Protein AF-0000000085113415 (afdb_homodimer)

Radius of gyration: 28.53 Å; Cα contacts (8 Å, |Δi|>4): 1906; chains: 2; bounding box: 63×89×62 Å

InterPro domains:
  IPR009006 Alanine racemase/group IV decarboxylase, C-terminal [G3DSA:2.40.37.10] (15-411)
  IPR009006 Alanine racemase/group IV decarboxylase, C-terminal [SSF50621] (264-413)
  IPR022644 Orn/DAP/Arg decarboxylase 2, N-terminal [PF02784] (41-283)
  IPR029066 PLP-binding barrel [G3DSA:3.20.20.10] (30-281)
  IPR029066 PLP-binding barrel [SSF51419] (24-286)

Secondary structure (DSSP, 8-state):
--HHHHHH-SHHHHHHHHHHH-SEEEEE-HHHHHHHHHHHHHHHHTT-SSEEEEEEGGG---HHHHHHHHHTT-EEEESSHHHHHHHHHTT--GGGEEE-SS---HHHHHHHHHTT-EEEE-SHHHHHHHHHHHHH-TTSPEEEEEEEE---SSS----SSEETTSHHHHHHHHHHHH-SSEEEEEEE---S---HHHHHHHHHHHHHHHHHHHHHH----SEEE----------HHHHHHTT--TT-SHHHHHHHHHHHHHHHTTT-TTPPEEEE--SHHHHTTSEEEEEEEEEEEEETTEEEEEES--GGGSS--SS---EEEE-----S--EEEEEEEEE-SSS-TT-EEEEEEEEEE-TT-EEEE----SSSGGG--SSSSPPPEEEE-SSSSPEEEEPPP-HHHHHTTB--/--HHHHHH-SHHHHHHHHHHH-SEEEEE-HHHHHHHHHHHHHHHHTT-SSEEEEEEGGG---HHHHHHHHHTT-EEEESSHHHHHHHHHTT--GGGEEE-SS---HHHHHHHHHTT-EEEE-SHHHHHHHHHHHHH-TTSPEEEEEEEE---SSS----SSEETTSHHHHHHHHHHHH-SSEEEEEEE---S---HHHHHHHHHHHHHHHHHHHHHH----SEEE----------HHHHHHTT--TT-SHHHHHHHHHHHHHHHTTT-TTPPEEEE--SHHHHTTSEEEEEEEEEEEEETTEEEEEES--GGGSS--SS---EEEE-----S--EEEEEEEEE-SSS-TT-EEEEEEEEEE-TT-EEEE----SSSGGG--SSSSPPPEEEE-SSSS-EEEEPPP-HHHHHTTB--

pLDDT: mean 96.07, std 4.62, range [68.06, 98.94]

Structure (mmCIF, N/CA/C/O backbone):
data_AF-0000000085113415-model_v1
#
loop_
_entity.id
_entity.type
_entity.pdbx_description
1 polymer 'Diaminopimelate decarboxylase'
#
loop_
_atom_site.group_PDB
_atom_site.id
_atom_site.type_symbol
_atom_site.label_atom_id
_atom_site.label_alt_id
_atom_site.label_comp_id
_atom_site.label_asym_id
_atom_site.label_entity_id
_atom_site.label_seq_id
_atom_site.pdbx_PDB_ins_code
_atom_site.Cartn_x
_atom_site.Cartn_y
_atom_site.Cartn_z
_atom_site.occupancy
_atom_site.B_iso_or_equiv
_atom_site.auth_seq_id
_atom_site.auth_comp_id
_atom_site.auth_asym_id
_atom_site.auth_atom_id
_atom_site.pdbx_PDB_model_num
ATOM 1 N N . MET A 1 1 ? 23.406 12.32 1.141 1 69.69 1 MET A N 1
ATOM 2 C CA . MET A 1 1 ? 23.859 11.188 1.947 1 69.69 1 MET A CA 1
ATOM 3 C C . MET A 1 1 ? 25.219 11.461 2.576 1 69.69 1 MET A C 1
ATOM 5 O O . MET A 1 1 ? 26.078 12.062 1.943 1 69.69 1 MET A O 1
ATOM 9 N N . SER A 1 2 ? 25.25 10.977 3.824 1 74.25 2 SER A N 1
ATOM 10 C CA . SER A 1 2 ? 26.484 11.273 4.562 1 74.25 2 SER A CA 1
ATOM 11 C C . SER A 1 2 ? 27.656 10.469 4.027 1 74.25 2 SER A C 1
ATOM 13 O O . SER A 1 2 ? 27.484 9.344 3.543 1 74.25 2 SER A O 1
ATOM 15 N N . LYS A 1 3 ? 28.828 11.133 4.055 1 68.5 3 LYS A N 1
ATOM 16 C CA . LYS A 1 3 ? 30.062 10.469 3.662 1 68.5 3 LYS A CA 1
ATOM 17 C C . LYS A 1 3 ? 30.281 9.188 4.465 1 68.5 3 LYS A C 1
ATOM 19 O O . LYS A 1 3 ? 30.812 8.203 3.949 1 68.5 3 LYS A O 1
ATOM 24 N N . LYS A 1 4 ? 29.734 9.242 5.652 1 71.5 4 LYS A N 1
ATOM 25 C CA . LYS A 1 4 ? 29.922 8.117 6.57 1 71.5 4 LYS A CA 1
ATOM 26 C C . LYS A 1 4 ? 29.188 6.871 6.078 1 71.5 4 LYS A C 1
ATOM 28 O O . LYS A 1 4 ? 29.781 5.789 6.016 1 71.5 4 LYS A O 1
ATOM 33 N N . LEU A 1 5 ? 27.906 6.996 5.727 1 78.5 5 LEU A N 1
ATOM 34 C CA . LEU A 1 5 ? 27.141 5.844 5.246 1 78.5 5 LEU A CA 1
ATOM 35 C C . LEU A 1 5 ? 27.703 5.34 3.922 1 78.5 5 LEU A C 1
ATOM 37 O O . LEU A 1 5 ? 27.828 4.129 3.721 1 78.5 5 LEU A O 1
ATOM 41 N N . GLN A 1 6 ? 28.094 6.203 3.109 1 80 6 GLN A N 1
ATOM 42 C CA . GLN A 1 6 ? 28.578 5.812 1.793 1 80 6 GLN A CA 1
ATOM 43 C C . GLN A 1 6 ? 29.844 4.961 1.909 1 80 6 GLN A C 1
ATOM 45 O O . GLN A 1 6 ? 30.016 3.992 1.165 1 80 6 GLN A O 1
ATOM 50 N N . LYS A 1 7 ? 30.719 5.309 2.859 1 79.88 7 LYS A N 1
ATOM 51 C CA . LYS A 1 7 ? 31.969 4.578 3.062 1 79.88 7 LYS A CA 1
ATOM 52 C C . LYS A 1 7 ? 31.703 3.186 3.623 1 79.88 7 LYS A C 1
ATOM 54 O O . LYS A 1 7 ? 32.5 2.266 3.412 1 79.88 7 LYS A O 1
ATOM 59 N N . LYS A 1 8 ? 30.609 3.104 4.184 1 88.12 8 LYS A N 1
ATOM 60 C CA . LYS A 1 8 ? 30.312 1.841 4.859 1 88.12 8 LYS A CA 1
ATOM 61 C C . LYS A 1 8 ? 29.562 0.883 3.932 1 88.12 8 LYS A C 1
ATOM 63 O O . LYS A 1 8 ? 29.469 -0.313 4.215 1 88.12 8 LYS A O 1
ATOM 68 N N . ILE A 1 9 ? 29.047 1.368 2.916 1 92.56 9 ILE A N 1
ATOM 69 C CA . ILE A 1 9 ? 28.328 0.512 1.97 1 92.56 9 ILE A CA 1
ATOM 70 C C . ILE A 1 9 ? 29.328 -0.124 1.003 1 92.56 9 ILE A C 1
ATOM 72 O O . ILE A 1 9 ? 29.719 0.492 0.008 1 92.56 9 ILE A O 1
ATOM 76 N N . ASN A 1 10 ? 29.719 -1.235 1.356 1 94.19 10 ASN A N 1
ATOM 77 C CA . ASN A 1 10 ? 30.641 -2.031 0.549 1 94.19 10 ASN A CA 1
ATOM 78 C C . ASN A 1 10 ? 30.297 -3.518 0.614 1 94.19 10 ASN A C 1
ATOM 80 O O . ASN A 1 10 ? 29.375 -3.916 1.32 1 94.19 10 ASN A O 1
ATOM 84 N N . THR A 1 11 ? 31.047 -4.223 -0.059 1 95.44 11 THR A N 1
ATOM 85 C CA . THR A 1 11 ? 30.781 -5.648 -0.229 1 95.44 11 THR A CA 1
ATOM 86 C C . THR A 1 11 ? 30.734 -6.355 1.122 1 95.44 11 THR A C 1
ATOM 88 O O . THR A 1 11 ? 29.766 -7.047 1.434 1 95.44 11 THR A O 1
ATOM 91 N N . GLU A 1 12 ? 31.719 -6.145 1.902 1 95.25 12 GLU A N 1
ATOM 92 C CA . GLU A 1 12 ? 31.844 -6.836 3.182 1 95.25 12 GLU A CA 1
ATOM 93 C C . GLU A 1 12 ? 30.688 -6.492 4.109 1 95.25 12 GLU A C 1
ATOM 95 O O . GLU A 1 12 ? 30.078 -7.379 4.711 1 95.25 12 GLU A O 1
ATOM 100 N N . THR A 1 13 ? 30.406 -5.227 4.184 1 95.81 13 THR A N 1
ATOM 101 C CA . THR A 1 13 ? 29.344 -4.758 5.055 1 95.81 13 THR A CA 1
ATOM 102 C C . THR A 1 13 ? 28 -5.328 4.617 1 95.81 13 THR A C 1
ATOM 104 O O . THR A 1 13 ? 27.234 -5.832 5.441 1 95.81 13 THR A O 1
ATOM 107 N N . LEU A 1 14 ? 27.719 -5.289 3.324 1 97.25 14 LEU A N 1
ATOM 108 C CA . LEU A 1 14 ? 26.422 -5.727 2.826 1 97.25 14 LEU A CA 1
ATOM 109 C C . LEU A 1 14 ? 26.266 -7.238 2.961 1 97.25 14 LEU A C 1
ATOM 111 O O . LEU A 1 14 ? 25.172 -7.73 3.27 1 97.25 14 LEU A O 1
ATOM 115 N N . ILE A 1 15 ? 27.328 -7.977 2.75 1 97.12 15 ILE A N 1
ATOM 116 C CA . ILE A 1 15 ? 27.297 -9.422 2.93 1 97.12 15 ILE A CA 1
ATOM 117 C C . ILE A 1 15 ? 26.984 -9.75 4.387 1 97.12 15 ILE A C 1
ATOM 119 O O . ILE A 1 15 ? 26.125 -10.602 4.668 1 97.12 15 ILE A O 1
ATOM 123 N N . ASN A 1 16 ? 27.656 -9.047 5.312 1 96.44 16 ASN A N 1
ATOM 124 C CA . ASN A 1 16 ? 27.453 -9.289 6.738 1 96.44 16 ASN A CA 1
ATOM 125 C C . ASN A 1 16 ? 26.031 -8.938 7.168 1 96.44 16 ASN A C 1
ATOM 127 O O . ASN A 1 16 ? 25.406 -9.688 7.922 1 96.44 16 ASN A O 1
ATOM 131 N N . LEU A 1 17 ? 25.516 -7.785 6.707 1 97.38 17 LEU A N 1
ATOM 132 C CA . LEU A 1 17 ? 24.156 -7.391 7.031 1 97.38 17 LEU A CA 1
ATOM 133 C C . LEU A 1 17 ? 23.156 -8.383 6.457 1 97.38 17 LEU A C 1
ATOM 135 O O . LEU A 1 17 ? 22.172 -8.727 7.117 1 97.38 17 LEU A O 1
ATOM 139 N N . SER A 1 18 ? 23.406 -8.828 5.254 1 96.62 18 SER A N 1
ATOM 140 C CA . SER A 1 18 ? 22.5 -9.773 4.598 1 96.62 18 SER A CA 1
ATOM 141 C C . SER A 1 18 ? 22.406 -11.086 5.371 1 96.62 18 SER A C 1
ATOM 143 O O . SER A 1 18 ? 21.344 -11.68 5.469 1 96.62 18 SER A O 1
ATOM 145 N N . LYS A 1 19 ? 23.531 -11.586 5.895 1 96.12 19 LYS A N 1
ATOM 146 C CA . LYS A 1 19 ? 23.562 -12.82 6.68 1 96.12 19 LYS A CA 1
ATOM 147 C C . LYS A 1 19 ? 22.688 -12.703 7.926 1 96.12 19 LYS A C 1
ATOM 149 O O . LYS A 1 19 ? 22.031 -13.664 8.328 1 96.12 19 LYS A O 1
ATOM 154 N N . GLU A 1 20 ? 22.688 -11.508 8.438 1 97 20 GLU A N 1
ATOM 155 C CA . GLU A 1 20 ? 22.031 -11.312 9.727 1 97 20 GLU A CA 1
ATOM 156 C C . GLU A 1 20 ? 20.578 -10.875 9.547 1 97 20 GLU A C 1
ATOM 158 O O . GLU A 1 20 ? 19.703 -11.266 10.328 1 97 20 GLU A O 1
ATOM 163 N N . TYR A 1 21 ? 20.219 -10.109 8.508 1 97.62 21 TYR A N 1
ATOM 164 C CA . TYR A 1 21 ? 18.922 -9.438 8.453 1 97.62 21 TYR A CA 1
ATOM 165 C C . TYR A 1 21 ? 18.156 -9.812 7.188 1 97.62 21 TYR A C 1
ATOM 167 O O . TYR A 1 21 ? 17.031 -9.359 6.969 1 97.62 21 TYR A O 1
ATOM 175 N N . GLY A 1 22 ? 18.719 -10.727 6.395 1 96.31 22 GLY A N 1
ATOM 176 C CA . GLY A 1 22 ? 18.094 -11.109 5.137 1 96.31 22 GLY A CA 1
ATOM 177 C C . GLY A 1 22 ? 18.656 -10.359 3.941 1 96.31 22 GLY A C 1
ATOM 178 O O . GLY A 1 22 ? 19.484 -9.469 4.098 1 96.31 22 GLY A O 1
ATOM 179 N N . ASN A 1 23 ? 18.219 -10.695 2.811 1 97.38 23 ASN A N 1
ATOM 180 C CA . ASN A 1 23 ? 18.828 -10.25 1.562 1 97.38 23 ASN A CA 1
ATOM 181 C C . ASN A 1 23 ? 18.219 -8.938 1.081 1 97.38 23 ASN A C 1
ATOM 183 O O . ASN A 1 23 ? 18.469 -8.5 -0.045 1 97.38 23 ASN A O 1
ATOM 187 N N . ALA A 1 24 ? 17.344 -8.312 1.876 1 98.38 24 ALA A N 1
ATOM 188 C CA . ALA A 1 24 ? 16.828 -6.969 1.63 1 98.38 24 ALA A CA 1
ATOM 189 C C . ALA A 1 24 ? 16.609 -6.215 2.939 1 98.38 24 ALA A C 1
ATOM 191 O O . ALA A 1 24 ? 16.188 -6.805 3.939 1 98.38 24 ALA A O 1
ATOM 192 N N . PHE A 1 25 ? 16.875 -4.988 2.969 1 98.69 25 PHE A N 1
ATOM 193 C CA . PHE A 1 25 ? 16.688 -4.137 4.137 1 98.69 25 PHE A CA 1
ATOM 194 C C . PHE A 1 25 ? 16.859 -2.666 3.766 1 98.69 25 PHE A C 1
ATOM 196 O O . PHE A 1 25 ? 17.375 -2.348 2.691 1 98.69 25 PHE A O 1
ATOM 203 N N . TYR A 1 26 ? 16.375 -1.808 4.605 1 98.69 26 TYR A N 1
ATOM 204 C CA . TYR A 1 26 ? 16.609 -0.373 4.488 1 98.69 26 TYR A CA 1
ATOM 205 C C . TYR A 1 26 ? 17.812 0.056 5.309 1 98.69 26 TYR A C 1
ATOM 207 O O . TYR A 1 26 ? 18.078 -0.495 6.383 1 98.69 26 TYR A O 1
ATOM 215 N N . LEU A 1 27 ? 18.531 0.979 4.797 1 98 27 LEU A N 1
ATOM 216 C CA . LEU A 1 27 ? 19.609 1.634 5.543 1 98 27 LEU A CA 1
ATOM 217 C C . LEU A 1 27 ? 19.25 3.088 5.832 1 98 27 LEU A C 1
ATOM 219 O O . LEU A 1 27 ? 19.094 3.889 4.906 1 98 27 LEU A O 1
ATOM 223 N N . LEU A 1 28 ? 19.109 3.408 7.055 1 97.56 28 LEU A N 1
ATOM 224 C CA . LEU A 1 28 ? 18.812 4.766 7.496 1 97.56 28 LEU A CA 1
ATOM 225 C C . LEU A 1 28 ? 20.109 5.547 7.75 1 97.56 28 LEU A C 1
ATOM 227 O O . LEU A 1 28 ? 21.031 5.027 8.367 1 97.56 28 LEU A O 1
ATOM 231 N N . ASP A 1 29 ? 20.172 6.715 7.254 1 96.31 29 ASP A N 1
ATOM 232 C CA . ASP A 1 29 ? 21.23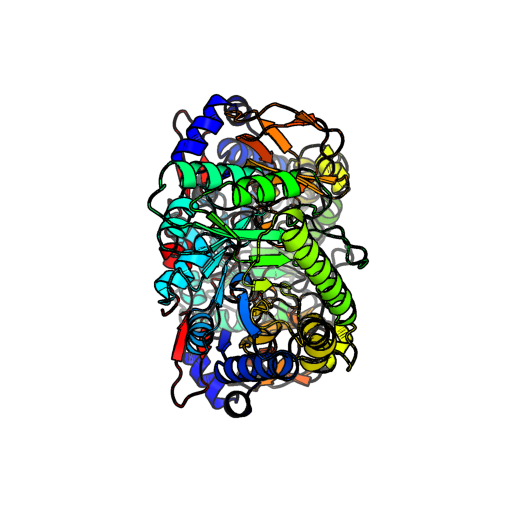4 7.672 7.543 1 96.31 29 ASP A CA 1
ATOM 233 C C . ASP A 1 29 ? 20.734 8.805 8.438 1 96.31 29 ASP A C 1
ATOM 235 O O . ASP A 1 29 ? 20.438 9.898 7.957 1 96.31 29 ASP A O 1
ATOM 239 N N . SER A 1 30 ? 20.75 8.555 9.734 1 95.88 30 SER A N 1
ATOM 240 C CA . SER A 1 30 ? 20.188 9.516 10.68 1 95.88 30 SER A CA 1
ATOM 241 C C . SER A 1 30 ? 21.031 10.789 10.719 1 95.88 30 SER A C 1
ATOM 243 O O . SER A 1 30 ? 20.516 11.867 11.023 1 95.88 30 SER A O 1
ATOM 245 N N . ASP A 1 31 ? 22.297 10.727 10.398 1 95.56 31 ASP A N 1
ATOM 246 C CA . ASP A 1 31 ? 23.156 11.906 10.375 1 95.56 31 ASP A CA 1
ATOM 247 C C . ASP A 1 31 ? 22.75 12.859 9.25 1 95.56 31 ASP A C 1
ATOM 249 O O . ASP A 1 31 ? 22.672 14.07 9.461 1 95.56 31 ASP A O 1
ATOM 253 N N . THR A 1 32 ? 22.516 12.258 8.094 1 96.62 32 THR A N 1
ATOM 254 C CA . THR A 1 32 ? 22.047 13.078 6.98 1 96.62 32 THR A CA 1
ATOM 255 C C . THR A 1 32 ? 20.734 13.766 7.32 1 96.62 32 THR A C 1
ATOM 257 O O . THR A 1 32 ? 20.516 14.922 6.965 1 96.62 32 THR A O 1
ATOM 260 N N . PHE A 1 33 ? 19.844 13.109 8.023 1 98 33 PHE A N 1
ATOM 261 C CA . PHE A 1 33 ? 18.578 13.695 8.438 1 98 33 PHE A CA 1
ATOM 262 C C . PHE A 1 33 ? 18.812 14.906 9.336 1 98 33 PHE A C 1
ATOM 264 O O . PHE A 1 33 ? 18.188 15.953 9.141 1 98 33 PHE A O 1
ATOM 271 N N . LYS A 1 34 ? 19.719 14.773 10.297 1 97.94 34 LYS A N 1
ATOM 272 C CA . LYS A 1 34 ? 20.062 15.875 11.188 1 97.94 34 LYS A CA 1
ATOM 273 C C . LYS A 1 34 ? 20.641 17.062 10.414 1 97.94 34 LYS A C 1
ATOM 275 O O . LYS A 1 34 ? 20.281 18.203 10.672 1 97.94 34 LYS A O 1
ATOM 280 N N . GLU A 1 35 ? 21.5 16.703 9.484 1 97.56 35 GLU A N 1
ATOM 281 C CA . GLU A 1 35 ? 22.109 17.75 8.664 1 97.56 35 GLU A CA 1
ATOM 282 C C . GLU A 1 35 ? 21.062 18.484 7.84 1 97.56 35 GLU A C 1
ATOM 284 O O . GLU A 1 35 ? 21.109 19.719 7.734 1 97.56 35 GLU A O 1
ATOM 289 N N . ASN A 1 36 ? 20.156 17.688 7.242 1 98.38 36 ASN A N 1
ATOM 290 C CA . ASN A 1 36 ? 19.078 18.297 6.477 1 98.38 36 ASN A CA 1
ATOM 291 C C . ASN A 1 36 ? 18.25 19.25 7.336 1 98.38 36 ASN A C 1
ATOM 293 O O . ASN A 1 36 ? 17.922 20.344 6.902 1 98.38 36 ASN A O 1
ATOM 297 N N . TYR A 1 37 ? 17.938 18.828 8.562 1 98.75 37 TYR A N 1
ATOM 298 C CA . TYR A 1 37 ? 17.156 19.641 9.477 1 98.75 37 TYR A CA 1
ATOM 299 C C . TYR A 1 37 ? 17.859 20.969 9.766 1 98.75 37 TYR A C 1
ATOM 301 O O . TYR A 1 37 ? 17.25 22.031 9.648 1 98.75 37 TYR A O 1
ATOM 309 N N . VAL A 1 38 ? 19.078 20.891 10.109 1 98.62 38 VAL A N 1
ATOM 310 C CA . VAL A 1 38 ? 19.859 22.062 10.492 1 98.62 38 VAL A CA 1
ATOM 311 C C . VAL A 1 38 ? 19.984 23.016 9.297 1 98.62 38 VAL A C 1
ATOM 313 O O . VAL A 1 38 ? 19.781 24.219 9.43 1 98.62 38 VAL A O 1
ATOM 316 N N . GLU A 1 39 ? 20.312 22.438 8.164 1 98.44 39 GLU A N 1
ATOM 317 C CA . GLU A 1 39 ? 20.484 23.25 6.961 1 98.44 39 GLU A CA 1
ATOM 318 C C . GLU A 1 39 ? 19.203 23.969 6.586 1 98.44 39 GLU A C 1
ATOM 320 O O . GLU A 1 39 ? 19.219 25.172 6.309 1 98.44 39 GLU A O 1
ATOM 325 N N . LEU A 1 40 ? 18.109 23.25 6.574 1 98.56 40 LEU A N 1
ATOM 326 C CA . LEU A 1 40 ? 16.828 23.844 6.215 1 98.56 40 LEU A CA 1
ATOM 327 C C . LEU A 1 40 ? 16.422 24.906 7.234 1 98.56 40 LEU A C 1
ATOM 329 O O . LEU A 1 40 ? 15.977 26 6.863 1 98.56 40 LEU A O 1
ATOM 333 N N . SER A 1 41 ? 16.547 24.547 8.5 1 98.75 41 SER A N 1
ATOM 334 C CA . SER A 1 41 ? 16.234 25.5 9.57 1 98.75 41 SER A CA 1
ATOM 335 C C . SER A 1 41 ? 17.047 26.781 9.43 1 98.75 41 SER A C 1
ATOM 337 O O . SER A 1 41 ? 16.5 27.875 9.516 1 98.75 41 SER A O 1
ATOM 339 N N . ASN A 1 42 ? 18.312 26.625 9.164 1 98.69 42 ASN A N 1
ATOM 340 C CA . ASN A 1 42 ? 19.203 27.781 9.047 1 98.69 42 ASN A CA 1
ATOM 341 C C . ASN A 1 42 ? 18.844 28.641 7.832 1 98.69 42 ASN A C 1
ATOM 343 O O . ASN A 1 42 ? 18.938 29.859 7.879 1 98.69 42 ASN A O 1
ATOM 347 N N . ALA A 1 43 ? 18.469 27.984 6.781 1 98.44 43 ALA A N 1
ATOM 348 C CA . ALA A 1 43 ? 18.094 28.719 5.574 1 98.44 43 ALA A CA 1
ATOM 349 C C . ALA A 1 43 ? 16.953 29.672 5.852 1 98.44 43 ALA A C 1
ATOM 351 O O . ALA A 1 43 ? 16.969 30.828 5.414 1 98.44 43 ALA A O 1
ATOM 352 N N . PHE A 1 44 ? 15.961 29.25 6.566 1 98.75 44 PHE A N 1
ATOM 353 C CA . PHE A 1 44 ? 14.797 30.078 6.855 1 98.75 44 PHE A CA 1
ATOM 354 C C . PHE A 1 44 ? 15.133 31.109 7.93 1 98.75 44 PHE A C 1
ATOM 356 O O . PHE A 1 44 ? 14.75 32.281 7.816 1 98.75 44 PHE A O 1
ATOM 363 N N . LYS A 1 45 ? 15.891 30.734 8.969 1 98.56 45 LYS A N 1
ATOM 364 C CA . LYS A 1 45 ? 16.219 31.609 10.086 1 98.56 45 LYS A CA 1
ATOM 365 C C . LYS A 1 45 ? 17.109 32.781 9.625 1 98.56 45 LYS A C 1
ATOM 367 O O . LYS A 1 45 ? 17.094 33.844 10.242 1 98.56 45 LYS A O 1
ATOM 372 N N . LYS A 1 46 ? 17.828 32.5 8.57 1 98.25 46 LYS A N 1
ATOM 373 C CA . LYS A 1 46 ? 18.641 33.531 7.977 1 98.25 46 LYS A CA 1
ATOM 374 C C . LYS A 1 46 ? 17.812 34.781 7.668 1 98.25 46 LYS A C 1
ATOM 376 O O . LYS A 1 46 ? 18.297 35.906 7.797 1 98.25 46 LYS A O 1
ATOM 381 N N . TYR A 1 47 ? 16.641 34.562 7.242 1 98.19 47 TYR A N 1
ATOM 382 C CA . TYR A 1 47 ? 15.766 35.688 6.855 1 98.19 47 TYR A CA 1
ATOM 383 C C . TYR A 1 47 ? 14.797 36.031 7.98 1 98.19 47 TYR A C 1
ATOM 385 O O . TYR A 1 47 ? 14.508 37.219 8.211 1 98.19 47 TYR A O 1
ATOM 393 N N . TYR A 1 48 ? 14.312 35.031 8.656 1 98.44 48 TYR A N 1
ATOM 394 C CA . TYR A 1 48 ? 13.312 35.219 9.695 1 98.44 48 TYR A CA 1
ATOM 395 C C . TYR A 1 48 ? 13.625 34.375 10.922 1 98.44 48 TYR A C 1
ATOM 397 O O . TYR A 1 48 ? 13.164 33.219 11.023 1 98.44 48 TYR A O 1
ATOM 405 N N . PRO A 1 49 ? 14.273 34.906 11.938 1 97.31 49 PRO A N 1
ATOM 406 C CA . PRO A 1 49 ? 14.82 34.125 13.062 1 97.31 49 PRO A CA 1
ATOM 407 C C . PRO A 1 49 ? 13.734 33.438 13.891 1 97.31 49 PRO A C 1
ATOM 409 O O . PRO A 1 49 ? 13.984 32.406 14.508 1 97.31 49 PRO A O 1
ATOM 412 N N . LYS A 1 50 ? 12.547 34.031 13.938 1 98.12 50 LYS A N 1
ATOM 413 C CA . LYS A 1 50 ? 11.445 33.375 14.648 1 98.12 50 LYS A CA 1
ATOM 414 C C . LYS A 1 50 ? 10.781 32.312 13.789 1 98.12 50 LYS A C 1
ATOM 416 O O . LYS A 1 50 ? 9.633 32.469 13.375 1 98.12 50 LYS A O 1
ATOM 421 N N . PHE A 1 51 ? 11.547 31.234 13.57 1 98.62 51 PHE A N 1
ATOM 422 C CA . PHE A 1 51 ? 11.18 30.172 12.641 1 98.62 51 PHE A CA 1
ATOM 423 C C . PHE A 1 51 ? 11.32 28.812 13.312 1 98.62 51 PHE A C 1
ATOM 425 O O . PHE A 1 51 ? 12.188 28.609 14.164 1 98.62 51 PHE A O 1
ATOM 432 N N . ASN A 1 52 ? 10.43 27.844 12.914 1 98.81 52 ASN A N 1
ATOM 433 C CA . ASN A 1 52 ? 10.547 26.469 13.375 1 98.81 52 ASN A CA 1
ATOM 434 C C . ASN A 1 52 ? 10.031 25.484 12.328 1 98.81 52 ASN A C 1
ATOM 436 O O . ASN A 1 52 ? 9.414 25.891 11.344 1 98.81 52 ASN A O 1
ATOM 440 N N . ILE A 1 53 ? 10.336 24.234 12.555 1 98.88 53 ILE A N 1
ATOM 441 C CA . ILE A 1 53 ? 9.953 23.141 11.656 1 98.88 53 ILE A CA 1
ATOM 442 C C . ILE A 1 53 ? 8.977 22.203 12.367 1 98.88 53 ILE A C 1
ATOM 444 O O . ILE A 1 53 ? 9.188 21.844 13.523 1 98.88 53 ILE A O 1
ATOM 448 N N . ALA A 1 54 ? 7.91 21.953 11.758 1 98.94 54 ALA A N 1
ATOM 449 C CA . ALA A 1 54 ? 7.02 20.859 12.133 1 98.94 54 ALA A CA 1
ATOM 450 C C . ALA A 1 54 ? 7.152 19.688 11.172 1 98.94 54 ALA A C 1
ATOM 452 O O . ALA A 1 54 ? 6.684 19.75 10.031 1 98.94 54 ALA A O 1
ATOM 453 N N . TYR A 1 55 ? 7.73 18.594 11.609 1 98.94 55 TYR A N 1
ATOM 454 C CA . TYR A 1 55 ? 8.023 17.453 10.75 1 98.94 55 TYR A CA 1
ATOM 455 C C . TYR A 1 55 ? 6.762 16.672 10.422 1 98.94 55 TYR A C 1
ATOM 457 O O . TYR A 1 55 ? 6.008 16.297 11.32 1 98.94 55 TYR A O 1
ATOM 465 N N . SER A 1 56 ? 6.535 16.453 9.125 1 98.62 56 SER A N 1
ATOM 466 C CA . SER A 1 56 ? 5.367 15.703 8.664 1 98.62 56 SER A CA 1
ATOM 467 C C . SER A 1 56 ? 5.555 14.203 8.867 1 98.62 56 SER A C 1
ATOM 469 O O . SER A 1 56 ? 6.285 13.555 8.109 1 98.62 56 SER A O 1
ATOM 471 N N . TYR A 1 57 ? 4.816 13.586 9.758 1 98.75 57 TYR A N 1
ATOM 472 C CA . TYR A 1 57 ? 5.012 12.188 10.141 1 98.75 57 TYR A CA 1
ATOM 473 C C . TYR A 1 57 ? 4.637 11.258 9 1 98.75 57 TYR A C 1
ATOM 475 O O . TYR A 1 57 ? 5.254 10.203 8.82 1 98.75 57 TYR A O 1
ATOM 483 N N . LYS A 1 58 ? 3.633 11.641 8.211 1 98.31 58 LYS A N 1
ATOM 484 C CA . LYS A 1 58 ? 3.109 10.742 7.184 1 98.31 58 LYS A CA 1
ATOM 485 C C . LYS A 1 58 ? 4.18 10.406 6.148 1 98.31 58 LYS A C 1
ATOM 487 O O . LYS A 1 58 ? 4.059 9.422 5.418 1 98.31 58 LYS A O 1
ATOM 492 N N . THR A 1 59 ? 5.242 11.242 6.035 1 98.31 59 THR A N 1
ATOM 493 C CA . THR A 1 59 ? 6.32 11.023 5.078 1 98.31 59 THR A CA 1
ATOM 494 C C . THR A 1 59 ? 7.195 9.844 5.504 1 98.31 59 THR A C 1
ATOM 496 O O . THR A 1 59 ? 7.59 9.023 4.676 1 98.31 59 THR A O 1
ATOM 499 N N . ASN A 1 60 ? 7.512 9.797 6.699 1 98.69 60 ASN A N 1
ATOM 500 C CA . ASN A 1 60 ? 8.344 8.789 7.344 1 98.69 60 ASN A CA 1
ATOM 501 C C . ASN A 1 60 ? 8.266 8.891 8.867 1 98.69 60 ASN A C 1
ATOM 503 O O . ASN A 1 60 ? 8.914 9.75 9.469 1 98.69 60 ASN A O 1
ATOM 507 N N . TYR A 1 61 ? 7.523 8.023 9.516 1 98.75 61 TYR A N 1
ATOM 508 C CA . TYR A 1 61 ? 7.23 8.195 10.938 1 98.75 61 TYR A CA 1
ATOM 509 C C . TYR A 1 61 ? 8.141 7.312 11.789 1 98.75 61 TYR A C 1
ATOM 511 O O . TYR A 1 61 ? 7.797 6.969 12.922 1 98.75 61 TYR A O 1
ATOM 519 N N . ILE A 1 62 ? 9.305 6.867 11.25 1 98.44 62 ILE A N 1
ATOM 520 C CA . ILE A 1 62 ? 10.273 6.109 12.039 1 98.44 62 ILE A CA 1
ATOM 521 C C . ILE A 1 62 ? 10.562 6.84 13.344 1 98.44 62 ILE A C 1
ATOM 523 O O . ILE A 1 62 ? 10.891 8.023 13.344 1 98.44 62 ILE A O 1
ATOM 527 N N . PRO A 1 63 ? 10.5 6.199 14.461 1 98.62 63 PRO A N 1
ATOM 528 C CA . PRO A 1 63 ? 10.617 6.859 15.758 1 98.62 63 PRO A CA 1
ATOM 529 C C . PRO A 1 63 ? 11.938 7.605 15.93 1 98.62 63 PRO A C 1
ATOM 531 O O . PRO A 1 63 ? 11.969 8.695 16.5 1 98.62 63 PRO A O 1
ATOM 534 N N . LYS A 1 64 ? 12.984 7.109 15.422 1 98.12 64 LYS A N 1
ATOM 535 C CA . LYS A 1 64 ? 14.281 7.77 15.547 1 98.12 64 LYS A CA 1
ATOM 536 C C . LYS A 1 64 ? 14.266 9.148 14.891 1 98.12 64 LYS A C 1
ATOM 538 O O . LYS A 1 64 ? 14.828 10.102 15.43 1 98.12 64 LYS A O 1
ATOM 543 N N . LEU A 1 65 ? 13.625 9.258 13.75 1 98.56 65 LEU A N 1
ATOM 544 C CA . LEU A 1 65 ? 13.531 10.531 13.047 1 98.56 65 LEU A CA 1
ATOM 545 C C . LEU A 1 65 ? 12.664 11.516 13.82 1 98.56 65 LEU A C 1
ATOM 547 O O . LEU A 1 65 ? 13.016 12.695 13.945 1 98.56 65 LEU A O 1
ATOM 551 N N . VAL A 1 66 ? 11.523 11.039 14.336 1 98.5 66 VAL A N 1
ATOM 552 C CA . VAL A 1 66 ? 10.609 11.93 15.047 1 98.5 66 VAL A CA 1
ATOM 553 C C . VAL A 1 66 ? 11.281 12.445 16.328 1 98.5 66 VAL A C 1
ATOM 555 O O . VAL A 1 66 ? 11.117 13.609 16.688 1 98.5 66 VAL A O 1
ATOM 558 N N . LYS A 1 67 ? 12.086 11.617 16.969 1 98.69 67 LYS A N 1
ATOM 559 C CA . LYS A 1 67 ? 12.812 12 18.188 1 98.69 67 LYS A CA 1
ATOM 560 C C . LYS A 1 67 ? 13.883 13.039 17.875 1 98.69 67 LYS A C 1
ATOM 562 O O . LYS A 1 67 ? 14.094 13.977 18.656 1 98.69 67 LYS A O 1
ATOM 567 N N . ILE A 1 68 ? 14.547 12.867 16.766 1 98.56 68 ILE A N 1
ATOM 568 C CA . ILE A 1 68 ? 15.57 13.82 16.359 1 98.56 68 ILE A CA 1
ATOM 569 C C . ILE A 1 68 ? 14.945 15.211 16.203 1 98.56 68 ILE A C 1
ATOM 571 O O . ILE A 1 68 ? 15.5 16.203 16.688 1 98.56 68 ILE A O 1
ATOM 575 N N . VAL A 1 69 ? 13.805 15.266 15.578 1 98.88 69 VAL A N 1
ATOM 576 C CA . VAL A 1 69 ? 13.125 16.547 15.367 1 98.88 69 VAL A CA 1
ATOM 577 C C . VAL A 1 69 ? 12.773 17.172 16.719 1 98.88 69 VAL A C 1
ATOM 579 O O . VAL A 1 69 ? 12.984 18.375 16.922 1 98.88 69 VAL A O 1
ATOM 582 N N . ASN A 1 70 ? 12.25 16.328 17.562 1 98.81 70 ASN A N 1
ATOM 583 C CA . ASN A 1 70 ? 11.914 16.812 18.906 1 98.81 70 ASN A CA 1
ATOM 584 C C . ASN A 1 70 ? 13.141 17.344 19.625 1 98.81 70 ASN A C 1
ATOM 586 O O . ASN A 1 70 ? 13.078 18.391 20.281 1 98.81 70 ASN A O 1
ATOM 590 N N . ASP A 1 71 ? 14.227 16.672 19.578 1 98.62 71 ASP A N 1
ATOM 591 C CA . ASP A 1 71 ? 15.469 17.062 20.234 1 98.62 71 ASP A CA 1
ATOM 592 C C . ASP A 1 71 ? 15.969 18.406 19.703 1 98.62 71 ASP A C 1
ATOM 594 O O . ASP A 1 71 ? 16.594 19.172 20.438 1 98.62 71 ASP A O 1
ATOM 598 N N . PHE A 1 72 ? 15.688 18.703 18.453 1 98.75 72 PHE A N 1
ATOM 599 C CA . PHE A 1 72 ? 16.109 19.953 17.844 1 98.75 72 PHE A CA 1
ATOM 600 C C . PHE A 1 72 ? 15.109 21.062 18.141 1 98.75 72 PHE A C 1
ATOM 602 O O . PHE A 1 72 ? 15.281 22.203 17.703 1 98.75 72 PHE A O 1
ATOM 609 N N . GLY A 1 73 ? 14 20.719 18.797 1 98.56 73 GLY A N 1
ATOM 610 C CA . GLY A 1 73 ? 13.016 21.703 19.203 1 98.56 73 GLY A CA 1
ATOM 611 C C . GLY A 1 73 ? 11.906 21.891 18.188 1 98.56 73 GLY A C 1
ATOM 612 O O . GLY A 1 73 ? 11.094 22.812 18.297 1 98.56 73 GLY A O 1
ATOM 613 N N . GLY A 1 74 ? 11.883 21 17.188 1 98.81 74 GLY A N 1
ATOM 614 C CA . GLY A 1 74 ? 10.82 21.062 16.203 1 98.81 74 GLY A CA 1
ATOM 615 C C . GLY A 1 74 ? 9.5 20.5 16.703 1 98.81 74 GLY A C 1
ATOM 616 O O . GLY A 1 74 ? 9.445 19.906 17.781 1 98.81 74 GLY A O 1
ATOM 617 N N . TYR A 1 75 ? 8.438 20.734 15.961 1 98.88 75 TYR A N 1
ATOM 618 C CA . TYR A 1 75 ? 7.102 20.219 16.266 1 98.88 75 TYR A CA 1
ATOM 619 C C . TYR A 1 75 ? 6.844 18.906 15.539 1 98.88 75 TYR A C 1
ATOM 621 O O . TYR A 1 75 ? 7.535 18.578 14.57 1 98.88 75 TYR A O 1
ATOM 629 N N . ALA A 1 76 ? 5.926 18.109 16.109 1 98.88 76 ALA A N 1
ATOM 630 C CA . ALA A 1 76 ? 5.348 16.969 15.406 1 98.88 76 ALA A CA 1
ATOM 631 C C . ALA A 1 76 ? 4.094 17.359 14.633 1 98.88 76 ALA A C 1
ATOM 633 O O . ALA A 1 76 ? 3.117 17.828 15.227 1 98.88 76 ALA A O 1
ATOM 634 N N . GLU A 1 77 ? 4.141 17.266 13.375 1 98.88 77 GLU A N 1
ATOM 635 C CA . GLU A 1 77 ? 2.932 17.453 12.578 1 98.88 77 GLU A CA 1
ATOM 636 C C . GLU A 1 77 ? 2.289 16.125 12.227 1 98.88 77 GLU A C 1
ATOM 638 O O . GLU A 1 77 ? 2.873 15.312 11.5 1 98.88 77 GLU A O 1
ATOM 643 N N . ILE A 1 78 ? 1.155 15.812 12.797 1 98.88 78 ILE A N 1
ATOM 644 C CA . ILE A 1 78 ? 0.458 14.547 12.602 1 98.88 78 ILE A CA 1
ATOM 645 C C . ILE A 1 78 ? -0.854 14.789 11.859 1 98.88 78 ILE A C 1
ATOM 647 O O . ILE A 1 78 ? -1.328 15.922 11.773 1 98.88 78 ILE A O 1
ATOM 651 N N . VAL A 1 79 ? -1.412 13.672 11.305 1 98.62 79 VAL A N 1
ATOM 652 C CA . VAL A 1 79 ? -2.65 13.828 10.547 1 98.62 79 VAL A CA 1
ATOM 653 C C . VAL A 1 79 ? -3.654 12.758 10.969 1 98.62 79 VAL A C 1
ATOM 655 O O . VAL A 1 79 ? -4.668 12.555 10.297 1 98.62 79 VAL A O 1
ATOM 658 N N . SER A 1 80 ? -3.355 12.031 12.086 1 98.12 80 SER A N 1
ATOM 659 C CA . SER A 1 80 ? -4.254 10.977 12.547 1 98.12 80 SER A CA 1
ATOM 660 C C . SER A 1 80 ? -3.947 10.578 13.984 1 98.12 80 SER A C 1
ATOM 662 O O . SER A 1 80 ? -2.922 10.977 14.539 1 98.12 80 SER A O 1
ATOM 664 N N . ASP A 1 81 ? -4.832 9.828 14.562 1 96.81 81 ASP A N 1
ATOM 665 C CA . ASP A 1 81 ? -4.602 9.32 15.906 1 96.81 81 ASP A CA 1
ATOM 666 C C . ASP A 1 81 ? -3.508 8.25 15.906 1 96.81 81 ASP A C 1
ATOM 668 O O . ASP A 1 81 ? -2.803 8.078 16.906 1 96.81 81 ASP A O 1
ATOM 672 N N . MET A 1 82 ? -3.324 7.555 14.75 1 97.94 82 MET A N 1
ATOM 673 C CA . MET A 1 82 ? -2.201 6.629 14.625 1 97.94 82 MET A CA 1
ATOM 674 C C . MET A 1 82 ? -0.874 7.355 14.805 1 97.94 82 MET A C 1
ATOM 676 O O . MET A 1 82 ? -0.017 6.906 15.57 1 97.94 82 MET A O 1
ATOM 680 N N . GLU A 1 83 ? -0.734 8.461 14.211 1 98.62 83 GLU A N 1
ATOM 681 C CA . GLU A 1 83 ? 0.503 9.234 14.289 1 98.62 83 GLU A CA 1
ATOM 682 C C . GLU A 1 83 ? 0.651 9.906 15.648 1 98.62 83 GLU A C 1
ATOM 684 O O . GLU A 1 83 ? 1.769 10.102 16.125 1 98.62 83 GLU A O 1
ATOM 689 N N . GLU A 1 84 ? -0.514 10.266 16.219 1 98.69 84 GLU A N 1
ATOM 690 C CA . GLU A 1 84 ? -0.456 10.758 17.594 1 98.69 84 GLU A CA 1
ATOM 691 C C . GLU A 1 84 ? 0.203 9.734 18.516 1 98.69 84 GLU A C 1
ATOM 693 O O . GLU A 1 84 ? 1.056 10.094 19.328 1 98.69 84 GLU A O 1
ATOM 698 N N . GLN A 1 85 ? -0.209 8.516 18.375 1 98.38 85 GLN A N 1
ATOM 699 C CA . GLN A 1 85 ? 0.348 7.461 19.219 1 98.38 85 GLN A CA 1
ATOM 700 C C . GLN A 1 85 ? 1.847 7.305 18.984 1 98.38 85 GLN A C 1
ATOM 702 O O . GLN A 1 85 ? 2.607 7.051 19.922 1 98.38 85 GLN A O 1
ATOM 707 N N . ILE A 1 86 ? 2.309 7.48 17.75 1 98.75 86 ILE A N 1
ATOM 708 C CA . ILE A 1 86 ? 3.734 7.422 17.438 1 98.75 86 ILE A CA 1
ATOM 709 C C . ILE A 1 86 ? 4.469 8.531 18.188 1 98.75 86 ILE A C 1
ATOM 711 O O . ILE A 1 86 ? 5.508 8.297 18.812 1 98.75 86 ILE A O 1
ATOM 715 N N . ALA A 1 87 ? 3.891 9.727 18.125 1 98.81 87 ALA A N 1
ATOM 716 C CA . ALA A 1 87 ? 4.5 10.859 18.797 1 98.81 8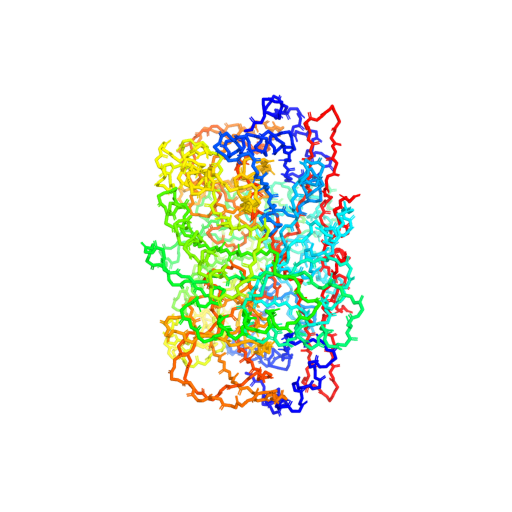7 ALA A CA 1
ATOM 717 C C . ALA A 1 87 ? 4.594 10.617 20.297 1 98.81 87 ALA A C 1
ATOM 719 O O . ALA A 1 87 ? 5.656 10.789 20.906 1 98.81 87 ALA A O 1
ATOM 720 N N . ILE A 1 88 ? 3.498 10.156 20.875 1 98.56 88 ILE A N 1
ATOM 721 C CA . ILE A 1 88 ? 3.418 9.977 22.328 1 98.56 88 ILE A CA 1
ATOM 722 C C . ILE A 1 88 ? 4.371 8.867 22.75 1 98.56 88 ILE A C 1
ATOM 724 O O . ILE A 1 88 ? 5.102 9.016 23.734 1 98.56 88 ILE A O 1
ATOM 728 N N . HIS A 1 89 ? 4.414 7.781 22.031 1 98.5 89 HIS A N 1
ATOM 729 C CA . HIS A 1 89 ? 5.301 6.672 22.375 1 98.5 89 HIS A CA 1
ATOM 730 C C . HIS A 1 89 ? 6.762 7.047 22.141 1 98.5 89 HIS A C 1
ATOM 732 O O . HIS A 1 89 ? 7.664 6.391 22.672 1 98.5 89 HIS A O 1
ATOM 738 N N . SER A 1 90 ? 6.996 8.078 21.359 1 98.62 90 SER A N 1
ATOM 739 C CA . SER A 1 90 ? 8.352 8.562 21.109 1 98.62 90 SER A CA 1
ATOM 740 C C . SER A 1 90 ? 8.758 9.625 22.125 1 98.62 90 SER A C 1
ATOM 742 O O . SER A 1 90 ? 9.852 10.18 22.047 1 98.62 90 SER A O 1
ATOM 744 N N . GLY A 1 91 ? 7.832 10 23.016 1 98.38 91 GLY A N 1
ATOM 745 C CA . GLY A 1 91 ? 8.148 10.906 24.109 1 98.38 91 GLY A CA 1
ATOM 746 C C . GLY A 1 91 ? 7.863 12.359 23.781 1 98.38 91 GLY A C 1
ATOM 747 O O . GLY A 1 91 ? 8.305 13.266 24.484 1 98.38 91 GLY A O 1
ATOM 748 N N . ILE A 1 92 ? 7.16 12.594 22.781 1 98.81 92 ILE A N 1
ATOM 749 C CA . ILE A 1 92 ? 6.852 13.969 22.406 1 98.81 92 ILE A CA 1
ATOM 750 C C . ILE A 1 92 ? 5.73 14.5 23.297 1 98.81 92 ILE A C 1
ATOM 752 O O . ILE A 1 92 ? 4.719 13.828 23.5 1 98.81 92 ILE A O 1
ATOM 756 N N . GLU A 1 93 ? 5.891 15.648 23.797 1 98.69 93 GLU A N 1
ATOM 757 C CA . GLU A 1 93 ? 4.867 16.281 24.625 1 98.69 93 GLU A CA 1
ATOM 758 C C . GLU A 1 93 ? 3.717 16.812 23.766 1 98.69 93 GLU A C 1
ATOM 760 O O . GLU A 1 93 ? 3.936 17.312 22.656 1 98.69 93 GLU A O 1
ATOM 765 N N . TYR A 1 94 ? 2.541 16.781 24.281 1 98.56 94 TYR A N 1
ATOM 766 C CA . TYR A 1 94 ? 1.343 17.156 23.547 1 98.56 94 TYR A CA 1
ATOM 767 C C . TYR A 1 94 ? 1.453 18.594 23.031 1 98.56 94 TYR A C 1
ATOM 769 O O . TYR A 1 94 ? 1.017 18.891 21.922 1 98.56 94 TYR A O 1
ATOM 777 N N . ASN A 1 95 ? 2.035 19.484 23.797 1 98.19 95 ASN A N 1
ATOM 778 C CA . ASN A 1 95 ? 2.104 20.891 23.406 1 98.19 95 ASN A CA 1
ATOM 779 C C . ASN A 1 95 ? 3.064 21.109 22.25 1 98.19 95 ASN A C 1
ATOM 781 O O . ASN A 1 95 ? 3.191 22.234 21.75 1 98.19 95 ASN A O 1
ATOM 785 N N . ARG A 1 96 ? 3.742 20.016 21.797 1 98.62 96 ARG A N 1
ATOM 786 C CA . ARG A 1 96 ? 4.637 20.078 20.641 1 98.62 96 ARG A CA 1
ATOM 787 C C . ARG A 1 96 ? 4.039 19.359 19.438 1 98.62 96 ARG A C 1
ATOM 789 O O . ARG A 1 96 ? 4.707 19.172 18.422 1 98.62 96 ARG A O 1
ATOM 796 N N . ILE A 1 97 ? 2.789 18.969 19.531 1 98.88 97 ILE A N 1
ATOM 797 C CA . ILE A 1 97 ? 2.143 18.203 18.484 1 98.88 97 ILE A CA 1
ATOM 798 C C . ILE A 1 97 ? 1.059 19.047 17.812 1 98.88 97 ILE A C 1
ATOM 800 O O . ILE A 1 97 ? 0.214 19.641 18.5 1 98.88 97 ILE A O 1
ATOM 804 N N . ILE A 1 98 ? 1.131 19.156 16.531 1 98.88 98 ILE A N 1
ATOM 805 C CA . ILE A 1 98 ? 0.134 19.828 15.703 1 98.88 98 ILE A CA 1
ATOM 806 C C . ILE A 1 98 ? -0.669 18.781 14.922 1 98.88 98 ILE A C 1
ATOM 808 O O . ILE A 1 98 ? -0.103 17.984 14.164 1 98.88 98 ILE A O 1
ATOM 812 N N . TRP A 1 99 ? -1.982 18.703 15.094 1 98.81 99 TRP A N 1
ATOM 813 C CA . TRP A 1 99 ? -2.842 17.75 14.414 1 98.81 99 TRP A CA 1
ATOM 814 C C . TRP A 1 99 ? -3.547 18.375 13.227 1 98.81 99 TRP A C 1
ATOM 816 O O . TRP A 1 99 ? -4.461 19.188 13.398 1 98.81 99 TRP A O 1
ATOM 826 N N . ASN A 1 100 ? -3.107 18.062 12.031 1 98.56 100 ASN A N 1
ATOM 827 C CA . ASN A 1 100 ? -3.736 18.438 10.766 1 98.56 100 ASN A CA 1
ATOM 828 C C . ASN A 1 100 ? -4.621 17.328 10.227 1 98.56 100 ASN A C 1
ATOM 830 O O . ASN A 1 100 ? -4.996 16.406 10.969 1 98.56 100 ASN A O 1
ATOM 834 N N . GLY A 1 101 ? -5.055 17.438 8.93 1 97.69 101 GLY A N 1
ATOM 835 C CA . GLY A 1 101 ? -5.828 16.391 8.273 1 97.69 101 GLY A CA 1
ATOM 836 C C . GLY A 1 101 ? -7.266 16.797 8.008 1 97.69 101 GLY A C 1
ATOM 837 O O . GLY A 1 101 ? -7.809 17.672 8.688 1 97.69 101 GLY A O 1
ATOM 838 N N . PRO A 1 102 ? -7.863 16.062 7.094 1 97.5 102 PRO A N 1
ATOM 839 C CA . PRO A 1 102 ? -9.227 16.422 6.695 1 97.5 102 PRO A CA 1
ATOM 840 C C . PRO A 1 102 ? -10.281 15.844 7.633 1 97.5 102 PRO A C 1
ATOM 842 O O . PRO A 1 102 ? -11.445 16.25 7.59 1 97.5 102 PRO A O 1
ATOM 845 N N . ILE A 1 103 ? -9.906 14.828 8.352 1 95.62 103 ILE A N 1
ATOM 846 C CA . ILE A 1 103 ? -10.789 14.195 9.32 1 95.62 103 ILE A CA 1
ATOM 847 C C . ILE A 1 103 ? -10 13.828 10.578 1 95.62 103 ILE A C 1
ATOM 849 O O . ILE A 1 103 ? -8.852 13.391 10.492 1 95.62 103 ILE A O 1
ATOM 853 N N . LYS A 1 104 ? -10.594 14.125 11.672 1 96.12 104 LYS A N 1
ATOM 854 C CA . LYS A 1 104 ? -9.984 13.773 12.945 1 96.12 104 LYS A CA 1
ATOM 855 C C . LYS A 1 104 ? -10.945 12.953 13.805 1 96.12 104 LYS A C 1
ATOM 857 O O . LYS A 1 104 ? -12.148 13.211 13.812 1 96.12 104 LYS A O 1
ATOM 862 N N . ASN A 1 105 ? -10.461 11.977 14.477 1 93.62 105 ASN A N 1
ATOM 863 C CA . ASN A 1 105 ? -11.227 11.125 15.367 1 93.62 105 ASN A CA 1
ATOM 864 C C . ASN A 1 105 ? -11.883 11.93 16.484 1 93.62 105 ASN A C 1
ATOM 866 O O . ASN A 1 105 ? -11.195 12.484 17.344 1 93.62 105 ASN A O 1
ATOM 870 N N . LYS A 1 106 ? -13.172 11.906 16.531 1 89.56 106 LYS A N 1
ATOM 871 C CA . LYS A 1 106 ? -13.945 12.719 17.469 1 89.56 106 LYS A CA 1
ATOM 872 C C . LYS A 1 106 ? -13.695 12.297 18.906 1 89.56 106 LYS A C 1
ATOM 874 O O . LYS A 1 106 ? -13.758 13.125 19.828 1 89.56 106 LYS A O 1
ATOM 879 N N . GLU A 1 107 ? -13.398 11.055 19.016 1 88.44 107 GLU A N 1
ATOM 880 C CA . GLU A 1 107 ? -13.195 10.531 20.375 1 88.44 107 GLU A CA 1
ATOM 881 C C . GLU A 1 107 ? -11.797 10.867 20.891 1 88.44 107 GLU A C 1
ATOM 883 O O . GLU A 1 107 ? -11.594 10.961 22.109 1 88.44 107 GLU A O 1
ATOM 888 N N . LYS A 1 108 ? -10.891 11.078 20 1 95.31 108 LYS A N 1
ATOM 889 C CA . LYS A 1 108 ? -9.5 11.281 20.391 1 95.31 108 LYS A CA 1
ATOM 890 C C . LYS A 1 108 ? -9.156 12.766 20.469 1 95.31 108 LYS A C 1
ATOM 892 O O . LYS A 1 108 ? -8.242 13.164 21.203 1 95.31 108 LYS A O 1
ATOM 897 N N . ILE A 1 109 ? -9.914 13.547 19.812 1 96.94 109 ILE A N 1
ATOM 898 C CA . ILE A 1 109 ? -9.617 14.977 19.719 1 96.94 109 ILE A CA 1
ATOM 899 C C . ILE A 1 109 ? -9.773 15.633 21.094 1 96.94 109 ILE A C 1
ATOM 901 O O . ILE A 1 109 ? -9.023 16.547 21.438 1 96.94 109 ILE A O 1
ATOM 905 N N . GLU A 1 110 ? -10.75 15.203 21.859 1 97.5 110 GLU A N 1
ATOM 906 C CA . GLU A 1 110 ? -11 15.797 23.172 1 97.5 110 GLU A CA 1
ATOM 907 C C . GLU A 1 110 ? -9.805 15.602 24.109 1 97.5 110 GLU A C 1
ATOM 909 O O . GLU A 1 110 ? -9.281 16.578 24.656 1 97.5 110 GLU A O 1
ATOM 914 N N . GLU A 1 111 ? -9.422 14.359 24.188 1 97.38 111 GLU A N 1
ATOM 915 C CA . GLU A 1 111 ? -8.273 14.078 25.047 1 97.38 111 GLU A CA 1
ATOM 916 C C . GLU A 1 111 ? -7.031 14.82 24.547 1 97.38 111 GLU A C 1
ATOM 918 O O . GLU A 1 111 ? -6.27 15.375 25.344 1 97.38 111 GLU A O 1
ATOM 923 N N . PHE A 1 112 ? -6.809 14.867 23.328 1 98.56 112 PHE A N 1
ATOM 924 C CA . PHE A 1 112 ? -5.66 15.516 22.719 1 98.56 112 PHE A CA 1
ATOM 925 C C . PHE A 1 112 ? -5.617 17 23.078 1 98.56 112 PHE A C 1
ATOM 927 O O . PHE A 1 112 ? -4.578 17.5 23.5 1 98.56 112 PHE A O 1
ATOM 934 N N . LEU A 1 113 ? -6.742 17.641 22.969 1 98.56 113 LEU A N 1
ATOM 935 C CA . LEU A 1 113 ? -6.84 19.078 23.266 1 98.56 113 LEU A CA 1
ATOM 936 C C . LEU A 1 113 ? -6.652 19.344 24.75 1 98.56 113 LEU A C 1
ATOM 938 O O . LEU A 1 113 ? -5.965 20.281 25.141 1 98.56 113 LEU A O 1
ATOM 942 N N . LEU A 1 114 ? -7.262 18.484 25.547 1 98.12 114 LEU A N 1
ATOM 943 C CA . LEU A 1 114 ? -7.203 18.688 27 1 98.12 114 LEU A CA 1
ATOM 944 C C . LEU A 1 114 ? -5.789 18.469 27.516 1 98.12 114 LEU A C 1
ATOM 946 O O . LEU A 1 114 ? -5.41 19.031 28.547 1 98.12 114 LEU A O 1
ATOM 950 N N . CYS A 1 115 ? -4.988 17.688 26.766 1 98 115 CYS A N 1
ATOM 951 C CA . CYS A 1 115 ? -3.607 17.438 27.156 1 98 115 CYS A CA 1
ATOM 952 C C . CYS A 1 115 ? -2.68 18.531 26.641 1 98 115 CYS A C 1
ATOM 954 O O . CYS A 1 115 ? -1.487 18.531 26.953 1 98 115 CYS A O 1
ATOM 956 N N . GLY A 1 116 ? -3.205 19.406 25.844 1 98.19 116 GLY A N 1
ATOM 957 C CA . GLY A 1 116 ? -2.43 20.562 25.453 1 98.19 116 GLY A CA 1
ATOM 958 C C . GLY A 1 116 ? -2.029 20.547 23.984 1 98.19 116 GLY A C 1
ATOM 959 O O . GLY A 1 116 ? -1.339 21.453 23.516 1 98.19 116 GLY A O 1
ATOM 960 N N . GLY A 1 117 ? -2.447 19.547 23.25 1 98.56 117 GLY A N 1
ATOM 961 C CA . GLY A 1 117 ? -2.174 19.5 21.812 1 98.56 117 GLY A CA 1
ATOM 962 C C . GLY A 1 117 ? -2.912 20.578 21.031 1 98.56 117 GLY A C 1
ATOM 963 O O . GLY A 1 117 ? -3.855 21.188 21.547 1 98.56 117 GLY A O 1
ATOM 964 N N . MET A 1 118 ? -2.488 20.844 19.875 1 98.5 118 MET A N 1
ATOM 965 C CA . MET A 1 118 ? -3.119 21.844 19.031 1 98.5 118 MET A CA 1
ATOM 966 C C . MET A 1 118 ? -3.756 21.203 17.797 1 98.5 118 MET A C 1
ATOM 968 O O . MET A 1 118 ? -3.139 20.375 17.141 1 98.5 118 MET A O 1
ATOM 972 N N . VAL A 1 119 ? -4.949 21.594 17.453 1 98.69 119 VAL A N 1
ATOM 973 C CA . VAL A 1 119 ? -5.672 21.078 16.312 1 98.69 119 VAL A CA 1
ATOM 974 C C . VAL A 1 119 ? -5.891 22.188 15.281 1 98.69 119 VAL A C 1
ATOM 976 O O . VAL A 1 119 ? -6.402 23.25 15.617 1 98.69 119 VAL A O 1
ATOM 979 N N . ASN A 1 120 ? -5.453 22 14.047 1 98.81 120 ASN A N 1
ATOM 980 C CA . ASN A 1 120 ? -5.855 22.875 12.953 1 98.81 120 ASN A CA 1
ATOM 981 C C . ASN A 1 120 ? -7.207 22.469 12.375 1 98.81 120 ASN A C 1
ATOM 983 O O . ASN A 1 120 ? -7.336 21.391 11.789 1 98.81 120 ASN A O 1
ATOM 987 N N . ILE A 1 121 ? -8.18 23.328 12.516 1 98.69 121 ILE A N 1
ATOM 988 C CA . ILE A 1 121 ? -9.547 23.062 12.086 1 98.69 121 ILE A CA 1
ATOM 989 C C . ILE A 1 121 ? -9.617 23.031 10.562 1 98.69 121 ILE A C 1
ATOM 991 O O . ILE A 1 121 ? -9.164 23.969 9.898 1 98.69 121 ILE A O 1
ATOM 995 N N . ASP A 1 122 ? -10.203 21.969 10.031 1 98.5 122 ASP A N 1
ATOM 996 C CA . ASP A 1 122 ? -10.25 21.797 8.586 1 98.5 122 ASP A CA 1
ATOM 997 C C . ASP A 1 122 ? -11.672 21.906 8.062 1 98.5 122 ASP A C 1
ATOM 999 O O . ASP A 1 122 ? -11.883 22.047 6.852 1 98.5 122 ASP A O 1
ATOM 1003 N N . SER A 1 123 ? -12.672 21.859 8.945 1 97.69 123 SER A N 1
ATOM 1004 C CA . SER A 1 123 ? -14.07 21.922 8.523 1 97.69 123 SER A CA 1
ATOM 1005 C C . SER A 1 123 ? -14.953 22.516 9.617 1 97.69 123 SER A C 1
ATOM 1007 O O . SER A 1 123 ? -14.555 22.594 10.773 1 97.69 123 SER A O 1
ATOM 1009 N N . LYS A 1 124 ? -16.141 22.922 9.203 1 97.19 124 LYS A N 1
ATOM 1010 C CA . LYS A 1 124 ? -17.109 23.453 10.148 1 97.19 124 LYS A CA 1
ATOM 1011 C C . LYS A 1 124 ? -17.5 22.406 11.188 1 97.19 124 LYS A C 1
ATOM 1013 O O . LYS A 1 124 ? -17.703 22.719 12.359 1 97.19 124 LYS A O 1
ATOM 1018 N N . GLN A 1 125 ? -17.625 21.188 10.781 1 96.5 125 GLN A N 1
ATOM 1019 C CA . GLN A 1 125 ? -18.016 20.109 11.695 1 96.5 125 GLN A CA 1
ATOM 1020 C C . GLN A 1 125 ? -16.953 19.891 12.766 1 96.5 125 GLN A C 1
ATOM 1022 O O . GLN A 1 125 ? -17.266 19.672 13.938 1 96.5 125 GLN A O 1
ATOM 1027 N N . GLU A 1 126 ? -15.727 19.938 12.359 1 97.12 126 GLU A N 1
ATOM 1028 C CA . GLU A 1 126 ? -14.641 19.844 13.328 1 97.12 126 GLU A CA 1
ATOM 1029 C C . GLU A 1 126 ? -14.68 20.984 14.328 1 97.12 126 GLU A C 1
ATOM 1031 O O . GLU A 1 126 ? -14.461 20.797 15.523 1 97.12 126 GLU A O 1
ATOM 1036 N N . ALA A 1 127 ? -14.953 22.172 13.781 1 98.19 127 ALA A N 1
ATOM 1037 C CA . ALA A 1 127 ? -15.102 23.344 14.656 1 98.19 127 ALA A CA 1
ATOM 1038 C C . ALA A 1 127 ? -16.203 23.109 15.688 1 98.19 127 ALA A C 1
ATOM 1040 O O . ALA A 1 127 ? -16.016 23.375 16.875 1 98.19 127 ALA A O 1
ATOM 1041 N N . ASP A 1 128 ? -17.312 22.609 15.219 1 97.38 128 ASP A N 1
ATOM 1042 C CA . ASP A 1 128 ? -18.453 22.375 16.094 1 97.38 128 ASP A CA 1
ATOM 1043 C C . ASP A 1 128 ? -18.094 21.406 17.219 1 97.38 128 ASP A C 1
ATOM 1045 O O . ASP A 1 128 ? -18.516 21.578 18.359 1 97.38 128 ASP A O 1
ATOM 1049 N N . ILE A 1 129 ? -17.359 20.406 16.875 1 97 129 ILE A N 1
ATOM 1050 C CA . ILE A 1 129 ? -16.922 19.422 17.875 1 97 129 ILE A CA 1
ATOM 1051 C C . ILE A 1 129 ? -16.031 20.109 18.906 1 97 129 ILE A C 1
ATOM 1053 O O . ILE A 1 129 ? -16.219 19.922 20.109 1 97 129 ILE A O 1
ATOM 1057 N N . ILE A 1 130 ? -15.125 20.906 18.453 1 98.31 130 ILE A N 1
ATOM 1058 C CA . ILE A 1 130 ? -14.18 21.594 19.344 1 98.31 130 ILE A CA 1
ATOM 1059 C C . ILE A 1 130 ? -14.93 22.594 20.219 1 98.31 130 ILE A C 1
ATOM 1061 O O . ILE A 1 130 ? -14.656 22.703 21.422 1 98.31 130 ILE A O 1
ATOM 1065 N N . PHE A 1 131 ? -15.914 23.312 19.641 1 98.19 131 PHE A N 1
ATOM 1066 C CA . PHE A 1 131 ? -16.719 24.266 20.391 1 98.19 131 PHE A CA 1
ATOM 1067 C C . PHE A 1 131 ? -17.484 23.562 21.5 1 98.19 131 PHE A C 1
ATOM 1069 O O . PHE A 1 131 ? -17.562 24.062 22.625 1 98.19 131 PHE A O 1
ATOM 1076 N N . SER A 1 132 ? -18.016 22.406 21.156 1 97.56 132 SER A N 1
ATOM 1077 C CA . SER A 1 132 ? -18.734 21.625 22.156 1 97.56 132 SER A CA 1
ATOM 1078 C C . SER A 1 132 ? -17.797 21.203 23.281 1 97.56 132 SER A C 1
ATOM 1080 O O . SER A 1 132 ? -18.188 21.25 24.453 1 97.56 132 SER A O 1
ATOM 1082 N N . ILE A 1 133 ? -16.625 20.797 23 1 97.94 133 ILE A N 1
ATOM 1083 C CA . ILE A 1 133 ? -15.633 20.406 23.984 1 97.94 133 ILE A CA 1
ATOM 1084 C C . ILE A 1 133 ? -15.289 21.609 24.875 1 97.94 133 ILE A C 1
ATOM 1086 O O . ILE A 1 133 ? -15.234 21.484 26.094 1 97.94 133 ILE A O 1
ATOM 1090 N N . SER A 1 134 ? -15.109 22.734 24.25 1 98 134 SER A N 1
ATOM 1091 C CA . SER A 1 134 ? -14.773 23.953 24.969 1 98 134 SER A CA 1
ATOM 1092 C C . SER A 1 134 ? -15.844 24.297 26 1 98 134 SER A C 1
ATOM 1094 O O . SER A 1 134 ? -15.531 24.656 27.141 1 98 134 SER A O 1
ATOM 1096 N N . LYS A 1 135 ? -17.094 24.109 25.656 1 97.94 135 LYS A N 1
ATOM 1097 C CA . LYS A 1 135 ? -18.219 24.422 26.547 1 97.94 135 LYS A CA 1
ATOM 1098 C C . LYS A 1 135 ? -18.25 23.484 27.75 1 97.94 135 LYS A C 1
ATOM 1100 O O . LYS A 1 135 ? -18.656 23.875 28.828 1 97.94 135 LYS A O 1
ATOM 1105 N N . ARG A 1 136 ? -17.75 22.297 27.5 1 97.44 136 ARG A N 1
ATOM 1106 C CA . ARG A 1 136 ? -17.781 21.281 28.562 1 97.44 136 ARG A CA 1
ATOM 1107 C C . ARG A 1 136 ? -16.562 21.422 29.469 1 97.44 136 ARG A C 1
ATOM 1109 O O . ARG A 1 136 ? -16.562 20.859 30.578 1 97.44 136 ARG A O 1
ATOM 1116 N N . HIS A 1 137 ? -15.602 22.109 29.062 1 97.44 137 HIS A N 1
ATOM 1117 C CA . HIS A 1 137 ? -14.367 22.234 29.812 1 97.44 137 HIS A CA 1
ATOM 1118 C C . HIS A 1 137 ? -13.922 23.688 29.938 1 97.44 137 HIS A C 1
ATOM 1120 O O . HIS A 1 137 ? -12.805 24.031 29.547 1 97.44 137 HIS A O 1
ATOM 1126 N N . LEU A 1 138 ? -14.641 24.469 30.625 1 96.31 138 LEU A N 1
ATOM 1127 C CA . LEU A 1 138 ? -14.438 25.906 30.688 1 96.31 138 LEU A CA 1
ATOM 1128 C C . LEU A 1 138 ? -13.188 26.234 31.5 1 96.31 138 LEU A C 1
ATOM 1130 O O . LEU A 1 138 ? -12.648 27.344 31.391 1 96.31 138 LEU A O 1
ATOM 1134 N N . ASP A 1 139 ? -12.734 25.266 32.219 1 96.69 139 ASP A N 1
ATOM 1135 C CA . ASP A 1 139 ? -11.562 25.469 33.062 1 96.69 139 ASP A CA 1
ATOM 1136 C C . ASP A 1 139 ? -10.281 25.141 32.312 1 96.69 139 ASP A C 1
ATOM 1138 O O . ASP A 1 139 ? -9.18 25.328 32.844 1 96.69 139 ASP A O 1
ATOM 1142 N N . LYS A 1 140 ? -10.398 24.703 31.109 1 97.25 140 LYS A N 1
ATOM 1143 C CA . LYS A 1 140 ? -9.25 24.344 30.281 1 97.25 140 LYS A CA 1
ATOM 1144 C C . LYS A 1 140 ? -9.086 25.297 29.109 1 97.25 140 LYS A C 1
ATOM 1146 O O . LYS A 1 140 ? -10.062 25.875 28.641 1 97.25 140 LYS A O 1
ATOM 1151 N N . LYS A 1 141 ? -7.848 25.531 28.75 1 97.44 141 LYS A N 1
ATOM 1152 C CA . LYS A 1 141 ? -7.555 26.312 27.547 1 97.44 141 LYS A CA 1
ATOM 1153 C C . LYS A 1 141 ? -7.277 25.406 26.359 1 97.44 141 LYS A C 1
ATOM 1155 O O . LYS A 1 141 ? -6.398 24.531 26.422 1 97.44 141 LYS A O 1
ATOM 1160 N N . LEU A 1 142 ? -8.039 25.516 25.344 1 98.56 142 LEU A N 1
ATOM 1161 C CA . LEU A 1 142 ? -7.867 24.719 24.141 1 98.56 142 LEU A CA 1
ATOM 1162 C C . LEU A 1 142 ? -7.098 25.5 23.078 1 98.56 142 LEU A C 1
ATOM 1164 O O . LEU A 1 142 ? -7.387 26.672 22.828 1 98.56 142 LEU A O 1
ATOM 1168 N N . HIS A 1 143 ? -6.082 24.906 22.562 1 98.75 143 HIS A N 1
ATOM 1169 C CA . HIS A 1 143 ? -5.277 25.516 21.5 1 98.75 143 HIS A CA 1
ATOM 1170 C C . HIS A 1 143 ? -5.715 25.031 20.125 1 98.75 143 HIS A C 1
ATOM 1172 O O . HIS A 1 143 ? -5.723 23.828 19.859 1 98.75 143 HIS A O 1
ATOM 1178 N N . VAL A 1 144 ? -6.078 25.969 19.234 1 98.75 144 VAL A N 1
ATOM 1179 C CA . VAL A 1 144 ? -6.547 25.578 17.906 1 98.75 144 VAL A CA 1
ATOM 1180 C C . VAL A 1 144 ? -5.891 26.453 16.844 1 98.75 144 VAL A C 1
ATOM 1182 O O . VAL A 1 144 ? -5.277 27.484 17.172 1 98.75 144 VAL A O 1
ATOM 1185 N N . GLY A 1 145 ? -5.836 26 15.664 1 98.75 145 GLY A N 1
ATOM 1186 C CA . GLY A 1 145 ? -5.578 26.766 14.445 1 98.75 145 GLY A CA 1
ATOM 1187 C C . GLY A 1 145 ? -6.652 26.578 13.391 1 98.75 145 GLY A C 1
ATOM 1188 O O . GLY A 1 145 ? -7.633 25.859 13.617 1 98.75 145 GLY A O 1
ATOM 1189 N N . VAL A 1 146 ? -6.512 27.266 12.367 1 98.81 146 VAL A N 1
ATOM 1190 C CA . VAL A 1 146 ? -7.402 27.109 11.219 1 98.81 146 VAL A CA 1
ATOM 1191 C C . VAL A 1 146 ? -6.582 26.812 9.969 1 98.81 146 VAL A C 1
ATOM 1193 O O . VAL A 1 146 ? -5.613 27.516 9.672 1 98.81 146 VAL A O 1
ATOM 1196 N N . ARG A 1 147 ? -6.898 25.734 9.234 1 98.75 147 ARG A N 1
ATOM 1197 C CA . ARG A 1 147 ? -6.312 25.5 7.922 1 98.75 147 ARG A CA 1
ATOM 1198 C C . ARG A 1 147 ? -7.004 26.328 6.852 1 98.75 147 ARG A C 1
ATOM 1200 O O . ARG A 1 147 ? -8.203 26.172 6.617 1 98.75 147 ARG A O 1
ATOM 1207 N N . CYS A 1 148 ? -6.227 27.125 6.219 1 98.75 148 CYS A N 1
ATOM 1208 C CA . CYS A 1 148 ? -6.754 28.125 5.297 1 98.75 148 CYS A CA 1
ATOM 1209 C C . CYS A 1 148 ? -6.656 27.641 3.854 1 98.75 148 CYS A C 1
ATOM 1211 O O . CYS A 1 148 ? -5.602 27.188 3.418 1 98.75 148 CYS A O 1
ATOM 1213 N N . ASN A 1 149 ? -7.754 27.703 3.176 1 98.19 149 ASN A N 1
ATOM 1214 C CA . ASN A 1 149 ? -7.789 27.422 1.743 1 98.19 149 ASN A CA 1
ATOM 1215 C C . ASN A 1 149 ? -7.969 28.703 0.93 1 98.19 149 ASN A C 1
ATOM 1217 O O . ASN A 1 149 ? -8.914 29.453 1.156 1 98.19 149 ASN A O 1
ATOM 1221 N N . PHE A 1 150 ? -7.078 28.984 0.058 1 97.19 150 PHE A N 1
ATOM 1222 C CA . PHE A 1 150 ? -7.129 30.125 -0.839 1 97.19 150 PHE A CA 1
ATOM 1223 C C . PHE A 1 150 ? -6.395 29.828 -2.141 1 97.19 150 PHE A C 1
ATOM 1225 O O . PHE A 1 150 ? -5.707 28.812 -2.254 1 97.19 150 PHE A O 1
ATOM 1232 N N . ASP A 1 151 ? -6.594 30.609 -3.148 1 94.62 151 ASP A N 1
ATOM 1233 C CA . ASP A 1 151 ? -6.016 30.359 -4.465 1 94.62 151 ASP A CA 1
ATOM 1234 C C . ASP A 1 151 ? -4.578 30.875 -4.535 1 94.62 151 ASP A C 1
ATOM 1236 O O . ASP A 1 151 ? -4.32 32.062 -4.289 1 94.62 151 ASP A O 1
ATOM 1240 N N . VAL A 1 152 ? -3.686 30 -4.832 1 93.5 152 VAL A N 1
ATOM 1241 C CA . VAL A 1 152 ? -2.295 30.406 -5 1 93.5 152 VAL A CA 1
ATOM 1242 C C . VAL A 1 152 ? -1.932 30.391 -6.484 1 93.5 152 VAL A C 1
ATOM 1244 O O . VAL A 1 152 ? -0.755 30.484 -6.844 1 93.5 152 VAL A O 1
ATOM 1247 N N . ASN A 1 153 ? -2.898 30.156 -7.348 1 91.31 153 ASN A N 1
ATOM 1248 C CA . ASN A 1 153 ? -2.797 30.219 -8.797 1 91.31 153 ASN A CA 1
ATOM 1249 C C . ASN A 1 153 ? -1.828 29.188 -9.352 1 91.31 153 ASN A C 1
ATOM 1251 O O . ASN A 1 153 ? -0.978 29.5 -10.18 1 91.31 153 ASN A O 1
ATOM 1255 N N . ASP A 1 154 ? -1.87 27.969 -8.773 1 90.06 154 ASP A N 1
ATOM 1256 C CA . ASP A 1 154 ? -1.042 26.875 -9.258 1 90.06 154 ASP A CA 1
ATOM 1257 C C . ASP A 1 154 ? -1.857 25.906 -10.117 1 90.06 154 ASP A C 1
ATOM 1259 O O . ASP A 1 154 ? -1.349 24.875 -10.555 1 90.06 154 ASP A O 1
ATOM 1263 N N . GLY A 1 155 ? -3.111 26.234 -10.234 1 89.62 155 GLY A N 1
ATOM 1264 C CA . GLY A 1 155 ? -3.973 25.438 -11.094 1 89.62 155 GLY A CA 1
ATOM 1265 C C . GLY A 1 155 ? -4.629 24.266 -10.375 1 89.62 155 GLY A C 1
ATOM 1266 O O . GLY A 1 155 ? -5.293 23.438 -10.992 1 89.62 155 GLY A O 1
ATOM 1267 N N . VAL A 1 156 ? -4.465 24.203 -9.07 1 90.88 156 VAL A N 1
ATOM 1268 C CA . VAL A 1 156 ? -5.023 23.109 -8.289 1 90.88 156 VAL A CA 1
ATOM 1269 C C . VAL A 1 156 ? -6.016 23.656 -7.262 1 90.88 156 VAL A C 1
ATOM 1271 O O . VAL A 1 156 ? -5.703 24.594 -6.527 1 90.88 156 VAL A O 1
ATOM 1274 N N . MET A 1 157 ? -7.207 23.156 -7.316 1 92.38 157 MET A N 1
ATOM 1275 C CA . MET A 1 157 ? -8.156 23.438 -6.242 1 92.38 157 MET A CA 1
ATOM 1276 C C . MET A 1 157 ? -8.016 22.422 -5.113 1 92.38 157 MET A C 1
ATOM 1278 O O . MET A 1 157 ? -8.523 21.312 -5.211 1 92.38 157 MET A O 1
ATOM 1282 N N . SER A 1 158 ? -7.375 22.812 -4.086 1 94.94 158 SER A N 1
ATOM 1283 C CA . SER A 1 158 ? -7.141 21.906 -2.969 1 94.94 158 SER A CA 1
ATOM 1284 C C . SER A 1 158 ? -8.438 21.578 -2.236 1 94.94 158 SER A C 1
ATOM 1286 O O . SER A 1 158 ? -9.289 22.453 -2.064 1 94.94 158 SER A O 1
ATOM 1288 N N . ARG A 1 159 ? -8.555 20.391 -1.756 1 96.56 159 ARG A N 1
ATOM 1289 C CA . ARG A 1 159 ? -9.734 19.969 -1.009 1 96.56 159 ARG A CA 1
ATOM 1290 C C . ARG A 1 159 ? -9.555 20.219 0.486 1 96.56 159 ARG A C 1
ATOM 1292 O O . ARG A 1 159 ? -10.422 19.875 1.287 1 96.56 159 ARG A O 1
ATOM 1299 N N . PHE A 1 160 ? -8.406 20.797 0.882 1 97.75 160 PHE A N 1
ATOM 1300 C CA . PHE A 1 160 ? -8.078 20.859 2.301 1 97.75 160 PHE A CA 1
ATOM 1301 C C . PHE A 1 160 ? -8.297 22.281 2.838 1 97.75 160 PHE A C 1
ATOM 1303 O O . PHE A 1 160 ? -8.047 23.266 2.139 1 97.75 160 PHE A O 1
ATOM 1310 N N . GLY A 1 161 ? -8.719 22.328 4.102 1 98.12 161 GLY A N 1
ATOM 1311 C CA . GLY A 1 161 ? -8.852 23.609 4.793 1 98.12 161 GLY A CA 1
ATOM 1312 C C . GLY A 1 161 ? -10.188 24.297 4.539 1 98.12 161 GLY A C 1
ATOM 1313 O O . GLY A 1 161 ? -11.016 23.781 3.777 1 98.12 161 GLY A O 1
ATOM 1314 N N . ILE A 1 162 ? -10.43 25.391 5.141 1 98.38 162 ILE A N 1
ATOM 1315 C CA . ILE A 1 162 ? -11.641 26.203 5.043 1 98.38 162 ILE A CA 1
ATOM 1316 C C . ILE A 1 162 ? -11.406 27.359 4.07 1 98.38 162 ILE A C 1
ATOM 1318 O O . ILE A 1 162 ? -10.398 28.062 4.16 1 98.38 162 ILE A O 1
ATOM 1322 N N . ASP A 1 163 ? -12.312 27.484 3.15 1 98.25 163 ASP A N 1
ATOM 1323 C CA . ASP A 1 163 ? -12.242 28.609 2.227 1 98.25 163 ASP A CA 1
ATOM 1324 C C . ASP A 1 163 ? -12.281 29.938 2.979 1 98.25 163 ASP A C 1
ATOM 1326 O O . ASP A 1 163 ? -13.281 30.281 3.619 1 98.25 163 ASP A O 1
ATOM 1330 N N . VAL A 1 164 ? -11.234 30.734 2.836 1 98.19 164 VAL A N 1
ATOM 1331 C CA . VAL A 1 164 ? -11.055 31.922 3.682 1 98.19 164 VAL A CA 1
ATOM 1332 C C . VAL A 1 164 ? -12.047 33 3.268 1 98.19 164 VAL A C 1
ATOM 1334 O O . VAL A 1 164 ? -12.273 33.969 4.012 1 98.19 164 VAL A O 1
ATOM 1337 N N . GLU A 1 165 ? -12.586 32.844 2.088 1 96.62 165 GLU A N 1
ATOM 1338 C CA . GLU A 1 165 ? -13.578 33.812 1.62 1 96.62 165 GLU A CA 1
ATOM 1339 C C . GLU A 1 165 ? -15 33.344 1.906 1 96.62 165 GLU A C 1
ATOM 1341 O O . GLU A 1 165 ? -15.969 34.031 1.622 1 96.62 165 GLU A O 1
ATOM 1346 N N . GLY A 1 166 ? -15.078 32.156 2.461 1 95 166 GLY A N 1
ATOM 1347 C CA . GLY A 1 166 ? -16.391 31.594 2.695 1 95 166 GLY A CA 1
ATOM 1348 C C . GLY A 1 166 ? -16.938 31.875 4.082 1 95 166 GLY A C 1
ATOM 1349 O O . GLY A 1 166 ? -16.219 32.375 4.941 1 95 166 GLY A O 1
ATOM 1350 N N . ASN A 1 167 ? -18.219 31.469 4.336 1 96.44 167 ASN A N 1
ATOM 1351 C CA . ASN A 1 167 ? -18.906 31.719 5.594 1 96.44 167 ASN A CA 1
ATOM 1352 C C . ASN A 1 167 ? -18.344 30.875 6.727 1 96.44 167 ASN A C 1
ATOM 1354 O O . ASN A 1 167 ? -18.375 31.281 7.891 1 96.44 167 ASN A O 1
ATOM 1358 N N . ASP A 1 168 ? -17.828 29.766 6.41 1 97.81 168 ASP A N 1
ATOM 1359 C CA . ASP A 1 168 ? -17.328 28.859 7.438 1 97.81 168 ASP A CA 1
ATOM 1360 C C . ASP A 1 168 ? -16.109 29.469 8.141 1 97.81 168 ASP A C 1
ATOM 1362 O O . ASP A 1 168 ? -15.914 29.266 9.344 1 97.81 168 ASP A O 1
ATOM 1366 N N . PHE A 1 169 ? -15.305 30.172 7.375 1 98.44 169 PHE A N 1
ATOM 1367 C CA . PHE A 1 169 ? -14.141 30.828 7.957 1 98.44 169 PHE A CA 1
ATOM 1368 C C . PHE A 1 169 ? -14.562 31.859 8.984 1 98.44 169 PHE A C 1
ATOM 1370 O O . PHE A 1 169 ? -14.039 31.891 10.102 1 98.44 169 PHE A O 1
ATOM 1377 N N . ASP A 1 170 ? -15.523 32.656 8.617 1 98.12 170 ASP A N 1
ATOM 1378 C CA . ASP A 1 170 ? -16.062 33.688 9.531 1 98.12 170 ASP A CA 1
ATOM 1379 C C . ASP A 1 170 ? -16.719 33.031 10.742 1 98.12 170 ASP A C 1
ATOM 1381 O O . ASP A 1 170 ? -16.578 33.531 11.867 1 98.12 170 ASP A O 1
ATOM 1385 N N . TYR A 1 171 ? -17.406 31.969 10.469 1 98.38 171 TYR A N 1
ATOM 1386 C CA . TYR A 1 171 ? -18.078 31.234 11.539 1 98.38 171 TYR A CA 1
ATOM 1387 C C . TYR A 1 171 ? -17.078 30.781 12.594 1 98.38 171 TYR A C 1
ATOM 1389 O O . TYR A 1 171 ? -17.266 31.016 13.789 1 98.38 171 TYR A O 1
ATOM 1397 N N . VAL A 1 172 ? -15.961 30.25 12.195 1 98.62 172 VAL A N 1
ATOM 1398 C CA . VAL A 1 172 ? -14.945 29.719 13.094 1 98.62 172 VAL A CA 1
ATOM 1399 C C . VAL A 1 172 ? -14.281 30.859 13.852 1 98.62 172 VAL A C 1
ATOM 1401 O O . VAL A 1 172 ? -14.188 30.828 15.086 1 98.62 172 VAL A O 1
ATOM 1404 N N . LEU A 1 173 ? -13.883 31.922 13.133 1 98.69 173 LEU A N 1
ATOM 1405 C CA . LEU A 1 173 ? -13.141 33 13.75 1 98.69 173 LEU A CA 1
ATOM 1406 C C . LEU A 1 173 ? -14.023 33.781 14.711 1 98.69 173 LEU A C 1
ATOM 1408 O O . LEU A 1 173 ? -13.562 34.25 15.766 1 98.69 173 LEU A O 1
ATOM 1412 N N . SER A 1 174 ? -15.281 33.938 14.344 1 98.5 174 SER A N 1
ATOM 1413 C CA . SER A 1 174 ? -16.219 34.656 15.219 1 98.5 174 SER A CA 1
ATOM 1414 C C . SER A 1 174 ? -16.422 33.906 16.531 1 98.5 174 SER A C 1
ATOM 1416 O O . SER A 1 174 ? -16.453 34.5 17.594 1 98.5 174 SER A O 1
ATOM 1418 N N . TYR A 1 175 ? -16.562 32.625 16.406 1 98.38 175 TYR A N 1
ATOM 1419 C CA . TYR A 1 175 ? -16.734 31.828 17.609 1 98.38 175 TYR A CA 1
ATOM 1420 C C . TYR A 1 175 ? -15.508 31.922 18.5 1 98.38 175 TYR A C 1
ATOM 1422 O O . TYR A 1 175 ? -15.617 32.094 19.719 1 98.38 175 TYR A O 1
ATOM 1430 N N . VAL A 1 176 ? -14.352 31.797 17.953 1 98.31 176 VAL A N 1
ATOM 1431 C CA . VAL A 1 176 ? -13.102 31.828 18.703 1 98.31 176 VAL A CA 1
ATOM 1432 C C . VAL A 1 176 ? -12.945 33.156 19.406 1 98.31 176 VAL A C 1
ATOM 1434 O O . VAL A 1 176 ? -12.578 33.219 20.578 1 98.31 176 VAL A O 1
ATOM 1437 N N . LYS A 1 177 ? -13.266 34.188 18.703 1 97.88 177 LYS A N 1
ATOM 1438 C CA . LYS A 1 177 ? -13.188 35.531 19.234 1 97.88 177 LYS A CA 1
ATOM 1439 C C . LYS A 1 177 ? -14.031 35.688 20.484 1 97.88 177 LYS A C 1
ATOM 1441 O O . LYS A 1 177 ? -13.633 36.375 21.438 1 97.88 177 LYS A O 1
ATOM 1446 N N . ASN A 1 178 ? -15.109 35.031 20.484 1 97.31 178 ASN A N 1
ATOM 1447 C CA . ASN A 1 178 ? -16.078 35.219 21.562 1 97.31 178 ASN A CA 1
ATOM 1448 C C . ASN A 1 178 ? -15.922 34.156 22.641 1 97.31 178 ASN A C 1
ATOM 1450 O O . ASN A 1 178 ? -16.641 34.156 23.641 1 97.31 178 ASN A O 1
ATOM 1454 N N . SER A 1 179 ? -15.031 33.281 22.391 1 96.81 179 SER A N 1
ATOM 1455 C CA . SER A 1 179 ? -14.797 32.219 23.375 1 96.81 179 SER A CA 1
ATOM 1456 C C . SER A 1 179 ? -13.82 32.656 24.453 1 96.81 179 SER A C 1
ATOM 1458 O O . SER A 1 179 ? -12.867 33.375 24.172 1 96.81 179 SER A O 1
ATOM 1460 N N . LYS A 1 180 ? -14.047 32.156 25.641 1 95.25 180 LYS A N 1
ATOM 1461 C CA . LYS A 1 180 ? -13.188 32.531 26.766 1 95.25 180 LYS A CA 1
ATOM 1462 C C . LYS A 1 180 ? -11.992 31.594 26.891 1 95.25 180 LYS A C 1
ATOM 1464 O O . LYS A 1 180 ? -10.984 31.938 27.5 1 95.25 180 LYS A O 1
ATOM 1469 N N . ASN A 1 181 ? -12.117 30.375 26.312 1 97.94 181 ASN A N 1
ATOM 1470 C CA . ASN A 1 181 ? -11.078 29.406 26.625 1 97.94 181 ASN A CA 1
ATOM 1471 C C . ASN A 1 181 ? -10.547 28.734 25.359 1 97.94 181 ASN A C 1
ATOM 1473 O O . ASN A 1 181 ? -10.031 27.609 25.422 1 97.94 181 ASN A O 1
ATOM 1477 N N . ILE A 1 182 ? -10.789 29.266 24.203 1 98.5 182 ILE A N 1
ATOM 1478 C CA . ILE A 1 182 ? -10.164 28.797 22.969 1 98.5 182 ILE A CA 1
ATOM 1479 C C . ILE A 1 182 ? -9.133 29.812 22.484 1 98.5 182 ILE A C 1
ATOM 1481 O O . ILE A 1 182 ? -9.453 30.984 22.297 1 98.5 182 ILE A O 1
ATOM 1485 N N . ASP A 1 183 ? -7.957 29.375 22.328 1 97.94 183 ASP A N 1
ATOM 1486 C CA . ASP A 1 183 ? -6.879 30.219 21.812 1 97.94 183 ASP A CA 1
ATOM 1487 C C . ASP A 1 183 ? -6.574 29.891 20.359 1 97.94 183 ASP A C 1
ATOM 1489 O O . ASP A 1 183 ? -6.242 28.75 20.031 1 97.94 183 ASP A O 1
ATOM 1493 N N . LEU A 1 184 ? -6.715 30.891 19.484 1 98.44 184 LEU A N 1
ATOM 1494 C CA . LEU A 1 184 ? -6.242 30.719 18.125 1 98.44 184 LEU A CA 1
ATOM 1495 C C . LEU A 1 184 ? -4.727 30.844 18.047 1 98.44 184 LEU A C 1
ATOM 1497 O O . LEU A 1 184 ? -4.195 31.969 18.031 1 98.44 184 LEU A O 1
ATOM 1501 N N . VAL A 1 185 ? -4.039 29.766 17.844 1 98.56 185 VAL A N 1
ATOM 1502 C CA . VAL A 1 185 ? -2.582 29.734 17.953 1 98.56 185 VAL A CA 1
ATOM 1503 C C . VAL A 1 185 ? -1.961 29.844 16.562 1 98.56 185 VAL A C 1
ATOM 1505 O O . VAL A 1 185 ? -0.887 30.438 16.406 1 98.56 185 VAL A O 1
ATOM 1508 N N . GLU A 1 186 ? -2.668 29.312 15.578 1 98.75 186 GLU A N 1
ATOM 1509 C CA . GLU A 1 186 ? -1.976 29.125 14.305 1 98.75 186 GLU A CA 1
ATOM 1510 C C . GLU A 1 186 ? -2.93 29.312 13.125 1 98.75 186 GLU A C 1
ATOM 1512 O O . GLU A 1 186 ? -4.098 28.922 13.203 1 98.75 186 GLU A O 1
ATOM 1517 N N . LEU A 1 187 ? -2.471 29.953 12.078 1 98.88 187 LEU A N 1
ATOM 1518 C CA . LEU A 1 187 ? -3.033 29.828 10.742 1 98.88 187 LEU A CA 1
ATOM 1519 C C . LEU A 1 187 ? -2.158 28.938 9.859 1 98.88 187 LEU A C 1
ATOM 1521 O O . LEU A 1 187 ? -0.948 29.156 9.773 1 98.88 187 LEU A O 1
ATOM 1525 N N . GLN A 1 188 ? -2.75 27.922 9.266 1 98.81 188 GLN A N 1
ATOM 1526 C CA . GLN A 1 188 ? -2 26.922 8.523 1 98.81 188 GLN A CA 1
ATOM 1527 C C . GLN A 1 188 ? -2.512 26.797 7.09 1 98.81 188 GLN A C 1
ATOM 1529 O O . GLN A 1 188 ? -3.713 26.922 6.844 1 98.81 188 GLN A O 1
ATOM 1534 N N . CYS A 1 189 ? -1.621 26.531 6.129 1 98.12 189 CYS A N 1
ATOM 1535 C CA . CYS A 1 189 ? -2.025 26.172 4.773 1 98.12 189 CYS A CA 1
ATOM 1536 C C . CYS A 1 189 ? -1.133 25.078 4.203 1 98.12 189 CYS A C 1
ATOM 1538 O O . CYS A 1 189 ? -0.076 24.781 4.762 1 98.12 189 CYS A O 1
ATOM 1540 N N . HIS A 1 190 ? -1.563 24.422 3.24 1 95.62 190 HIS A N 1
ATOM 1541 C CA . HIS A 1 190 ? -0.796 23.469 2.451 1 95.62 190 HIS A CA 1
ATOM 1542 C C . HIS A 1 190 ? -1.336 23.375 1.029 1 95.62 190 HIS A C 1
ATOM 1544 O O . HIS A 1 190 ? -2.551 23.312 0.824 1 95.62 190 HIS A O 1
ATOM 1550 N N . PHE A 1 191 ? -0.413 23.375 0.093 1 92.75 191 PHE A N 1
ATOM 1551 C CA . PHE A 1 191 ? -0.79 23.266 -1.312 1 92.75 191 PHE A CA 1
ATOM 1552 C C . PHE A 1 191 ? 0.078 22.234 -2.027 1 92.75 191 PHE A C 1
ATOM 1554 O O . PHE A 1 191 ? 1.193 21.938 -1.591 1 92.75 191 PHE A O 1
ATOM 1561 N N . ALA A 1 192 ? -0.368 21.719 -3.15 1 86.06 192 ALA A N 1
ATOM 1562 C CA . ALA A 1 192 ? 0.158 20.5 -3.781 1 86.06 192 ALA A CA 1
ATOM 1563 C C . ALA A 1 192 ? 1.45 20.797 -4.539 1 86.06 192 ALA A C 1
ATOM 1565 O O . ALA A 1 192 ? 2.377 19.984 -4.535 1 86.06 192 ALA A O 1
ATOM 1566 N N . LYS A 1 193 ? 1.473 21.953 -5.188 1 89.19 193 LYS A N 1
ATOM 1567 C CA . LYS A 1 193 ? 2.633 22.234 -6.027 1 89.19 193 LYS A CA 1
ATOM 1568 C C . LYS A 1 193 ? 3.834 22.656 -5.188 1 89.19 193 LYS A C 1
ATOM 1570 O O . LYS A 1 193 ? 3.697 23.469 -4.273 1 89.19 193 LYS A O 1
ATOM 1575 N N . ARG A 1 194 ? 5.016 22.219 -5.559 1 89.38 194 ARG A N 1
ATOM 1576 C CA . ARG A 1 194 ? 6.141 22.25 -4.629 1 89.38 194 ARG A CA 1
ATOM 1577 C C . ARG A 1 194 ? 7.16 23.297 -5.035 1 89.38 194 ARG A C 1
ATOM 1579 O O . ARG A 1 194 ? 8.039 23.656 -4.25 1 89.38 194 ARG A O 1
ATOM 1586 N N . LEU A 1 195 ? 7.062 23.797 -6.215 1 90.06 195 LEU A N 1
ATOM 1587 C CA . LEU A 1 195 ? 8.102 24.703 -6.688 1 90.06 195 LEU A CA 1
ATOM 1588 C C . LEU A 1 195 ? 8.141 25.969 -5.848 1 90.06 195 LEU A C 1
ATOM 1590 O O . LEU A 1 195 ? 7.098 26.469 -5.43 1 90.06 195 LEU A O 1
ATOM 1594 N N . SER A 1 196 ? 9.336 26.516 -5.66 1 90.56 196 SER A N 1
ATOM 1595 C CA . SER A 1 196 ? 9.555 27.656 -4.781 1 90.56 196 SER A CA 1
ATOM 1596 C C . SER A 1 196 ? 8.742 28.875 -5.234 1 90.56 196 SER A C 1
ATOM 1598 O O . SER A 1 196 ? 8.336 29.688 -4.41 1 90.56 196 SER A O 1
ATOM 1600 N N . LYS A 1 197 ? 8.484 28.969 -6.504 1 88.44 197 LYS A N 1
ATOM 1601 C CA . LYS A 1 197 ? 7.715 30.094 -7.012 1 88.44 197 LYS A CA 1
ATOM 1602 C C . LYS A 1 197 ? 6.316 30.141 -6.398 1 88.44 197 LYS A C 1
ATOM 1604 O O . LYS A 1 197 ? 5.738 31.203 -6.219 1 88.44 197 LYS A O 1
ATOM 1609 N N . TYR A 1 198 ? 5.797 29.031 -6.031 1 92.69 198 TYR A N 1
ATOM 1610 C CA . TYR A 1 198 ? 4.461 28.984 -5.449 1 92.69 198 TYR A CA 1
ATOM 1611 C C . TYR A 1 198 ? 4.5 29.312 -3.965 1 92.69 198 TYR A C 1
ATOM 1613 O O . TYR A 1 198 ? 3.469 29.641 -3.367 1 92.69 198 TYR A O 1
ATOM 1621 N N . TRP A 1 199 ? 5.652 29.219 -3.377 1 95.88 199 TRP A N 1
ATOM 1622 C CA . TRP A 1 199 ? 5.797 29.531 -1.959 1 95.88 199 TRP A CA 1
ATOM 1623 C C . TRP A 1 199 ? 5.664 31.031 -1.713 1 95.88 199 TRP A C 1
ATOM 1625 O O . TRP A 1 199 ? 5.195 31.453 -0.653 1 95.88 199 TRP A O 1
ATOM 1635 N N . SER A 1 200 ? 6.094 31.797 -2.711 1 96 200 SER A N 1
ATOM 1636 C CA . SER A 1 200 ? 5.902 33.25 -2.617 1 96 200 SER A CA 1
ATOM 1637 C C . SER A 1 200 ? 4.422 33.594 -2.508 1 96 200 SER A C 1
ATOM 1639 O O . SER A 1 200 ? 4.031 34.406 -1.662 1 96 200 SER A O 1
ATOM 1641 N N . LYS A 1 201 ? 3.629 32.969 -3.262 1 95.81 201 LYS A N 1
ATOM 1642 C CA . LYS A 1 201 ? 2.191 33.219 -3.252 1 95.81 201 LYS A CA 1
ATOM 1643 C C . LYS A 1 201 ? 1.555 32.719 -1.957 1 95.81 201 LYS A C 1
ATOM 1645 O O . LYS A 1 201 ? 0.624 33.344 -1.439 1 95.81 201 LYS A O 1
ATOM 1650 N N . ARG A 1 202 ? 2.035 31.609 -1.444 1 96.81 202 ARG A N 1
ATOM 1651 C CA . ARG A 1 202 ? 1.577 31.109 -0.157 1 96.81 202 ARG A CA 1
ATOM 1652 C C . ARG A 1 202 ? 1.823 32.125 0.955 1 96.81 202 ARG A C 1
ATOM 1654 O O . ARG A 1 202 ? 0.926 32.406 1.749 1 96.81 202 ARG A O 1
ATOM 1661 N N . ALA A 1 203 ? 3.055 32.625 0.912 1 98.19 203 ALA A N 1
ATOM 1662 C CA . ALA A 1 203 ? 3.445 33.562 1.942 1 98.19 203 ALA A CA 1
ATOM 1663 C C . ALA A 1 203 ? 2.586 34.844 1.875 1 98.19 203 ALA A C 1
ATOM 1665 O O . ALA A 1 203 ? 2.055 35.281 2.893 1 98.19 203 ALA A O 1
ATOM 1666 N N . ASP A 1 204 ? 2.395 35.312 0.642 1 98.06 204 ASP A N 1
ATOM 1667 C CA . ASP A 1 204 ? 1.579 36.531 0.463 1 98.06 204 ASP A CA 1
ATOM 1668 C C . ASP A 1 204 ? 0.15 36.281 0.948 1 98.06 204 ASP A C 1
ATOM 1670 O O . ASP A 1 204 ? -0.415 37.125 1.655 1 98.06 204 ASP A O 1
ATOM 1674 N N . GLY A 1 205 ? -0.369 35.188 0.55 1 98.06 205 GLY A N 1
ATOM 1675 C CA . GLY A 1 205 ? -1.73 34.875 0.943 1 98.06 205 GLY A CA 1
ATOM 1676 C C . GLY A 1 205 ? -1.905 34.75 2.445 1 98.06 205 GLY A C 1
ATOM 1677 O O . GLY A 1 205 ? -2.859 35.281 3.01 1 98.06 205 GLY A O 1
ATOM 1678 N N . MET A 1 206 ? -1.009 34.125 3.107 1 98.75 206 MET A N 1
ATOM 1679 C CA . MET A 1 206 ? -1.117 33.875 4.543 1 98.75 206 MET A CA 1
ATOM 1680 C C . MET A 1 206 ? -0.901 35.156 5.328 1 98.75 206 MET A C 1
ATOM 1682 O O . MET A 1 206 ? -1.518 35.375 6.375 1 98.75 206 MET A O 1
ATOM 1686 N N . LEU A 1 207 ? 0.01 36.031 4.828 1 98.69 207 LEU A N 1
ATOM 1687 C CA . LEU A 1 207 ? 0.216 37.312 5.469 1 98.69 207 LEU A CA 1
ATOM 1688 C C . LEU A 1 207 ? -1.036 38.188 5.363 1 98.69 207 LEU A C 1
ATOM 1690 O O . LEU A 1 207 ? -1.429 38.844 6.336 1 98.69 207 LEU A O 1
ATOM 1694 N N . ASN A 1 208 ? -1.659 38.094 4.199 1 98.62 208 ASN A N 1
ATOM 1695 C CA . ASN A 1 208 ? -2.912 38.844 4.023 1 98.62 208 ASN A CA 1
ATOM 1696 C C . ASN A 1 208 ? -4 38.312 4.961 1 98.62 208 ASN A C 1
ATOM 1698 O O . ASN A 1 208 ? -4.758 39.094 5.535 1 98.62 208 ASN A O 1
ATOM 1702 N N . ILE A 1 209 ? -4.105 37.031 5.086 1 98.75 209 ILE A N 1
ATOM 1703 C CA . ILE A 1 209 ? -5.102 36.406 5.949 1 98.75 209 ILE A CA 1
ATOM 1704 C C . ILE A 1 209 ? -4.82 36.75 7.406 1 98.75 209 ILE A C 1
ATOM 1706 O O . ILE A 1 209 ? -5.746 37.062 8.164 1 98.75 209 ILE A O 1
ATOM 1710 N N . TYR A 1 210 ? -3.539 36.688 7.77 1 98.62 210 TYR A N 1
ATOM 1711 C CA . TYR A 1 210 ? -3.145 37.094 9.117 1 98.62 210 TYR A CA 1
ATOM 1712 C C . TYR A 1 210 ? -3.611 38.5 9.438 1 98.62 210 TYR A C 1
ATOM 1714 O O . TYR A 1 210 ? -4.227 38.75 10.477 1 98.62 210 TYR A O 1
ATOM 1722 N N . ASP A 1 211 ? -3.365 39.438 8.516 1 98.25 211 ASP A N 1
ATOM 1723 C CA . ASP A 1 211 ? -3.752 40.844 8.711 1 98.25 211 ASP A CA 1
ATOM 1724 C C . ASP A 1 211 ? -5.266 40.969 8.852 1 98.25 211 ASP A C 1
ATOM 1726 O O . ASP A 1 211 ? -5.75 41.719 9.695 1 98.25 211 ASP A O 1
ATOM 1730 N N . ARG A 1 212 ? -5.945 40.25 8.047 1 98.25 212 ARG A N 1
ATOM 1731 C CA . ARG A 1 212 ? -7.402 40.281 8.094 1 98.25 212 ARG A CA 1
ATOM 1732 C C . ARG A 1 212 ? -7.91 39.781 9.438 1 98.25 212 ARG A C 1
ATOM 1734 O O . ARG A 1 212 ? -8.828 40.344 10.023 1 98.25 212 ARG A O 1
ATOM 1741 N N . VAL A 1 213 ? -7.359 38.688 9.914 1 98.56 213 VAL A N 1
ATOM 1742 C CA . VAL A 1 213 ? -7.77 38.094 11.172 1 98.56 213 VAL A CA 1
ATOM 1743 C C . VAL A 1 213 ? -7.516 39.031 12.336 1 98.56 213 VAL A C 1
ATOM 1745 O O . VAL A 1 213 ? -8.352 39.188 13.227 1 98.56 213 VAL A O 1
ATOM 1748 N N . VAL A 1 214 ? -6.367 39.719 12.312 1 97.75 214 VAL A N 1
ATOM 1749 C CA . VAL A 1 214 ? -6.023 40.688 13.352 1 97.75 214 VAL A CA 1
ATOM 1750 C C . VAL A 1 214 ? -6.988 41.875 13.297 1 97.75 214 VAL A C 1
ATOM 1752 O O . VAL A 1 214 ? -7.555 42.281 14.32 1 97.75 214 VAL A O 1
ATOM 1755 N N . LYS A 1 215 ? -7.203 42.375 12.125 1 98 215 LYS A N 1
ATOM 1756 C CA . LYS A 1 215 ? -7.988 43.594 11.938 1 98 215 LYS A CA 1
ATOM 1757 C C . LYS A 1 215 ? -9.469 43.312 12.211 1 98 215 LYS A C 1
ATOM 1759 O O . LYS A 1 215 ? -10.102 44.062 12.977 1 98 215 LYS A O 1
ATOM 1764 N N . ASP A 1 216 ? -9.977 42.25 11.641 1 97.75 216 ASP A N 1
ATOM 1765 C CA . ASP A 1 216 ? -11.422 42.062 11.609 1 97.75 216 ASP A CA 1
ATOM 1766 C C . ASP A 1 216 ? -11.906 41.312 12.859 1 97.75 216 ASP A C 1
ATOM 1768 O O . ASP A 1 216 ? -13.055 41.469 13.273 1 97.75 216 ASP A O 1
ATOM 1772 N N . TYR A 1 217 ? -11.055 40.5 13.492 1 97.81 217 TYR A N 1
ATOM 1773 C CA . TYR A 1 217 ? -11.516 39.656 14.594 1 97.81 217 TYR A CA 1
ATOM 1774 C C . TYR A 1 217 ? -10.734 39.969 15.867 1 97.81 217 TYR A C 1
ATOM 1776 O O . TYR A 1 217 ? -11.047 39.438 16.938 1 97.81 217 TYR A O 1
ATOM 1784 N N . ASN A 1 218 ? -9.75 40.812 15.797 1 97.38 218 ASN A N 1
ATOM 1785 C CA . ASN A 1 218 ? -8.891 41.156 16.938 1 97.38 218 ASN A CA 1
ATOM 1786 C C . ASN A 1 218 ? -8.25 39.906 17.547 1 97.38 218 ASN A C 1
ATOM 1788 O O . ASN A 1 218 ? -8.227 39.75 18.766 1 97.38 218 ASN A O 1
ATOM 1792 N N . LEU A 1 219 ? -7.949 38.938 16.719 1 97.75 219 LEU A N 1
ATOM 1793 C CA . LEU A 1 219 ? -7.199 37.75 17.094 1 97.75 219 LEU A CA 1
ATOM 1794 C C . LEU A 1 219 ? -5.766 37.812 16.578 1 97.75 219 LEU A C 1
ATOM 1796 O O . LEU A 1 219 ? -5.52 38.281 15.469 1 97.75 219 LEU A O 1
ATOM 1800 N N . LYS A 1 220 ? -4.797 37.469 17.375 1 96.56 220 LYS A N 1
ATOM 1801 C CA . LYS A 1 220 ? -3.387 37.5 17 1 96.56 220 LYS A CA 1
ATOM 1802 C C . LYS A 1 220 ? -2.752 36.125 17.062 1 96.56 220 LYS A C 1
ATOM 1804 O O . LYS A 1 220 ? -2.105 35.781 18.062 1 96.56 220 LYS A O 1
ATOM 1809 N N . PRO A 1 221 ? -2.871 35.312 16.062 1 97.69 221 PRO A N 1
ATOM 1810 C CA . PRO A 1 221 ? -2.227 34 16.062 1 97.69 221 PRO A CA 1
ATOM 1811 C C . PRO A 1 221 ? -0.729 34.062 16.344 1 97.69 221 PRO A C 1
ATOM 1813 O O . PRO A 1 221 ? -0.051 35 15.883 1 97.69 221 PRO A O 1
ATOM 1816 N N . GLN A 1 222 ? -0.2 33.094 17.031 1 97.75 222 GLN A N 1
ATOM 1817 C CA . GLN A 1 222 ? 1.196 33.062 17.453 1 97.75 222 GLN A CA 1
ATOM 1818 C C . GLN A 1 222 ? 2.086 32.469 16.359 1 97.75 222 GLN A C 1
ATOM 1820 O O . GLN A 1 222 ? 3.307 32.656 16.391 1 97.75 222 GLN A O 1
ATOM 1825 N N . ARG A 1 223 ? 1.436 31.781 15.43 1 98.5 223 ARG A N 1
ATOM 1826 C CA . ARG A 1 223 ? 2.184 31.078 14.398 1 98.5 223 ARG A CA 1
ATOM 1827 C C . ARG A 1 223 ? 1.479 31.172 13.047 1 98.5 223 ARG A C 1
ATOM 1829 O O . ARG A 1 223 ? 0.249 31.188 12.984 1 98.5 223 ARG A O 1
ATOM 1836 N N . ILE A 1 224 ? 2.221 31.266 11.992 1 98.88 224 ILE A N 1
ATOM 1837 C CA . ILE A 1 224 ? 1.778 31.062 10.617 1 98.88 224 ILE A CA 1
ATOM 1838 C C . ILE A 1 224 ? 2.535 29.875 10 1 98.88 224 ILE A C 1
ATOM 1840 O O . ILE A 1 224 ? 3.768 29.875 9.977 1 98.88 224 ILE A O 1
ATOM 1844 N N . ASP A 1 225 ? 1.821 28.875 9.594 1 98.88 225 ASP A N 1
ATOM 1845 C CA . ASP A 1 225 ? 2.381 27.641 9.047 1 98.88 225 ASP A CA 1
ATOM 1846 C C . ASP A 1 225 ? 2.119 27.531 7.551 1 98.88 225 ASP A C 1
ATOM 1848 O O . ASP A 1 225 ? 0.967 27.484 7.117 1 98.88 225 ASP A O 1
ATOM 1852 N N . LEU A 1 226 ? 3.162 27.438 6.781 1 98.62 226 LEU A N 1
ATOM 1853 C CA . LEU A 1 226 ? 3.025 27.453 5.328 1 98.62 226 LEU A CA 1
ATOM 1854 C C . LEU A 1 226 ? 2.967 26.047 4.762 1 98.62 226 LEU A C 1
ATOM 1856 O O . LEU A 1 226 ? 3.006 25.859 3.543 1 98.62 226 LEU A O 1
ATOM 1860 N N . GLY A 1 227 ? 2.914 25.062 5.602 1 98.12 227 GLY A N 1
ATOM 1861 C CA . GLY A 1 227 ? 2.754 23.688 5.16 1 98.12 227 GLY A CA 1
ATOM 1862 C C . GLY A 1 227 ? 4.031 23.078 4.609 1 98.12 227 GLY A C 1
ATOM 1863 O O . GLY A 1 227 ? 5.133 23.484 4.996 1 98.12 227 GLY A O 1
ATOM 1864 N N . GLY A 1 228 ? 3.816 21.938 3.846 1 96.88 228 GLY A N 1
ATOM 1865 C CA . GLY A 1 228 ? 4.941 21.203 3.295 1 96.88 228 GLY A CA 1
ATOM 1866 C C . GLY A 1 228 ? 5.055 21.328 1.786 1 96.88 228 GLY A C 1
ATOM 1867 O O . GLY A 1 228 ? 4.586 22.312 1.201 1 96.88 228 GLY A O 1
ATOM 1868 N N . GLY A 1 229 ? 5.832 20.422 1.266 1 94.5 229 GLY A N 1
ATOM 1869 C CA . GLY A 1 229 ? 6.008 20.406 -0.178 1 94.5 229 GLY A CA 1
ATOM 1870 C C . GLY A 1 229 ? 7.316 21.031 -0.624 1 94.5 229 GLY A C 1
ATOM 1871 O O . GLY A 1 229 ? 7.344 21.812 -1.58 1 94.5 229 GLY A O 1
ATOM 1872 N N . ILE A 1 230 ? 8.328 20.719 0.096 1 95 230 ILE A N 1
ATOM 1873 C CA . ILE A 1 230 ? 9.68 21.156 -0.25 1 95 230 ILE A CA 1
ATOM 1874 C C . ILE A 1 230 ? 10.484 19.953 -0.772 1 95 230 ILE A C 1
ATOM 1876 O O . ILE A 1 230 ? 10.5 18.891 -0.152 1 95 230 ILE A O 1
ATOM 1880 N N . TYR A 1 231 ? 11.102 20.141 -1.927 1 92.62 231 TYR A N 1
ATOM 1881 C CA . TYR A 1 231 ? 11.938 19.078 -2.465 1 92.62 231 TYR A CA 1
ATOM 1882 C C . TYR A 1 231 ? 13.195 18.891 -1.63 1 92.62 231 TYR A C 1
ATOM 1884 O O . TYR A 1 231 ? 13.773 19.875 -1.146 1 92.62 231 TYR A O 1
ATOM 1892 N N . GLY A 1 232 ? 13.531 17.688 -1.446 1 91.62 232 GLY A N 1
ATOM 1893 C CA . GLY A 1 232 ? 14.797 17.391 -0.792 1 91.62 232 GLY A CA 1
ATOM 1894 C C . GLY A 1 232 ? 15.969 17.312 -1.756 1 91.62 232 GLY A C 1
ATOM 1895 O O . GLY A 1 232 ? 15.805 17.547 -2.953 1 91.62 232 GLY A O 1
ATOM 1896 N N . LYS A 1 233 ? 17.094 17.062 -1.195 1 92 233 LYS A N 1
ATOM 1897 C CA . LYS A 1 233 ? 18.297 16.828 -2.002 1 92 233 LYS A CA 1
ATOM 1898 C C . LYS A 1 233 ? 18.188 15.523 -2.777 1 92 233 LYS A C 1
ATOM 1900 O O . LYS A 1 233 ? 17.672 14.531 -2.264 1 92 233 LYS A O 1
ATOM 1905 N N . MET A 1 234 ? 18.531 15.617 -4.004 1 90.88 234 MET A N 1
ATOM 1906 C CA . MET A 1 234 ? 18.531 14.414 -4.832 1 90.88 234 MET A CA 1
ATOM 1907 C C . MET A 1 234 ? 19.578 14.523 -5.945 1 90.88 234 MET A C 1
ATOM 1909 O O . MET A 1 234 ? 19.953 15.633 -6.34 1 90.88 234 MET A O 1
ATOM 1913 N N . PRO A 1 235 ? 20.062 13.375 -6.418 1 91.69 235 PRO A N 1
ATOM 1914 C CA . PRO A 1 235 ? 21.031 13.391 -7.52 1 91.69 235 PRO A CA 1
ATOM 1915 C C . PRO A 1 235 ? 20.453 14.023 -8.789 1 91.69 235 PRO A C 1
ATOM 1917 O O . PRO A 1 235 ? 19.234 14.039 -8.984 1 91.69 235 PRO A O 1
ATOM 1920 N N . ASP A 1 236 ? 21.344 14.438 -9.648 1 90.56 236 ASP A N 1
ATOM 1921 C CA . ASP A 1 236 ? 20.969 15.156 -10.859 1 90.56 236 ASP A CA 1
ATOM 1922 C C . ASP A 1 236 ? 20.109 14.281 -11.773 1 90.56 236 ASP A C 1
ATOM 1924 O O . ASP A 1 236 ? 19.172 14.773 -12.414 1 90.56 236 ASP A O 1
ATOM 1928 N N . ASP A 1 237 ? 20.406 13.055 -11.828 1 90.69 237 ASP A N 1
ATOM 1929 C CA . ASP A 1 237 ? 19.641 12.148 -12.695 1 90.69 237 ASP A CA 1
ATOM 1930 C C . ASP A 1 237 ? 18.188 12.078 -12.266 1 90.69 237 ASP A C 1
ATOM 1932 O O . ASP A 1 237 ? 17.281 12.07 -13.109 1 90.69 237 ASP A O 1
ATOM 1936 N N . LEU A 1 238 ? 18.016 12.031 -11.047 1 91.81 238 LEU A N 1
ATOM 1937 C CA . LEU A 1 238 ? 16.656 12.008 -10.523 1 91.81 238 LEU A CA 1
ATOM 1938 C C . LEU A 1 238 ? 15.969 13.344 -10.75 1 91.81 238 LEU A C 1
ATOM 1940 O O . LEU A 1 238 ? 14.805 13.383 -11.164 1 91.81 238 LEU A O 1
ATOM 1944 N N . LYS A 1 239 ? 16.641 14.469 -10.508 1 90.81 239 LYS A N 1
ATOM 1945 C CA . LYS A 1 239 ? 16.094 15.797 -10.742 1 90.81 239 LYS A CA 1
ATOM 1946 C C . LYS A 1 239 ? 15.594 15.938 -12.188 1 90.81 239 LYS A C 1
ATOM 1948 O O . LYS A 1 239 ? 14.5 16.453 -12.422 1 90.81 239 LYS A O 1
ATOM 1953 N N . ASN A 1 240 ? 16.422 15.414 -13.047 1 91.56 240 ASN A N 1
ATOM 1954 C CA . ASN A 1 240 ? 16.109 15.516 -14.469 1 91.56 240 ASN A CA 1
ATOM 1955 C C . ASN A 1 240 ? 14.852 14.727 -14.828 1 91.56 240 ASN A C 1
ATOM 1957 O O . ASN A 1 240 ? 14 15.203 -15.578 1 91.56 240 ASN A O 1
ATOM 1961 N N . GLN A 1 241 ? 14.781 13.531 -14.297 1 91.38 241 GLN A N 1
ATOM 1962 C CA . GLN A 1 241 ? 13.633 12.68 -14.586 1 91.38 241 GLN A CA 1
ATOM 1963 C C . GLN A 1 241 ? 12.352 13.281 -14.016 1 91.38 241 GLN A C 1
ATOM 1965 O O . GLN A 1 241 ? 11.266 13.047 -14.555 1 91.38 241 GLN A O 1
ATOM 1970 N N . LEU A 1 242 ? 12.492 14.109 -12.969 1 86.31 242 LEU A N 1
ATOM 1971 C CA . LEU A 1 242 ? 11.336 14.734 -12.336 1 86.31 242 LEU A CA 1
ATOM 1972 C C . LEU A 1 242 ? 11.078 16.109 -12.922 1 86.31 242 LEU A C 1
ATOM 1974 O O . LEU A 1 242 ? 10.156 16.812 -12.492 1 86.31 242 LEU A O 1
ATOM 1978 N N . GLY A 1 243 ? 11.906 16.578 -13.773 1 85.62 243 GLY A N 1
ATOM 1979 C CA . GLY A 1 243 ? 11.75 17.859 -14.43 1 85.62 243 GLY A CA 1
ATOM 1980 C C . GLY A 1 243 ? 12.117 19.031 -13.539 1 85.62 243 GLY A C 1
ATOM 1981 O O . GLY A 1 243 ? 11.562 20.125 -13.672 1 85.62 243 GLY A O 1
ATOM 1982 N N . LEU A 1 244 ? 12.984 18.75 -12.586 1 85.81 244 LEU A N 1
ATOM 1983 C CA . LEU A 1 244 ? 13.383 19.812 -11.664 1 85.81 244 LEU A CA 1
ATOM 1984 C C . LEU A 1 244 ? 14.664 20.484 -12.141 1 85.81 244 LEU A C 1
ATOM 1986 O O . LEU A 1 244 ? 15.555 19.828 -12.688 1 85.81 244 LEU A O 1
ATOM 1990 N N . GLY A 1 245 ? 14.727 21.766 -12.141 1 76.81 245 GLY A N 1
ATOM 1991 C CA . GLY A 1 245 ? 15.938 22.5 -12.477 1 76.81 245 GLY A CA 1
ATOM 1992 C C . GLY A 1 245 ? 16.844 22.734 -11.281 1 76.81 245 GLY A C 1
ATOM 1993 O O . GLY A 1 245 ? 16.562 22.266 -10.18 1 76.81 245 GLY A O 1
ATOM 1994 N N . ASP A 1 246 ? 17.969 23.344 -11.406 1 74.62 246 ASP A N 1
ATOM 1995 C CA . ASP A 1 246 ? 19 23.578 -10.406 1 74.62 246 ASP A CA 1
ATOM 1996 C C . ASP A 1 246 ? 18.578 24.672 -9.422 1 74.62 246 ASP A C 1
ATOM 1998 O O . ASP A 1 246 ? 19.203 24.844 -8.375 1 74.62 246 ASP A O 1
ATOM 2002 N N . SER A 1 247 ? 17.578 25.203 -9.656 1 75.38 247 SER A N 1
ATOM 2003 C CA . SER A 1 247 ? 17.219 26.391 -8.891 1 75.38 247 SER A CA 1
ATOM 2004 C C . SER A 1 247 ? 16.469 26.016 -7.609 1 75.38 247 SER A C 1
ATOM 2006 O O . SER A 1 247 ? 16.344 26.828 -6.699 1 75.38 247 SER A O 1
ATOM 2008 N N . GLU A 1 248 ? 16.078 24.812 -7.445 1 86.38 248 GLU A N 1
ATOM 2009 C CA . GLU A 1 248 ? 15.297 24.438 -6.266 1 86.38 248 GLU A CA 1
ATOM 2010 C C . GLU A 1 248 ? 16.203 23.906 -5.152 1 86.38 248 GLU A C 1
ATOM 2012 O O . GLU A 1 248 ? 16.734 22.797 -5.246 1 86.38 248 GLU A O 1
ATOM 2017 N N . ASN A 1 249 ? 16.391 24.703 -4.168 1 91.75 249 ASN A N 1
ATOM 2018 C CA . ASN A 1 249 ? 17.109 24.344 -2.949 1 91.75 249 ASN A CA 1
ATOM 2019 C C . ASN A 1 249 ? 16.469 25 -1.72 1 91.75 249 ASN A C 1
ATOM 2021 O O . ASN A 1 249 ? 15.508 25.75 -1.838 1 91.75 249 ASN A O 1
ATOM 2025 N N . TYR A 1 250 ? 16.984 24.734 -0.545 1 96.19 250 TYR A N 1
ATOM 2026 C CA . TYR A 1 250 ? 16.391 25.203 0.701 1 96.19 250 TYR A CA 1
ATOM 2027 C C . TYR A 1 250 ? 16.344 26.719 0.738 1 96.19 250 TYR A C 1
ATOM 2029 O O . TYR A 1 250 ? 15.328 27.312 1.146 1 96.19 250 TYR A O 1
ATOM 2037 N N . ASP A 1 251 ? 17.359 27.328 0.25 1 96.06 251 ASP A N 1
ATOM 2038 C CA . ASP A 1 251 ? 17.453 28.797 0.299 1 96.06 251 ASP A CA 1
ATOM 2039 C C . ASP A 1 251 ? 16.438 29.438 -0.632 1 96.06 251 ASP A C 1
ATOM 2041 O O . ASP A 1 251 ? 15.922 30.516 -0.339 1 96.06 251 ASP A O 1
ATOM 2045 N N . SER A 1 252 ? 16.188 28.828 -1.73 1 95.62 252 SER A N 1
ATOM 2046 C CA . SER A 1 252 ? 15.203 29.391 -2.662 1 95.62 252 SER A CA 1
ATOM 2047 C C . SER A 1 252 ? 13.82 29.453 -2.029 1 95.62 252 SER A C 1
ATOM 2049 O O . SER A 1 252 ? 13.086 30.422 -2.229 1 95.62 252 SER A O 1
ATOM 2051 N N . TYR A 1 253 ? 13.469 28.453 -1.269 1 96.75 253 TYR A N 1
ATOM 2052 C CA . TYR A 1 253 ? 12.188 28.469 -0.565 1 96.75 253 TYR A CA 1
ATOM 2053 C C . TYR A 1 253 ? 12.18 29.516 0.534 1 96.75 253 TYR A C 1
ATOM 2055 O O . TYR A 1 253 ? 11.18 30.219 0.715 1 96.75 253 TYR A O 1
ATOM 2063 N N . ALA A 1 254 ? 13.273 29.562 1.285 1 98 254 ALA A N 1
ATOM 2064 C CA . ALA A 1 254 ? 13.406 30.531 2.373 1 98 254 ALA A CA 1
ATOM 2065 C C . ALA A 1 254 ? 13.289 31.969 1.854 1 98 254 ALA A C 1
ATOM 2067 O O . ALA A 1 254 ? 12.594 32.781 2.445 1 98 254 ALA A O 1
ATOM 2068 N N . GLU A 1 255 ? 13.969 32.188 0.76 1 97.31 255 GLU A N 1
ATOM 2069 C CA . GLU A 1 255 ? 13.914 33.531 0.162 1 97.31 255 GLU A CA 1
ATOM 2070 C C . GLU A 1 255 ? 12.5 33.875 -0.298 1 97.31 255 GLU A C 1
ATOM 2072 O O . GLU A 1 255 ? 12.023 34.969 -0.088 1 97.31 255 GLU A O 1
ATOM 2077 N N . ALA A 1 256 ? 11.891 32.906 -0.849 1 96.75 256 ALA A N 1
ATOM 2078 C CA . ALA A 1 256 ? 10.555 33.094 -1.404 1 96.75 256 ALA A CA 1
ATOM 2079 C C . ALA A 1 256 ? 9.531 33.344 -0.297 1 96.75 256 ALA A C 1
ATOM 2081 O O . ALA A 1 256 ? 8.531 34.031 -0.503 1 96.75 256 ALA A O 1
ATOM 2082 N N . ALA A 1 257 ? 9.766 32.844 0.929 1 97.56 257 ALA A N 1
ATOM 2083 C CA . ALA A 1 257 ? 8.742 32.875 1.968 1 97.56 257 ALA A CA 1
ATOM 2084 C C . ALA A 1 257 ? 9.211 33.688 3.176 1 97.56 257 ALA A C 1
ATOM 2086 O O . ALA A 1 257 ? 8.648 34.75 3.488 1 97.56 257 ALA A O 1
ATOM 2087 N N . ALA A 1 258 ? 10.328 33.312 3.762 1 98.31 258 ALA A N 1
ATOM 2088 C CA . ALA A 1 258 ? 10.797 33.875 5.02 1 98.31 258 ALA A CA 1
ATOM 2089 C C . ALA A 1 258 ? 11.164 35.344 4.848 1 98.31 258 ALA A C 1
ATOM 2091 O O . ALA A 1 258 ? 10.977 36.156 5.758 1 98.31 258 ALA A O 1
ATOM 2092 N N . LYS A 1 259 ? 11.727 35.656 3.723 1 98 259 LYS A N 1
ATOM 2093 C CA . LYS A 1 259 ? 12.078 37.062 3.475 1 98 259 LYS A CA 1
ATOM 2094 C C . LYS A 1 259 ? 10.836 37.938 3.496 1 98 259 LYS A C 1
ATOM 2096 O O . LYS A 1 259 ? 10.883 39.062 4.004 1 98 259 LYS A O 1
ATOM 2101 N N . LYS A 1 260 ? 9.781 37.469 2.967 1 98.06 260 LYS A N 1
ATOM 2102 C CA . LYS A 1 260 ? 8.531 38.219 2.967 1 98.06 260 LYS A CA 1
ATOM 2103 C C . LYS A 1 260 ? 8.008 38.406 4.387 1 98.06 260 LYS A C 1
ATOM 2105 O O . LYS A 1 260 ? 7.457 39.469 4.711 1 98.06 260 LYS A O 1
ATOM 2110 N N . PHE A 1 261 ? 8.156 37.406 5.176 1 98.56 261 PHE A N 1
ATOM 2111 C CA . PHE A 1 261 ? 7.777 37.5 6.578 1 98.56 261 PHE A CA 1
ATOM 2112 C C . PHE A 1 261 ? 8.617 38.562 7.285 1 98.56 261 PHE A C 1
ATOM 2114 O O . PHE A 1 261 ? 8.086 39.375 8.039 1 98.56 261 PHE A O 1
ATOM 2121 N N . ALA A 1 262 ? 9.914 38.5 7.02 1 98.06 262 ALA A N 1
ATOM 2122 C CA . ALA A 1 262 ? 10.828 39.469 7.621 1 98.06 262 ALA A CA 1
ATOM 2123 C C . ALA A 1 262 ? 10.438 40.906 7.25 1 98.06 262 ALA A C 1
ATOM 2125 O O . ALA A 1 262 ? 10.422 41.812 8.102 1 98.06 262 ALA A O 1
ATOM 2126 N N . ASP A 1 263 ? 10.141 41.094 6.008 1 97.94 263 ASP A N 1
ATOM 2127 C CA . ASP A 1 263 ? 9.766 42.406 5.523 1 97.94 263 ASP A CA 1
ATOM 2128 C C . ASP A 1 263 ? 8.438 42.875 6.121 1 97.94 263 ASP A C 1
ATOM 2130 O O . ASP A 1 263 ? 8.297 44 6.555 1 97.94 263 ASP A O 1
ATOM 2134 N N . HIS A 1 264 ? 7.52 42 6.203 1 98 264 HIS A N 1
ATOM 2135 C CA . HIS A 1 264 ? 6.168 42.312 6.66 1 98 264 HIS A CA 1
ATOM 2136 C C . HIS A 1 264 ? 6.148 42.625 8.148 1 98 264 HIS A C 1
ATOM 2138 O O . HIS A 1 264 ? 5.391 43.5 8.602 1 98 264 HIS A O 1
ATOM 2144 N N . PHE A 1 265 ? 7.062 41.938 8.906 1 97.88 265 PHE A N 1
ATOM 2145 C CA . PHE A 1 265 ? 6.984 42.031 10.359 1 97.88 265 PHE A CA 1
ATOM 2146 C C . PHE A 1 265 ? 8.195 42.781 10.914 1 97.88 265 PHE A C 1
ATOM 2148 O O . PHE A 1 265 ? 8.516 42.656 12.094 1 97.88 265 PHE A O 1
ATOM 2155 N N . ALA A 1 266 ? 9.07 43.438 10.219 1 93.81 266 ALA A N 1
ATOM 2156 C CA . ALA A 1 266 ? 10.312 44.125 10.586 1 93.81 266 ALA A CA 1
ATOM 2157 C C . ALA A 1 266 ? 10.125 44.969 11.844 1 93.81 266 ALA A C 1
ATOM 2159 O O . ALA A 1 266 ? 11.016 45.031 12.688 1 93.81 266 ALA A O 1
ATOM 2160 N N . ASN A 1 267 ? 8.969 45.594 12.164 1 89.94 267 ASN A N 1
ATOM 2161 C CA . ASN A 1 267 ? 8.781 46.469 13.305 1 89.94 267 ASN A CA 1
ATOM 2162 C C . ASN A 1 267 ? 7.594 46.062 14.164 1 89.94 267 ASN A C 1
ATOM 2164 O O . ASN A 1 267 ? 6.918 46.906 14.75 1 89.94 267 ASN A O 1
ATOM 2168 N N . VAL A 1 268 ? 7.562 44.75 14.156 1 91.5 268 VAL A N 1
ATOM 2169 C CA . VAL A 1 268 ? 6.457 44.219 14.953 1 91.5 268 VAL A CA 1
ATOM 2170 C C . VAL A 1 268 ? 7 43.344 16.078 1 91.5 268 VAL A C 1
ATOM 2172 O O . VAL A 1 268 ? 7.477 42.219 15.828 1 91.5 268 VAL A O 1
ATOM 2175 N N . PRO A 1 269 ? 7.09 43.812 17.297 1 88.12 269 PRO A N 1
ATOM 2176 C CA . PRO A 1 269 ? 7.699 43.062 18.406 1 88.12 269 PRO A CA 1
ATOM 2177 C C . PRO A 1 269 ? 7.051 41.688 18.625 1 88.12 269 PRO A C 1
ATOM 2179 O O . PRO A 1 269 ? 7.742 40.719 18.922 1 88.12 269 PRO A O 1
ATOM 2182 N N . ASP A 1 270 ? 5.746 41.562 18.484 1 92.44 270 ASP A N 1
ATOM 2183 C CA . ASP A 1 270 ? 5.051 40.312 18.75 1 92.44 270 ASP A CA 1
ATOM 2184 C C . ASP A 1 270 ? 4.652 39.625 17.453 1 92.44 270 ASP A C 1
ATOM 2186 O O . ASP A 1 270 ? 3.551 39.062 17.344 1 92.44 270 ASP A O 1
ATOM 2190 N N . ALA A 1 271 ? 5.672 39.594 16.547 1 96.62 271 ALA A N 1
ATOM 2191 C CA . ALA A 1 271 ? 5.441 38.938 15.266 1 96.62 271 ALA A CA 1
ATOM 2192 C C . ALA A 1 271 ? 5.254 37.438 15.43 1 96.62 271 ALA A C 1
ATOM 2194 O O . ALA A 1 271 ? 5.832 36.812 16.344 1 96.62 271 ALA A O 1
ATOM 2195 N N . PRO A 1 272 ? 4.488 36.812 14.609 1 98.38 272 PRO A N 1
ATOM 2196 C CA . PRO A 1 272 ? 4.238 35.344 14.734 1 98.38 272 PRO A CA 1
ATOM 2197 C C . PRO A 1 272 ? 5.438 34.5 14.312 1 98.38 272 PRO A C 1
ATOM 2199 O O . PRO A 1 272 ? 6.297 34.969 13.562 1 98.38 272 PRO A O 1
ATOM 2202 N N . GLU A 1 273 ? 5.504 33.344 14.875 1 98.62 273 GLU A N 1
ATOM 2203 C CA . GLU A 1 273 ? 6.473 32.344 14.43 1 98.62 273 GLU A CA 1
ATOM 2204 C C . GLU A 1 273 ? 6.117 31.797 13.047 1 98.62 273 GLU A C 1
ATOM 2206 O O . GLU A 1 273 ? 4.949 31.531 12.766 1 98.62 273 GLU A O 1
ATOM 2211 N N . LEU A 1 274 ? 7.086 31.766 12.156 1 98.88 274 LEU A N 1
ATOM 2212 C CA . LEU A 1 274 ? 6.918 31.078 10.883 1 98.88 274 LEU A CA 1
ATOM 2213 C C . LEU A 1 274 ? 7.199 29.578 11.023 1 98.88 274 LEU A C 1
ATOM 2215 O O . LEU A 1 274 ? 8.234 29.188 11.562 1 98.88 274 LEU A O 1
ATOM 2219 N N . VAL A 1 275 ? 6.277 28.719 10.602 1 98.88 275 VAL A N 1
ATOM 2220 C CA . VAL A 1 275 ? 6.441 27.266 10.656 1 98.88 275 VAL A CA 1
ATOM 2221 C C . VAL A 1 275 ? 6.27 26.672 9.258 1 98.88 275 VAL A C 1
ATOM 2223 O O . VAL A 1 275 ? 5.465 27.156 8.461 1 98.88 275 VAL A O 1
ATOM 2226 N N . ILE A 1 276 ? 7.055 25.703 8.875 1 98.81 276 ILE A N 1
ATOM 2227 C CA . ILE A 1 276 ? 6.855 24.891 7.676 1 98.81 276 ILE A CA 1
ATOM 2228 C C . ILE A 1 276 ? 6.797 23.422 8.055 1 98.81 276 ILE A C 1
ATOM 2230 O O . ILE A 1 276 ? 7.195 23.031 9.164 1 98.81 276 ILE A O 1
ATOM 2234 N N . GLU A 1 277 ? 6.293 22.594 7.188 1 98.81 277 GLU A N 1
ATOM 2235 C CA . GLU A 1 277 ? 6.07 21.188 7.5 1 98.81 277 GLU A CA 1
ATOM 2236 C C . GLU A 1 277 ? 6.812 20.281 6.52 1 98.81 277 GLU A C 1
ATOM 2238 O O . GLU A 1 277 ? 6.195 19.453 5.855 1 98.81 277 GLU A O 1
ATOM 2243 N N . PRO A 1 278 ? 8.125 20.328 6.48 1 98.38 278 PRO A N 1
ATOM 2244 C CA . PRO A 1 278 ? 8.875 19.484 5.543 1 98.38 278 PRO A CA 1
ATOM 2245 C C . PRO A 1 278 ? 8.836 18.016 5.918 1 98.38 278 PRO A C 1
ATOM 2247 O O . PRO A 1 278 ? 8.883 17.672 7.102 1 98.38 278 PRO A O 1
ATOM 2250 N N . GLY A 1 279 ? 8.625 17.125 4.918 1 97.94 279 GLY A N 1
ATOM 2251 C CA . GLY A 1 279 ? 8.82 15.688 5.004 1 97.94 279 GLY A CA 1
ATOM 2252 C C . GLY A 1 279 ? 9.961 15.188 4.137 1 97.94 279 GLY A C 1
ATOM 2253 O O . GLY A 1 279 ? 11.102 15.086 4.598 1 97.94 279 GLY A O 1
ATOM 2254 N N . SER A 1 280 ? 9.672 15.219 2.814 1 96.62 280 SER A N 1
ATOM 2255 C CA . SER A 1 280 ? 10.625 14.703 1.838 1 96.62 280 SER A CA 1
ATOM 2256 C C . SER A 1 280 ? 11.93 15.508 1.866 1 96.62 280 SER A C 1
ATOM 2258 O O . SER A 1 280 ? 13 14.953 1.631 1 96.62 280 SER A O 1
ATOM 2260 N N . ALA A 1 281 ? 11.836 16.797 2.184 1 97.5 281 ALA A N 1
ATOM 2261 C CA . ALA A 1 281 ? 13.023 17.641 2.234 1 97.5 281 ALA A CA 1
ATOM 2262 C C . ALA A 1 281 ? 14.016 17.141 3.281 1 97.5 281 ALA A C 1
ATOM 2264 O O . ALA A 1 281 ? 15.227 17.266 3.105 1 97.5 281 ALA A O 1
ATOM 2265 N N . LEU A 1 282 ? 13.453 16.578 4.336 1 98.44 282 LEU A N 1
ATOM 2266 C CA . LEU A 1 282 ? 14.305 16.125 5.422 1 98.44 282 LEU A CA 1
ATOM 2267 C C . LEU A 1 282 ? 14.648 14.641 5.25 1 98.44 282 LEU A C 1
ATOM 2269 O O . LEU A 1 282 ? 15.789 14.234 5.477 1 98.44 282 LEU A O 1
ATOM 2273 N N . ALA A 1 283 ? 13.672 13.852 4.758 1 98.12 283 ALA A N 1
ATOM 2274 C CA . ALA A 1 283 ? 13.789 12.398 4.879 1 98.12 283 ALA A CA 1
ATOM 2275 C C . ALA A 1 283 ? 14.18 11.766 3.545 1 98.12 283 ALA A C 1
ATOM 2277 O O . ALA A 1 283 ? 14.633 10.625 3.502 1 98.12 283 ALA A O 1
ATOM 2278 N N . GLY A 1 284 ? 14.016 12.43 2.461 1 96.81 284 GLY A N 1
ATOM 2279 C CA . GLY A 1 284 ? 14.094 11.836 1.138 1 96.81 284 GLY A CA 1
ATOM 2280 C C . GLY A 1 284 ? 15.398 11.109 0.888 1 96.81 284 GLY A C 1
ATOM 2281 O O . GLY A 1 284 ? 15.398 9.945 0.479 1 96.81 284 GLY A O 1
ATOM 2282 N N . ASP A 1 285 ? 16.5 11.781 1.192 1 96.06 285 ASP A N 1
ATOM 2283 C CA . ASP A 1 285 ? 17.812 11.219 0.845 1 96.06 285 ASP A CA 1
ATOM 2284 C C . ASP A 1 285 ? 18.438 10.523 2.045 1 96.06 285 ASP A C 1
ATOM 2286 O O . ASP A 1 285 ? 19.641 10.219 2.029 1 96.06 285 ASP A O 1
ATOM 2290 N N . CYS A 1 286 ? 17.609 10.211 3.086 1 96.75 286 CYS A N 1
ATOM 2291 C CA . CYS A 1 286 ? 18.203 9.719 4.324 1 96.75 286 CYS A CA 1
ATOM 2292 C C . CYS A 1 286 ? 18.047 8.203 4.438 1 96.75 286 CYS A C 1
ATOM 2294 O O . CYS A 1 286 ? 18.328 7.625 5.488 1 96.75 286 CYS A O 1
ATOM 2296 N N . MET A 1 287 ? 17.578 7.562 3.449 1 97.25 287 MET A N 1
ATOM 2297 C CA . MET A 1 287 ? 17.453 6.105 3.488 1 97.25 287 MET A CA 1
ATOM 2298 C C . MET A 1 287 ? 17.781 5.496 2.133 1 97.25 287 MET A C 1
ATOM 2300 O O . MET A 1 287 ? 17.453 6.066 1.091 1 97.25 287 MET A O 1
ATOM 2304 N N . LYS A 1 288 ? 18.422 4.406 2.129 1 97.69 288 LYS A N 1
ATOM 2305 C CA . LYS A 1 288 ? 18.641 3.549 0.967 1 97.69 288 LYS A CA 1
ATOM 2306 C C . LYS A 1 288 ? 17.906 2.215 1.13 1 97.69 288 LYS A C 1
ATOM 2308 O O . LYS A 1 288 ? 17.656 1.77 2.252 1 97.69 288 LYS A O 1
ATOM 2313 N N . PHE A 1 289 ? 17.547 1.634 0.074 1 98.62 289 PHE A N 1
ATOM 2314 C CA . PHE A 1 289 ? 16.969 0.291 0.057 1 98.62 289 PHE A CA 1
ATOM 2315 C C . PHE A 1 289 ? 17.922 -0.689 -0.623 1 98.62 289 PHE A C 1
ATOM 2317 O O . PHE A 1 289 ? 18.344 -0.468 -1.762 1 98.62 289 PHE A O 1
ATOM 2324 N N . VAL A 1 290 ? 18.297 -1.723 0.09 1 98.69 290 VAL A N 1
ATOM 2325 C CA . VAL A 1 290 ? 19.25 -2.729 -0.389 1 98.69 290 VAL A CA 1
ATOM 2326 C C . VAL A 1 290 ? 18.5 -4.031 -0.679 1 98.69 290 VAL A C 1
ATOM 2328 O O . VAL A 1 290 ? 17.703 -4.496 0.141 1 98.69 290 VAL A O 1
ATOM 2331 N N . SER A 1 291 ? 18.797 -4.605 -1.853 1 98.5 291 SER A N 1
ATOM 2332 C CA . SER A 1 291 ? 18.203 -5.895 -2.209 1 98.5 291 SER A CA 1
ATOM 2333 C C . SER A 1 291 ? 19.172 -6.723 -3.049 1 98.5 291 SER A C 1
ATOM 2335 O O . SER A 1 291 ? 19.875 -6.188 -3.91 1 98.5 291 SER A O 1
ATOM 2337 N N . ARG A 1 292 ? 19.203 -7.945 -2.859 1 98 292 ARG A N 1
ATOM 2338 C CA . ARG A 1 292 ? 20.156 -8.828 -3.529 1 98 292 ARG A CA 1
ATOM 2339 C C . ARG A 1 292 ? 19.562 -9.391 -4.816 1 98 292 ARG A C 1
ATOM 2341 O O . ARG A 1 292 ? 18.391 -9.742 -4.863 1 98 292 ARG A O 1
ATOM 2348 N N . ILE A 1 293 ? 20.328 -9.523 -5.844 1 98 293 ILE A N 1
ATOM 2349 C CA . ILE A 1 293 ? 19.938 -10.172 -7.094 1 98 293 ILE A CA 1
ATOM 2350 C C . ILE A 1 293 ? 19.938 -11.688 -6.902 1 98 293 ILE A C 1
ATOM 2352 O O . ILE A 1 293 ? 20.938 -12.273 -6.477 1 98 293 ILE A O 1
ATOM 2356 N N . GLU A 1 294 ? 18.797 -12.32 -7.25 1 96.75 294 GLU A N 1
ATOM 2357 C CA . GLU A 1 294 ? 18.625 -13.727 -6.898 1 96.75 294 GLU A CA 1
ATOM 2358 C C . GLU A 1 294 ? 18.531 -14.594 -8.148 1 96.75 294 GLU A C 1
ATOM 2360 O O . GLU A 1 294 ? 18.828 -15.789 -8.102 1 96.75 294 GLU A O 1
ATOM 2365 N N . THR A 1 295 ? 18.094 -14.047 -9.258 1 97 295 THR A N 1
ATOM 2366 C CA . THR A 1 295 ? 17.922 -14.844 -10.469 1 97 295 THR A CA 1
ATOM 2367 C C . THR A 1 295 ? 18.188 -14.008 -11.711 1 97 295 THR A C 1
ATOM 2369 O O . THR A 1 295 ? 18.156 -12.773 -11.656 1 97 295 THR A O 1
ATOM 2372 N N . PHE A 1 296 ? 18.516 -14.688 -12.758 1 96.69 296 PHE A N 1
ATOM 2373 C CA . PHE A 1 296 ? 18.578 -14.156 -14.109 1 96.69 296 PHE A CA 1
ATOM 2374 C C . PHE A 1 296 ? 17.812 -15.055 -15.078 1 96.69 296 PHE A C 1
ATOM 2376 O O . PHE A 1 296 ? 17.766 -16.266 -14.898 1 96.69 296 PHE A O 1
ATOM 2383 N N . LYS A 1 297 ? 17.219 -14.445 -16.047 1 96.88 297 LYS A N 1
ATOM 2384 C CA . LYS A 1 297 ? 16.656 -15.219 -17.156 1 96.88 297 LYS A CA 1
ATOM 2385 C C . LYS A 1 297 ? 16.625 -14.406 -18.438 1 96.88 297 LYS A C 1
ATOM 2387 O O . LYS A 1 297 ? 16.688 -13.172 -18.406 1 96.88 297 LYS A O 1
ATOM 2392 N N . ASN A 1 298 ? 16.625 -15.086 -19.5 1 96.62 298 ASN A N 1
ATOM 2393 C CA . ASN A 1 298 ? 16.406 -14.492 -20.812 1 96.62 298 ASN A CA 1
ATOM 2394 C C . ASN A 1 298 ? 15.062 -14.922 -21.406 1 96.62 298 ASN A C 1
ATOM 2396 O O . ASN A 1 298 ? 14.797 -16.125 -21.531 1 96.62 298 ASN A O 1
ATOM 2400 N N . VAL A 1 299 ? 14.219 -13.984 -21.641 1 96.19 299 VAL A N 1
ATOM 2401 C CA . VAL A 1 299 ? 12.922 -14.266 -22.25 1 96.19 299 VAL A CA 1
ATOM 2402 C C . VAL A 1 299 ? 12.828 -13.602 -23.609 1 96.19 299 VAL A C 1
ATOM 2404 O O . VAL A 1 299 ? 12.648 -12.383 -23.719 1 96.19 299 VAL A O 1
ATOM 2407 N N . ARG A 1 300 ? 12.961 -14.453 -24.641 1 94.06 300 ARG A N 1
ATOM 2408 C CA . ARG A 1 300 ? 12.836 -14 -26.016 1 94.06 300 ARG A CA 1
ATOM 2409 C C . ARG A 1 300 ? 13.773 -12.828 -26.297 1 94.06 300 ARG A C 1
ATOM 2411 O O . ARG A 1 300 ? 13.359 -11.812 -26.859 1 94.06 300 ARG A O 1
ATOM 2418 N N . GLY A 1 301 ? 14.938 -12.875 -25.703 1 94.31 301 GLY A N 1
ATOM 2419 C CA . GLY A 1 301 ? 15.969 -11.898 -26 1 94.31 301 GLY A CA 1
ATOM 2420 C C . GLY A 1 301 ? 16.109 -10.836 -24.938 1 94.31 301 GLY A C 1
ATOM 2421 O O . GLY A 1 301 ? 17.109 -10.109 -24.891 1 94.31 301 GLY A O 1
ATOM 2422 N N . LYS A 1 302 ? 15.18 -10.711 -24.047 1 96.38 302 LYS A N 1
ATOM 2423 C CA . LYS A 1 302 ? 15.258 -9.719 -22.984 1 96.38 302 LYS A CA 1
ATOM 2424 C C . LYS A 1 302 ? 15.812 -10.336 -21.703 1 96.38 302 LYS A C 1
ATOM 2426 O O . LYS A 1 302 ? 15.273 -11.32 -21.188 1 96.38 302 LYS A O 1
ATOM 2431 N N . ASP A 1 303 ? 16.891 -9.703 -21.234 1 97.69 303 ASP A N 1
ATOM 2432 C CA . ASP A 1 303 ? 17.469 -10.156 -19.969 1 97.69 303 ASP A CA 1
ATOM 2433 C C . ASP A 1 303 ? 16.734 -9.531 -18.781 1 97.69 303 ASP A C 1
ATOM 2435 O O . ASP A 1 303 ? 16.438 -8.336 -18.781 1 97.69 303 ASP A O 1
ATOM 2439 N N . ILE A 1 304 ? 16.469 -10.398 -17.828 1 98.19 304 ILE A N 1
ATOM 2440 C CA . ILE A 1 304 ? 15.742 -9.961 -16.625 1 98.19 304 ILE A CA 1
ATOM 2441 C C . ILE A 1 304 ? 16.438 -10.5 -15.383 1 98.19 304 ILE A C 1
ATOM 2443 O O . ILE A 1 304 ? 16.656 -11.711 -15.258 1 98.19 304 ILE A O 1
ATOM 2447 N N . ALA A 1 305 ? 16.844 -9.633 -14.547 1 98.31 305 ALA A N 1
ATOM 2448 C CA . ALA A 1 305 ? 17.266 -9.992 -13.195 1 98.31 305 ALA A CA 1
ATOM 2449 C C . ALA A 1 305 ? 16.141 -9.781 -12.195 1 98.31 305 ALA A C 1
ATOM 2451 O O . ALA A 1 305 ? 15.297 -8.898 -12.383 1 98.31 305 ALA A O 1
ATOM 2452 N N . THR A 1 306 ? 16.078 -10.586 -11.172 1 98.38 306 THR A N 1
ATOM 2453 C CA . THR A 1 306 ? 15.062 -10.406 -10.133 1 98.38 306 THR A CA 1
ATOM 2454 C C . THR A 1 306 ? 15.719 -10.242 -8.766 1 98.38 306 THR A C 1
ATOM 2456 O O . THR A 1 306 ? 16.625 -11 -8.414 1 98.38 306 THR A O 1
ATOM 2459 N N . VAL A 1 307 ? 15.312 -9.242 -8.016 1 98.38 307 VAL A N 1
ATOM 2460 C CA . VAL A 1 307 ? 15.812 -8.992 -6.668 1 98.38 307 VAL A CA 1
ATOM 2461 C C . VAL A 1 307 ? 14.703 -9.25 -5.648 1 98.38 307 VAL A C 1
ATOM 2463 O O . VAL A 1 307 ? 13.523 -9.328 -6.012 1 98.38 307 VAL A O 1
ATOM 2466 N N . ILE A 1 308 ? 15.094 -9.391 -4.363 1 96.88 308 ILE A N 1
ATOM 2467 C CA . ILE A 1 308 ? 14.133 -9.547 -3.271 1 96.88 308 ILE A CA 1
ATOM 2468 C C . ILE A 1 308 ? 13.594 -8.188 -2.852 1 96.88 308 ILE A C 1
ATOM 2470 O O . ILE A 1 308 ? 13.336 -7.949 -1.669 1 96.88 308 ILE A O 1
ATOM 2474 N N . GLY A 1 309 ? 13.453 -7.227 -3.625 1 97.75 309 GLY A N 1
ATOM 2475 C CA . GLY A 1 309 ? 12.82 -5.926 -3.508 1 97.75 309 GLY A CA 1
ATOM 2476 C C . GLY A 1 309 ? 11.711 -5.711 -4.52 1 97.75 309 GLY A C 1
ATOM 2477 O O . GLY A 1 309 ? 11.531 -6.516 -5.438 1 97.75 309 GLY A O 1
ATOM 2478 N N . SER A 1 310 ? 10.977 -4.699 -4.316 1 98.06 310 SER A N 1
ATOM 2479 C CA . SER A 1 310 ? 9.859 -4.359 -5.184 1 98.06 310 SER A CA 1
ATOM 2480 C C . SER A 1 310 ? 9.648 -2.852 -5.258 1 98.06 310 SER A C 1
ATOM 2482 O O . SER A 1 310 ? 10.148 -2.109 -4.406 1 98.06 310 SER A O 1
ATOM 2484 N N . GLN A 1 311 ? 8.938 -2.477 -6.273 1 97.75 311 GLN A N 1
ATOM 2485 C CA . GLN A 1 311 ? 8.477 -1.096 -6.332 1 97.75 311 GLN A CA 1
ATOM 2486 C C . GLN A 1 311 ? 7.609 -0.755 -5.121 1 97.75 311 GLN A C 1
ATOM 2488 O O . GLN A 1 311 ? 7.477 0.416 -4.758 1 97.75 311 GLN A O 1
ATOM 2493 N N . LYS A 1 312 ? 7.078 -1.754 -4.434 1 97.5 312 LYS A N 1
ATOM 2494 C CA . LYS A 1 312 ? 6.266 -1.54 -3.24 1 97.5 312 LYS A CA 1
ATOM 2495 C C . LYS A 1 312 ? 7.129 -1.146 -2.049 1 97.5 312 LYS A C 1
ATOM 2497 O O . LYS A 1 312 ? 6.617 -0.667 -1.034 1 97.5 312 LYS A O 1
ATOM 2502 N N . ASN A 1 313 ? 8.461 -1.279 -2.188 1 98.25 313 ASN A N 1
ATOM 2503 C CA . ASN A 1 313 ? 9.383 -0.95 -1.103 1 98.25 313 ASN A CA 1
ATOM 2504 C C . ASN A 1 313 ? 9.93 0.467 -1.244 1 98.25 313 ASN A C 1
ATOM 2506 O O . ASN A 1 313 ? 10.555 0.99 -0.319 1 98.25 313 ASN A O 1
ATOM 2510 N N . ILE A 1 314 ? 9.68 1.045 -2.42 1 97.38 314 ILE A N 1
ATOM 2511 C CA . ILE A 1 314 ? 10.219 2.377 -2.674 1 97.38 314 ILE A CA 1
ATOM 2512 C C . ILE A 1 314 ? 9.109 3.283 -3.213 1 97.38 314 ILE A C 1
ATOM 2514 O O . ILE A 1 314 ? 8.031 2.812 -3.564 1 97.38 314 ILE A O 1
ATOM 2518 N N . SER A 1 315 ? 9.305 4.535 -3.266 1 93.19 315 SER A N 1
ATOM 2519 C CA . SER A 1 315 ? 8.258 5.477 -3.656 1 93.19 315 SER A CA 1
ATOM 2520 C C . SER A 1 315 ? 8.531 6.066 -5.035 1 93.19 315 SER A C 1
ATOM 2522 O O . SER A 1 315 ? 7.805 6.953 -5.492 1 93.19 315 SER A O 1
ATOM 2524 N N . MET A 1 316 ? 9.508 5.621 -5.719 1 89.38 316 MET A N 1
ATOM 2525 C CA . MET A 1 316 ? 9.859 6.133 -7.039 1 89.38 316 MET A CA 1
ATOM 2526 C C . MET A 1 316 ? 9.359 5.199 -8.141 1 89.38 316 MET A C 1
ATOM 2528 O O . MET A 1 316 ? 10.039 4.23 -8.492 1 89.38 316 MET A O 1
ATOM 2532 N N . SER A 1 317 ? 8.141 5.445 -8.609 1 85.06 317 SER A N 1
ATOM 2533 C CA . SER A 1 317 ? 7.547 4.602 -9.633 1 85.06 317 SER A CA 1
ATOM 2534 C C . SER A 1 317 ? 7.691 5.227 -11.016 1 85.06 317 SER A C 1
ATOM 2536 O O . SER A 1 317 ? 7.551 6.441 -11.172 1 85.06 317 SER A O 1
ATOM 2538 N N . GLY A 1 318 ? 7.922 4.383 -11.945 1 86.19 318 GLY A N 1
ATOM 2539 C CA . GLY A 1 318 ? 7.91 4.828 -13.328 1 86.19 318 GLY A CA 1
ATOM 2540 C C . GLY A 1 318 ? 9.227 5.441 -13.766 1 86.19 318 GLY A C 1
ATOM 2541 O O . GLY A 1 318 ? 9.344 5.922 -14.898 1 86.19 318 GLY A O 1
ATOM 2542 N N . ILE A 1 319 ? 10.156 5.594 -12.852 1 92.94 319 ILE A N 1
ATOM 2543 C CA . ILE A 1 319 ? 11.477 6.117 -13.195 1 92.94 319 ILE A CA 1
ATOM 2544 C C . ILE A 1 319 ? 12.555 5.168 -12.688 1 92.94 319 ILE A C 1
ATOM 2546 O O . ILE A 1 319 ? 12.281 4.266 -11.898 1 92.94 319 ILE A O 1
ATOM 2550 N N . ASN A 1 320 ? 13.719 5.367 -13.25 1 96.31 320 ASN A N 1
ATOM 2551 C CA . ASN A 1 320 ? 14.875 4.699 -12.656 1 96.31 320 ASN A CA 1
ATOM 2552 C C . ASN A 1 320 ? 15.422 5.477 -11.461 1 96.31 320 ASN A C 1
ATOM 2554 O O . ASN A 1 320 ? 15.945 6.582 -11.617 1 96.31 320 ASN A O 1
ATOM 2558 N N . PRO A 1 321 ? 15.258 4.938 -10.312 1 96.94 321 PRO A N 1
ATOM 2559 C CA . PRO A 1 321 ? 15.828 5.637 -9.156 1 96.94 321 PRO A CA 1
ATOM 2560 C C . PRO A 1 321 ? 17.359 5.715 -9.219 1 96.94 321 PRO A C 1
ATOM 2562 O O . PRO A 1 321 ? 17.984 5 -10 1 96.94 321 PRO A O 1
ATOM 2565 N N . PRO A 1 322 ? 17.953 6.723 -8.43 1 96.56 322 PRO A N 1
ATOM 2566 C CA . PRO A 1 322 ? 19.406 6.613 -8.258 1 96.56 322 PRO A CA 1
ATOM 2567 C C . PRO A 1 322 ? 19.828 5.312 -7.582 1 96.56 322 PRO A C 1
ATOM 2569 O O . PRO A 1 322 ? 19.25 4.93 -6.559 1 96.56 322 PRO A O 1
ATOM 2572 N N . TYR A 1 323 ? 20.75 4.613 -8.227 1 96.94 323 TYR A N 1
ATOM 2573 C CA . TYR A 1 323 ? 21.125 3.318 -7.668 1 96.94 323 TYR A CA 1
ATOM 2574 C C . TYR A 1 323 ? 22.594 3.01 -7.957 1 96.94 323 TYR A C 1
ATOM 2576 O O . TYR A 1 323 ? 23.219 3.672 -8.789 1 96.94 323 TYR A O 1
ATOM 2584 N N . GLU A 1 324 ? 23.172 2.094 -7.23 1 96.62 324 GLU A N 1
ATOM 2585 C CA . GLU A 1 324 ? 24.469 1.499 -7.48 1 96.62 324 GLU A CA 1
ATOM 2586 C C . GLU A 1 324 ? 24.438 -0.016 -7.297 1 96.62 324 GLU A C 1
ATOM 2588 O O . GLU A 1 324 ? 23.594 -0.537 -6.566 1 96.62 324 GLU A O 1
ATOM 2593 N N . ILE A 1 325 ? 25.25 -0.694 -8.047 1 97.81 325 ILE A N 1
ATOM 2594 C CA . ILE A 1 325 ? 25.453 -2.129 -7.875 1 97.81 325 ILE A CA 1
ATOM 2595 C C . ILE A 1 325 ? 26.688 -2.377 -7.008 1 97.81 325 ILE A C 1
ATOM 2597 O O . ILE A 1 325 ? 27.781 -1.894 -7.316 1 97.81 325 ILE A O 1
ATOM 2601 N N . VAL A 1 326 ? 26.516 -3.043 -5.918 1 97.56 326 VAL A N 1
ATOM 2602 C CA . VAL A 1 326 ? 27.609 -3.434 -5.051 1 97.56 326 VAL A CA 1
ATOM 2603 C C . VAL A 1 326 ? 27.844 -4.941 -5.148 1 97.56 326 VAL A C 1
ATOM 2605 O O . VAL A 1 326 ? 26.922 -5.727 -4.902 1 97.56 326 VAL A O 1
ATOM 2608 N N . PRO A 1 327 ? 28.984 -5.324 -5.551 1 96 327 PRO A N 1
ATOM 2609 C CA . PRO A 1 327 ? 29.234 -6.762 -5.656 1 96 327 PRO A CA 1
ATOM 2610 C C . PRO A 1 327 ? 29.047 -7.496 -4.332 1 96 327 PRO A C 1
ATOM 2612 O O . PRO A 1 327 ? 29.406 -6.977 -3.271 1 96 327 PRO A O 1
ATOM 2615 N N . GLY A 1 328 ? 28.375 -8.625 -4.363 1 94.75 328 GLY A N 1
ATOM 2616 C CA . GLY A 1 328 ? 28.234 -9.5 -3.211 1 94.75 328 GLY A CA 1
ATOM 2617 C C . GLY A 1 328 ? 29.016 -10.797 -3.352 1 94.75 328 GLY A C 1
ATOM 2618 O O . GLY A 1 328 ? 30.047 -10.836 -4.027 1 94.75 328 GLY A O 1
ATOM 2619 N N . LEU A 1 329 ? 28.703 -11.719 -2.479 1 88 329 LEU A N 1
ATOM 2620 C CA . LEU A 1 329 ? 29.25 -13.062 -2.656 1 88 329 LEU A CA 1
ATOM 2621 C C . LEU A 1 329 ? 28.688 -13.711 -3.916 1 88 329 LEU A C 1
ATOM 2623 O O . LEU A 1 329 ? 27.594 -14.273 -3.898 1 88 329 LEU A O 1
ATOM 2627 N N . ARG A 1 330 ? 29.5 -13.578 -4.922 1 85.31 330 ARG A N 1
ATOM 2628 C CA . ARG A 1 330 ? 29.062 -14.039 -6.234 1 85.31 330 ARG A CA 1
ATOM 2629 C C . ARG A 1 330 ? 29.031 -15.562 -6.301 1 85.31 330 ARG A C 1
ATOM 2631 O O . ARG A 1 330 ? 30 -16.219 -5.891 1 85.31 330 ARG A O 1
ATOM 2638 N N . GLU A 1 331 ? 27.891 -16 -6.715 1 80.56 331 GLU A N 1
ATOM 2639 C CA . GLU A 1 331 ? 27.672 -17.438 -6.789 1 80.56 331 GLU A CA 1
ATOM 2640 C C . GLU A 1 331 ? 27.875 -17.969 -8.211 1 80.56 331 GLU A C 1
ATOM 2642 O O . GLU A 1 331 ? 28 -19.172 -8.422 1 80.56 331 GLU A O 1
ATOM 2647 N N . GLU A 1 332 ? 27.812 -17.078 -9.141 1 87.25 332 GLU A N 1
ATOM 2648 C CA . GLU A 1 332 ? 27.953 -17.422 -10.555 1 87.25 332 GLU A CA 1
ATOM 2649 C C . GLU A 1 332 ? 28.891 -16.453 -11.258 1 87.25 332 GLU A C 1
ATOM 2651 O O . GLU A 1 332 ? 29.328 -15.461 -10.672 1 87.25 332 GLU A O 1
ATOM 2656 N N . GLU A 1 333 ? 29.109 -16.734 -12.453 1 88.62 333 GLU A N 1
ATOM 2657 C CA . GLU A 1 333 ? 29.984 -15.898 -13.266 1 88.62 333 GLU A CA 1
ATOM 2658 C C . GLU A 1 333 ? 29.359 -14.523 -13.516 1 88.62 333 GLU A C 1
ATOM 2660 O O . GLU A 1 333 ? 28.141 -14.406 -13.609 1 88.62 333 GLU A O 1
ATOM 2665 N N . THR A 1 334 ? 30.234 -13.617 -13.547 1 94.25 334 THR A N 1
ATOM 2666 C CA . THR A 1 334 ? 29.828 -12.25 -13.859 1 94.25 334 THR A CA 1
ATOM 2667 C C . THR A 1 334 ? 29.547 -12.094 -15.352 1 94.25 334 THR A C 1
ATOM 2669 O O . THR A 1 334 ? 30.312 -12.57 -16.188 1 94.25 334 THR A O 1
ATOM 2672 N N . ILE A 1 335 ? 28.438 -11.547 -15.625 1 95.62 335 ILE A N 1
ATOM 2673 C CA . ILE A 1 335 ? 28.094 -11.273 -17.016 1 95.62 335 ILE A CA 1
ATOM 2674 C C . ILE A 1 335 ? 28 -9.766 -17.234 1 95.62 335 ILE A C 1
ATOM 2676 O O . ILE A 1 335 ? 27.453 -9.047 -16.406 1 95.62 335 ILE A O 1
ATOM 2680 N N . ASP A 1 336 ? 28.5 -9.297 -18.328 1 97 336 ASP A N 1
ATOM 2681 C CA . ASP A 1 336 ? 28.391 -7.895 -18.719 1 97 336 ASP A CA 1
ATOM 2682 C C . ASP A 1 336 ? 27.172 -7.668 -19.594 1 97 336 ASP A C 1
ATOM 2684 O O . ASP A 1 336 ? 27.219 -7.879 -20.812 1 97 336 ASP A O 1
ATOM 2688 N N . TYR A 1 337 ? 26.141 -7.215 -19.031 1 97.25 337 TYR A N 1
ATOM 2689 C CA . TYR A 1 337 ? 24.875 -7.043 -19.75 1 97.25 337 TYR A CA 1
ATOM 2690 C C . TYR A 1 337 ? 24.844 -5.719 -20.5 1 97.25 337 TYR A C 1
ATOM 2692 O O . TYR A 1 337 ? 25.375 -4.711 -20.031 1 97.25 337 TYR A O 1
ATOM 2700 N N . LYS A 1 338 ? 24.203 -5.691 -21.625 1 96.12 338 LYS A N 1
ATOM 2701 C CA . LYS A 1 338 ? 23.984 -4.465 -22.391 1 96.12 338 LYS A CA 1
ATOM 2702 C C . LYS A 1 338 ? 22.641 -3.828 -22.031 1 96.12 338 LYS A C 1
ATOM 2704 O O . LYS A 1 338 ? 22.5 -2.605 -22.094 1 96.12 338 LYS A O 1
ATOM 2709 N N . ASP A 1 339 ? 21.719 -4.648 -21.734 1 97.31 339 ASP A N 1
ATOM 2710 C CA . ASP A 1 339 ? 20.344 -4.242 -21.422 1 97.31 339 ASP A CA 1
ATOM 2711 C C . ASP A 1 339 ? 19.641 -5.293 -20.578 1 97.31 339 ASP A C 1
ATOM 2713 O O . ASP A 1 339 ? 19.203 -6.324 -21.094 1 97.31 339 ASP A O 1
ATOM 2717 N N . VAL A 1 340 ? 19.562 -5.035 -19.328 1 98.25 340 VAL A N 1
ATOM 2718 C CA . VAL A 1 340 ? 18.875 -5.949 -18.422 1 98.25 340 VAL A CA 1
ATOM 2719 C C . VAL A 1 340 ? 17.906 -5.168 -17.531 1 98.25 340 VAL A C 1
ATOM 2721 O O . VAL A 1 340 ? 18.234 -4.074 -17.062 1 98.25 340 VAL A O 1
ATOM 2724 N N . ASP A 1 341 ? 16.688 -5.625 -17.422 1 98.5 341 ASP A N 1
ATOM 2725 C CA . ASP A 1 341 ? 15.758 -5.086 -16.438 1 98.5 341 ASP A CA 1
ATOM 2726 C C . ASP A 1 341 ? 15.969 -5.75 -15.07 1 98.5 341 ASP A C 1
ATOM 2728 O O . ASP A 1 341 ? 16.125 -6.969 -14.992 1 98.5 341 ASP A O 1
ATOM 2732 N N . ILE A 1 342 ? 16.047 -4.98 -14.039 1 98.62 342 ILE A N 1
ATOM 2733 C CA . ILE A 1 342 ? 16.078 -5.496 -12.68 1 98.62 342 ILE A CA 1
ATOM 2734 C C . ILE A 1 342 ? 14.68 -5.383 -12.055 1 98.62 342 ILE A C 1
ATOM 2736 O O . ILE A 1 342 ? 14.234 -4.281 -11.727 1 98.62 342 ILE A O 1
ATOM 2740 N N . ALA A 1 343 ? 14.023 -6.547 -11.93 1 98.38 343 ALA A N 1
ATOM 2741 C CA . ALA A 1 343 ? 12.617 -6.602 -11.547 1 98.38 343 ALA A CA 1
ATOM 2742 C C . ALA A 1 343 ? 12.461 -7.027 -10.086 1 98.38 343 ALA A C 1
ATOM 2744 O O . ALA A 1 343 ? 13.414 -7.508 -9.469 1 98.38 343 ALA A O 1
ATOM 2745 N N . GLY A 1 344 ? 11.281 -6.793 -9.57 1 98.38 344 GLY A N 1
ATOM 2746 C CA . GLY A 1 344 ? 11.016 -7.078 -8.172 1 98.38 344 GLY A CA 1
ATOM 2747 C C . GLY A 1 344 ? 10.391 -8.445 -7.953 1 98.38 344 GLY A C 1
ATOM 2748 O O . GLY A 1 344 ? 10.219 -9.211 -8.898 1 98.38 344 GLY A O 1
ATOM 2749 N N . PHE A 1 345 ? 10.008 -8.742 -6.676 1 98.25 345 PHE A N 1
ATOM 2750 C CA . PHE A 1 345 ? 9.625 -10.094 -6.262 1 98.25 345 PHE A CA 1
ATOM 2751 C C . PHE A 1 345 ? 8.141 -10.328 -6.484 1 98.25 345 PHE A C 1
ATOM 2753 O O . PHE A 1 345 ? 7.652 -11.453 -6.336 1 98.25 345 PHE A O 1
ATOM 2760 N N . THR A 1 346 ? 7.359 -9.281 -6.887 1 97.81 346 THR A N 1
ATOM 2761 C CA . THR A 1 346 ? 5.918 -9.477 -6.977 1 97.81 346 THR A CA 1
ATOM 2762 C C . THR A 1 346 ? 5.543 -10.133 -8.305 1 97.81 346 THR A C 1
ATOM 2764 O O . THR A 1 346 ? 6.367 -10.219 -9.219 1 97.81 346 THR A O 1
ATOM 2767 N N . CYS A 1 347 ? 4.309 -10.594 -8.391 1 97.12 347 CYS A N 1
ATOM 2768 C CA . CYS A 1 347 ? 3.777 -11.188 -9.617 1 97.12 347 CYS A CA 1
ATOM 2769 C C . CYS A 1 347 ? 3.086 -10.141 -10.477 1 97.12 347 CYS A C 1
ATOM 2771 O O . CYS A 1 347 ? 2.123 -10.445 -11.18 1 97.12 347 CYS A O 1
ATOM 2773 N N . ILE A 1 348 ? 3.523 -8.898 -10.289 1 95.25 348 ILE A N 1
ATOM 2774 C CA . ILE A 1 348 ? 3.049 -7.781 -11.102 1 95.25 348 ILE A CA 1
ATOM 2775 C C . ILE A 1 348 ? 4.035 -7.512 -12.234 1 95.25 348 ILE A C 1
ATOM 2777 O O . ILE A 1 348 ? 5.219 -7.266 -11.992 1 95.25 348 ILE A O 1
ATOM 2781 N N . GLU A 1 349 ? 3.582 -7.531 -13.461 1 95.38 349 GLU A N 1
ATOM 2782 C CA . GLU A 1 349 ? 4.426 -7.352 -14.633 1 95.38 349 GLU A CA 1
ATOM 2783 C C . GLU A 1 349 ? 5.23 -6.059 -14.547 1 95.38 349 GLU A C 1
ATOM 2785 O O . GLU A 1 349 ? 6.402 -6.023 -14.922 1 95.38 349 GLU A O 1
ATOM 2790 N N . GLY A 1 350 ? 4.625 -5.023 -13.992 1 94.88 350 GLY A N 1
ATOM 2791 C CA . GLY A 1 350 ? 5.227 -3.701 -13.984 1 94.88 350 GLY A CA 1
ATOM 2792 C C . GLY A 1 350 ? 6.156 -3.473 -12.812 1 94.88 350 GLY A C 1
ATOM 2793 O O . GLY A 1 350 ? 6.711 -2.383 -12.648 1 94.88 350 GLY A O 1
ATOM 2794 N N . ASP A 1 351 ? 6.367 -4.461 -11.984 1 97.06 351 ASP A N 1
ATOM 2795 C CA . ASP A 1 351 ? 7.277 -4.32 -10.852 1 97.06 351 ASP A CA 1
ATOM 2796 C C . ASP A 1 351 ? 8.734 -4.402 -11.305 1 97.06 351 ASP A C 1
ATOM 2798 O O . ASP A 1 351 ? 9.422 -5.383 -11.008 1 97.06 351 ASP A O 1
ATOM 2802 N N . VAL A 1 352 ? 9.188 -3.344 -11.945 1 98 352 VAL A N 1
ATOM 2803 C CA . VAL A 1 352 ? 10.555 -3.199 -12.43 1 98 352 VAL A CA 1
ATOM 2804 C C . VAL A 1 352 ? 11.234 -2.029 -11.719 1 98 352 VAL A C 1
ATOM 2806 O O . VAL A 1 352 ? 10.773 -0.888 -11.82 1 98 352 VAL A O 1
ATOM 2809 N N . LEU A 1 353 ? 12.312 -2.264 -11.023 1 98.38 353 LEU A N 1
ATOM 2810 C CA . LEU A 1 353 ? 13 -1.253 -10.234 1 98.38 353 LEU A CA 1
ATOM 2811 C C . LEU A 1 353 ? 13.953 -0.441 -11.102 1 98.38 353 LEU A C 1
ATOM 2813 O O . LEU A 1 353 ? 14.062 0.777 -10.938 1 98.38 353 LEU A O 1
ATOM 2817 N N . VAL A 1 354 ? 14.68 -1.124 -12 1 98.31 354 VAL A N 1
ATOM 2818 C CA . VAL A 1 354 ? 15.617 -0.475 -12.914 1 98.31 354 VAL A CA 1
ATOM 2819 C C . VAL A 1 354 ? 15.414 -1.016 -14.328 1 98.31 354 VAL A C 1
ATOM 2821 O O . VAL A 1 354 ? 15.445 -2.229 -14.547 1 98.31 354 VAL A O 1
ATOM 2824 N N . ARG A 1 355 ? 15.219 -0.152 -15.258 1 97.62 355 ARG A N 1
ATOM 2825 C CA . ARG A 1 355 ? 15.055 -0.54 -16.656 1 97.62 355 ARG A CA 1
ATOM 2826 C C . ARG A 1 355 ? 16.359 -0.354 -17.438 1 97.62 355 ARG A C 1
ATOM 2828 O O . ARG A 1 355 ? 17.078 0.621 -17.219 1 97.62 355 ARG A O 1
ATOM 2835 N N . ASN A 1 356 ? 16.672 -1.306 -18.203 1 97.69 356 ASN A N 1
ATOM 2836 C CA . ASN A 1 356 ? 17.719 -1.22 -19.219 1 97.69 356 ASN A CA 1
ATOM 2837 C C . ASN A 1 356 ? 19.078 -0.936 -18.594 1 97.69 356 ASN A C 1
ATOM 2839 O O . ASN A 1 356 ? 19.812 -0.07 -19.062 1 97.69 356 ASN A O 1
ATOM 2843 N N . HIS A 1 357 ? 19.359 -1.582 -17.531 1 98.19 357 HIS A N 1
ATOM 2844 C CA . HIS A 1 357 ? 20.672 -1.461 -16.938 1 98.19 357 HIS A CA 1
ATOM 2845 C C . HIS A 1 357 ? 21.75 -2.045 -17.844 1 98.19 357 HIS A C 1
ATOM 2847 O O . HIS A 1 357 ? 21.578 -3.129 -18.406 1 98.19 357 HIS A O 1
ATOM 2853 N N . SER A 1 358 ? 22.844 -1.377 -17.953 1 98 358 SER A N 1
ATOM 2854 C CA . SER A 1 358 ? 24.047 -1.873 -18.625 1 98 358 SER A CA 1
ATOM 2855 C C . SER A 1 358 ? 25.203 -1.989 -17.656 1 98 358 SER A C 1
ATOM 2857 O O . SER A 1 358 ? 25.484 -1.061 -16.891 1 98 358 SER A O 1
ATOM 2859 N N . GLY A 1 359 ? 25.812 -3.201 -17.609 1 97.12 359 GLY A N 1
ATOM 2860 C CA . GLY A 1 359 ? 26.969 -3.387 -16.734 1 97.12 359 GLY A CA 1
ATOM 2861 C C . GLY A 1 359 ? 27.094 -4.805 -16.219 1 97.12 359 GLY A C 1
ATOM 2862 O O . GLY A 1 359 ? 26.266 -5.668 -16.531 1 97.12 359 GLY A O 1
ATOM 2863 N N . LYS A 1 360 ? 28.125 -5.047 -15.453 1 96.44 360 LYS A N 1
ATOM 2864 C CA . LYS A 1 360 ? 28.438 -6.367 -14.914 1 96.44 360 LYS A CA 1
ATOM 2865 C C . LYS A 1 360 ? 27.516 -6.711 -13.75 1 96.44 360 LYS A C 1
ATOM 2867 O O . LYS A 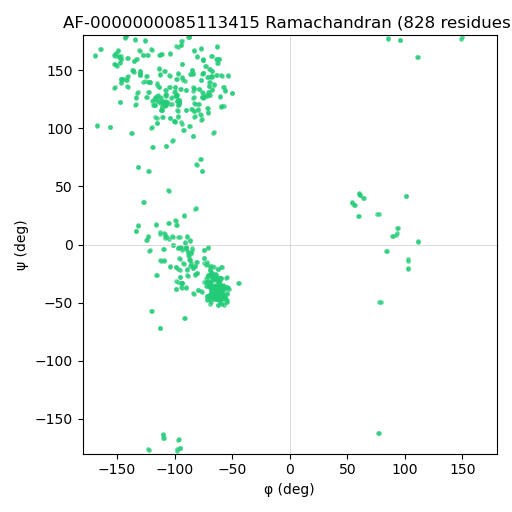1 360 ? 27.328 -5.898 -12.844 1 96.44 360 LYS A O 1
ATOM 2872 N N . LEU A 1 361 ? 26.891 -7.852 -13.852 1 97.69 361 LEU A N 1
ATOM 2873 C CA . LEU A 1 361 ? 26.031 -8.352 -12.773 1 97.69 361 LEU A CA 1
ATOM 2874 C C . LEU A 1 361 ? 26.266 -9.836 -12.539 1 97.69 361 LEU A C 1
ATOM 2876 O O . LEU A 1 361 ? 26.672 -10.555 -13.453 1 97.69 361 LEU A O 1
ATOM 2880 N N . SER A 1 362 ? 26.062 -10.219 -11.352 1 97.19 362 SER A N 1
ATOM 2881 C CA . SER A 1 362 ? 26.062 -11.633 -10.969 1 97.19 362 SER A CA 1
ATOM 2882 C C . SER A 1 362 ? 25.062 -11.898 -9.852 1 97.19 362 SER A C 1
ATOM 2884 O O . SER A 1 362 ? 24.641 -10.969 -9.156 1 97.19 362 SER A O 1
ATOM 2886 N N . ILE A 1 363 ? 24.703 -13.125 -9.742 1 96.56 363 ILE A N 1
ATOM 2887 C CA . ILE A 1 363 ? 23.906 -13.555 -8.594 1 96.56 363 ILE A CA 1
ATOM 2888 C C . ILE A 1 363 ? 24.641 -13.203 -7.301 1 96.56 363 ILE A C 1
ATOM 2890 O O . ILE A 1 363 ? 25.859 -13.414 -7.199 1 96.56 363 ILE A O 1
ATOM 2894 N N . GLY A 1 364 ? 23.906 -12.609 -6.391 1 96.38 364 GLY A N 1
ATOM 2895 C CA . GLY A 1 364 ? 24.531 -12.266 -5.121 1 96.38 364 GLY A CA 1
ATOM 2896 C C . GLY A 1 364 ? 24.875 -10.797 -4.996 1 96.38 364 GLY A C 1
ATOM 2897 O O . GLY A 1 364 ? 25.078 -10.289 -3.893 1 96.38 364 GLY A O 1
ATOM 2898 N N . ASP A 1 365 ? 24.969 -10.094 -6.191 1 98.19 365 ASP A N 1
ATOM 2899 C CA . ASP A 1 365 ? 25.203 -8.656 -6.152 1 98.19 365 ASP A CA 1
ATOM 2900 C C . ASP A 1 365 ? 24.031 -7.934 -5.477 1 98.19 365 ASP A C 1
ATOM 2902 O O . ASP A 1 365 ? 22.922 -8.469 -5.402 1 98.19 365 ASP A O 1
ATOM 2906 N N . PHE A 1 366 ? 24.375 -6.781 -4.973 1 98.56 366 PHE A N 1
ATOM 2907 C CA . PHE A 1 366 ? 23.359 -5.988 -4.289 1 98.56 366 PHE A CA 1
ATOM 2908 C C . PHE A 1 366 ? 22.969 -4.773 -5.129 1 98.56 366 PHE A C 1
ATOM 2910 O O . PHE A 1 366 ? 23.828 -4.074 -5.66 1 98.56 366 PHE A O 1
ATOM 2917 N N . LEU A 1 367 ? 21.641 -4.605 -5.328 1 98.69 367 LEU A N 1
ATOM 2918 C CA . LEU A 1 367 ? 21.094 -3.346 -5.809 1 98.69 367 LEU A CA 1
ATOM 2919 C C . LEU A 1 367 ? 20.844 -2.385 -4.652 1 98.69 367 LEU A C 1
ATOM 2921 O O . LEU A 1 367 ? 20.047 -2.68 -3.758 1 98.69 367 LEU A O 1
ATOM 2925 N N . VAL A 1 368 ? 21.531 -1.253 -4.629 1 98.25 368 VAL A N 1
ATOM 2926 C CA . VAL A 1 368 ? 21.375 -0.246 -3.582 1 98.25 368 VAL A CA 1
ATOM 2927 C C . VAL A 1 368 ? 20.703 0.996 -4.16 1 98.25 368 VAL A C 1
ATOM 2929 O O . VAL A 1 368 ? 21.297 1.724 -4.957 1 98.25 368 VAL A O 1
ATOM 2932 N N . ILE A 1 369 ? 19.484 1.218 -3.773 1 97.88 369 ILE A N 1
ATOM 2933 C CA . ILE A 1 369 ? 18.703 2.336 -4.293 1 97.88 369 ILE A CA 1
ATOM 2934 C C . ILE A 1 369 ? 18.719 3.486 -3.287 1 97.88 369 ILE A C 1
ATOM 2936 O O . ILE A 1 369 ? 18.469 3.281 -2.098 1 97.88 369 ILE A O 1
ATOM 2940 N N . SER A 1 370 ? 18.984 4.688 -3.732 1 96.56 370 SER A N 1
ATOM 2941 C CA . SER A 1 370 ? 19.031 5.875 -2.889 1 96.56 370 SER A CA 1
ATOM 2942 C C . SER A 1 370 ? 17.703 6.613 -2.893 1 96.56 370 SER A C 1
ATOM 2944 O O . SER A 1 370 ? 16.781 6.238 -3.625 1 96.56 370 SER A O 1
ATOM 2946 N N . ASN A 1 371 ? 17.547 7.609 -2.051 1 96.56 371 ASN A N 1
ATOM 2947 C CA . ASN A 1 371 ? 16.391 8.5 -1.97 1 96.56 371 ASN A CA 1
ATOM 2948 C C . ASN A 1 371 ? 15.109 7.734 -1.667 1 96.56 371 ASN A C 1
ATOM 2950 O O . ASN A 1 371 ? 14.078 7.98 -2.285 1 96.56 371 ASN A O 1
ATOM 2954 N N . CYS A 1 372 ? 15.227 6.781 -0.709 1 97.19 372 CYS A N 1
ATOM 2955 C CA . CYS A 1 372 ? 14.086 5.934 -0.365 1 97.19 372 CYS A CA 1
ATOM 2956 C C . CYS A 1 372 ? 13.484 6.355 0.969 1 97.19 372 CYS A C 1
ATOM 2958 O O . CYS A 1 372 ? 12.727 5.594 1.577 1 97.19 372 CYS A O 1
ATOM 2960 N N . GLY A 1 373 ? 13.773 7.543 1.391 1 97.56 373 GLY A N 1
ATOM 2961 C CA . GLY A 1 373 ? 13.344 7.938 2.723 1 97.56 373 GLY A CA 1
ATOM 2962 C C . GLY A 1 373 ? 11.906 8.398 2.773 1 97.56 373 GLY A C 1
ATOM 2963 O O . GLY A 1 373 ? 11.258 8.336 3.824 1 97.56 373 GLY A O 1
ATOM 2964 N N . SER A 1 374 ? 11.391 8.883 1.688 1 97.12 374 SER A N 1
ATOM 2965 C CA . SER A 1 374 ? 10.047 9.438 1.646 1 97.12 374 SER A CA 1
ATOM 2966 C C . SER A 1 374 ? 9.031 8.406 1.155 1 97.12 374 SER A C 1
ATOM 2968 O O . SER A 1 374 ? 9.164 7.879 0.049 1 97.12 374 SER A O 1
ATOM 2970 N N . TYR A 1 375 ? 8.016 8.141 1.956 1 97.5 375 TYR A N 1
ATOM 2971 C CA . TYR A 1 375 ? 6.824 7.391 1.573 1 97.5 375 TYR A CA 1
ATOM 2972 C C . TYR A 1 375 ? 7.191 5.984 1.116 1 97.5 375 TYR A C 1
ATOM 2974 O O . TYR A 1 375 ? 6.523 5.414 0.25 1 97.5 375 TYR A O 1
ATOM 2982 N N . SER A 1 376 ? 8.305 5.438 1.545 1 97.75 376 SER A N 1
ATOM 2983 C CA . SER A 1 376 ? 8.688 4.066 1.225 1 97.75 376 SER A CA 1
ATOM 2984 C C . SER A 1 376 ? 8.188 3.092 2.287 1 97.75 376 SER A C 1
ATOM 2986 O O . SER A 1 376 ? 7.18 2.408 2.086 1 97.75 376 SER A O 1
ATOM 2988 N N . ILE A 1 377 ? 8.688 3.283 3.48 1 97.12 377 ILE A N 1
ATOM 2989 C CA . ILE A 1 377 ? 8.367 2.352 4.559 1 97.12 377 ILE A CA 1
ATOM 2990 C C . ILE A 1 377 ? 6.895 2.498 4.941 1 97.12 377 ILE A C 1
ATOM 2992 O O . ILE A 1 377 ? 6.234 1.514 5.281 1 97.12 377 ILE A O 1
ATOM 2996 N N . VAL A 1 378 ? 6.328 3.697 4.84 1 97.88 378 VAL A N 1
ATOM 2997 C CA . VAL A 1 378 ? 4.992 3.992 5.34 1 97.88 378 VAL A CA 1
ATOM 2998 C C . VAL A 1 378 ? 3.945 3.527 4.328 1 97.88 378 VAL A C 1
ATOM 3000 O O . VAL A 1 378 ? 2.77 3.377 4.668 1 97.88 378 VAL A O 1
ATOM 3003 N N . MET A 1 379 ? 4.402 3.24 3.082 1 97.88 379 MET A N 1
ATOM 3004 C CA . MET A 1 379 ? 3.467 2.902 2.012 1 97.88 379 MET A CA 1
ATOM 3005 C C . MET A 1 379 ? 3.576 1.427 1.641 1 97.88 379 MET A C 1
ATOM 3007 O O . MET A 1 379 ? 2.826 0.938 0.794 1 97.88 379 MET A O 1
ATOM 3011 N N . LYS A 1 380 ? 4.516 0.658 2.227 1 98 380 LYS A N 1
ATOM 3012 C CA . LYS A 1 380 ? 4.68 -0.755 1.899 1 98 380 LYS A CA 1
ATOM 3013 C C . LYS A 1 380 ? 3.518 -1.585 2.438 1 98 380 LYS A C 1
ATOM 3015 O O . LYS A 1 380 ? 3.355 -1.723 3.652 1 98 380 LYS A O 1
ATOM 3020 N N . PRO A 1 381 ? 2.654 -2.197 1.586 1 97.56 381 PRO A N 1
ATOM 3021 C CA . PRO A 1 381 ? 1.545 -3.039 2.041 1 97.56 381 PRO A CA 1
ATOM 3022 C C . PRO A 1 381 ? 1.987 -4.457 2.398 1 97.56 381 PRO A C 1
ATOM 3024 O O . PRO A 1 381 ? 3.092 -4.871 2.041 1 97.56 381 PRO A O 1
ATOM 3027 N N . PRO A 1 382 ? 1.177 -5.148 3.156 1 97.44 382 PRO A N 1
ATOM 3028 C CA . PRO A 1 382 ? 1.44 -6.57 3.393 1 97.44 382 PRO A CA 1
ATOM 3029 C C . PRO A 1 382 ? 1.071 -7.445 2.195 1 97.44 382 PRO A C 1
ATOM 3031 O O . PRO A 1 382 ? 0.24 -8.352 2.32 1 97.44 382 PRO A O 1
ATOM 3034 N N 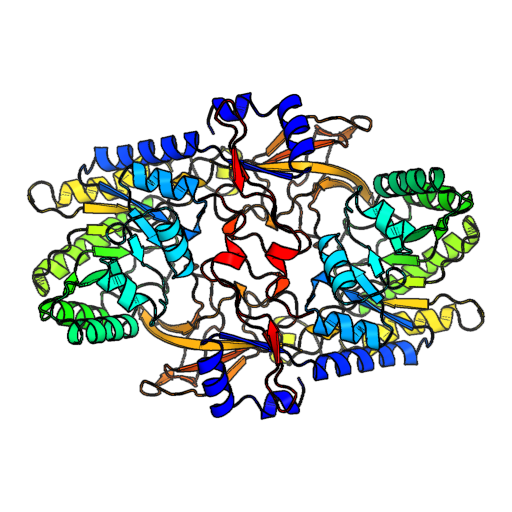. PHE A 1 383 ? 1.752 -7.219 1.09 1 98.19 383 PHE A N 1
ATOM 3035 C CA . PHE A 1 383 ? 1.488 -7.848 -0.199 1 98.19 383 PHE A CA 1
ATOM 3036 C C . PHE A 1 383 ? 2.664 -8.719 -0.627 1 98.19 383 PHE A C 1
ATOM 3038 O O . PHE A 1 383 ? 3.766 -8.219 -0.852 1 98.19 383 PHE A O 1
ATOM 3045 N N . ILE A 1 384 ? 2.535 -10.023 -0.607 1 98.38 384 ILE A N 1
ATOM 3046 C CA . ILE A 1 384 ? 3.426 -11.078 -1.075 1 98.38 384 ILE A CA 1
ATOM 3047 C C . ILE A 1 384 ? 4.535 -11.312 -0.053 1 98.38 384 ILE A C 1
ATOM 3049 O O . ILE A 1 384 ? 4.781 -12.445 0.362 1 98.38 384 ILE A O 1
ATOM 3053 N N . LEU A 1 385 ? 5.223 -10.242 0.412 1 98 385 LEU A N 1
ATOM 3054 C CA . LEU A 1 385 ? 6.199 -10.352 1.49 1 98 385 LEU A CA 1
ATOM 3055 C C . LEU A 1 385 ? 5.938 -9.305 2.57 1 98 385 LEU A C 1
ATOM 3057 O O . LEU A 1 385 ? 5.426 -8.227 2.281 1 98 385 LEU A O 1
ATOM 3061 N N . PRO A 1 386 ? 6.281 -9.664 3.834 1 97.81 386 PRO A N 1
ATOM 3062 C CA . PRO A 1 386 ? 6.293 -8.633 4.879 1 97.81 386 PRO A CA 1
ATOM 3063 C C . PRO A 1 386 ? 7.32 -7.539 4.613 1 97.81 386 PRO A C 1
ATOM 3065 O O . PRO A 1 386 ? 8.109 -7.641 3.666 1 97.81 386 PRO A O 1
ATOM 3068 N N . ASN A 1 387 ? 7.305 -6.492 5.359 1 98.25 387 ASN A N 1
ATOM 3069 C CA . ASN A 1 387 ? 8.297 -5.43 5.219 1 98.25 387 ASN A CA 1
ATOM 3070 C C . ASN A 1 387 ? 9.641 -5.84 5.812 1 98.25 387 ASN A C 1
ATOM 3072 O O . ASN A 1 387 ? 9.711 -6.766 6.621 1 98.25 387 ASN A O 1
ATOM 3076 N N . PHE A 1 388 ? 10.688 -5.219 5.43 1 98.62 388 PHE A N 1
ATOM 3077 C CA . PHE A 1 388 ? 12.062 -5.578 5.758 1 98.62 388 PHE A CA 1
ATOM 3078 C C . PHE A 1 388 ? 12.578 -4.738 6.918 1 98.62 388 PHE A C 1
ATOM 3080 O O . PHE A 1 388 ? 11.906 -3.811 7.371 1 98.62 388 PHE A O 1
ATOM 3087 N N . ALA A 1 389 ? 13.703 -5.07 7.438 1 98.75 389 ALA A N 1
ATOM 3088 C CA . ALA A 1 389 ? 14.312 -4.355 8.555 1 98.75 389 ALA A CA 1
ATOM 3089 C C . ALA A 1 389 ? 14.797 -2.977 8.133 1 98.75 389 ALA A C 1
ATOM 3091 O O . ALA A 1 389 ? 15.086 -2.75 6.953 1 98.75 389 ALA A O 1
ATOM 3092 N N . VAL A 1 390 ? 14.812 -2.074 9.039 1 98.81 390 VAL A N 1
ATOM 3093 C CA . VAL A 1 390 ? 15.469 -0.776 8.914 1 98.81 390 VAL A CA 1
ATOM 3094 C C . VAL A 1 390 ? 16.672 -0.71 9.852 1 98.81 390 VAL A C 1
ATOM 3096 O O . VAL A 1 390 ? 16.531 -0.883 11.062 1 98.81 390 VAL A O 1
ATOM 3099 N N . LEU A 1 391 ? 17.812 -0.443 9.266 1 98.31 391 LEU A N 1
ATOM 3100 C CA . LEU A 1 391 ? 19.062 -0.441 10 1 98.31 391 LEU A CA 1
ATOM 3101 C C . LEU A 1 391 ? 19.75 0.919 9.914 1 98.31 391 LEU A C 1
ATOM 3103 O O . LEU A 1 391 ? 19.703 1.573 8.867 1 98.31 391 LEU A O 1
ATOM 3107 N N . ASP A 1 392 ? 20.297 1.372 10.93 1 96.94 392 ASP A N 1
ATOM 3108 C CA . ASP A 1 392 ? 21.172 2.549 10.938 1 96.94 392 ASP A CA 1
ATOM 3109 C C . ASP A 1 392 ? 22.609 2.16 11.219 1 96.94 392 ASP A C 1
ATOM 3111 O O . ASP A 1 392 ? 22.953 1.741 12.328 1 96.94 392 ASP A O 1
ATOM 3115 N N . ILE A 1 393 ? 23.484 2.398 10.227 1 92 393 ILE A N 1
ATOM 3116 C CA . ILE A 1 393 ? 24.859 1.95 10.383 1 92 393 ILE A CA 1
ATOM 3117 C C . ILE A 1 393 ? 25.797 3.158 10.414 1 92 393 ILE A C 1
ATOM 3119 O O . ILE A 1 393 ? 26.969 3.055 10.047 1 92 393 ILE A O 1
ATOM 3123 N N . CYS A 1 394 ? 25.266 4.25 10.641 1 87.56 394 CYS A N 1
ATOM 3124 C CA . CYS A 1 394 ? 26.062 5.473 10.664 1 87.56 394 CYS A CA 1
ATOM 3125 C C . CYS A 1 394 ? 27.094 5.438 11.781 1 87.56 394 CYS A C 1
ATOM 3127 O O . CYS A 1 394 ? 28.141 6.055 11.68 1 87.56 394 CYS A O 1
ATOM 3129 N N . ARG A 1 395 ? 26.859 4.723 12.867 1 85.12 395 ARG A N 1
ATOM 3130 C CA . ARG A 1 395 ? 27.812 4.57 13.969 1 85.12 395 ARG A CA 1
ATOM 3131 C C . ARG A 1 395 ? 28.594 3.262 13.852 1 85.12 395 ARG A C 1
ATOM 3133 O O . ARG A 1 395 ? 28.516 2.582 12.828 1 85.12 395 ARG A O 1
ATOM 3140 N N . ASP A 1 396 ? 29.375 3.01 14.781 1 81.31 396 ASP A N 1
ATOM 3141 C CA . ASP A 1 396 ? 30.266 1.854 14.727 1 81.31 396 ASP A CA 1
ATOM 3142 C C . ASP A 1 396 ? 29.469 0.551 14.703 1 81.31 396 ASP A C 1
ATOM 3144 O O . ASP A 1 396 ? 29.828 -0.389 13.992 1 81.31 396 ASP A O 1
ATOM 3148 N N . ASN A 1 397 ? 28.422 0.563 15.391 1 87.69 397 ASN A N 1
ATOM 3149 C CA . ASN A 1 397 ? 27.609 -0.639 15.445 1 87.69 397 ASN A CA 1
ATOM 3150 C C . ASN A 1 397 ? 26.297 -0.464 14.664 1 87.69 397 ASN A C 1
ATOM 3152 O O . ASN A 1 397 ? 25.828 0.66 14.484 1 87.69 397 ASN A O 1
ATOM 3156 N N . CYS A 1 398 ? 25.812 -1.568 14.117 1 92.81 398 CYS A N 1
ATOM 3157 C CA . CYS A 1 398 ? 24.516 -1.589 13.445 1 92.81 398 CYS A CA 1
ATOM 3158 C C . CYS A 1 398 ? 23.375 -1.475 14.445 1 92.81 398 CYS A C 1
ATOM 3160 O O . CYS A 1 398 ? 23.25 -2.299 15.352 1 92.81 398 CYS A O 1
ATOM 3162 N N . GLU A 1 399 ? 22.672 -0.472 14.328 1 96.88 399 GLU A N 1
ATOM 3163 C CA . GLU A 1 399 ? 21.484 -0.279 15.156 1 96.88 399 GLU A CA 1
ATOM 3164 C C . GLU A 1 399 ? 20.219 -0.702 14.414 1 96.88 399 GLU A C 1
ATOM 3166 O O . GLU A 1 399 ? 19.938 -0.219 13.312 1 96.88 399 GLU A O 1
ATOM 3171 N N . VAL A 1 400 ? 19.438 -1.652 15.023 1 98.25 400 VAL A N 1
ATOM 3172 C CA . VAL A 1 400 ? 18.156 -2.037 14.445 1 98.25 400 VAL A CA 1
ATOM 3173 C C . VAL A 1 400 ? 17.109 -0.996 14.805 1 98.25 400 VAL A C 1
ATOM 3175 O O . VAL A 1 400 ? 16.797 -0.789 15.984 1 98.25 400 VAL A O 1
ATOM 3178 N N . ILE A 1 401 ? 16.562 -0.325 13.836 1 98.44 401 ILE A N 1
ATOM 3179 C CA . ILE A 1 401 ? 15.555 0.711 14 1 98.44 401 ILE A CA 1
ATOM 3180 C C . ILE A 1 401 ? 14.164 0.085 13.945 1 98.44 401 ILE A C 1
ATOM 3182 O O . ILE A 1 401 ? 13.242 0.543 14.625 1 98.44 401 ILE A O 1
ATOM 3186 N N . LYS A 1 402 ? 14.008 -0.885 13.109 1 98.69 402 LYS A N 1
ATOM 3187 C CA . LYS A 1 402 ? 12.836 -1.729 12.891 1 98.69 402 LYS A CA 1
ATOM 3188 C C . LYS A 1 402 ? 13.25 -3.141 12.477 1 98.69 402 LYS A C 1
ATOM 3190 O O . LYS A 1 402 ? 14.039 -3.316 11.555 1 98.69 402 LYS A O 1
ATOM 3195 N N . ARG A 1 403 ? 12.844 -4.113 13.195 1 98.56 403 ARG A N 1
ATOM 3196 C CA . ARG A 1 403 ? 13.125 -5.469 12.734 1 98.56 403 ARG A CA 1
ATOM 3197 C C . ARG A 1 403 ? 12.203 -5.859 11.586 1 98.56 403 ARG A C 1
ATOM 3199 O O . ARG A 1 403 ? 11.133 -5.266 11.406 1 98.56 403 ARG A O 1
ATOM 3206 N N . ALA A 1 404 ? 12.602 -6.816 10.836 1 98.44 404 ALA A N 1
ATOM 3207 C CA . ALA A 1 404 ? 11.75 -7.344 9.773 1 98.44 404 ALA A CA 1
ATOM 3208 C C . ALA A 1 404 ? 10.438 -7.871 10.336 1 98.44 404 ALA A C 1
ATOM 3210 O O . ALA A 1 404 ? 10.398 -8.406 11.445 1 98.44 404 ALA A O 1
ATOM 3211 N N . GLU A 1 405 ? 9.367 -7.711 9.586 1 98.38 405 GLU A N 1
ATOM 3212 C CA . GLU A 1 405 ? 8.07 -8.25 9.977 1 98.38 405 GLU A CA 1
ATOM 3213 C C . GLU A 1 405 ? 8.008 -9.758 9.758 1 98.38 405 GLU A C 1
ATOM 3215 O O . GLU A 1 405 ? 8.641 -10.289 8.844 1 98.38 405 GLU A O 1
ATOM 3220 N N . ASN A 1 406 ? 7.281 -10.414 10.594 1 97.5 406 ASN A N 1
ATOM 3221 C CA . ASN A 1 406 ? 7 -11.836 10.438 1 97.5 406 ASN A CA 1
ATOM 3222 C C . ASN A 1 406 ? 5.5 -12.109 10.367 1 97.5 406 ASN A C 1
ATOM 3224 O O . ASN A 1 406 ? 4.699 -11.18 10.305 1 97.5 406 ASN A O 1
ATOM 3228 N N . PHE A 1 407 ? 5.145 -13.367 10.289 1 97.62 407 PHE A N 1
ATOM 3229 C CA . PHE A 1 407 ? 3.762 -13.789 10.086 1 97.62 407 PHE A CA 1
ATOM 3230 C C . PHE A 1 407 ? 2.861 -13.25 11.188 1 97.62 407 PHE A C 1
ATOM 3232 O O . PHE A 1 407 ? 1.792 -12.703 10.914 1 97.62 407 PHE A O 1
ATOM 3239 N N . GLU A 1 408 ? 3.287 -13.289 12.422 1 97.5 408 GLU A N 1
ATOM 3240 C CA . GLU A 1 408 ? 2.471 -12.875 13.555 1 97.5 408 GLU A CA 1
ATOM 3241 C C . GLU A 1 408 ? 2.209 -11.367 13.523 1 97.5 408 GLU A C 1
ATOM 3243 O O . GLU A 1 408 ? 1.121 -10.914 13.883 1 97.5 408 GLU A O 1
ATOM 3248 N N . ASP A 1 409 ? 3.174 -10.617 13.117 1 98.12 409 ASP A N 1
ATOM 3249 C CA . ASP A 1 409 ? 3.027 -9.164 13.062 1 98.12 409 ASP A CA 1
ATOM 3250 C C . ASP A 1 409 ? 1.896 -8.766 12.117 1 98.12 409 ASP A C 1
ATOM 3252 O O . ASP A 1 409 ? 1.186 -7.789 12.367 1 98.12 409 ASP A O 1
ATOM 3256 N N . LEU A 1 410 ? 1.721 -9.523 11.031 1 97.75 410 LEU A N 1
ATOM 3257 C CA . LEU A 1 410 ? 0.812 -9.125 9.961 1 97.75 410 LEU A CA 1
ATOM 3258 C C . LEU A 1 410 ? -0.559 -9.766 10.148 1 97.75 410 LEU A C 1
ATOM 3260 O O . LEU A 1 410 ? -1.572 -9.211 9.719 1 97.75 410 LEU A O 1
ATOM 3264 N N . PHE A 1 411 ? -0.622 -10.984 10.82 1 98.25 411 PHE A N 1
ATOM 3265 C CA . PHE A 1 411 ? -1.837 -11.766 10.625 1 98.25 411 PHE A CA 1
ATOM 3266 C C . PHE A 1 411 ? -2.506 -12.055 11.969 1 98.25 411 PHE A C 1
ATOM 3268 O O . PHE A 1 411 ? -3.514 -12.766 12.023 1 98.25 411 PHE A O 1
ATOM 3275 N N . ARG A 1 412 ? -2.01 -11.461 13.047 1 97.94 412 ARG A N 1
ATOM 3276 C CA . ARG A 1 412 ? -2.576 -11.703 14.367 1 97.94 412 ARG A CA 1
ATOM 3277 C C . ARG A 1 412 ? -3.99 -11.133 14.469 1 97.94 412 ARG A C 1
ATOM 3279 O O . ARG A 1 412 ? -4.746 -11.5 15.375 1 97.94 412 ARG A O 1
ATOM 3286 N N . THR A 1 413 ? -4.371 -10.211 13.586 1 98.44 413 THR A N 1
ATOM 3287 C CA . THR A 1 413 ? -5.699 -9.602 13.641 1 98.44 413 THR A CA 1
ATOM 3288 C C . THR A 1 413 ? -6.711 -10.445 12.875 1 98.44 413 THR A C 1
ATOM 3290 O O . THR A 1 413 ? -7.918 -10.203 12.961 1 98.44 413 THR A O 1
ATOM 3293 N N . TYR A 1 414 ? -6.316 -11.398 12.078 1 98.62 414 TYR A N 1
ATOM 3294 C CA . TYR A 1 414 ? -7.191 -12.289 11.32 1 98.62 414 TYR A CA 1
ATOM 3295 C C . TYR A 1 414 ? -7.637 -13.469 12.172 1 98.62 414 TYR A C 1
ATOM 3297 O O . TYR A 1 414 ? -6.902 -13.93 13.047 1 98.62 414 TYR A O 1
ATOM 3305 N N . ILE A 1 415 ? -8.773 -13.969 11.906 1 97.5 415 ILE A N 1
ATOM 3306 C CA . ILE A 1 415 ? -9.25 -15.18 12.57 1 97.5 415 ILE A CA 1
ATOM 3307 C C . ILE A 1 415 ? -8.992 -16.391 11.688 1 97.5 415 ILE A C 1
ATOM 3309 O O . ILE A 1 415 ? -9.523 -16.484 10.578 1 97.5 415 ILE A O 1
ATOM 3313 N N . PHE A 1 416 ? -8.18 -17.281 12.117 1 96.5 416 PHE A N 1
ATOM 3314 C CA . PHE A 1 416 ? -7.855 -18.516 11.398 1 96.5 416 PHE A CA 1
ATOM 3315 C C . PHE A 1 416 ? -8.695 -19.672 11.914 1 96.5 416 PHE A C 1
ATOM 3317 O O . PHE A 1 416 ? -9.008 -19.75 13.102 1 96.5 416 PHE A O 1
ATOM 3324 N N . MET B 1 1 ? -23.188 -10.188 -5.902 1 69.62 1 MET B N 1
ATOM 3325 C CA . MET B 1 1 ? -23.469 -10.109 -4.469 1 69.62 1 MET B CA 1
ATOM 3326 C C . MET B 1 1 ? -24.75 -10.852 -4.121 1 69.62 1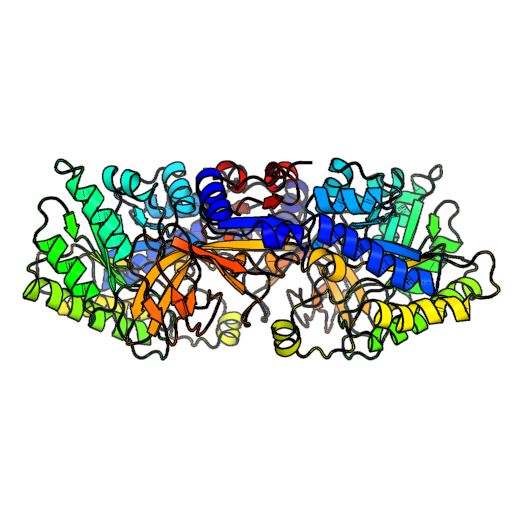 MET B C 1
ATOM 3328 O O . MET B 1 1 ? -25.734 -10.805 -4.875 1 69.62 1 MET B O 1
ATOM 3332 N N . SER B 1 2 ? -24.609 -11.5 -2.941 1 73.94 2 SER B N 1
ATOM 3333 C CA . SER B 1 2 ? -25.75 -12.32 -2.551 1 73.94 2 SER B CA 1
ATOM 3334 C C . SER B 1 2 ? -26.938 -11.461 -2.131 1 73.94 2 SER B C 1
ATOM 3336 O O . SER B 1 2 ? -26.766 -10.359 -1.602 1 73.94 2 SER B O 1
ATOM 3338 N N . LYS B 1 3 ? -28.172 -11.984 -2.486 1 68.06 3 LYS B N 1
ATOM 3339 C CA . LYS B 1 3 ? -29.406 -11.328 -2.068 1 68.06 3 LYS B CA 1
ATOM 3340 C C . LYS B 1 3 ? -29.438 -11.141 -0.555 1 68.06 3 LYS B C 1
ATOM 3342 O O . LYS B 1 3 ? -29.969 -10.141 -0.06 1 68.06 3 LYS B O 1
ATOM 3347 N N . LYS B 1 4 ? -28.734 -12.055 0.087 1 71.19 4 LYS B N 1
ATOM 3348 C CA . LYS B 1 4 ? -28.75 -12.055 1.547 1 71.19 4 LYS B CA 1
ATOM 3349 C C . LYS B 1 4 ? -28.016 -10.836 2.107 1 71.19 4 LYS B C 1
ATOM 3351 O O . LYS B 1 4 ? -28.547 -10.133 2.967 1 71.19 4 LYS B O 1
ATOM 3356 N N . LEU B 1 5 ? -26.766 -10.594 1.644 1 78.5 5 LEU B N 1
ATOM 3357 C CA . LEU B 1 5 ? -26.016 -9.445 2.133 1 78.5 5 LEU B CA 1
ATOM 3358 C C . LEU B 1 5 ? -26.703 -8.141 1.762 1 78.5 5 LEU B C 1
ATOM 3360 O O . LEU B 1 5 ? -26.781 -7.219 2.582 1 78.5 5 LEU B O 1
ATOM 3364 N N . GLN B 1 6 ? -27.25 -8.078 0.629 1 79.94 6 GLN B N 1
ATOM 3365 C CA . GLN B 1 6 ? -27.875 -6.848 0.165 1 79.94 6 GLN B CA 1
ATOM 3366 C C . GLN B 1 6 ? -29.062 -6.469 1.051 1 79.94 6 GLN B C 1
ATOM 3368 O O . GLN B 1 6 ? -29.266 -5.293 1.349 1 79.94 6 GLN B O 1
ATOM 3373 N N . LYS B 1 7 ? -29.828 -7.48 1.486 1 79.94 7 LYS B N 1
ATOM 3374 C CA . LYS B 1 7 ? -31 -7.246 2.328 1 79.94 7 LYS B CA 1
ATOM 3375 C C . LYS B 1 7 ? -30.594 -6.773 3.721 1 79.94 7 LYS B C 1
ATOM 3377 O O . LYS B 1 7 ? -31.344 -6.066 4.391 1 79.94 7 LYS B O 1
ATOM 3382 N N . LYS B 1 8 ? -29.422 -7.098 4.004 1 88.19 8 LYS B N 1
ATOM 3383 C CA . LYS B 1 8 ? -28.969 -6.793 5.359 1 88.19 8 LYS B CA 1
ATOM 3384 C C . LYS B 1 8 ? -28.297 -5.422 5.422 1 88.19 8 LYS B C 1
ATOM 3386 O O . LYS B 1 8 ? -28.094 -4.867 6.504 1 88.19 8 LYS B O 1
ATOM 3391 N N . ILE B 1 9 ? -27.938 -4.918 4.344 1 92.56 9 ILE B N 1
ATOM 3392 C CA . ILE B 1 9 ? -27.297 -3.602 4.316 1 92.56 9 ILE B CA 1
ATOM 3393 C C . ILE B 1 9 ? -28.375 -2.514 4.32 1 92.56 9 ILE B C 1
ATOM 3395 O O . ILE B 1 9 ? -28.906 -2.16 3.271 1 92.56 9 ILE B O 1
ATOM 3399 N N . ASN B 1 10 ? -28.641 -2.107 5.445 1 94.19 10 ASN B N 1
ATOM 3400 C CA . ASN B 1 10 ? -29.609 -1.035 5.664 1 94.19 10 ASN B CA 1
ATOM 3401 C C . ASN B 1 10 ? -29.188 -0.117 6.805 1 94.19 10 ASN B C 1
ATOM 3403 O O . ASN B 1 10 ? -28.156 -0.35 7.441 1 94.19 10 ASN B O 1
ATOM 3407 N N . THR B 1 11 ? -29.953 0.813 7.012 1 95.44 11 THR B N 1
ATOM 3408 C CA . THR B 1 11 ? -29.641 1.867 7.969 1 95.44 11 THR B CA 1
ATOM 3409 C C . THR B 1 11 ? -29.375 1.281 9.352 1 95.44 11 THR B C 1
ATOM 3411 O O . THR B 1 11 ? -28.344 1.541 9.961 1 95.44 11 THR B O 1
ATOM 3414 N N . GLU B 1 12 ? -30.281 0.493 9.812 1 95.25 12 GLU B N 1
ATOM 3415 C CA . GLU B 1 12 ? -30.203 -0.057 11.164 1 95.25 12 GLU B CA 1
ATOM 3416 C C . GLU B 1 12 ? -28.953 -0.922 11.336 1 95.25 12 GLU B C 1
ATOM 3418 O O . GLU B 1 12 ? -28.219 -0.781 12.32 1 95.25 12 GLU B O 1
ATOM 3423 N N . THR B 1 13 ? -28.75 -1.765 10.367 1 95.81 13 THR B N 1
ATOM 3424 C CA . THR B 1 13 ? -27.609 -2.67 10.422 1 95.81 13 THR B CA 1
ATOM 3425 C C . THR B 1 13 ? -26.297 -1.888 10.422 1 95.81 13 THR B C 1
ATOM 3427 O O . THR B 1 13 ? -25.406 -2.154 11.227 1 95.81 13 THR B O 1
ATOM 3430 N N . LEU B 1 14 ? -26.188 -0.902 9.539 1 97.25 14 LEU B N 1
ATOM 3431 C CA . LEU B 1 14 ? -24.938 -0.163 9.398 1 97.25 14 LEU B CA 1
ATOM 3432 C C . LEU B 1 14 ? -24.672 0.705 10.633 1 97.25 14 LEU B C 1
ATOM 3434 O O . LEU B 1 14 ? -23.531 0.848 11.062 1 97.25 14 LEU B O 1
ATOM 3438 N N . ILE B 1 15 ? -25.719 1.272 11.203 1 97.12 15 ILE B N 1
ATOM 3439 C CA . ILE B 1 15 ? -25.562 2.057 12.422 1 97.12 15 ILE B CA 1
ATOM 3440 C C . ILE B 1 15 ? -25.062 1.165 13.547 1 97.12 15 ILE B C 1
ATOM 3442 O O . ILE B 1 15 ? -24.125 1.538 14.273 1 97.12 15 ILE B O 1
ATOM 3446 N N . ASN B 1 16 ? -25.656 -0.04 13.672 1 96.44 16 ASN B N 1
ATOM 3447 C CA . ASN B 1 16 ? -25.266 -0.968 14.727 1 96.44 16 ASN B CA 1
ATOM 3448 C C . ASN B 1 16 ? -23.828 -1.438 14.555 1 96.44 16 ASN B C 1
ATOM 3450 O O . ASN B 1 16 ? -23.062 -1.507 15.523 1 96.44 16 ASN B O 1
ATOM 3454 N N . LEU B 1 17 ? -23.438 -1.779 13.312 1 97.38 17 LEU B N 1
ATOM 3455 C CA . LEU B 1 17 ? -22.078 -2.199 13.039 1 97.38 17 LEU B CA 1
ATOM 3456 C C . LEU B 1 17 ? -21.094 -1.067 13.32 1 97.38 17 LEU B C 1
ATOM 3458 O O . LEU B 1 17 ? -20.016 -1.297 13.867 1 97.38 17 LEU B O 1
ATOM 3462 N N . SER B 1 18 ? -21.453 0.132 12.938 1 96.69 18 SER B N 1
ATOM 3463 C CA . SER B 1 18 ? -20.594 1.291 13.133 1 96.69 18 SER B CA 1
ATOM 3464 C C . SER B 1 18 ? -20.328 1.539 14.617 1 96.69 18 SER B C 1
ATOM 3466 O O . SER B 1 18 ? -19.219 1.906 15.008 1 96.69 18 SER B O 1
ATOM 3468 N N . LYS B 1 19 ? -21.344 1.384 15.477 1 96.06 19 LYS B N 1
ATOM 3469 C CA . LYS B 1 19 ? -21.203 1.561 16.922 1 96.06 19 LYS B CA 1
ATOM 3470 C C . LYS B 1 19 ? -20.188 0.576 17.5 1 96.06 19 LYS B C 1
ATOM 3472 O O . LYS B 1 19 ? -19.438 0.918 18.406 1 96.06 19 LYS B O 1
ATOM 3477 N N . GLU B 1 20 ? -20.188 -0.576 16.906 1 96.94 20 GLU B N 1
ATOM 3478 C CA . GLU B 1 20 ? -19.391 -1.65 17.484 1 96.94 20 GLU B CA 1
ATOM 3479 C C . GLU B 1 20 ? -18 -1.705 16.844 1 96.94 20 GLU B C 1
ATOM 3481 O O . GLU B 1 20 ? -17.016 -2.006 17.531 1 96.94 20 GLU B O 1
ATOM 3486 N N . TYR B 1 21 ? -17.828 -1.37 15.562 1 97.62 21 TYR B N 1
ATOM 3487 C CA . TYR B 1 21 ? -16.594 -1.681 14.852 1 97.62 21 TYR B CA 1
ATOM 3488 C C . TYR B 1 21 ? -15.977 -0.422 14.25 1 97.62 21 TYR B C 1
ATOM 3490 O O . TYR B 1 21 ? -14.922 -0.481 13.625 1 97.62 21 TYR B O 1
ATOM 3498 N N . GLY B 1 22 ? -16.578 0.731 14.523 1 96.38 22 GLY B N 1
ATOM 3499 C CA . GLY B 1 22 ? -16.094 1.978 13.953 1 96.38 22 GLY B CA 1
ATOM 3500 C C . GLY B 1 22 ? -16.828 2.387 12.695 1 96.38 22 GLY B C 1
ATOM 3501 O O . GLY B 1 22 ? -17.688 1.645 12.203 1 96.38 22 GLY B O 1
ATOM 3502 N N . ASN B 1 23 ? -16.516 3.492 12.195 1 97.38 23 ASN B N 1
ATOM 3503 C CA . ASN B 1 23 ? -17.297 4.133 11.148 1 97.38 23 ASN B CA 1
ATOM 3504 C C . ASN B 1 23 ? -16.828 3.705 9.758 1 97.38 23 ASN B C 1
ATOM 3506 O O . ASN B 1 23 ? -17.25 4.281 8.75 1 97.38 23 ASN B O 1
ATOM 3510 N N . ALA B 1 24 ? -15.922 2.748 9.672 1 98.38 24 ALA B N 1
ATOM 3511 C CA . ALA B 1 24 ? -15.516 2.113 8.414 1 98.38 24 ALA B CA 1
ATOM 3512 C C . ALA B 1 24 ? -15.18 0.64 8.633 1 98.38 24 ALA B C 1
ATOM 3514 O O . ALA B 1 24 ? -14.609 0.27 9.664 1 98.38 24 ALA B O 1
ATOM 3515 N N . PHE B 1 25 ? -15.508 -0.171 7.742 1 98.69 25 PHE B N 1
ATOM 3516 C CA . PHE B 1 25 ? -15.227 -1.602 7.793 1 98.69 25 PHE B CA 1
ATOM 3517 C C . PHE B 1 25 ? -15.523 -2.26 6.453 1 98.69 25 PHE B C 1
ATOM 3519 O O . PHE B 1 25 ? -16.203 -1.673 5.602 1 98.69 25 PHE B O 1
ATOM 3526 N N . TYR B 1 26 ? -15 -3.426 6.262 1 98.69 26 TYR B N 1
ATOM 3527 C CA . TYR B 1 26 ? -15.328 -4.262 5.113 1 98.69 26 TYR B CA 1
ATOM 3528 C C . TYR B 1 26 ? -16.453 -5.238 5.449 1 98.69 26 TYR B C 1
ATOM 3530 O O . TYR B 1 26 ? -16.531 -5.723 6.582 1 98.69 26 TYR B O 1
ATOM 3538 N N . LEU B 1 27 ? -17.281 -5.477 4.504 1 97.94 27 LEU B N 1
ATOM 3539 C CA . LEU B 1 27 ? -18.281 -6.531 4.602 1 97.94 27 LEU B CA 1
ATOM 3540 C C . LEU B 1 27 ? -17.984 -7.66 3.619 1 97.94 27 LEU B C 1
ATOM 3542 O O . LEU B 1 27 ? -17.984 -7.449 2.404 1 97.94 27 LEU B O 1
ATOM 3546 N N . LEU B 1 28 ? -17.703 -8.797 4.125 1 97.56 28 LEU B N 1
ATOM 3547 C CA . LEU B 1 28 ? -17.438 -9.984 3.322 1 97.56 28 LEU B CA 1
ATOM 3548 C C . LEU B 1 28 ? -18.719 -10.75 3.047 1 97.56 28 LEU B C 1
ATOM 3550 O O . LEU B 1 28 ? -19.531 -10.953 3.951 1 97.56 28 LEU B O 1
ATOM 3554 N N . ASP B 1 29 ? -18.922 -11.125 1.839 1 96.19 29 ASP B N 1
ATOM 3555 C CA . ASP B 1 29 ? -20 -12.016 1.418 1 96.19 29 ASP B CA 1
ATOM 3556 C C . ASP B 1 29 ? -19.453 -13.398 1.046 1 96.19 29 ASP B C 1
ATOM 3558 O O . ASP B 1 29 ? -19.281 -13.703 -0.136 1 96.19 29 ASP B O 1
ATOM 3562 N N . SER B 1 30 ? -19.297 -14.234 2.057 1 95.75 30 SER B N 1
ATOM 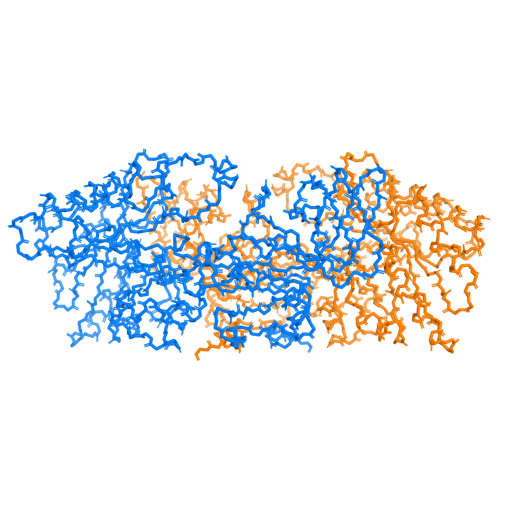3563 C CA . SER B 1 30 ? -18.688 -15.539 1.834 1 95.75 30 SER B CA 1
ATOM 3564 C C . SER B 1 30 ? -19.578 -16.422 0.981 1 95.75 30 SER B C 1
ATOM 3566 O O . SER B 1 30 ? -19.094 -17.328 0.282 1 95.75 30 SER B O 1
ATOM 3568 N N . ASP B 1 31 ? -20.875 -16.219 0.993 1 95.44 31 ASP B N 1
ATOM 3569 C CA . ASP B 1 31 ? -21.797 -17 0.174 1 95.44 31 ASP B CA 1
ATOM 3570 C C . ASP B 1 31 ? -21.594 -16.719 -1.312 1 95.44 31 ASP B C 1
ATOM 3572 O O . ASP B 1 31 ? -21.562 -17.641 -2.127 1 95.44 31 ASP B O 1
ATOM 3576 N N . THR B 1 32 ? -21.469 -15.438 -1.597 1 96.56 32 THR B N 1
ATOM 3577 C CA . THR B 1 32 ? -21.203 -15.07 -2.982 1 96.56 32 THR B CA 1
ATOM 3578 C C . THR B 1 32 ? -19.891 -15.695 -3.463 1 96.56 32 THR B C 1
ATOM 3580 O O . THR B 1 32 ? -19.797 -16.141 -4.605 1 96.56 32 THR B O 1
ATOM 3583 N N . PHE B 1 33 ? -18.891 -15.766 -2.637 1 97.94 33 PHE B N 1
ATOM 3584 C CA . PHE B 1 33 ? -17.625 -16.375 -2.986 1 97.94 33 PHE B CA 1
ATOM 3585 C C . PHE B 1 33 ? -17.812 -17.859 -3.33 1 97.94 33 PHE B C 1
ATOM 3587 O O . PHE B 1 33 ? -17.281 -18.344 -4.336 1 97.94 33 PHE B O 1
ATOM 3594 N N . LYS B 1 34 ? -18.578 -18.562 -2.508 1 97.88 34 LYS B N 1
ATOM 3595 C CA . LYS B 1 34 ? -18.875 -19.969 -2.75 1 97.88 34 LYS B CA 1
ATOM 3596 C C . LYS B 1 34 ? -19.609 -20.156 -4.07 1 97.88 34 LYS B C 1
ATOM 3598 O O . LYS B 1 34 ? -19.281 -21.062 -4.844 1 97.88 34 LYS B O 1
ATOM 3603 N N . GLU B 1 35 ? -20.547 -19.266 -4.277 1 97.5 35 GLU B N 1
ATOM 3604 C CA . GLU B 1 35 ? -21.312 -19.344 -5.516 1 97.5 35 GLU B CA 1
ATOM 3605 C C . GLU B 1 35 ? -20.422 -19.109 -6.734 1 97.5 35 GLU B C 1
ATOM 3607 O O . GLU B 1 35 ? -20.547 -19.812 -7.738 1 97.5 35 GLU B O 1
ATOM 3612 N N . ASN B 1 36 ? -19.562 -18.094 -6.602 1 98.31 36 ASN B N 1
ATOM 3613 C CA . ASN B 1 36 ? -18.625 -17.828 -7.688 1 98.31 36 ASN B CA 1
ATOM 3614 C C . ASN B 1 36 ? -17.75 -19.047 -7.984 1 98.31 36 ASN B C 1
ATOM 3616 O O . ASN B 1 36 ? -17.547 -19.391 -9.148 1 98.31 36 ASN B O 1
ATOM 3620 N N . TYR B 1 37 ? -17.266 -19.703 -6.93 1 98.69 37 TYR B N 1
ATOM 3621 C CA . TYR B 1 37 ? -16.422 -20.875 -7.082 1 98.69 37 TYR B CA 1
ATOM 3622 C C . TYR B 1 37 ? -17.156 -21.984 -7.832 1 98.69 37 TYR B C 1
ATOM 3624 O O . TYR B 1 37 ? -16.641 -22.547 -8.805 1 98.69 37 TYR B O 1
ATOM 3632 N N . VAL B 1 38 ? -18.328 -22.266 -7.41 1 98.62 38 VAL B N 1
ATOM 3633 C CA . VAL B 1 38 ? -19.125 -23.359 -7.977 1 98.62 38 VAL B CA 1
ATOM 3634 C C . VAL B 1 38 ? -19.453 -23.047 -9.438 1 98.62 38 VAL B C 1
ATOM 3636 O O . VAL B 1 38 ? -19.297 -23.906 -10.305 1 98.62 38 VAL B O 1
ATOM 3639 N N . GLU B 1 39 ? -19.875 -21.828 -9.664 1 98.44 39 GLU B N 1
ATOM 3640 C CA . GLU B 1 39 ? -20.25 -21.438 -11.023 1 98.44 39 GLU B CA 1
ATOM 3641 C C . GLU B 1 39 ? -19.062 -21.531 -11.977 1 98.44 39 GLU B C 1
ATOM 3643 O O . GLU B 1 39 ? -19.188 -22.078 -13.07 1 98.44 39 GLU B O 1
ATOM 3648 N N . LEU B 1 40 ? -17.938 -21 -11.57 1 98.56 40 LEU B N 1
ATOM 3649 C CA . LEU B 1 40 ? -16.75 -21.031 -12.414 1 98.56 40 LEU B CA 1
ATOM 3650 C C . LEU B 1 40 ? -16.281 -22.453 -12.641 1 98.56 40 LEU B C 1
ATOM 3652 O O . LEU B 1 40 ? -15.969 -22.844 -13.766 1 98.56 40 LEU B O 1
ATOM 3656 N N . SER B 1 41 ? -16.234 -23.219 -11.555 1 98.75 41 SER B N 1
ATOM 3657 C CA . SER B 1 41 ? -15.844 -24.609 -11.648 1 98.75 41 SER B CA 1
ATOM 3658 C C . SER B 1 41 ? -16.75 -25.375 -12.617 1 98.75 41 SER B C 1
ATOM 3660 O O . SER B 1 41 ? -16.25 -26.109 -13.477 1 98.75 41 SER B O 1
ATOM 3662 N N . ASN B 1 42 ? -18.031 -25.156 -12.508 1 98.69 42 ASN B N 1
ATOM 3663 C CA . ASN B 1 42 ? -18.984 -25.844 -13.367 1 98.69 42 ASN B CA 1
ATOM 3664 C C . ASN B 1 42 ? -18.844 -25.438 -14.828 1 98.69 42 ASN B C 1
ATOM 3666 O O . ASN B 1 42 ? -19 -26.25 -15.727 1 98.69 42 ASN B O 1
ATOM 3670 N N . ALA B 1 43 ? -18.562 -24.188 -15.016 1 98.44 43 ALA B N 1
ATOM 3671 C CA . ALA B 1 43 ? -18.375 -23.703 -16.391 1 98.44 43 ALA B CA 1
ATOM 3672 C C . ALA B 1 43 ? -17.266 -24.453 -17.094 1 98.44 43 ALA B C 1
ATOM 3674 O O . ALA B 1 43 ? -17.406 -24.859 -18.25 1 98.44 43 ALA B O 1
ATOM 3675 N N . PHE B 1 44 ? -16.188 -24.688 -16.453 1 98.75 44 PHE B N 1
ATOM 3676 C CA . PHE B 1 44 ? -15.047 -25.375 -17.062 1 98.75 44 PHE B CA 1
ATOM 3677 C C . PHE B 1 44 ? -15.297 -26.875 -17.141 1 98.75 44 PHE B C 1
ATOM 3679 O O . PHE B 1 44 ? -15.008 -27.516 -18.156 1 98.75 44 PHE B O 1
ATOM 3686 N N . LYS B 1 45 ? -15.906 -27.469 -16.094 1 98.56 45 LYS B N 1
ATOM 3687 C CA . LYS B 1 45 ? -16.141 -28.906 -16.031 1 98.56 45 LYS B CA 1
ATOM 3688 C C . LYS B 1 45 ? -17.141 -29.344 -17.094 1 98.56 45 LYS B C 1
ATOM 3690 O O . LYS B 1 45 ? -17.125 -30.5 -17.531 1 98.56 45 LYS B O 1
ATOM 3695 N N . LYS B 1 46 ? -17.969 -28.406 -17.453 1 98.25 46 LYS B N 1
ATOM 3696 C CA . LYS B 1 46 ? -18.922 -28.656 -18.531 1 98.25 46 LYS B CA 1
ATOM 3697 C C . LYS B 1 46 ? -18.203 -29.156 -19.781 1 98.25 46 LYS B C 1
ATOM 3699 O O . LYS B 1 46 ? -18.734 -30.016 -20.516 1 98.25 46 LYS B O 1
ATOM 3704 N N . TYR B 1 47 ? -17.078 -28.641 -20.031 1 98.19 47 TYR B N 1
ATOM 3705 C CA . TYR B 1 47 ? -16.328 -28.984 -21.234 1 98.19 47 TYR B CA 1
ATOM 3706 C C . TYR B 1 47 ? -15.258 -30.016 -20.938 1 98.19 47 TYR B C 1
ATOM 3708 O O . TYR B 1 47 ? -15.016 -30.922 -21.734 1 98.19 47 TYR B O 1
ATOM 3716 N N . TYR B 1 48 ? -14.633 -29.875 -19.797 1 98.38 48 TYR B N 1
ATOM 3717 C CA . TYR B 1 48 ? -13.523 -30.734 -19.422 1 98.38 48 TYR B CA 1
ATOM 3718 C C . TYR B 1 48 ? -13.625 -31.156 -17.953 1 98.38 48 TYR B C 1
ATOM 3720 O O . TYR B 1 48 ? -13.094 -30.484 -17.078 1 98.38 48 TYR B O 1
ATOM 3728 N N . PRO B 1 49 ? -14.172 -32.312 -17.641 1 97.25 49 PRO B N 1
ATOM 3729 C CA . PRO B 1 49 ? -14.523 -32.719 -16.281 1 97.25 49 PRO B CA 1
ATOM 3730 C C . PRO B 1 49 ? -13.305 -32.844 -15.367 1 97.25 49 PRO B C 1
ATOM 3732 O O . PRO B 1 49 ? -13.414 -32.688 -14.148 1 97.25 49 PRO B O 1
ATOM 3735 N N . LYS B 1 50 ? -12.164 -33.188 -15.93 1 98.06 50 LYS B N 1
ATOM 3736 C CA . LYS B 1 50 ? -10.938 -33.281 -15.141 1 98.06 50 LYS B CA 1
ATOM 3737 C C . LYS B 1 50 ? -10.336 -31.891 -14.938 1 98.06 50 LYS B C 1
ATOM 3739 O O . LYS B 1 50 ? -9.258 -31.594 -15.461 1 98.06 50 LYS B O 1
ATOM 3744 N N . PHE B 1 51 ? -11.047 -31.078 -14.156 1 98.62 51 PHE B N 1
ATOM 3745 C CA . PHE B 1 51 ? -10.742 -29.672 -13.961 1 98.62 51 PHE B CA 1
ATOM 3746 C C . PHE B 1 51 ? -10.711 -29.312 -12.477 1 98.62 51 PHE B C 1
ATOM 3748 O O . PHE B 1 51 ? -11.453 -29.906 -11.68 1 98.62 51 PHE B O 1
ATOM 3755 N N . ASN B 1 52 ? -9.828 -28.344 -12.094 1 98.75 52 ASN B N 1
ATOM 3756 C CA . ASN B 1 52 ? -9.789 -27.828 -10.727 1 98.75 52 ASN B CA 1
ATOM 3757 C C . ASN B 1 52 ? -9.352 -26.375 -10.695 1 98.75 52 ASN B C 1
ATOM 3759 O O . ASN B 1 52 ? -8.883 -25.844 -11.695 1 98.75 52 ASN B O 1
ATOM 3763 N N . ILE B 1 53 ? -9.562 -25.766 -9.547 1 98.88 53 ILE B N 1
ATOM 3764 C CA . ILE B 1 53 ? -9.234 -24.359 -9.328 1 98.88 53 ILE B CA 1
ATOM 3765 C C . ILE B 1 53 ? -8.117 -24.25 -8.289 1 98.88 53 ILE B C 1
ATOM 3767 O O . ILE B 1 53 ? -8.164 -24.922 -7.25 1 98.88 53 ILE B O 1
ATOM 3771 N N . ALA B 1 54 ? -7.125 -23.562 -8.594 1 98.94 54 ALA B N 1
ATOM 3772 C CA . ALA B 1 54 ? -6.133 -23.094 -7.629 1 98.94 54 ALA B CA 1
ATOM 3773 C C . ALA B 1 54 ? -6.312 -21.625 -7.312 1 98.94 54 ALA B C 1
ATOM 3775 O O . ALA B 1 54 ? -5.996 -20.75 -8.133 1 98.94 54 ALA B O 1
ATOM 3776 N N . TYR B 1 55 ? -6.766 -21.297 -6.141 1 98.88 55 TYR B N 1
ATOM 3777 C CA . TYR B 1 55 ? -7.102 -19.938 -5.762 1 98.88 55 TYR B CA 1
ATOM 3778 C C . TYR B 1 55 ? -5.844 -19.109 -5.527 1 98.88 55 TYR B C 1
ATOM 3780 O O . TYR B 1 55 ? -4.961 -19.516 -4.766 1 98.88 55 TYR B O 1
ATOM 3788 N N . SER B 1 56 ? -5.766 -17.953 -6.188 1 98.69 56 SER B N 1
ATOM 3789 C CA . SER B 1 56 ? -4.621 -17.062 -6.047 1 98.69 56 SER B CA 1
ATOM 3790 C C . SER B 1 56 ? -4.695 -16.266 -4.746 1 98.69 56 SER B C 1
ATOM 3792 O O . SER B 1 56 ? -5.469 -15.32 -4.633 1 98.69 56 SER B O 1
ATOM 3794 N N . TYR B 1 57 ? -3.814 -16.516 -3.812 1 98.75 57 TYR B N 1
ATOM 3795 C CA . TYR B 1 57 ? -3.879 -15.93 -2.477 1 98.75 57 TYR B CA 1
ATOM 3796 C C . TYR B 1 57 ? -3.59 -14.43 -2.523 1 98.75 57 TYR B C 1
ATOM 3798 O O . TYR B 1 57 ? -4.148 -13.656 -1.741 1 98.75 57 TYR B O 1
ATOM 3806 N N . LYS B 1 58 ? -2.721 -14.016 -3.439 1 98.31 58 LYS B N 1
ATOM 3807 C CA . LYS B 1 58 ? -2.277 -12.625 -3.463 1 98.31 58 LYS B CA 1
ATOM 3808 C C . LYS B 1 58 ? -3.449 -11.68 -3.715 1 98.31 58 LYS B C 1
ATOM 3810 O O . LYS B 1 58 ? -3.361 -10.484 -3.43 1 98.31 58 LYS B O 1
ATOM 3815 N N . THR B 1 59 ? -4.562 -12.18 -4.289 1 98.38 59 THR B N 1
ATOM 3816 C CA . THR B 1 59 ? -5.738 -11.367 -4.586 1 98.38 59 THR B CA 1
ATOM 3817 C C . THR B 1 59 ? -6.48 -11 -3.303 1 98.38 59 THR B C 1
ATOM 3819 O O . THR B 1 59 ? -6.922 -9.859 -3.141 1 98.38 59 THR B O 1
ATOM 3822 N N . ASN B 1 60 ? -6.645 -11.906 -2.475 1 98.69 60 ASN B N 1
ATOM 3823 C CA . ASN B 1 60 ? -7.328 -11.812 -1.189 1 98.69 60 ASN B CA 1
ATOM 3824 C C . ASN B 1 60 ? -7.07 -13.047 -0.324 1 98.69 60 ASN B C 1
ATOM 3826 O O . ASN B 1 60 ? -7.684 -14.094 -0.526 1 98.69 60 ASN B O 1
ATOM 3830 N N . TYR B 1 61 ? -6.191 -12.945 0.658 1 98.69 61 TYR B N 1
ATOM 3831 C CA . TYR B 1 61 ? -5.734 -14.125 1.38 1 98.69 61 TYR B CA 1
ATOM 3832 C C . TYR B 1 61 ? -6.477 -14.281 2.701 1 98.69 61 TYR B C 1
ATOM 3834 O O . TYR B 1 61 ? -5.977 -14.922 3.631 1 98.69 61 TYR B O 1
ATOM 3842 N N . ILE B 1 62 ? -7.672 -13.656 2.859 1 98.5 62 ILE B N 1
ATOM 3843 C CA . ILE B 1 62 ? -8.484 -13.828 4.059 1 98.5 62 ILE B CA 1
ATOM 3844 C C . ILE B 1 62 ? -8.648 -15.32 4.359 1 98.5 62 ILE B C 1
ATOM 3846 O O . ILE B 1 62 ? -9.047 -16.094 3.486 1 98.5 62 ILE B O 1
ATOM 3850 N N . PRO B 1 63 ? -8.414 -15.758 5.539 1 98.62 63 PRO B N 1
ATOM 3851 C CA . PRO B 1 63 ? -8.406 -17.188 5.867 1 98.62 63 PRO B CA 1
ATOM 3852 C C . PRO B 1 63 ? -9.734 -17.859 5.562 1 98.62 63 PRO B C 1
ATOM 3854 O O . PRO B 1 63 ? -9.758 -19 5.094 1 98.62 63 PRO B O 1
ATOM 3857 N N . LYS B 1 64 ? -10.805 -17.219 5.758 1 98.12 64 LYS B N 1
ATOM 3858 C CA . LYS B 1 64 ? -12.109 -17.812 5.492 1 98.12 64 LYS B CA 1
ATOM 3859 C C . LYS B 1 64 ? -12.258 -18.188 4.02 1 98.12 64 LYS B C 1
ATOM 3861 O O . LYS B 1 64 ? -12.797 -19.25 3.693 1 98.12 64 LYS B O 1
ATOM 3866 N N . LEU B 1 65 ? -11.781 -17.344 3.139 1 98.56 65 LEU B N 1
ATOM 3867 C CA . LEU B 1 65 ? -11.859 -17.609 1.705 1 98.56 65 LEU B CA 1
ATOM 3868 C C . LEU B 1 65 ? -10.953 -18.781 1.318 1 98.56 65 LEU B C 1
ATOM 3870 O O . LEU B 1 65 ? -11.359 -19.656 0.543 1 98.56 65 LEU B O 1
ATOM 3874 N N . VAL B 1 66 ? -9.734 -18.812 1.87 1 98.5 66 VAL B N 1
ATOM 3875 C CA . VAL B 1 66 ? -8.789 -19.859 1.516 1 98.5 66 VAL B CA 1
ATOM 3876 C C . VAL B 1 66 ? -9.32 -21.219 2.002 1 98.5 66 VAL B C 1
ATOM 3878 O O . VAL B 1 66 ? -9.18 -22.234 1.314 1 98.5 66 VAL B O 1
ATOM 3881 N N . LYS B 1 67 ? -9.992 -21.234 3.154 1 98.69 67 LYS B N 1
ATOM 3882 C CA . LYS B 1 67 ? -10.57 -22.453 3.701 1 98.69 67 LYS B CA 1
ATOM 3883 C C . LYS B 1 67 ? -11.734 -22.938 2.844 1 98.69 67 LYS B C 1
ATOM 3885 O O . LYS B 1 67 ? -11.906 -24.141 2.637 1 98.69 67 LYS B O 1
ATOM 3890 N N . ILE B 1 68 ? -12.523 -22.016 2.363 1 98.5 68 ILE B N 1
ATOM 3891 C CA . ILE B 1 68 ? -13.641 -22.375 1.495 1 98.5 68 ILE B CA 1
ATOM 3892 C C . ILE B 1 68 ? -13.125 -23.094 0.257 1 98.5 68 ILE B C 1
ATOM 3894 O O . ILE B 1 68 ? -13.672 -24.141 -0.135 1 98.5 68 ILE B O 1
ATOM 3898 N N . VAL B 1 69 ? -12.07 -22.594 -0.331 1 98.88 69 VAL B N 1
ATOM 3899 C CA . VAL B 1 69 ? -11.5 -23.203 -1.527 1 98.88 69 VAL B CA 1
ATOM 3900 C C . VAL B 1 69 ? -11.023 -24.609 -1.21 1 98.88 69 VAL B C 1
ATOM 3902 O O . VAL B 1 69 ? -11.281 -25.547 -1.974 1 98.88 69 VAL B O 1
ATOM 3905 N N . ASN B 1 70 ? -10.359 -24.703 -0.089 1 98.81 70 ASN B N 1
ATOM 3906 C CA . ASN B 1 70 ? -9.883 -26.016 0.34 1 98.81 70 ASN B CA 1
ATOM 3907 C C . ASN B 1 70 ? -11.039 -27 0.538 1 98.81 70 ASN B C 1
ATOM 3909 O O . ASN B 1 70 ? -10.953 -28.156 0.125 1 98.81 70 ASN B O 1
ATOM 3913 N N . ASP B 1 71 ? -12.086 -26.578 1.163 1 98.56 71 ASP B N 1
ATOM 3914 C CA . ASP B 1 71 ? -13.258 -27.406 1.428 1 98.56 71 ASP B CA 1
ATOM 3915 C C . ASP B 1 71 ? -13.891 -27.875 0.125 1 98.56 71 ASP B C 1
ATOM 3917 O O . ASP B 1 71 ? -14.461 -28.969 0.074 1 98.56 71 ASP B O 1
ATOM 3921 N N . PHE B 1 72 ? -13.797 -27.094 -0.913 1 98.69 72 PHE B N 1
ATOM 3922 C CA . PHE B 1 72 ? -14.359 -27.453 -2.207 1 98.69 72 PHE B CA 1
ATOM 3923 C C . PHE B 1 72 ? -13.391 -28.312 -3.004 1 98.69 72 PHE B C 1
ATOM 3925 O O . PHE B 1 72 ? -13.695 -28.719 -4.129 1 98.69 72 PHE B O 1
ATOM 3932 N N . GLY B 1 73 ? -12.195 -28.547 -2.457 1 98.56 73 GLY B N 1
ATOM 3933 C CA . GLY B 1 73 ? -11.234 -29.422 -3.098 1 98.56 73 GLY B CA 1
ATOM 3934 C C . GLY B 1 73 ? -10.266 -28.703 -4.016 1 98.56 73 GLY B C 1
ATOM 3935 O O . GLY B 1 73 ? -9.516 -29.328 -4.762 1 98.56 73 GLY B O 1
ATOM 3936 N N . GLY B 1 74 ? -10.328 -27.359 -3.955 1 98.81 74 GLY B N 1
ATOM 3937 C CA . GLY B 1 74 ? -9.398 -26.578 -4.762 1 98.81 74 GLY B CA 1
ATOM 3938 C C . GLY B 1 74 ? -7.996 -26.531 -4.188 1 98.81 74 GLY B C 1
ATOM 3939 O O . GLY B 1 74 ? -7.77 -26.969 -3.057 1 98.81 74 GLY B O 1
ATOM 3940 N N . TYR B 1 75 ? -7.043 -26.047 -4.953 1 98.88 75 TYR B N 1
ATOM 3941 C CA . TYR B 1 75 ? -5.652 -25.875 -4.539 1 98.88 75 TYR B CA 1
ATOM 3942 C C . TYR B 1 75 ? -5.41 -24.469 -4.016 1 98.88 75 TYR B C 1
ATOM 3944 O O . TYR B 1 75 ? -6.195 -23.547 -4.289 1 98.88 75 TYR B O 1
ATOM 3952 N N . ALA B 1 76 ? -4.387 -24.344 -3.168 1 98.88 76 ALA B N 1
ATOM 3953 C CA . ALA B 1 76 ? -3.836 -23.047 -2.797 1 98.88 76 ALA B CA 1
ATOM 3954 C C . ALA B 1 76 ? -2.717 -22.625 -3.748 1 98.88 76 ALA B C 1
ATOM 3956 O O . ALA B 1 76 ? -1.703 -23.312 -3.861 1 98.88 76 ALA B O 1
ATOM 3957 N N . GLU B 1 77 ? -2.912 -21.594 -4.457 1 98.88 77 GLU B N 1
ATOM 3958 C CA . GLU B 1 77 ? -1.829 -21.031 -5.254 1 98.88 77 GLU B CA 1
ATOM 3959 C C . GLU B 1 77 ? -1.155 -19.875 -4.527 1 98.88 77 GLU B C 1
ATOM 3961 O O . GLU B 1 77 ? -1.774 -18.828 -4.301 1 98.88 77 GLU B O 1
ATOM 3966 N N . ILE B 1 78 ? 0.063 -20.047 -4.086 1 98.88 78 ILE B N 1
ATOM 3967 C CA . ILE B 1 78 ? 0.806 -19.047 -3.322 1 98.88 78 ILE B CA 1
ATOM 3968 C C . ILE B 1 78 ? 1.996 -18.562 -4.141 1 98.88 78 ILE B C 1
ATOM 3970 O O . ILE B 1 78 ? 2.391 -19.188 -5.121 1 98.88 78 ILE B O 1
ATOM 3974 N N . VAL B 1 79 ? 2.541 -17.391 -3.695 1 98.62 79 VAL B N 1
ATOM 3975 C CA . VAL B 1 79 ? 3.664 -16.828 -4.445 1 98.62 79 VAL B CA 1
ATOM 3976 C C . VAL B 1 79 ? 4.77 -16.406 -3.484 1 98.62 79 VAL B C 1
ATOM 3978 O O . VAL B 1 79 ? 5.695 -15.688 -3.871 1 98.62 79 VAL B O 1
ATOM 3981 N N . SER B 1 80 ? 4.656 -16.828 -2.188 1 98.19 80 SER B N 1
ATOM 3982 C CA . SER B 1 80 ? 5.668 -16.453 -1.202 1 98.19 80 SER B CA 1
ATOM 3983 C C . SER B 1 80 ? 5.566 -17.312 0.047 1 98.19 80 SER B C 1
ATOM 3985 O O . SER B 1 80 ? 4.602 -18.062 0.216 1 98.19 80 SER B O 1
ATOM 3987 N N . ASP B 1 81 ? 6.562 -17.219 0.871 1 96.88 81 ASP B N 1
ATOM 3988 C CA . ASP B 1 81 ? 6.535 -17.953 2.139 1 96.88 81 ASP B CA 1
ATOM 3989 C C . ASP B 1 81 ? 5.516 -17.344 3.096 1 96.88 81 ASP B C 1
ATOM 3991 O O . ASP B 1 81 ? 4.957 -18.031 3.947 1 96.88 81 ASP B O 1
ATOM 3995 N N . MET B 1 82 ? 5.23 -16.016 2.934 1 97.94 82 MET B N 1
ATOM 3996 C CA . MET B 1 82 ? 4.156 -15.406 3.709 1 97.94 82 MET B CA 1
ATOM 3997 C C . MET B 1 82 ? 2.822 -16.094 3.43 1 97.94 82 MET B C 1
ATOM 3999 O O . MET B 1 82 ? 2.096 -16.438 4.359 1 97.94 82 MET B O 1
ATOM 4003 N N . GLU B 1 83 ? 2.545 -16.328 2.221 1 98.62 83 GLU B N 1
ATOM 4004 C CA . GLU B 1 83 ? 1.283 -16.953 1.828 1 98.62 83 GLU B CA 1
ATOM 4005 C C . GLU B 1 83 ? 1.27 -18.438 2.182 1 98.62 83 GLU B C 1
ATOM 4007 O O . GLU B 1 83 ? 0.213 -19 2.475 1 98.62 83 GLU B O 1
ATOM 4012 N N . GLU B 1 84 ? 2.477 -19.047 2.125 1 98.69 84 GLU B N 1
ATOM 4013 C CA . GLU B 1 84 ? 2.564 -20.406 2.615 1 98.69 84 GLU B CA 1
ATOM 4014 C C . GLU B 1 84 ? 2.088 -20.516 4.062 1 98.69 84 GLU B C 1
ATOM 4016 O O . GLU B 1 84 ? 1.324 -21.422 4.406 1 98.69 84 GLU B O 1
ATOM 4021 N N . GLN B 1 85 ? 2.555 -19.609 4.863 1 98.38 85 GLN B N 1
ATOM 4022 C CA . GLN B 1 85 ? 2.172 -19.609 6.273 1 98.38 85 GLN B CA 1
ATOM 4023 C C . GLN B 1 85 ? 0.667 -19.422 6.434 1 98.38 85 GLN B C 1
ATOM 4025 O O . GLN B 1 85 ? 0.049 -20.031 7.309 1 98.38 85 GLN B O 1
ATOM 4030 N N . ILE B 1 86 ? 0.045 -18.609 5.582 1 98.75 86 ILE B N 1
ATOM 4031 C CA . ILE B 1 86 ? -1.401 -18.422 5.621 1 98.75 86 ILE B CA 1
ATOM 4032 C C . ILE B 1 86 ? -2.1 -19.75 5.324 1 98.75 86 ILE B C 1
ATOM 4034 O O . ILE B 1 86 ? -3.037 -20.125 6.027 1 98.75 86 ILE B O 1
ATOM 4038 N N . ALA B 1 87 ? -1.615 -20.422 4.285 1 98.81 87 ALA B N 1
ATOM 4039 C CA . ALA B 1 87 ? -2.203 -21.703 3.912 1 98.81 87 ALA B CA 1
ATOM 4040 C C . ALA B 1 87 ? -2.088 -22.719 5.055 1 98.81 87 ALA B C 1
ATOM 4042 O O . ALA B 1 87 ? -3.074 -23.344 5.43 1 98.81 87 ALA B O 1
ATOM 4043 N N . ILE B 1 88 ? -0.904 -22.797 5.633 1 98.5 88 ILE B N 1
ATOM 4044 C CA . ILE B 1 88 ? -0.629 -23.781 6.668 1 98.5 88 ILE B CA 1
ATOM 4045 C C . ILE B 1 88 ? -1.453 -23.469 7.914 1 98.5 88 ILE B C 1
ATOM 4047 O O . ILE B 1 88 ? -2.064 -24.359 8.5 1 98.5 88 ILE B O 1
ATOM 4051 N N . HIS B 1 89 ? -1.521 -22.219 8.305 1 98.5 89 HIS B N 1
ATOM 4052 C CA . HIS B 1 89 ? -2.291 -21.828 9.477 1 98.5 89 HIS B CA 1
ATOM 4053 C C . HIS B 1 89 ? -3.787 -21.984 9.234 1 98.5 89 HIS B C 1
ATOM 4055 O O . HIS B 1 89 ? -4.574 -22.031 10.188 1 98.5 89 HIS B O 1
ATOM 4061 N N . SER B 1 90 ? -4.184 -22.047 7.977 1 98.56 90 SER B N 1
ATOM 4062 C CA . SER B 1 90 ? -5.586 -22.25 7.621 1 98.56 90 SER B CA 1
ATOM 4063 C C . SER B 1 90 ? -5.922 -23.734 7.492 1 98.56 90 SER B C 1
ATOM 4065 O O . SER B 1 90 ? -7.051 -24.094 7.148 1 98.56 90 SER B O 1
ATOM 4067 N N . GLY B 1 91 ? -4.922 -24.594 7.637 1 98.38 91 GLY B N 1
ATOM 4068 C CA . GLY B 1 91 ? -5.152 -26.031 7.664 1 98.38 91 GLY B CA 1
ATOM 4069 C C . GLY B 1 91 ? -4.996 -26.688 6.305 1 98.38 91 GLY B C 1
ATOM 4070 O O . GLY B 1 91 ? -5.395 -27.828 6.113 1 98.38 91 GLY B O 1
ATOM 4071 N N . ILE B 1 92 ? -4.441 -26.016 5.41 1 98.81 92 ILE B N 1
ATOM 4072 C CA . ILE B 1 92 ? -4.262 -26.594 4.082 1 98.81 92 ILE B CA 1
ATOM 4073 C C . ILE B 1 92 ? -3.07 -27.547 4.086 1 98.81 92 ILE B C 1
ATOM 4075 O O . ILE B 1 92 ? -2.004 -27.219 4.613 1 98.81 92 ILE B O 1
ATOM 4079 N N . GLU B 1 93 ? -3.232 -28.672 3.541 1 98.69 93 GLU B N 1
ATOM 4080 C CA . GLU B 1 93 ? -2.15 -29.656 3.438 1 98.69 93 GLU B CA 1
ATOM 4081 C C . GLU B 1 93 ? -1.151 -29.25 2.354 1 98.69 93 GLU B C 1
ATOM 4083 O O . GLU B 1 93 ? -1.539 -28.734 1.303 1 98.69 93 GLU B O 1
ATOM 4088 N N . TYR B 1 94 ? 0.078 -29.578 2.559 1 98.5 94 TYR B N 1
ATOM 4089 C CA . TYR B 1 94 ? 1.146 -29.188 1.647 1 98.5 94 TYR B CA 1
ATOM 4090 C C . TYR B 1 94 ? 0.886 -29.703 0.24 1 98.5 94 TYR B C 1
ATOM 4092 O O . TYR B 1 94 ? 1.154 -29.016 -0.746 1 98.5 94 TYR B O 1
ATOM 4100 N N . ASN B 1 95 ? 0.358 -30.891 0.112 1 98.19 95 ASN B N 1
ATOM 4101 C CA . ASN B 1 95 ? 0.158 -31.5 -1.199 1 98.19 95 ASN B CA 1
ATOM 4102 C C . ASN B 1 95 ? -0.956 -30.812 -1.976 1 98.19 95 ASN B C 1
ATOM 4104 O O . ASN B 1 95 ? -1.217 -31.141 -3.131 1 98.19 95 ASN B O 1
ATOM 4108 N N . ARG B 1 96 ? -1.615 -29.797 -1.339 1 98.62 96 ARG B N 1
ATOM 4109 C CA . ARG B 1 96 ? -2.654 -29.016 -1.99 1 98.62 96 ARG B CA 1
ATOM 4110 C C . ARG B 1 96 ? -2.17 -27.594 -2.266 1 98.62 96 ARG B C 1
ATOM 4112 O O . ARG B 1 96 ? -2.951 -26.734 -2.682 1 98.62 96 ARG B O 1
ATOM 4119 N N . ILE B 1 97 ? -0.899 -27.344 -2.078 1 98.88 97 ILE B N 1
ATOM 4120 C CA . ILE B 1 97 ? -0.347 -26 -2.232 1 98.88 97 ILE B CA 1
ATOM 4121 C C . ILE B 1 97 ? 0.592 -25.969 -3.438 1 98.88 97 ILE B C 1
ATOM 4123 O O . ILE B 1 97 ? 1.479 -26.812 -3.564 1 98.88 97 ILE B O 1
ATOM 4127 N N . ILE B 1 98 ? 0.352 -25.047 -4.309 1 98.88 98 ILE B N 1
ATOM 4128 C CA . ILE B 1 98 ? 1.194 -24.781 -5.469 1 98.88 98 ILE B CA 1
ATOM 4129 C C . ILE B 1 98 ? 1.956 -23.469 -5.262 1 98.88 98 ILE B C 1
ATOM 4131 O O . ILE B 1 98 ? 1.349 -22.422 -5.055 1 98.88 98 ILE B O 1
ATOM 4135 N N . TRP B 1 99 ? 3.279 -23.469 -5.27 1 98.81 99 TRP B N 1
ATOM 4136 C CA . TRP B 1 99 ? 4.102 -22.281 -5.059 1 98.81 99 TRP B CA 1
ATOM 4137 C C . TRP B 1 99 ? 4.613 -21.734 -6.387 1 98.81 99 TRP B C 1
ATOM 4139 O O . TRP B 1 99 ? 5.488 -22.328 -7.016 1 98.81 99 TRP B O 1
ATOM 4149 N N . ASN B 1 100 ? 4.055 -20.641 -6.836 1 98.56 100 ASN B N 1
ATOM 4150 C CA . ASN B 1 100 ? 4.496 -19.875 -7.992 1 98.56 100 ASN B CA 1
ATOM 4151 C C . ASN B 1 100 ? 5.371 -18.688 -7.578 1 98.56 100 ASN B C 1
ATOM 4153 O O . ASN B 1 100 ? 5.891 -18.656 -6.461 1 98.56 100 ASN B O 1
ATOM 4157 N N . GLY B 1 101 ? 5.637 -17.75 -8.547 1 97.69 101 GLY B N 1
ATOM 4158 C CA . GLY B 1 101 ? 6.379 -16.531 -8.25 1 97.69 101 GLY B CA 1
ATOM 4159 C C . GLY B 1 101 ? 7.742 -16.5 -8.906 1 97.69 101 GLY B C 1
ATOM 4160 O O . GLY B 1 101 ? 8.32 -17.531 -9.227 1 97.69 101 GLY B O 1
ATOM 4161 N N . PRO B 1 102 ? 8.258 -15.289 -8.992 1 97.5 102 PRO B N 1
ATOM 4162 C CA . PRO B 1 102 ? 9.539 -15.125 -9.688 1 97.5 102 PRO B CA 1
ATOM 4163 C C . PRO B 1 102 ? 10.742 -15.406 -8.781 1 97.5 102 PRO B C 1
ATOM 4165 O O . PRO B 1 102 ? 11.859 -15.555 -9.273 1 97.5 102 PRO B O 1
ATOM 4168 N N . ILE B 1 103 ? 10.508 -15.344 -7.516 1 95.69 103 ILE B N 1
ATOM 4169 C CA . ILE B 1 103 ? 11.547 -15.633 -6.531 1 95.69 103 ILE B CA 1
ATOM 4170 C C . ILE B 1 103 ? 10.945 -16.406 -5.363 1 95.69 103 ILE B C 1
ATOM 4172 O O . ILE B 1 103 ? 9.82 -16.141 -4.945 1 95.69 103 ILE B O 1
ATOM 4176 N N . LYS B 1 104 ? 11.664 -17.391 -4.961 1 96.19 104 LYS B N 1
ATOM 4177 C CA . LYS B 1 104 ? 11.242 -18.188 -3.809 1 96.19 104 LYS B CA 1
ATOM 4178 C C . LYS B 1 104 ? 12.352 -18.281 -2.764 1 96.19 104 LYS B C 1
ATOM 4180 O O . LYS B 1 104 ? 13.531 -18.359 -3.107 1 96.19 104 LYS B O 1
ATOM 4185 N N . ASN B 1 105 ? 12 -18.203 -1.544 1 93.69 105 ASN B N 1
ATOM 4186 C CA . ASN B 1 105 ? 12.93 -18.297 -0.421 1 93.69 105 ASN B CA 1
ATOM 4187 C C . ASN B 1 105 ? 13.672 -19.641 -0.424 1 93.69 105 ASN B C 1
ATOM 4189 O O . ASN B 1 105 ? 13.062 -20.688 -0.226 1 93.69 105 ASN B O 1
ATOM 4193 N N . LYS B 1 106 ? 14.953 -19.578 -0.537 1 89.5 106 LYS B N 1
ATOM 4194 C CA . LYS B 1 106 ? 15.781 -20.781 -0.688 1 89.5 106 LYS B CA 1
ATOM 4195 C C . LYS B 1 106 ? 15.742 -21.641 0.568 1 89.5 106 LYS B C 1
ATOM 4197 O O . LYS B 1 106 ? 15.867 -22.859 0.491 1 89.5 106 LYS B O 1
ATOM 4202 N N . GLU B 1 107 ? 15.547 -20.953 1.633 1 88.44 107 GLU B N 1
ATOM 4203 C CA . GLU B 1 107 ? 15.547 -21.688 2.9 1 88.44 107 GLU B CA 1
ATOM 4204 C C . GLU B 1 107 ? 14.203 -22.375 3.139 1 88.44 107 GLU B C 1
ATOM 4206 O O . GLU B 1 107 ? 14.141 -23.391 3.844 1 88.44 107 GLU B O 1
ATOM 4211 N N . LYS B 1 108 ? 13.164 -21.859 2.547 1 95.38 108 LYS B N 1
ATOM 4212 C CA . LYS B 1 108 ? 11.82 -22.359 2.812 1 95.38 108 LYS B CA 1
ATOM 4213 C C . LYS B 1 108 ? 11.406 -23.391 1.763 1 95.38 108 LYS B C 1
ATOM 4215 O O . LYS B 1 108 ? 10.562 -24.25 2.027 1 95.38 108 LYS B O 1
ATOM 4220 N N . ILE B 1 109 ? 12.031 -23.344 0.659 1 97 109 ILE B N 1
ATOM 4221 C CA . ILE B 1 109 ? 11.648 -24.203 -0.46 1 97 109 ILE B CA 1
ATOM 4222 C C . ILE B 1 109 ? 11.93 -25.656 -0.122 1 97 109 ILE B C 1
ATOM 4224 O O . ILE B 1 109 ? 11.18 -26.547 -0.515 1 97 109 ILE B O 1
ATOM 4228 N N . GLU B 1 110 ? 13.023 -25.906 0.574 1 97.5 110 GLU B N 1
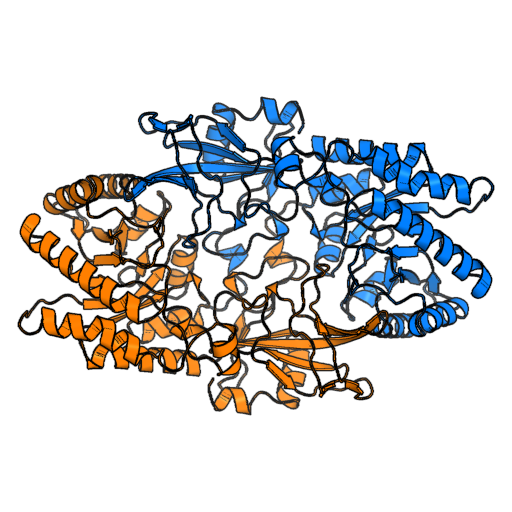ATOM 4229 C CA . GLU B 1 110 ? 13.398 -27.281 0.908 1 97.5 110 GLU B CA 1
ATOM 4230 C C . GLU B 1 110 ? 12.352 -27.953 1.792 1 97.5 110 GLU B C 1
ATOM 4232 O O . GLU B 1 110 ? 11.844 -29.016 1.466 1 97.5 110 GLU B O 1
ATOM 4237 N N . GLU B 1 111 ? 12.055 -27.25 2.854 1 97.31 111 GLU B N 1
ATOM 4238 C CA . GLU B 1 111 ? 11.031 -27.797 3.746 1 97.31 111 GLU B CA 1
ATOM 4239 C C . GLU B 1 111 ? 9.695 -27.953 3.023 1 97.31 111 GLU B C 1
ATOM 4241 O O . GLU B 1 111 ? 9.016 -28.969 3.195 1 97.31 111 GLU B O 1
ATOM 4246 N N . PHE B 1 112 ? 9.328 -27.062 2.24 1 98.56 112 PHE B N 1
ATOM 4247 C CA . PHE B 1 112 ? 8.07 -27.062 1.502 1 98.56 112 PHE B CA 1
ATOM 4248 C C . PHE B 1 112 ? 7.988 -28.297 0.597 1 98.56 112 PHE B C 1
ATOM 4250 O O . PHE B 1 112 ? 6.984 -29.016 0.606 1 98.56 112 PHE B O 1
ATOM 4257 N N . LEU B 1 113 ? 9.047 -28.562 -0.105 1 98.56 113 LEU B N 1
ATOM 4258 C CA . LEU B 1 113 ? 9.094 -29.688 -1.028 1 98.56 113 LEU B CA 1
ATOM 4259 C C . LEU B 1 113 ? 9.078 -31.016 -0.271 1 98.56 113 LEU B C 1
ATOM 4261 O O . LEU B 1 113 ? 8.391 -31.953 -0.671 1 98.56 113 LEU B O 1
ATOM 4265 N N . LEU B 1 114 ? 9.844 -31.047 0.802 1 98.12 114 LEU B N 1
ATOM 4266 C CA . LEU B 1 114 ? 9.953 -32.281 1.566 1 98.12 114 LEU B CA 1
ATOM 4267 C C . LEU B 1 114 ? 8.633 -32.625 2.238 1 98.12 114 LEU B C 1
ATOM 4269 O O . LEU B 1 114 ? 8.359 -33.812 2.508 1 98.12 114 LEU B O 1
ATOM 4273 N N . CYS B 1 115 ? 7.789 -31.609 2.473 1 98 115 CYS B N 1
ATOM 4274 C CA . CYS B 1 115 ? 6.484 -31.828 3.088 1 98 115 CYS B CA 1
ATOM 4275 C C . CYS B 1 115 ? 5.438 -32.188 2.039 1 98 115 CYS B C 1
ATOM 4277 O O . CYS B 1 115 ? 4.297 -32.5 2.377 1 98 115 CYS B O 1
ATOM 4279 N N . GLY B 1 116 ? 5.809 -32.094 0.798 1 98.19 116 GLY B N 1
ATOM 4280 C CA . GLY B 1 116 ? 4.926 -32.594 -0.248 1 98.19 116 GLY B CA 1
ATOM 4281 C C . GLY B 1 116 ? 4.344 -31.484 -1.104 1 98.19 116 GLY B C 1
ATOM 4282 O O . GLY B 1 116 ? 3.549 -31.734 -2.01 1 98.19 116 GLY B O 1
ATOM 4283 N N . GLY B 1 117 ? 4.73 -30.25 -0.853 1 98.56 117 GLY B N 1
ATOM 4284 C CA . GLY B 1 117 ? 4.277 -29.141 -1.682 1 98.56 117 GLY B CA 1
ATOM 4285 C C . GLY B 1 117 ? 4.844 -29.172 -3.088 1 98.56 117 GLY B C 1
ATOM 4286 O O . GLY B 1 117 ? 5.809 -29.891 -3.355 1 98.56 117 GLY B O 1
ATOM 4287 N N . MET B 1 118 ? 4.258 -28.469 -3.967 1 98.5 118 MET B N 1
ATOM 4288 C CA . MET B 1 118 ? 4.715 -28.422 -5.352 1 98.5 118 MET B CA 1
ATOM 4289 C C . MET B 1 118 ? 5.23 -27.047 -5.715 1 98.5 118 MET B C 1
ATOM 4291 O O . MET B 1 118 ? 4.582 -26.031 -5.414 1 98.5 118 MET B O 1
ATOM 4295 N N . VAL B 1 119 ? 6.344 -26.953 -6.375 1 98.69 119 VAL B N 1
ATOM 4296 C CA . VAL B 1 119 ? 6.945 -25.703 -6.785 1 98.69 119 VAL B CA 1
ATOM 4297 C C . VAL B 1 119 ? 6.969 -25.609 -8.312 1 98.69 119 VAL B C 1
ATOM 4299 O O . VAL B 1 119 ? 7.449 -26.516 -8.984 1 98.69 119 VAL B O 1
ATOM 4302 N N . ASN B 1 120 ? 6.398 -24.562 -8.891 1 98.81 120 ASN B N 1
ATOM 4303 C CA . ASN B 1 120 ? 6.609 -24.25 -10.297 1 98.81 120 ASN B CA 1
ATOM 4304 C C . ASN B 1 120 ? 7.898 -23.469 -10.516 1 98.81 120 ASN B C 1
ATOM 4306 O O . ASN B 1 120 ? 8.016 -22.328 -10.07 1 98.81 120 ASN B O 1
ATOM 4310 N N . ILE B 1 121 ? 8.82 -24.078 -11.211 1 98.69 121 ILE B N 1
ATOM 4311 C CA . ILE B 1 121 ? 10.141 -23.5 -11.438 1 98.69 121 ILE B CA 1
ATOM 4312 C C . ILE B 1 121 ? 10.023 -22.297 -12.391 1 98.69 121 ILE B C 1
ATOM 4314 O O . ILE B 1 121 ? 9.438 -22.422 -13.469 1 98.69 121 ILE B O 1
ATOM 4318 N N . ASP B 1 122 ? 10.602 -21.188 -11.969 1 98.56 122 ASP B N 1
ATOM 4319 C CA . ASP B 1 122 ? 10.477 -19.953 -12.742 1 98.56 122 ASP B CA 1
ATOM 4320 C C . ASP B 1 122 ? 11.812 -19.547 -13.344 1 98.56 122 ASP B C 1
ATOM 4322 O O . ASP B 1 122 ? 11.859 -18.703 -14.242 1 98.56 122 ASP B O 1
ATOM 4326 N N . SER B 1 123 ? 12.922 -20.141 -12.875 1 97.69 123 SER B N 1
ATOM 4327 C CA . SER B 1 123 ? 14.25 -19.766 -13.352 1 97.69 123 SER B CA 1
ATOM 4328 C C . SER B 1 123 ? 15.227 -20.938 -13.242 1 97.69 123 SER B C 1
ATOM 4330 O O . SER B 1 123 ? 14.969 -21.906 -12.531 1 97.69 123 SER B O 1
ATOM 4332 N N . LYS B 1 124 ? 16.312 -20.797 -13.969 1 97.19 124 LYS B N 1
ATOM 4333 C CA . LYS B 1 124 ? 17.375 -21.812 -13.898 1 97.19 124 LYS B CA 1
ATOM 4334 C C . LYS B 1 124 ? 17.938 -21.906 -12.484 1 97.19 124 LYS B C 1
ATOM 4336 O O . LYS B 1 124 ? 18.266 -23 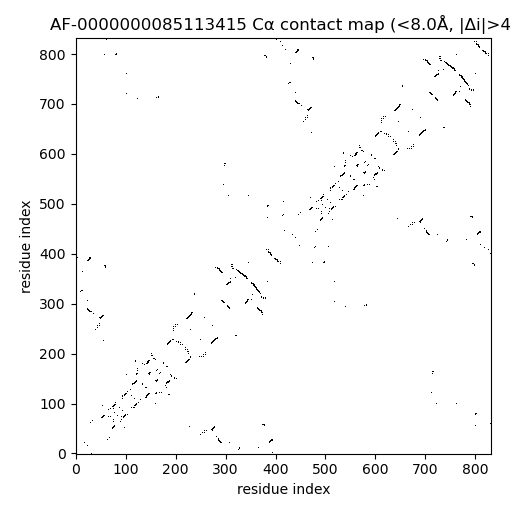-12.023 1 97.19 124 LYS B O 1
ATOM 4341 N N . GLN B 1 125 ? 18.109 -20.812 -11.82 1 96.44 125 GLN B N 1
ATOM 4342 C CA . GLN B 1 125 ? 18.656 -20.812 -10.469 1 96.44 125 GLN B CA 1
ATOM 4343 C C . GLN B 1 125 ? 17.75 -21.562 -9.5 1 96.44 125 GLN B C 1
ATOM 4345 O O . GLN B 1 125 ? 18.219 -22.297 -8.633 1 96.44 125 GLN B O 1
ATOM 4350 N N . GLU B 1 126 ? 16.484 -21.344 -9.641 1 97.12 126 GLU B N 1
ATOM 4351 C CA . GLU B 1 126 ? 15.531 -22.094 -8.82 1 97.12 126 GLU B CA 1
ATOM 4352 C C . GLU B 1 126 ? 15.625 -23.594 -9.086 1 97.12 126 GLU B C 1
ATOM 4354 O O . GLU B 1 126 ? 15.57 -24.391 -8.156 1 97.12 126 GLU B O 1
ATOM 4359 N N . ALA B 1 127 ? 15.766 -23.906 -10.367 1 98.25 127 ALA B N 1
ATOM 4360 C CA . ALA B 1 127 ? 15.945 -25.312 -10.734 1 98.25 127 ALA B CA 1
ATOM 4361 C C . ALA B 1 127 ? 17.188 -25.906 -10.055 1 98.25 127 ALA B C 1
ATOM 4363 O O . ALA B 1 127 ? 17.125 -26.984 -9.477 1 98.25 127 ALA B O 1
ATOM 4364 N N . ASP B 1 128 ? 18.25 -25.156 -10.102 1 97.38 128 ASP B N 1
ATOM 4365 C CA . ASP B 1 128 ? 19.5 -25.609 -9.508 1 97.38 128 ASP B CA 1
ATOM 4366 C C . ASP B 1 128 ? 19.344 -25.859 -8.016 1 97.38 128 ASP B C 1
ATOM 4368 O O . ASP B 1 128 ? 19.891 -26.844 -7.484 1 97.38 128 ASP B O 1
ATOM 4372 N N . ILE B 1 129 ? 18.625 -25.016 -7.367 1 97 129 ILE B N 1
ATOM 4373 C CA . ILE B 1 129 ? 18.359 -25.188 -5.941 1 97 129 ILE B CA 1
ATOM 4374 C C . ILE B 1 129 ? 17.578 -26.469 -5.703 1 97 129 ILE B C 1
ATOM 4376 O O . ILE B 1 129 ? 17.938 -27.266 -4.832 1 97 129 ILE B O 1
ATOM 4380 N N . ILE B 1 130 ? 16.594 -26.688 -6.484 1 98.38 130 ILE B N 1
ATOM 4381 C CA . ILE B 1 130 ? 15.727 -27.859 -6.34 1 98.38 130 ILE B CA 1
ATOM 4382 C C . ILE B 1 130 ? 16.516 -29.125 -6.648 1 98.38 130 ILE B C 1
ATOM 4384 O O . ILE B 1 130 ? 16.391 -30.125 -5.949 1 98.38 130 ILE B O 1
ATOM 4388 N N . PHE B 1 131 ? 17.391 -29.078 -7.691 1 98.19 131 PHE B N 1
ATOM 4389 C CA . PHE B 1 131 ? 18.219 -30.219 -8.047 1 98.19 131 PHE B CA 1
ATOM 4390 C C . PHE B 1 131 ? 19.156 -30.578 -6.91 1 98.19 131 PHE B C 1
ATOM 4392 O O . PHE B 1 131 ? 19.344 -31.75 -6.598 1 98.19 131 PHE B O 1
ATOM 4399 N N . SER B 1 132 ? 19.703 -29.547 -6.316 1 97.56 132 SER B N 1
ATOM 4400 C CA . SER B 1 132 ? 20.578 -29.766 -5.176 1 97.56 132 SER B CA 1
ATOM 4401 C C . SER B 1 132 ? 19.828 -30.422 -4.023 1 97.56 132 SER B C 1
ATOM 4403 O O . SER B 1 132 ? 20.359 -31.328 -3.367 1 97.56 132 SER B O 1
ATOM 4405 N N . ILE B 1 133 ? 18.641 -30 -3.752 1 97.94 133 ILE B N 1
ATOM 4406 C CA . ILE B 1 133 ? 17.812 -30.578 -2.707 1 97.94 133 ILE B CA 1
ATOM 4407 C C . ILE B 1 133 ? 17.516 -32.062 -3.027 1 97.94 133 ILE B C 1
ATOM 4409 O O . ILE B 1 133 ? 17.609 -32.906 -2.154 1 97.94 133 ILE B O 1
ATOM 4413 N N . SER B 1 134 ? 17.188 -32.312 -4.262 1 98 134 SER B N 1
ATOM 4414 C CA . SER B 1 134 ? 16.875 -33.656 -4.695 1 98 134 SER B CA 1
ATOM 4415 C C . SER B 1 134 ? 18.047 -34.594 -4.445 1 98 134 SER B C 1
ATOM 4417 O O . SER B 1 134 ? 17.859 -35.719 -3.975 1 98 134 SER B O 1
ATOM 4419 N N . LYS B 1 135 ? 19.25 -34.125 -4.68 1 97.94 135 LYS B N 1
ATOM 4420 C CA . LYS B 1 135 ? 20.453 -34.938 -4.504 1 97.94 135 LYS B CA 1
ATOM 4421 C C . LYS B 1 135 ? 20.688 -35.281 -3.033 1 97.94 135 LYS B C 1
ATOM 4423 O O . LYS B 1 135 ? 21.219 -36.344 -2.703 1 97.94 135 LYS B O 1
ATOM 4428 N N . ARG B 1 136 ? 20.234 -34.344 -2.201 1 97.44 136 ARG B N 1
ATOM 4429 C CA . ARG B 1 136 ? 20.469 -34.531 -0.769 1 97.44 136 ARG B CA 1
ATOM 4430 C C . ARG B 1 136 ? 19.359 -35.375 -0.139 1 97.44 136 ARG B C 1
ATOM 4432 O O . ARG B 1 136 ? 19.516 -35.875 0.981 1 97.44 136 ARG B O 1
ATOM 4439 N N . HIS B 1 137 ? 18.312 -35.562 -0.829 1 97.38 137 HIS B N 1
ATOM 4440 C CA . HIS B 1 137 ? 17.172 -36.281 -0.288 1 97.38 137 HIS B CA 1
ATOM 4441 C C . HIS B 1 137 ? 16.672 -37.344 -1.279 1 97.38 137 HIS B C 1
ATOM 4443 O O . HIS B 1 137 ? 15.5 -37.312 -1.66 1 97.38 137 HIS B O 1
ATOM 4449 N N . LEU B 1 138 ? 17.422 -38.312 -1.521 1 96.25 138 LEU B N 1
ATOM 4450 C CA . LEU B 1 138 ? 17.141 -39.312 -2.561 1 96.25 138 LEU B CA 1
ATOM 4451 C C . LEU B 1 138 ? 15.984 -40.219 -2.15 1 96.25 138 LEU B C 1
ATOM 4453 O O . LEU B 1 138 ? 15.375 -40.875 -2.996 1 96.25 138 LEU B O 1
ATOM 4457 N N . ASP B 1 139 ? 15.688 -40.188 -0.893 1 96.62 139 ASP B N 1
ATOM 4458 C CA . ASP B 1 139 ? 14.617 -41.031 -0.373 1 96.62 139 ASP B CA 1
ATOM 4459 C C . ASP B 1 139 ? 13.266 -40.312 -0.429 1 96.62 139 ASP B C 1
ATOM 4461 O O . ASP B 1 139 ? 12.234 -40.906 -0.111 1 96.62 139 ASP B O 1
ATOM 4465 N N . LYS B 1 140 ? 13.273 -39.094 -0.878 1 97.25 140 LYS B N 1
ATOM 4466 C CA . LYS B 1 140 ? 12.055 -38.312 -0.97 1 97.25 140 LYS B CA 1
ATOM 4467 C C . LYS B 1 140 ? 11.688 -38.031 -2.424 1 97.25 140 LYS B C 1
ATOM 4469 O O . LYS B 1 140 ? 12.562 -37.969 -3.291 1 97.25 140 LYS B O 1
ATOM 4474 N N . LYS B 1 141 ? 10.406 -37.969 -2.67 1 97.5 141 LYS B N 1
ATOM 4475 C CA . LYS B 1 141 ? 9.914 -37.562 -3.984 1 97.5 141 LYS B CA 1
ATOM 4476 C C . LYS B 1 141 ? 9.547 -36.094 -4 1 97.5 141 LYS B C 1
ATOM 4478 O O . LYS B 1 141 ? 8.727 -35.625 -3.193 1 97.5 141 LYS B O 1
ATOM 4483 N N . LEU B 1 142 ? 10.164 -35.344 -4.824 1 98.56 142 LEU B N 1
ATOM 4484 C CA . LEU B 1 142 ? 9.891 -33.906 -4.945 1 98.56 142 LEU B CA 1
ATOM 4485 C C . LEU B 1 142 ? 8.945 -33.625 -6.113 1 98.56 142 LEU B C 1
ATOM 4487 O O . LEU B 1 142 ? 9.125 -34.188 -7.203 1 98.56 142 LEU B O 1
ATOM 4491 N N . HIS B 1 143 ? 7.918 -32.906 -5.863 1 98.75 143 HIS B N 1
ATOM 4492 C CA . HIS B 1 143 ? 6.953 -32.531 -6.887 1 98.75 143 HIS B CA 1
ATOM 4493 C C . HIS B 1 143 ? 7.242 -31.141 -7.434 1 98.75 143 HIS B C 1
ATOM 4495 O O . HIS B 1 143 ? 7.289 -30.172 -6.676 1 98.75 143 HIS B O 1
ATOM 4501 N N . VAL B 1 144 ? 7.43 -31.031 -8.766 1 98.75 144 VAL B N 1
ATOM 4502 C CA . VAL B 1 144 ? 7.75 -29.734 -9.359 1 98.75 144 VAL B CA 1
ATOM 4503 C C . VAL B 1 144 ? 6.914 -29.531 -10.617 1 98.75 144 VAL B C 1
ATOM 4505 O O . VAL B 1 144 ? 6.293 -30.469 -11.125 1 98.75 144 VAL B O 1
ATOM 4508 N N . GLY B 1 145 ? 6.746 -28.344 -11 1 98.75 145 GLY B N 1
ATOM 4509 C CA . GLY B 1 145 ? 6.289 -27.891 -12.312 1 98.75 145 GLY B CA 1
ATOM 4510 C C . GLY B 1 145 ? 7.23 -26.906 -12.961 1 98.75 145 GLY B C 1
ATOM 4511 O O . GLY B 1 145 ? 8.273 -26.562 -12.398 1 98.75 145 GLY B O 1
ATOM 4512 N N . VAL B 1 146 ? 6.926 -26.562 -14.117 1 98.81 146 VAL B N 1
ATOM 4513 C CA . VAL B 1 146 ? 7.672 -25.531 -14.828 1 98.81 146 VAL B CA 1
ATOM 4514 C C . VAL B 1 146 ? 6.715 -24.438 -15.289 1 98.81 146 VAL B C 1
ATOM 4516 O O . VAL B 1 146 ? 5.676 -24.719 -15.891 1 98.81 146 VAL B O 1
ATOM 4519 N N . ARG B 1 147 ? 7 -23.172 -14.953 1 98.75 147 ARG B N 1
ATOM 4520 C CA . ARG B 1 147 ? 6.27 -22.031 -15.516 1 98.75 147 ARG B CA 1
ATOM 4521 C C . ARG B 1 147 ? 6.773 -21.703 -16.922 1 98.75 147 ARG B C 1
ATOM 4523 O O . ARG B 1 147 ? 7.941 -21.344 -17.094 1 98.75 147 ARG B O 1
ATOM 4530 N N . CYS B 1 148 ? 5.875 -21.766 -17.828 1 98.75 148 CYS B N 1
ATOM 4531 C CA . CYS B 1 148 ? 6.223 -21.656 -19.234 1 98.75 148 CYS B CA 1
ATOM 4532 C C . CYS B 1 148 ? 5.973 -20.25 -19.766 1 98.75 148 CYS B C 1
ATOM 4534 O O . CYS B 1 148 ? 4.898 -19.688 -19.547 1 98.75 148 CYS B O 1
ATOM 4536 N N . ASN B 1 149 ? 6.965 -19.703 -20.375 1 98.25 149 ASN B N 1
ATOM 4537 C CA . ASN B 1 149 ? 6.836 -18.422 -21.062 1 98.25 149 ASN B CA 1
ATOM 4538 C C . ASN B 1 149 ? 6.836 -18.594 -22.578 1 98.25 149 ASN B C 1
ATOM 4540 O O . ASN B 1 149 ? 7.754 -19.203 -23.125 1 98.25 149 ASN B O 1
ATOM 4544 N N . PHE B 1 150 ? 5.84 -18.156 -23.219 1 97.31 150 PHE B N 1
ATOM 4545 C CA . PHE B 1 150 ? 5.703 -18.188 -24.672 1 97.31 150 PHE B CA 1
ATOM 4546 C C . PHE B 1 150 ? 4.832 -17.047 -25.156 1 97.31 150 PHE B C 1
ATOM 4548 O O . PHE B 1 150 ? 4.191 -16.359 -24.359 1 97.31 150 PHE B O 1
ATOM 4555 N N . ASP B 1 151 ? 4.855 -16.734 -26.406 1 94.75 151 ASP B N 1
ATOM 4556 C CA . ASP B 1 151 ? 4.133 -15.602 -26.969 1 94.75 151 ASP B CA 1
ATOM 4557 C C . ASP B 1 151 ? 2.67 -15.961 -27.234 1 94.75 151 ASP B C 1
ATOM 4559 O O . ASP B 1 151 ? 2.379 -16.906 -27.953 1 94.75 151 ASP B O 1
ATOM 4563 N N . VAL B 1 152 ? 1.801 -15.242 -26.625 1 93.69 152 VAL B N 1
ATOM 4564 C CA . VAL B 1 152 ? 0.379 -15.453 -26.875 1 93.69 152 VAL B CA 1
ATOM 4565 C C . VAL B 1 152 ? -0.169 -14.328 -27.75 1 93.69 152 VAL B C 1
ATOM 4567 O O . VAL B 1 152 ? -1.385 -14.188 -27.906 1 93.69 152 VAL B O 1
ATOM 4570 N N . ASN B 1 153 ? 0.696 -13.438 -28.219 1 91.56 153 ASN B N 1
ATOM 4571 C CA . ASN B 1 153 ? 0.407 -12.367 -29.172 1 91.56 153 ASN B CA 1
ATOM 4572 C C . ASN B 1 153 ? -0.566 -11.352 -28.594 1 91.56 153 ASN B C 1
ATOM 4574 O O . ASN B 1 153 ? -1.53 -10.961 -29.25 1 91.56 153 ASN B O 1
ATOM 4578 N N . ASP B 1 154 ? -0.39 -11.031 -27.312 1 90.19 154 ASP B N 1
ATOM 4579 C CA . ASP B 1 154 ? -1.208 -10.008 -26.672 1 90.19 154 ASP B CA 1
ATOM 4580 C C . ASP B 1 154 ? -0.456 -8.68 -26.562 1 90.19 154 ASP B C 1
ATOM 4582 O O . ASP B 1 154 ? -0.955 -7.727 -25.969 1 90.19 154 ASP B O 1
ATOM 4586 N N . GLY B 1 155 ? 0.744 -8.711 -27.047 1 89.75 155 GLY B N 1
ATOM 4587 C CA . GLY B 1 155 ? 1.531 -7.492 -27.078 1 89.75 155 GLY B CA 1
ATOM 4588 C C . GLY B 1 155 ? 2.346 -7.27 -25.828 1 89.75 155 GLY B C 1
ATOM 4589 O O . GLY B 1 155 ? 2.977 -6.223 -25.656 1 89.75 155 GLY B O 1
ATOM 4590 N N . VAL B 1 156 ? 2.367 -8.25 -24.938 1 91 156 VAL B N 1
ATOM 4591 C CA . VAL B 1 156 ? 3.09 -8.117 -23.672 1 91 156 VAL B CA 1
ATOM 4592 C C . VAL B 1 156 ? 4.168 -9.195 -23.578 1 91 156 VAL B C 1
ATOM 4594 O O . VAL B 1 156 ? 3.893 -10.375 -23.812 1 91 156 VAL B O 1
ATOM 4597 N N . MET B 1 157 ? 5.371 -8.766 -23.391 1 92.5 157 MET B N 1
ATOM 4598 C CA . MET B 1 157 ? 6.426 -9.719 -23.047 1 92.5 157 MET B CA 1
ATOM 4599 C C . MET B 1 157 ? 6.488 -9.953 -21.547 1 92.5 157 MET B C 1
ATOM 4601 O O . MET B 1 157 ? 7.039 -9.133 -20.797 1 92.5 157 MET B O 1
ATOM 4605 N N . SER B 1 158 ? 5.969 -11.023 -21.125 1 95.06 158 SER B N 1
ATOM 4606 C CA . SER B 1 158 ? 5.93 -11.32 -19.688 1 95.06 158 SER B CA 1
ATOM 4607 C C . SER B 1 158 ? 7.324 -11.609 -19.141 1 95.06 158 SER B C 1
ATOM 4609 O O . SER B 1 158 ? 8.141 -12.25 -19.812 1 95.06 158 SER B O 1
ATOM 4611 N N . ARG B 1 159 ? 7.582 -11.211 -17.953 1 96.5 159 ARG B N 1
ATOM 4612 C CA . ARG B 1 159 ? 8.867 -11.453 -17.312 1 96.5 159 ARG B CA 1
ATOM 4613 C C . ARG B 1 159 ? 8.859 -12.766 -16.531 1 96.5 159 ARG B C 1
ATOM 4615 O O . ARG B 1 159 ? 9.852 -13.117 -15.891 1 96.5 159 ARG B O 1
ATOM 4622 N N . PHE B 1 160 ? 7.738 -13.508 -16.578 1 97.69 160 PHE B N 1
ATOM 4623 C CA . PHE B 1 160 ? 7.582 -14.656 -15.703 1 97.69 160 PHE B CA 1
ATOM 4624 C C . PHE B 1 160 ? 7.785 -15.961 -16.469 1 97.69 160 PHE B C 1
ATOM 4626 O O . PHE B 1 160 ? 7.379 -16.078 -17.625 1 97.69 160 PHE B O 1
ATOM 4633 N N . GLY B 1 161 ? 8.367 -16.938 -15.773 1 98.12 161 GLY B N 1
ATOM 4634 C CA . GLY B 1 161 ? 8.516 -18.266 -16.328 1 98.12 161 GLY B CA 1
ATOM 4635 C C . GLY B 1 161 ? 9.758 -18.422 -17.188 1 98.12 161 GLY B C 1
ATOM 4636 O O . GLY B 1 161 ? 10.508 -17.469 -17.375 1 98.12 161 GLY B O 1
ATOM 4637 N N . ILE B 1 162 ? 10.008 -19.578 -17.688 1 98.38 162 ILE B N 1
ATOM 4638 C CA . ILE B 1 162 ? 11.141 -19.953 -18.531 1 98.38 162 ILE B CA 1
ATOM 4639 C C . ILE B 1 162 ? 10.727 -19.953 -20 1 98.38 162 ILE B C 1
ATOM 4641 O O . ILE B 1 162 ? 9.695 -20.516 -20.359 1 98.38 162 ILE B O 1
ATOM 4645 N N . ASP B 1 163 ? 11.484 -19.266 -20.797 1 98.25 163 ASP B N 1
ATOM 4646 C CA . ASP B 1 163 ? 11.242 -19.281 -22.234 1 98.25 163 ASP B CA 1
ATOM 4647 C C . ASP B 1 163 ? 11.289 -20.703 -22.781 1 98.25 163 ASP B C 1
ATOM 4649 O O . ASP B 1 163 ? 12.336 -21.344 -22.766 1 98.25 163 ASP B O 1
ATOM 4653 N N . VAL B 1 164 ? 10.188 -21.172 -23.359 1 98.19 164 VAL B N 1
ATOM 4654 C CA . VAL B 1 164 ? 10.055 -22.578 -23.703 1 98.19 164 VAL B CA 1
ATOM 4655 C C . VAL B 1 164 ? 10.914 -22.891 -24.938 1 98.19 164 VAL B C 1
ATOM 4657 O O . VAL B 1 164 ? 11.172 -24.062 -25.234 1 98.19 164 VAL B O 1
ATOM 4660 N N . GLU B 1 165 ? 11.312 -21.859 -25.609 1 96.56 165 GLU B N 1
ATOM 4661 C CA . GLU B 1 165 ? 12.18 -22.047 -26.766 1 96.56 165 GLU B CA 1
ATOM 4662 C C . GLU B 1 165 ? 13.648 -21.891 -26.406 1 96.56 165 GLU B C 1
ATOM 4664 O O . GLU B 1 165 ? 14.531 -22.047 -27.25 1 96.56 165 GLU B O 1
ATOM 4669 N N . GLY B 1 166 ? 13.875 -21.578 -25.172 1 94.94 166 GLY B N 1
ATOM 4670 C CA . GLY B 1 166 ? 15.234 -21.312 -24.75 1 94.94 166 GLY B CA 1
ATOM 4671 C C . GLY B 1 166 ? 15.93 -22.531 -24.172 1 94.94 166 GLY B C 1
ATOM 4672 O O . GLY B 1 166 ? 15.289 -23.547 -23.922 1 94.94 166 GLY B O 1
ATOM 4673 N N . ASN B 1 167 ? 17.25 -22.375 -23.844 1 96.44 167 ASN B N 1
ATOM 4674 C CA . ASN B 1 167 ? 18.078 -23.469 -23.344 1 96.44 167 ASN B CA 1
ATOM 4675 C C . ASN B 1 167 ? 17.703 -23.828 -21.906 1 96.44 167 ASN B C 1
ATOM 4677 O O . ASN B 1 167 ? 17.859 -24.984 -21.484 1 96.44 167 ASN B O 1
ATOM 4681 N N . ASP B 1 168 ? 17.234 -22.906 -21.188 1 97.81 168 ASP B N 1
ATOM 4682 C CA . ASP B 1 168 ? 16.906 -23.156 -19.781 1 97.81 168 ASP B CA 1
ATOM 4683 C C . ASP B 1 168 ? 15.758 -24.156 -19.656 1 97.81 168 ASP B C 1
ATOM 4685 O O . ASP B 1 168 ? 15.727 -24.953 -18.719 1 97.81 168 ASP B O 1
ATOM 4689 N N . PHE B 1 169 ? 14.828 -24.062 -20.578 1 98.44 169 PHE B N 1
ATOM 4690 C CA . PHE B 1 169 ? 13.703 -24.984 -20.578 1 98.44 169 PHE B CA 1
ATOM 4691 C C . PHE B 1 169 ? 14.195 -26.422 -20.781 1 98.44 169 PHE B C 1
ATOM 4693 O O . PHE B 1 169 ? 13.812 -27.328 -20.031 1 98.44 169 PHE B O 1
ATOM 4700 N N . ASP B 1 170 ? 15.055 -26.594 -21.734 1 98.12 170 ASP B N 1
ATOM 4701 C CA . ASP B 1 170 ? 15.641 -27.906 -22.016 1 98.12 170 ASP B CA 1
ATOM 4702 C C . ASP B 1 170 ? 16.484 -28.391 -20.828 1 98.12 170 ASP B C 1
ATOM 4704 O O . ASP B 1 170 ? 16.453 -29.578 -20.5 1 98.12 170 ASP B O 1
ATOM 4708 N N . TYR B 1 171 ? 17.188 -27.469 -20.281 1 98.38 171 TYR B N 1
ATOM 4709 C CA . TYR B 1 171 ? 18.031 -27.781 -19.141 1 98.38 171 TYR B CA 1
ATOM 4710 C C . TYR B 1 171 ? 17.203 -28.375 -18 1 98.38 171 TYR B C 1
ATOM 4712 O O . TYR B 1 171 ? 17.531 -29.422 -17.453 1 98.38 171 TYR B O 1
ATOM 4720 N N . VAL B 1 172 ? 16.078 -27.766 -17.703 1 98.62 172 VAL B N 1
ATOM 4721 C CA . VAL B 1 172 ? 15.219 -28.188 -16.594 1 98.62 172 VAL B CA 1
ATOM 4722 C C . VAL B 1 172 ? 14.578 -29.531 -16.922 1 98.62 172 VAL B C 1
ATOM 4724 O O . VAL B 1 172 ? 14.648 -30.469 -16.109 1 98.62 172 VAL B O 1
ATOM 4727 N N . LEU B 1 173 ? 14.039 -29.688 -18.125 1 98.69 173 LEU B N 1
ATOM 4728 C CA . LEU B 1 173 ? 13.32 -30.891 -18.484 1 98.69 173 LEU B CA 1
ATOM 4729 C C . LEU B 1 173 ? 14.266 -32.094 -18.594 1 98.69 173 LEU B C 1
ATOM 4731 O O . LEU B 1 173 ? 13.914 -33.188 -18.219 1 98.69 173 LEU B O 1
ATOM 4735 N N . SER B 1 174 ? 15.461 -31.812 -19.094 1 98.5 174 SER B N 1
ATOM 4736 C CA . SER B 1 174 ? 16.453 -32.875 -19.203 1 98.5 174 SER B CA 1
ATOM 4737 C C . SER B 1 174 ? 16.859 -33.406 -17.844 1 98.5 174 SER B C 1
ATOM 4739 O O . SER B 1 174 ? 17 -34.594 -17.641 1 98.5 174 SER B O 1
ATOM 4741 N N . TYR B 1 175 ? 17.062 -32.469 -16.953 1 98.38 175 TYR B N 1
ATOM 4742 C CA . TYR B 1 175 ? 17.438 -32.906 -15.617 1 98.38 175 TYR B CA 1
ATOM 4743 C C . TYR B 1 175 ? 16.312 -33.719 -14.969 1 98.38 175 TYR B C 1
ATOM 4745 O O . TYR B 1 175 ? 16.578 -34.75 -14.367 1 98.38 175 TYR B O 1
ATOM 4753 N N . VAL B 1 176 ? 15.109 -33.281 -15.086 1 98.31 176 VAL B N 1
ATOM 4754 C CA . VAL B 1 176 ? 13.961 -33.938 -14.477 1 98.31 176 VAL B CA 1
ATOM 4755 C C . VAL B 1 176 ? 13.82 -35.344 -15.055 1 98.31 176 VAL B C 1
ATOM 4757 O O . VAL B 1 176 ? 13.609 -36.312 -14.312 1 98.31 176 VAL B O 1
ATOM 4760 N N . LYS B 1 177 ? 13.992 -35.438 -16.328 1 97.88 177 LYS B N 1
ATOM 4761 C CA . LYS B 1 177 ? 13.898 -36.719 -17.016 1 97.88 177 LYS B CA 1
ATOM 4762 C C . LYS B 1 177 ? 14.891 -37.719 -16.453 1 97.88 177 LYS B C 1
ATOM 4764 O O . LYS B 1 177 ? 14.57 -38.906 -16.328 1 97.88 177 LYS B O 1
ATOM 4769 N N . ASN B 1 178 ? 16 -37.25 -16.078 1 97.25 178 ASN B N 1
ATOM 4770 C CA . ASN B 1 178 ? 17.078 -38.125 -15.656 1 97.25 178 ASN B CA 1
ATOM 4771 C C . ASN B 1 178 ? 17.125 -38.281 -14.141 1 97.25 178 ASN B C 1
ATOM 4773 O O . ASN B 1 178 ? 17.984 -39 -13.609 1 97.25 178 ASN B O 1
ATOM 4777 N N . SER B 1 179 ? 16.266 -37.594 -13.508 1 96.75 179 SER B N 1
ATOM 4778 C CA . SER B 1 179 ? 16.219 -37.688 -12.055 1 96.75 179 SER B CA 1
ATOM 4779 C C . SER B 1 179 ? 15.344 -38.844 -11.594 1 96.75 179 SER B C 1
ATOM 4781 O O . SER B 1 179 ? 14.32 -39.125 -12.203 1 96.75 179 SER B O 1
ATOM 4783 N N . LYS B 1 180 ? 15.742 -39.438 -10.484 1 95.25 180 LYS B N 1
ATOM 4784 C CA . LYS B 1 180 ? 15.016 -40.562 -9.969 1 95.25 180 LYS B CA 1
ATOM 4785 C C . LYS B 1 180 ? 13.898 -40.156 -9.023 1 95.25 180 LYS B C 1
ATOM 4787 O O . LYS B 1 180 ? 12.945 -40.906 -8.789 1 95.25 180 LYS B O 1
ATOM 4792 N N . ASN B 1 181 ? 14.031 -38.938 -8.461 1 97.94 181 ASN B N 1
ATOM 4793 C CA . ASN B 1 181 ? 13.094 -38.625 -7.383 1 97.94 181 ASN B CA 1
ATOM 4794 C C . ASN B 1 181 ? 12.453 -37.25 -7.59 1 97.94 181 ASN B C 1
ATOM 4796 O O . ASN B 1 181 ? 12.023 -36.625 -6.629 1 97.94 181 ASN B O 1
ATOM 4800 N N . ILE B 1 182 ? 12.516 -36.688 -8.758 1 98.5 182 ILE B N 1
ATOM 4801 C CA . ILE B 1 182 ? 11.773 -35.469 -9.094 1 98.5 182 ILE B CA 1
ATOM 4802 C C . ILE B 1 182 ? 10.633 -35.812 -10.055 1 98.5 182 ILE B C 1
ATOM 4804 O O . ILE B 1 182 ? 10.859 -36.375 -11.117 1 98.5 182 ILE B O 1
ATOM 4808 N N . ASP B 1 183 ? 9.469 -35.5 -9.672 1 97.88 183 ASP B N 1
ATOM 4809 C CA . ASP B 1 183 ? 8.289 -35.688 -10.508 1 97.88 183 ASP B CA 1
ATOM 4810 C C . ASP B 1 183 ? 7.824 -34.375 -11.133 1 97.88 183 ASP B C 1
ATOM 4812 O O . ASP B 1 183 ? 7.527 -33.406 -10.422 1 97.88 183 ASP B O 1
ATOM 4816 N N . LEU B 1 184 ? 7.797 -34.344 -12.453 1 98.44 184 LEU B N 1
ATOM 4817 C CA . LEU B 1 184 ? 7.172 -33.188 -13.133 1 98.44 184 LEU B CA 1
ATOM 4818 C C . LEU B 1 184 ? 5.652 -33.312 -13.086 1 98.44 184 LEU B C 1
ATOM 4820 O O . LEU B 1 184 ? 5.059 -34.062 -13.883 1 98.44 184 LEU B O 1
ATOM 4824 N N . VAL B 1 185 ? 5.008 -32.531 -12.297 1 98.56 185 VAL B N 1
ATOM 4825 C CA . VAL B 1 185 ? 3.584 -32.656 -12.023 1 98.56 185 VAL B CA 1
ATOM 4826 C C . VAL B 1 185 ? 2.789 -31.703 -12.898 1 98.56 185 VAL B C 1
ATOM 4828 O O . VAL B 1 185 ? 1.672 -32 -13.32 1 98.56 185 VAL B O 1
ATOM 4831 N N . GLU B 1 186 ? 3.396 -30.562 -13.195 1 98.75 186 GLU B N 1
ATOM 4832 C CA . GLU B 1 186 ? 2.562 -29.5 -13.766 1 98.75 186 GLU B CA 1
ATOM 4833 C C . GLU B 1 186 ? 3.348 -28.656 -14.766 1 98.75 186 GLU B C 1
ATOM 4835 O O . GLU B 1 186 ? 4.535 -28.391 -14.562 1 98.75 186 GLU B O 1
ATOM 4840 N N . LEU B 1 187 ? 2.721 -28.297 -15.867 1 98.88 187 LEU B N 1
ATOM 4841 C CA . LEU B 1 187 ? 3.117 -27.156 -16.688 1 98.88 187 LEU B CA 1
ATOM 4842 C C . LEU B 1 187 ? 2.193 -25.969 -16.438 1 98.88 187 LEU B C 1
ATOM 4844 O O . LEU B 1 187 ? 0.97 -26.094 -16.5 1 98.88 187 LEU B O 1
ATOM 4848 N N . GLN B 1 188 ? 2.77 -24.812 -16.109 1 98.81 188 GLN B N 1
ATOM 4849 C CA . GLN B 1 188 ? 1.993 -23.656 -15.695 1 98.81 188 GLN B CA 1
ATOM 4850 C C . GLN B 1 188 ? 2.328 -22.438 -16.562 1 98.81 188 GLN B C 1
ATOM 4852 O O . GLN B 1 188 ? 3.479 -22.25 -16.969 1 98.81 188 GLN B O 1
ATOM 4857 N N . CYS B 1 189 ? 1.344 -21.578 -16.844 1 98.19 189 CYS B N 1
ATOM 4858 C CA . CYS B 1 189 ? 1.595 -20.281 -17.469 1 98.19 189 CYS B CA 1
ATOM 4859 C C . CYS B 1 189 ? 0.703 -19.203 -16.875 1 98.19 189 CYS B C 1
ATOM 4861 O O . CYS B 1 189 ? -0.256 -19.5 -16.172 1 98.19 189 CYS B O 1
ATOM 4863 N N . HIS B 1 190 ? 1.049 -18.031 -17.031 1 95.69 190 HIS B N 1
ATOM 4864 C CA . HIS B 1 190 ? 0.247 -16.859 -16.688 1 95.69 190 HIS B CA 1
ATOM 4865 C C . HIS B 1 190 ? 0.607 -15.672 -17.562 1 95.69 190 HIS B C 1
ATOM 4867 O O . HIS B 1 190 ? 1.788 -15.398 -17.797 1 95.69 190 HIS B O 1
ATOM 4873 N N . PHE B 1 191 ? -0.427 -15.008 -18.047 1 92.88 191 PHE B N 1
ATOM 4874 C CA . PHE B 1 191 ? -0.224 -13.836 -18.891 1 92.88 191 PHE B CA 1
ATOM 4875 C C . PHE B 1 191 ? -1.115 -12.68 -18.438 1 92.88 191 PHE B C 1
ATOM 4877 O O . PHE B 1 191 ? -2.148 -12.898 -17.797 1 92.88 191 PHE B O 1
ATOM 4884 N N . ALA B 1 192 ? -0.791 -11.461 -18.797 1 86.31 192 ALA B N 1
ATOM 4885 C CA . ALA B 1 192 ? -1.32 -10.242 -18.203 1 86.31 192 ALA B CA 1
ATOM 4886 C C . ALA B 1 192 ? -2.711 -9.922 -18.75 1 86.31 192 ALA B C 1
ATOM 4888 O O . ALA B 1 192 ? -3.586 -9.469 -18 1 86.31 192 ALA B O 1
ATOM 4889 N N . LYS B 1 193 ? -2.877 -10.148 -20.031 1 89.19 193 LYS B N 1
ATOM 4890 C CA . LYS B 1 193 ? -4.148 -9.742 -20.625 1 89.19 193 LYS B CA 1
ATOM 4891 C C . LYS B 1 193 ? -5.258 -10.734 -20.281 1 89.19 193 LYS B C 1
ATOM 4893 O O . LYS B 1 193 ? -5.055 -11.953 -20.344 1 89.19 193 LYS B O 1
ATOM 4898 N N . ARG B 1 194 ? -6.457 -10.242 -20.031 1 89.38 194 ARG B N 1
ATOM 4899 C CA . ARG B 1 194 ? -7.457 -11.047 -19.328 1 89.38 194 ARG B CA 1
ATOM 4900 C C . ARG B 1 194 ? -8.578 -11.461 -20.281 1 89.38 194 ARG B C 1
ATOM 4902 O O . ARG B 1 194 ? -9.383 -12.336 -19.953 1 89.38 194 ARG B O 1
ATOM 4909 N N . LEU B 1 195 ? -8.656 -10.859 -21.406 1 90.12 195 LEU B N 1
ATOM 4910 C CA . LEU B 1 195 ? -9.797 -11.133 -22.266 1 90.12 195 LEU B CA 1
ATOM 4911 C C . LEU B 1 195 ? -9.805 -12.594 -22.703 1 90.12 195 LEU B C 1
ATOM 4913 O O . LEU B 1 195 ? -8.75 -13.18 -22.969 1 90.12 195 LEU B O 1
ATOM 4917 N N . SER B 1 196 ? -11 -13.164 -22.859 1 90.75 196 SER B N 1
ATOM 4918 C CA . SER B 1 196 ? -11.172 -14.586 -23.156 1 90.75 196 SER B CA 1
ATOM 4919 C C . SER B 1 196 ? -10.492 -14.961 -24.469 1 90.75 196 SER B C 1
ATOM 4921 O O . SER B 1 196 ? -10.023 -16.094 -24.625 1 90.75 196 SER B O 1
ATOM 4923 N N . LYS B 1 197 ? -10.383 -14.039 -25.391 1 88.62 197 LYS B N 1
ATOM 4924 C CA . LYS B 1 197 ? -9.75 -14.328 -26.672 1 88.62 197 LYS B CA 1
ATOM 4925 C C . LYS B 1 197 ? -8.289 -14.742 -26.484 1 88.62 197 LYS B C 1
ATOM 4927 O O . LYS B 1 197 ? -7.758 -15.539 -27.266 1 88.62 197 LYS B O 1
ATOM 4932 N N . TYR B 1 198 ? -7.672 -14.281 -25.484 1 92.88 198 TYR B N 1
ATOM 4933 C CA . TYR B 1 198 ? -6.27 -14.609 -25.234 1 92.88 198 TYR B CA 1
ATOM 4934 C C . TYR B 1 198 ? -6.141 -15.961 -24.547 1 92.88 198 TYR B C 1
ATOM 4936 O O . TYR B 1 198 ? -5.062 -16.562 -24.547 1 92.88 198 TYR B O 1
ATOM 4944 N N . TRP B 1 199 ? -7.207 -16.438 -23.969 1 95.88 199 TRP B N 1
ATOM 4945 C CA . TRP B 1 199 ? -7.191 -17.734 -23.297 1 95.88 199 TRP B CA 1
ATOM 4946 C C . TRP B 1 199 ? -7.117 -18.859 -24.312 1 95.88 199 TRP B C 1
ATOM 4948 O O . TRP B 1 199 ? -6.543 -19.922 -24.031 1 95.88 199 TRP B O 1
ATOM 4958 N N . SER B 1 200 ? -7.719 -18.609 -25.469 1 96 200 SER B N 1
ATOM 4959 C CA . SER B 1 200 ? -7.602 -19.578 -26.531 1 96 200 SER B CA 1
ATOM 4960 C C . SER B 1 200 ? -6.141 -19.797 -26.922 1 96 200 SER B C 1
ATOM 4962 O O . SER B 1 200 ? -5.699 -20.938 -27.078 1 96 200 SER B O 1
ATOM 4964 N N . LYS B 1 201 ? -5.414 -18.766 -27 1 95.88 201 LYS B N 1
ATOM 4965 C CA . LYS B 1 201 ? -4.004 -18.844 -27.359 1 95.88 201 LYS B CA 1
ATOM 4966 C C . LYS B 1 201 ? -3.182 -19.484 -26.25 1 95.88 201 LYS B C 1
ATOM 4968 O O . LYS B 1 201 ? -2.236 -20.234 -26.531 1 95.88 201 LYS B O 1
ATOM 4973 N N . ARG B 1 202 ? -3.537 -19.219 -25.031 1 96.88 202 ARG B N 1
ATOM 4974 C CA . ARG B 1 202 ? -2.893 -19.859 -23.891 1 96.88 202 ARG B CA 1
ATOM 4975 C C . ARG B 1 202 ? -3.059 -21.375 -23.938 1 96.88 202 ARG B C 1
ATOM 4977 O O . ARG B 1 202 ? -2.086 -22.109 -23.781 1 96.88 202 ARG B O 1
ATOM 4984 N N . ALA B 1 203 ? -4.305 -21.734 -24.203 1 98.25 203 ALA B N 1
ATOM 4985 C CA . ALA B 1 203 ? -4.621 -23.156 -24.25 1 98.25 203 ALA B CA 1
ATOM 4986 C C . ALA B 1 203 ? -3.852 -23.859 -25.375 1 98.25 203 ALA B C 1
ATOM 4988 O O . ALA B 1 203 ? -3.221 -24.891 -25.141 1 98.25 203 ALA B O 1
ATOM 4989 N N . ASP B 1 204 ? -3.842 -23.203 -26.531 1 98.06 204 ASP B N 1
ATOM 4990 C CA . ASP B 1 204 ? -3.127 -23.781 -27.672 1 98.06 204 ASP B CA 1
ATOM 4991 C C . ASP B 1 204 ? -1.638 -23.922 -27.375 1 98.06 204 ASP B C 1
ATOM 4993 O O . ASP B 1 204 ? -1.039 -24.953 -27.641 1 98.06 204 ASP B O 1
ATOM 4997 N N . GLY B 1 205 ? -1.119 -22.891 -26.844 1 98.12 205 GLY B N 1
ATOM 4998 C CA . GLY B 1 205 ? 0.298 -22.906 -26.516 1 98.12 205 GLY B CA 1
ATOM 4999 C C . GLY B 1 205 ? 0.667 -23.969 -25.5 1 98.12 205 GLY B C 1
ATOM 5000 O O . GLY B 1 205 ? 1.647 -24.688 -25.688 1 98.12 205 GLY B O 1
ATOM 5001 N N . MET B 1 206 ? -0.099 -24.125 -24.484 1 98.75 206 MET B N 1
ATOM 5002 C CA . MET B 1 206 ? 0.202 -25.062 -23.422 1 98.75 206 MET B CA 1
ATOM 5003 C C . MET B 1 206 ? 0.01 -26.5 -23.891 1 98.75 206 MET B C 1
ATOM 5005 O O . MET B 1 206 ? 0.742 -27.406 -23.469 1 98.75 206 MET B O 1
ATOM 5009 N N . LEU B 1 207 ? -1.007 -26.719 -24.75 1 98.69 207 LEU B N 1
ATOM 5010 C CA . LEU B 1 207 ? -1.207 -28.047 -25.312 1 98.69 207 LEU B CA 1
ATOM 5011 C C . LEU B 1 207 ? -0.032 -28.438 -26.203 1 98.69 207 LEU B C 1
ATOM 5013 O O . LEU B 1 207 ? 0.442 -29.578 -26.141 1 98.69 207 LEU B O 1
ATOM 5017 N N . ASN B 1 208 ? 0.446 -27.469 -26.953 1 98.62 208 ASN B N 1
ATOM 5018 C CA . ASN B 1 208 ? 1.62 -27.734 -27.781 1 98.62 208 ASN B CA 1
ATOM 5019 C C . ASN B 1 208 ? 2.846 -28.047 -26.938 1 98.62 208 ASN B C 1
ATOM 5021 O O . ASN B 1 208 ? 3.621 -28.953 -27.266 1 98.62 208 ASN B O 1
ATOM 5025 N N . ILE B 1 209 ? 3.037 -27.328 -25.891 1 98.75 209 ILE B N 1
ATOM 5026 C CA . ILE B 1 209 ? 4.172 -27.531 -24.984 1 98.75 209 ILE B CA 1
ATOM 5027 C C . ILE B 1 209 ? 4.055 -28.891 -24.312 1 98.75 209 ILE B C 1
ATOM 5029 O O . ILE B 1 209 ? 5.047 -29.625 -24.188 1 98.75 209 ILE B O 1
ATOM 5033 N N . TYR B 1 210 ? 2.836 -29.219 -23.875 1 98.62 210 TYR B N 1
ATOM 5034 C CA . TYR B 1 210 ? 2.592 -30.516 -23.281 1 98.62 210 TYR B CA 1
ATOM 5035 C C . TYR B 1 210 ? 3.01 -31.641 -24.234 1 98.62 210 TYR B C 1
ATOM 5037 O O . TYR B 1 210 ? 3.738 -32.562 -23.844 1 98.62 210 TYR B O 1
ATOM 5045 N N . ASP B 1 211 ? 2.596 -31.547 -25.5 1 98.25 211 ASP B N 1
ATOM 5046 C CA . ASP B 1 211 ? 2.918 -32.562 -26.484 1 98.25 211 ASP B CA 1
ATOM 5047 C C . ASP B 1 211 ? 4.426 -32.656 -26.703 1 98.25 211 ASP B C 1
ATOM 5049 O O . ASP B 1 211 ? 4.969 -33.75 -26.812 1 98.25 211 ASP B O 1
ATOM 5053 N N . ARG B 1 212 ? 5.043 -31.547 -26.734 1 98.25 212 ARG B N 1
ATOM 5054 C CA . ARG B 1 212 ? 6.492 -31.516 -26.906 1 98.25 212 ARG B CA 1
ATOM 5055 C C . ARG B 1 212 ? 7.195 -32.188 -25.734 1 98.25 212 ARG B C 1
ATOM 5057 O O . ARG B 1 212 ? 8.148 -32.938 -25.938 1 98.25 212 ARG B O 1
ATOM 5064 N N . VAL B 1 213 ? 6.777 -31.906 -24.547 1 98.56 213 VAL B N 1
ATOM 5065 C CA . VAL B 1 213 ? 7.383 -32.438 -23.328 1 98.56 213 VAL B CA 1
ATOM 5066 C C . VAL B 1 213 ? 7.219 -33.969 -23.312 1 98.56 213 VAL B C 1
ATOM 5068 O O . VAL B 1 213 ? 8.156 -34.688 -22.969 1 98.56 213 VAL B O 1
ATOM 5071 N N . VAL B 1 214 ? 6.039 -34.469 -23.719 1 97.75 214 VAL B N 1
ATOM 5072 C CA . VAL B 1 214 ? 5.773 -35.906 -23.766 1 97.75 214 VAL B CA 1
ATOM 5073 C C . VAL B 1 214 ? 6.648 -36.562 -24.828 1 97.75 214 VAL B C 1
ATOM 5075 O O . VAL B 1 214 ? 7.312 -37.562 -24.562 1 97.75 214 VAL B O 1
ATOM 5078 N N . LYS B 1 215 ? 6.676 -35.938 -25.969 1 97.94 215 LYS B N 1
ATOM 5079 C CA . LYS B 1 215 ? 7.359 -36.531 -27.109 1 97.94 215 LYS B CA 1
ATOM 5080 C C . LYS B 1 215 ? 8.875 -36.5 -26.938 1 97.94 215 LYS B C 1
ATOM 5082 O O . LYS B 1 215 ? 9.555 -37.531 -27.094 1 97.94 215 LYS B O 1
ATOM 5087 N N . ASP B 1 216 ? 9.375 -35.344 -26.531 1 97.69 216 ASP B N 1
ATOM 5088 C CA . ASP B 1 216 ? 10.812 -35.094 -26.578 1 97.69 216 ASP B CA 1
ATOM 5089 C C . ASP B 1 216 ? 11.492 -35.562 -25.281 1 97.69 216 ASP B C 1
ATOM 5091 O O . ASP B 1 216 ? 12.672 -35.938 -25.281 1 97.69 216 ASP B O 1
ATOM 5095 N N . TYR B 1 217 ? 10.781 -35.594 -24.156 1 97.81 217 TYR B N 1
ATOM 5096 C CA . TYR B 1 217 ? 11.422 -35.875 -22.891 1 97.81 217 TYR B CA 1
ATOM 5097 C C . TYR B 1 217 ? 10.789 -37.094 -22.219 1 97.81 217 TYR B C 1
ATOM 5099 O O . TYR B 1 217 ? 11.258 -37.562 -21.172 1 97.81 217 TYR B O 1
ATOM 5107 N N . ASN B 1 218 ? 9.75 -37.625 -22.781 1 97.31 218 ASN B N 1
ATOM 5108 C CA . ASN B 1 218 ? 9.016 -38.781 -22.234 1 97.31 218 ASN B CA 1
ATOM 5109 C C . ASN B 1 218 ? 8.539 -38.5 -20.812 1 97.31 218 ASN B C 1
ATOM 5111 O O . ASN B 1 218 ? 8.672 -39.344 -19.922 1 97.31 218 ASN B O 1
ATOM 5115 N N . LEU B 1 219 ? 8.188 -37.25 -20.547 1 97.75 219 LEU B N 1
ATOM 5116 C CA . LEU B 1 219 ? 7.57 -36.812 -19.297 1 97.75 219 LEU B CA 1
ATOM 5117 C C . LEU B 1 219 ? 6.082 -36.562 -19.5 1 97.75 219 LEU B C 1
ATOM 5119 O O . LEU B 1 219 ? 5.676 -36 -20.531 1 97.75 219 LEU B O 1
ATOM 5123 N N . LYS B 1 220 ? 5.242 -37 -18.609 1 96.56 220 LYS B N 1
ATOM 5124 C CA . LYS B 1 220 ? 3.795 -36.812 -18.703 1 96.56 220 LYS B CA 1
ATOM 5125 C C . LYS B 1 220 ? 3.258 -36.031 -17.516 1 96.56 220 LYS B C 1
ATOM 5127 O O . LYS B 1 220 ? 2.764 -36.625 -16.547 1 96.56 220 LYS B O 1
ATOM 5132 N N . PRO B 1 221 ? 3.303 -34.719 -17.531 1 97.69 221 PRO B N 1
ATOM 5133 C CA . PRO B 1 221 ? 2.742 -33.938 -16.438 1 97.69 221 PRO B CA 1
ATOM 5134 C C . PRO B 1 221 ? 1.293 -34.281 -16.125 1 97.69 221 PRO B C 1
ATOM 5136 O O . PRO B 1 221 ? 0.509 -34.562 -17.047 1 97.69 221 PRO B O 1
ATOM 5139 N N . GLN B 1 222 ? 0.913 -34.219 -14.883 1 97.75 222 GLN B N 1
ATOM 5140 C CA . GLN B 1 222 ? -0.415 -34.625 -14.422 1 97.75 222 GLN B CA 1
ATOM 5141 C C . GLN B 1 222 ? -1.399 -33.469 -14.547 1 97.75 222 GLN B C 1
ATOM 5143 O O . GLN B 1 222 ? -2.615 -33.656 -14.508 1 97.75 222 GLN B O 1
ATOM 5148 N N . ARG B 1 223 ? -0.828 -32.25 -14.664 1 98.5 223 ARG B N 1
ATOM 5149 C CA . ARG B 1 223 ? -1.656 -31.062 -14.68 1 98.5 223 ARG B CA 1
ATOM 5150 C C . ARG B 1 223 ? -1.137 -30.047 -15.688 1 98.5 223 ARG B C 1
ATOM 5152 O O . ARG B 1 223 ? 0.073 -29.938 -15.898 1 98.5 223 ARG B O 1
ATOM 5159 N N . ILE B 1 224 ? -2.016 -29.328 -16.328 1 98.88 224 ILE B N 1
ATOM 5160 C CA . ILE B 1 224 ? -1.736 -28.125 -17.078 1 98.88 224 ILE B CA 1
ATOM 5161 C C . ILE B 1 224 ? -2.492 -26.938 -16.469 1 98.88 224 ILE B C 1
ATOM 5163 O O . ILE B 1 224 ? -3.715 -26.984 -16.328 1 98.88 224 ILE B O 1
ATOM 5167 N N . ASP B 1 225 ? -1.777 -25.953 -16.047 1 98.88 225 ASP B N 1
ATOM 5168 C CA . ASP B 1 225 ? -2.326 -24.781 -15.367 1 98.88 225 ASP B CA 1
ATOM 5169 C C . ASP B 1 225 ? -2.248 -23.547 -16.266 1 98.88 225 ASP B C 1
ATOM 5171 O O . ASP B 1 225 ? -1.158 -23.109 -16.656 1 98.88 225 ASP B O 1
ATOM 5175 N N . LEU B 1 226 ? -3.365 -22.938 -16.531 1 98.62 226 LEU B N 1
ATOM 5176 C CA . LEU B 1 226 ? -3.416 -21.828 -17.484 1 98.62 226 LEU B CA 1
ATOM 5177 C C . LEU B 1 226 ? -3.348 -20.484 -16.75 1 98.62 226 LEU B C 1
ATOM 5179 O O . LEU B 1 226 ? -3.527 -19.438 -17.375 1 98.62 226 LEU B O 1
ATOM 5183 N N . GLY B 1 227 ? -3.133 -20.516 -15.477 1 98.12 227 GLY B N 1
ATOM 5184 C CA . GLY B 1 227 ? -2.951 -19.281 -14.711 1 98.12 227 GLY B CA 1
ATOM 5185 C C . GLY B 1 227 ? -4.254 -18.562 -14.438 1 98.12 227 GLY B C 1
ATOM 5186 O O . GLY B 1 227 ? -5.316 -19.172 -14.367 1 98.12 227 GLY B O 1
ATOM 5187 N N . GLY B 1 228 ? -4.07 -17.234 -14.07 1 96.94 228 GLY B N 1
ATOM 5188 C CA . GLY B 1 228 ? -5.215 -16.406 -13.711 1 96.94 228 GLY B CA 1
ATOM 5189 C C . GLY B 1 228 ? -5.527 -15.336 -14.734 1 96.94 228 GLY B C 1
ATOM 5190 O O . GLY B 1 228 ? -5.203 -15.484 -15.914 1 96.94 228 GLY B O 1
ATOM 5191 N N . GLY B 1 229 ? -6.297 -14.398 -14.258 1 94.44 229 GLY B N 1
ATOM 5192 C CA . GLY B 1 229 ? -6.648 -13.297 -15.133 1 94.44 229 GLY B CA 1
ATOM 5193 C C . GLY B 1 229 ? -8.039 -13.422 -15.734 1 94.44 229 GLY B C 1
ATOM 5194 O O . GLY B 1 229 ? -8.227 -13.188 -16.922 1 94.44 229 GLY B O 1
ATOM 5195 N N . ILE B 1 230 ? -8.93 -13.828 -14.906 1 94.88 230 ILE B N 1
ATOM 5196 C CA . ILE B 1 230 ? -10.336 -13.914 -15.281 1 94.88 230 ILE B CA 1
ATOM 5197 C C . ILE B 1 230 ? -11.125 -12.797 -14.602 1 94.88 230 ILE B C 1
ATOM 5199 O O . ILE B 1 230 ? -11 -12.602 -13.391 1 94.88 230 ILE B O 1
ATOM 5203 N N . TYR B 1 231 ? -11.891 -12.062 -15.375 1 92.56 231 TYR B N 1
ATOM 5204 C CA . TYR B 1 231 ? -12.719 -11.016 -14.789 1 92.56 231 TYR B CA 1
ATOM 5205 C C . TYR B 1 231 ? -13.852 -11.617 -13.969 1 92.56 231 TYR B C 1
ATOM 5207 O O . TYR B 1 231 ? -14.422 -12.641 -14.344 1 92.56 231 TYR B O 1
ATOM 5215 N N . GLY B 1 232 ? -14.094 -11.016 -12.891 1 91.44 232 GLY B N 1
ATOM 5216 C CA . GLY B 1 232 ? -15.242 -11.406 -12.086 1 91.44 232 GLY B CA 1
ATOM 5217 C C . GLY B 1 232 ? -16.516 -10.68 -12.484 1 91.44 232 GLY B C 1
ATOM 5218 O O . GLY B 1 232 ? -16.516 -9.906 -13.445 1 91.44 232 GLY B O 1
ATOM 5219 N N . LYS B 1 233 ? -17.562 -11.023 -11.805 1 91.88 233 LYS B N 1
ATOM 5220 C CA . LYS B 1 233 ? -18.828 -10.328 -11.984 1 91.88 233 LYS B CA 1
ATOM 5221 C C . LYS B 1 233 ? -18.75 -8.891 -11.484 1 91.88 233 LYS B C 1
ATOM 5223 O O . LYS B 1 233 ? -18.125 -8.625 -10.453 1 91.88 233 LYS B O 1
ATOM 5228 N N . MET B 1 234 ? -19.234 -8.023 -12.281 1 90.62 234 MET B N 1
ATOM 5229 C CA . MET B 1 234 ? -19.266 -6.617 -11.883 1 90.62 234 MET B CA 1
ATOM 5230 C C . MET B 1 234 ? -20.453 -5.898 -12.539 1 90.62 234 MET B C 1
ATOM 5232 O O . MET B 1 234 ? -20.922 -6.324 -13.594 1 90.62 234 MET B O 1
ATOM 5236 N N . PRO B 1 235 ? -20.938 -4.832 -11.891 1 91.56 235 PRO B N 1
ATOM 5237 C CA . PRO B 1 235 ? -22.031 -4.062 -12.484 1 91.56 235 PRO B CA 1
ATOM 5238 C C . PRO B 1 235 ? -21.656 -3.447 -13.828 1 91.56 235 PRO B C 1
ATOM 5240 O O . PRO B 1 235 ? -20.469 -3.24 -14.117 1 91.56 235 PRO B O 1
ATOM 5243 N N . ASP B 1 236 ? -22.656 -3.117 -14.586 1 90.31 236 ASP B N 1
ATOM 5244 C CA . ASP B 1 236 ? -22.484 -2.615 -15.945 1 90.31 236 ASP B CA 1
ATOM 5245 C C . ASP B 1 236 ? -21.688 -1.307 -15.953 1 90.31 236 ASP B C 1
ATOM 5247 O O . ASP B 1 236 ? -20.875 -1.07 -16.844 1 90.31 236 ASP B O 1
ATOM 5251 N N . ASP B 1 237 ? -21.922 -0.494 -15.008 1 90.25 237 ASP B N 1
ATOM 5252 C CA . ASP B 1 237 ? -21.219 0.788 -14.945 1 90.25 237 ASP B CA 1
ATOM 5253 C C . ASP B 1 237 ? -19.719 0.588 -14.797 1 90.25 237 ASP B C 1
ATOM 5255 O O . ASP B 1 237 ? -18.922 1.297 -15.43 1 90.25 237 ASP B O 1
ATOM 5259 N N . LEU B 1 238 ? -19.406 -0.316 -14.023 1 91.5 238 LEU B N 1
ATOM 5260 C CA . LEU B 1 238 ? -17.984 -0.618 -13.844 1 91.5 238 LEU B CA 1
ATOM 5261 C C . LEU B 1 238 ? -17.406 -1.256 -15.102 1 91.5 238 LEU B C 1
ATOM 5263 O O . LEU B 1 238 ? -16.312 -0.899 -15.531 1 91.5 238 LEU B O 1
ATOM 5267 N N . LYS B 1 239 ? -18.109 -2.199 -15.734 1 90.56 239 LYS B N 1
ATOM 5268 C CA . LYS B 1 239 ? -17.672 -2.828 -16.969 1 90.56 239 LYS B CA 1
ATOM 5269 C C . LYS B 1 239 ? -17.375 -1.781 -18.047 1 90.56 239 LYS B C 1
ATOM 5271 O O . LYS B 1 239 ? -16.344 -1.86 -18.734 1 90.56 239 LYS B O 1
ATOM 5276 N N . ASN B 1 240 ? -18.25 -0.83 -18.078 1 91.25 240 ASN B N 1
ATOM 5277 C CA . ASN B 1 240 ? -18.125 0.219 -19.094 1 91.25 240 ASN B CA 1
ATOM 5278 C C . ASN B 1 240 ? -16.875 1.069 -18.859 1 91.25 240 ASN B C 1
ATOM 5280 O O . ASN B 1 240 ? -16.156 1.392 -19.797 1 91.25 240 ASN B O 1
ATOM 5284 N N . GLN B 1 241 ? -16.688 1.427 -17.609 1 91.06 241 GLN B N 1
ATOM 5285 C CA . GLN B 1 241 ? -15.523 2.254 -17.281 1 91.06 241 GLN B CA 1
ATOM 5286 C C . GLN B 1 241 ? -14.219 1.509 -17.547 1 91.06 241 GLN B C 1
ATOM 5288 O O . GLN B 1 241 ? -13.195 2.127 -17.844 1 91.06 241 GLN B O 1
ATOM 5293 N N . LEU B 1 242 ? -14.289 0.166 -17.5 1 85.88 242 LEU B N 1
ATOM 5294 C CA . LEU B 1 242 ? -13.102 -0.651 -17.734 1 85.88 242 LEU B CA 1
ATOM 5295 C C . LEU B 1 242 ? -13 -1.07 -19.188 1 85.88 242 LEU B C 1
ATOM 5297 O O . LEU B 1 242 ? -12.07 -1.792 -19.578 1 85.88 242 LEU B O 1
ATOM 5301 N N . GLY B 1 243 ? -13.938 -0.742 -19.984 1 85.25 243 GLY B N 1
ATOM 5302 C CA . GLY B 1 243 ? -13.938 -1.049 -21.406 1 85.25 243 GLY B CA 1
ATOM 5303 C C . GLY B 1 243 ? -14.266 -2.5 -21.703 1 85.25 243 GLY B C 1
ATOM 5304 O O . GLY B 1 243 ? -13.789 -3.061 -22.688 1 85.25 243 GLY B O 1
ATOM 5305 N N . LEU B 1 244 ? -15.008 -3.102 -20.781 1 85.5 244 LEU B N 1
ATOM 5306 C CA . LEU B 1 244 ? -15.352 -4.508 -20.969 1 85.5 244 LEU B CA 1
ATOM 5307 C C . LEU B 1 244 ? -16.719 -4.652 -21.625 1 85.5 244 LEU B C 1
ATOM 5309 O O . LEU B 1 244 ? -17.625 -3.861 -21.359 1 85.5 244 LEU B O 1
ATOM 5313 N N . GLY B 1 245 ? -16.859 -5.477 -22.609 1 76.5 245 GLY B N 1
ATOM 5314 C CA . GLY B 1 245 ? -18.141 -5.754 -23.219 1 76.5 245 GLY B CA 1
ATOM 5315 C C . GLY B 1 245 ? -18.906 -6.875 -22.547 1 76.5 245 GLY B C 1
ATOM 5316 O O . GLY B 1 245 ? -18.469 -7.41 -21.531 1 76.5 245 GLY B O 1
ATOM 5317 N N . ASP B 1 246 ? -20.078 -7.227 -22.953 1 74.31 246 ASP B N 1
ATOM 5318 C CA . ASP B 1 246 ? -21 -8.203 -22.375 1 74.31 246 ASP B CA 1
ATOM 5319 C C . ASP B 1 246 ? -20.516 -9.633 -22.656 1 74.31 246 ASP B C 1
ATOM 5321 O O . ASP B 1 246 ? -21.016 -10.578 -22.047 1 74.31 246 ASP B O 1
ATOM 5325 N N . SER B 1 247 ? -19.594 -9.734 -23.328 1 74.75 247 SER B N 1
ATOM 5326 C CA . SER B 1 247 ? -19.219 -11.055 -23.797 1 74.75 247 SER B CA 1
ATOM 5327 C C . SER B 1 247 ? -18.281 -11.758 -22.812 1 74.75 247 SER B C 1
ATOM 5329 O O . SER B 1 247 ? -18.094 -12.969 -22.875 1 74.75 247 SER B O 1
ATOM 5331 N N . GLU B 1 248 ? -17.797 -11.094 -21.828 1 86.44 248 GLU B N 1
ATOM 5332 C CA . GLU B 1 248 ? -16.844 -11.711 -20.891 1 86.44 248 GLU B CA 1
ATOM 5333 C C . GLU B 1 248 ? -17.562 -12.289 -19.672 1 86.44 248 GLU B C 1
ATOM 5335 O O . GLU B 1 248 ? -18.047 -11.539 -18.812 1 86.44 248 GLU B O 1
ATOM 5340 N N . ASN B 1 249 ? -17.688 -13.562 -19.656 1 91.69 249 ASN B N 1
ATOM 5341 C CA . ASN B 1 249 ? -18.203 -14.312 -18.516 1 91.69 249 ASN B CA 1
ATOM 5342 C C . ASN B 1 249 ? -17.469 -15.633 -18.312 1 91.69 249 ASN B C 1
ATOM 5344 O O . ASN B 1 249 ? -16.562 -15.961 -19.094 1 91.69 249 ASN B O 1
ATOM 5348 N N . TYR B 1 250 ? -17.828 -16.406 -17.312 1 96.12 250 TYR B N 1
ATOM 5349 C CA . TYR B 1 250 ? -17.094 -17.625 -16.969 1 96.12 250 TYR B CA 1
ATOM 5350 C C . TYR B 1 250 ? -17.125 -18.625 -18.125 1 96.12 250 TYR B C 1
ATOM 5352 O O . TYR B 1 250 ? -16.109 -19.234 -18.438 1 96.12 250 TYR B O 1
ATOM 5360 N N . ASP B 1 251 ? -18.234 -18.688 -18.766 1 96.06 251 ASP B N 1
ATOM 5361 C CA . ASP B 1 251 ? -18.406 -19.656 -19.844 1 96.06 251 ASP B CA 1
ATOM 5362 C C . ASP B 1 251 ? -17.547 -19.297 -21.062 1 96.06 251 ASP B C 1
ATOM 5364 O O . ASP B 1 251 ? -17.062 -20.188 -21.766 1 96.06 251 ASP B O 1
ATOM 5368 N N . SER B 1 252 ? -17.406 -18.062 -21.312 1 95.56 252 SER B N 1
ATOM 5369 C CA . SER B 1 252 ? -16.594 -17.641 -22.438 1 95.56 252 SER B CA 1
ATOM 5370 C C . SER B 1 252 ? -15.141 -18.078 -22.266 1 95.56 252 SER B C 1
ATOM 5372 O O . SER B 1 252 ? -14.5 -18.5 -23.234 1 95.56 252 SER B O 1
ATOM 5374 N N . TYR B 1 253 ? -14.641 -18.016 -21.078 1 96.75 253 TYR B N 1
ATOM 5375 C CA . TYR B 1 253 ? -13.289 -18.484 -20.797 1 96.75 253 TYR B CA 1
ATOM 5376 C C . TYR B 1 253 ? -13.203 -20 -20.922 1 96.75 253 TYR B C 1
ATOM 5378 O O . TYR B 1 253 ? -12.234 -20.531 -21.469 1 96.75 253 TYR B O 1
ATOM 5386 N N . ALA B 1 254 ? -14.195 -20.672 -20.359 1 98 254 ALA B N 1
ATOM 5387 C CA . ALA B 1 254 ? -14.242 -22.141 -20.406 1 98 254 ALA B CA 1
ATOM 5388 C C . ALA B 1 254 ? -14.281 -22.641 -21.844 1 98 254 ALA B C 1
ATOM 5390 O O . ALA B 1 254 ? -13.57 -23.578 -22.203 1 98 254 ALA B O 1
ATOM 5391 N N . GLU B 1 255 ? -15.109 -21.984 -22.625 1 97.31 255 GLU B N 1
ATOM 5392 C CA . GLU B 1 255 ? -15.203 -22.359 -24.031 1 97.31 255 GLU B CA 1
ATOM 5393 C C . GLU B 1 255 ? -13.875 -22.141 -24.75 1 97.31 255 GLU B C 1
ATOM 5395 O O . GLU B 1 255 ? -13.445 -22.984 -25.547 1 97.31 255 GLU B O 1
ATOM 5400 N N . ALA B 1 256 ? -13.281 -21.062 -24.422 1 96.69 256 ALA B N 1
ATOM 5401 C CA . ALA B 1 256 ? -12.039 -20.688 -25.094 1 96.69 256 ALA B CA 1
ATOM 5402 C C . ALA B 1 256 ? -10.898 -21.641 -24.703 1 96.69 256 ALA B C 1
ATOM 5404 O O . ALA B 1 256 ? -9.977 -21.859 -25.5 1 96.69 256 ALA B O 1
ATOM 5405 N N . ALA B 1 257 ? -10.961 -22.281 -23.531 1 97.56 257 ALA B N 1
ATOM 5406 C CA . ALA B 1 257 ? -9.82 -23.047 -23.047 1 97.56 257 ALA B CA 1
ATOM 5407 C C . ALA B 1 257 ? -10.18 -24.516 -22.844 1 97.56 257 ALA B C 1
ATOM 5409 O O . ALA B 1 257 ? -9.641 -25.391 -23.516 1 97.56 257 ALA B O 1
ATOM 5410 N N . ALA B 1 258 ? -11.188 -24.781 -22.031 1 98.31 258 ALA B N 1
ATOM 5411 C CA . ALA B 1 258 ? -11.531 -26.141 -21.625 1 98.31 258 ALA B CA 1
ATOM 5412 C C . ALA B 1 258 ? -12.008 -26.969 -22.828 1 98.31 258 ALA B C 1
ATOM 5414 O O . ALA B 1 258 ? -11.742 -28.172 -22.891 1 98.31 258 ALA B O 1
ATOM 5415 N N . LYS B 1 259 ? -12.719 -26.328 -23.688 1 97.94 259 LYS B N 1
ATOM 5416 C CA . LYS B 1 259 ? -13.188 -27.047 -24.875 1 97.94 259 LYS B CA 1
ATOM 5417 C C . LYS B 1 259 ? -12.008 -27.562 -25.703 1 97.94 259 LYS B C 1
ATOM 5419 O O . LYS B 1 259 ? -12.055 -28.672 -26.234 1 97.94 259 LYS B O 1
ATOM 5424 N N . LYS B 1 260 ? -11.008 -26.781 -25.797 1 98 260 LYS B N 1
ATOM 5425 C CA . LYS B 1 260 ? -9.812 -27.188 -26.531 1 98 260 LYS B CA 1
ATOM 5426 C C . LYS B 1 260 ? -9.125 -28.375 -25.859 1 98 260 LYS B C 1
ATOM 5428 O O . LYS B 1 260 ? -8.609 -29.266 -26.531 1 98 260 LYS B O 1
ATOM 5433 N N . PHE B 1 261 ? -9.117 -28.344 -24.562 1 98.5 261 PHE B N 1
ATOM 5434 C CA . PHE B 1 261 ? -8.57 -29.469 -23.828 1 98.5 261 PHE B CA 1
ATOM 5435 C C . PHE B 1 261 ? -9.375 -30.734 -24.094 1 98.5 261 PHE B C 1
ATOM 5437 O O . PHE B 1 261 ? -8.797 -31.797 -24.312 1 98.5 261 PHE B O 1
ATOM 5444 N N . ALA B 1 262 ? -10.688 -30.578 -24.062 1 98.06 262 ALA B N 1
ATOM 5445 C CA . ALA B 1 262 ? -11.578 -31.703 -24.312 1 98.06 262 ALA B CA 1
ATOM 5446 C C . ALA B 1 262 ? -11.32 -32.312 -25.688 1 98.06 262 ALA B C 1
ATOM 5448 O O . ALA B 1 262 ? -11.25 -33.531 -25.828 1 98.06 262 ALA B O 1
ATOM 5449 N N . ASP B 1 263 ? -11.195 -31.453 -26.625 1 97.88 263 ASP B N 1
ATOM 5450 C CA . ASP B 1 263 ? -10.961 -31.906 -28 1 97.88 263 ASP B CA 1
ATOM 5451 C C . ASP B 1 263 ? -9.594 -32.562 -28.141 1 97.88 263 ASP B C 1
ATOM 5453 O O . ASP B 1 263 ? -9.477 -33.625 -28.766 1 97.88 263 ASP B O 1
ATOM 5457 N N . HIS B 1 264 ? -8.617 -32.031 -27.531 1 98 264 HIS B N 1
ATOM 5458 C CA . HIS B 1 264 ? -7.246 -32.5 -27.656 1 98 264 HIS B CA 1
ATOM 5459 C C . HIS B 1 264 ? -7.059 -33.844 -26.969 1 98 264 HIS B C 1
ATOM 5461 O O . HIS B 1 264 ? -6.309 -34.719 -27.438 1 98 264 HIS B O 1
ATOM 5467 N N . PHE B 1 265 ? -7.824 -34.062 -25.859 1 97.81 265 PHE B N 1
ATOM 5468 C CA . PHE B 1 265 ? -7.574 -35.219 -25.031 1 97.81 265 PHE B CA 1
ATOM 5469 C C . PHE B 1 265 ? -8.742 -36.188 -25.109 1 97.81 265 PHE B C 1
ATOM 5471 O O . PHE B 1 265 ? -8.906 -37.062 -24.234 1 97.81 265 PHE B O 1
ATOM 5478 N N . ALA B 1 266 ? -9.75 -36.125 -25.922 1 93.69 266 ALA B N 1
ATOM 5479 C CA . ALA B 1 266 ? -10.969 -36.906 -26.062 1 93.69 266 ALA B CA 1
ATOM 5480 C C . ALA B 1 266 ? -10.672 -38.406 -25.953 1 93.69 266 ALA B C 1
ATOM 5482 O O . ALA B 1 266 ? -11.453 -39.156 -25.375 1 93.69 266 ALA B O 1
ATOM 5483 N N . ASN B 1 267 ? -9.523 -38.969 -26.391 1 89.81 267 ASN B N 1
ATOM 5484 C CA . ASN B 1 267 ? -9.25 -40.406 -26.391 1 89.81 267 ASN B CA 1
ATOM 5485 C C . ASN B 1 267 ? -7.934 -40.719 -25.672 1 89.81 267 ASN B C 1
ATOM 5487 O O . ASN B 1 267 ? -7.238 -41.688 -26.047 1 89.81 267 ASN B O 1
ATOM 5491 N N . VAL B 1 268 ? -7.824 -39.906 -24.672 1 91.38 268 VAL B N 1
ATOM 5492 C CA . VAL B 1 268 ? -6.598 -40.094 -23.906 1 91.38 268 VAL B CA 1
ATOM 5493 C C . VAL B 1 268 ? -6.945 -40.438 -22.469 1 91.38 268 VAL B C 1
ATOM 5495 O O . VAL B 1 268 ? -7.387 -39.594 -21.703 1 91.38 268 VAL B O 1
ATOM 5498 N N . PRO B 1 269 ? -6.898 -41.688 -22.047 1 88.06 269 PRO B N 1
ATOM 5499 C CA . PRO B 1 269 ? -7.324 -42.094 -20.703 1 88.06 269 PRO B CA 1
ATOM 5500 C C . PRO B 1 269 ? -6.57 -41.375 -19.594 1 88.06 269 PRO B C 1
ATOM 5502 O O . PRO B 1 269 ? -7.16 -41.031 -18.562 1 88.06 269 PRO B O 1
ATOM 5505 N N . ASP B 1 270 ? -5.293 -41.094 -19.734 1 92.31 270 ASP B N 1
ATOM 5506 C CA . ASP B 1 270 ? -4.496 -40.469 -18.688 1 92.31 270 ASP B CA 1
ATOM 5507 C C . ASP B 1 270 ? -4.227 -39 -19.031 1 92.31 270 ASP B C 1
ATOM 5509 O O . ASP B 1 270 ? -3.117 -38.5 -18.812 1 92.31 270 ASP B O 1
ATOM 5513 N N . ALA B 1 271 ? -5.355 -38.344 -19.438 1 96.56 271 ALA B N 1
ATOM 5514 C CA . ALA B 1 271 ? -5.25 -36.906 -19.766 1 96.56 271 ALA B CA 1
ATOM 5515 C C . ALA B 1 271 ? -4.957 -36.094 -18.531 1 96.56 271 ALA B C 1
ATOM 5517 O O . ALA B 1 271 ? -5.375 -36.438 -17.422 1 96.56 271 ALA B O 1
ATOM 5518 N N . PRO B 1 272 ? -4.258 -35 -18.656 1 98.38 272 PRO B N 1
ATOM 5519 C CA . PRO B 1 272 ? -3.91 -34.156 -17.516 1 98.38 272 PRO B CA 1
ATOM 5520 C C . PRO B 1 272 ? -5.102 -33.375 -16.969 1 98.38 272 PRO B C 1
ATOM 5522 O O . PRO B 1 272 ? -6.074 -33.156 -17.688 1 98.38 272 PRO B O 1
ATOM 5525 N N . GLU B 1 273 ? -5.02 -33.062 -15.711 1 98.56 273 GLU B N 1
ATOM 5526 C CA . GLU B 1 273 ? -5.977 -32.156 -15.094 1 98.56 273 GLU B CA 1
ATOM 5527 C C . GLU B 1 273 ? -5.766 -30.719 -15.594 1 98.56 273 GLU B C 1
ATOM 5529 O O . GLU B 1 273 ? -4.629 -30.25 -15.703 1 98.56 273 GLU B O 1
ATOM 5534 N N . LEU B 1 274 ? -6.848 -30.062 -16 1 98.88 274 LEU B N 1
ATOM 5535 C CA . LEU B 1 274 ? -6.797 -28.641 -16.297 1 98.88 274 LEU B CA 1
ATOM 5536 C C . LEU B 1 274 ? -6.969 -27.812 -15.016 1 98.88 274 LEU B C 1
ATOM 5538 O O . LEU B 1 274 ? -7.906 -28.047 -14.25 1 98.88 274 LEU B O 1
ATOM 5542 N N . VAL B 1 275 ? -6.051 -26.891 -14.727 1 98.88 275 VAL B N 1
ATOM 5543 C CA . VAL B 1 275 ? -6.117 -26.016 -13.555 1 98.88 275 VAL B CA 1
ATOM 5544 C C . VAL B 1 275 ? -6.09 -24.547 -14 1 98.88 275 VAL B C 1
ATOM 5546 O O . VAL B 1 275 ? -5.414 -24.203 -14.969 1 98.88 275 VAL B O 1
ATOM 5549 N N . ILE B 1 276 ? -6.859 -23.688 -13.406 1 98.81 276 ILE B N 1
ATOM 5550 C CA . ILE B 1 276 ? -6.762 -22.234 -13.555 1 98.81 276 ILE B CA 1
ATOM 5551 C C . ILE B 1 276 ? -6.574 -21.578 -12.188 1 98.81 276 ILE B C 1
ATOM 5553 O O . ILE B 1 276 ? -6.809 -22.219 -11.156 1 98.81 276 ILE B O 1
ATOM 5557 N N . GLU B 1 277 ? -6.145 -20.359 -12.172 1 98.81 277 GLU B N 1
ATOM 5558 C CA . GLU B 1 277 ? -5.801 -19.688 -10.922 1 98.81 277 GLU B CA 1
ATOM 5559 C C . GLU B 1 277 ? -6.602 -18.406 -10.75 1 98.81 277 GLU B C 1
ATOM 5561 O O . GLU B 1 277 ? -6.027 -17.328 -10.602 1 98.81 277 GLU B O 1
ATOM 5566 N N . PRO B 1 278 ? -7.906 -18.484 -10.648 1 98.38 278 PRO B N 1
ATOM 5567 C CA . PRO B 1 278 ? -8.719 -17.266 -10.492 1 98.38 278 PRO B CA 1
ATOM 5568 C C . PRO B 1 278 ? -8.547 -16.609 -9.125 1 98.38 278 PRO B C 1
ATOM 5570 O O . PRO B 1 278 ? -8.43 -17.312 -8.109 1 98.38 278 PRO B O 1
ATOM 5573 N N . GLY B 1 279 ? -8.406 -15.266 -9.086 1 97.94 279 GLY B N 1
ATOM 5574 C CA . GLY B 1 279 ? -8.5 -14.43 -7.895 1 97.94 279 GLY B CA 1
ATOM 5575 C C . GLY B 1 279 ? -9.711 -13.516 -7.91 1 97.94 279 GLY B C 1
ATOM 5576 O O . GLY B 1 279 ? -10.781 -13.883 -7.414 1 97.94 279 GLY B O 1
ATOM 5577 N N . SER B 1 280 ? -9.594 -12.492 -8.805 1 96.5 280 SER B N 1
ATOM 5578 C CA . SER B 1 280 ? -10.633 -11.477 -8.906 1 96.5 280 SER B CA 1
ATOM 5579 C C . SER B 1 280 ? -11.969 -12.086 -9.336 1 96.5 280 SER B C 1
ATOM 5581 O O . SER B 1 280 ? -13.031 -11.617 -8.922 1 96.5 280 SER B O 1
ATOM 5583 N N . ALA B 1 281 ? -11.906 -13.148 -10.141 1 97.44 281 ALA B N 1
ATOM 5584 C CA . ALA B 1 281 ? -13.133 -13.797 -10.602 1 97.44 281 ALA B CA 1
ATOM 5585 C C . ALA B 1 281 ? -13.945 -14.336 -9.43 1 97.44 281 ALA B C 1
ATOM 5587 O O . ALA B 1 281 ? -15.18 -14.352 -9.477 1 97.44 281 ALA B O 1
ATOM 5588 N N . LEU B 1 282 ? -13.219 -14.758 -8.414 1 98.38 282 LEU B N 1
ATOM 5589 C CA . LEU B 1 282 ? -13.898 -15.352 -7.266 1 98.38 282 LEU B CA 1
ATOM 5590 C C . LEU B 1 282 ? -14.172 -14.297 -6.195 1 98.38 282 LEU B C 1
ATOM 5592 O O . LEU B 1 282 ? -15.242 -14.273 -5.594 1 98.38 282 LEU B O 1
ATOM 5596 N N . ALA B 1 283 ? -13.227 -13.359 -6.023 1 98.06 283 ALA B N 1
ATOM 5597 C CA . ALA B 1 283 ? -13.234 -12.531 -4.82 1 98.06 283 ALA B CA 1
ATOM 5598 C C . ALA B 1 283 ? -13.758 -11.125 -5.121 1 98.06 283 ALA B C 1
ATOM 5600 O O . ALA B 1 283 ? -14.141 -10.391 -4.207 1 98.06 283 ALA B O 1
ATOM 5601 N N . GLY B 1 284 ? -13.766 -10.711 -6.332 1 96.75 284 GLY B N 1
ATOM 5602 C CA . GLY B 1 284 ? -13.977 -9.32 -6.695 1 96.75 284 GLY B CA 1
ATOM 5603 C C . GLY B 1 284 ? -15.258 -8.742 -6.125 1 96.75 284 GLY B C 1
ATOM 5604 O O . GLY B 1 284 ? -15.242 -7.691 -5.477 1 96.75 284 GLY B O 1
ATOM 5605 N N . ASP B 1 285 ? -16.359 -9.461 -6.312 1 95.94 285 ASP B N 1
ATOM 5606 C CA . ASP B 1 285 ? -17.656 -8.914 -5.938 1 95.94 285 ASP B CA 1
ATOM 5607 C C . ASP B 1 285 ? -18.094 -9.438 -4.57 1 95.94 285 ASP B C 1
ATOM 5609 O O . ASP B 1 285 ? -19.266 -9.297 -4.195 1 95.94 285 ASP B O 1
ATOM 5613 N N . CYS B 1 286 ? -17.125 -10 -3.787 1 96.62 286 CYS B N 1
ATOM 5614 C CA . CYS B 1 286 ? -17.531 -10.672 -2.557 1 96.62 286 CYS B CA 1
ATOM 5615 C C . CYS B 1 286 ? -17.281 -9.781 -1.344 1 96.62 286 CYS B C 1
ATOM 5617 O O . CYS B 1 286 ? -17.391 -10.234 -0.204 1 96.62 286 CYS B O 1
ATOM 5619 N N . MET B 1 287 ? -16.891 -8.578 -1.522 1 97.19 287 MET B N 1
ATOM 5620 C CA . MET B 1 287 ? -16.672 -7.68 -0.393 1 97.19 287 MET B CA 1
ATOM 5621 C C . MET B 1 287 ? -17.141 -6.266 -0.729 1 97.19 287 MET B C 1
ATOM 5623 O O . MET B 1 287 ? -16.984 -5.809 -1.862 1 97.19 287 MET B O 1
ATOM 5627 N N . LYS B 1 288 ? -17.703 -5.609 0.179 1 97.62 288 LYS B N 1
ATOM 5628 C CA . LYS B 1 288 ? -18.016 -4.184 0.138 1 97.62 288 LYS B CA 1
ATOM 5629 C C . LYS B 1 288 ? -17.203 -3.414 1.176 1 97.62 288 LYS B C 1
ATOM 5631 O O . LYS B 1 288 ? -16.781 -3.98 2.188 1 97.62 288 LYS B O 1
ATOM 5636 N N . PHE B 1 289 ? -16.938 -2.217 0.919 1 98.56 289 PHE B N 1
ATOM 5637 C CA . PHE B 1 289 ? -16.297 -1.315 1.868 1 98.56 289 PHE B CA 1
ATOM 5638 C C . PHE B 1 289 ? -17.25 -0.223 2.312 1 98.56 289 PHE B C 1
ATOM 5640 O O . PHE B 1 289 ? -17.828 0.488 1.481 1 98.56 289 PHE B O 1
ATOM 5647 N N . VAL B 1 290 ? -17.484 -0.129 3.602 1 98.69 290 VAL B N 1
ATOM 5648 C CA . VAL B 1 290 ? -18.406 0.826 4.191 1 98.69 290 VAL B CA 1
ATOM 5649 C C . VAL B 1 290 ? -17.641 1.922 4.918 1 98.69 290 VAL B C 1
ATOM 5651 O O . VAL B 1 290 ? -16.719 1.635 5.688 1 98.69 290 VAL B O 1
ATOM 5654 N N . SER B 1 291 ? -18.031 3.17 4.66 1 98.5 291 SER B N 1
ATOM 5655 C CA . SER B 1 291 ? -17.422 4.297 5.359 1 98.5 291 SER B CA 1
ATOM 5656 C C . SER B 1 291 ? -18.422 5.414 5.59 1 98.5 291 SER B C 1
ATOM 5658 O O . SER B 1 291 ? -19.25 5.699 4.723 1 98.5 291 SER B O 1
ATOM 5660 N N . ARG B 1 292 ? -18.375 6.039 6.652 1 98 292 ARG B N 1
ATOM 5661 C CA . ARG B 1 292 ? -19.344 7.059 7.031 1 98 292 ARG B CA 1
ATOM 5662 C C . ARG B 1 292 ? -18.891 8.445 6.582 1 98 292 ARG B C 1
ATOM 5664 O O . ARG B 1 292 ? -17.703 8.766 6.668 1 98 292 ARG B O 1
ATOM 5671 N N . ILE B 1 293 ? -19.766 9.258 6.129 1 98 293 ILE B N 1
ATOM 5672 C CA . ILE B 1 293 ? -19.5 10.656 5.801 1 98 293 ILE B CA 1
ATOM 5673 C C . ILE B 1 293 ? -19.375 11.477 7.086 1 98 293 ILE B C 1
ATOM 5675 O O . ILE B 1 293 ? -20.281 11.461 7.922 1 98 293 ILE B O 1
ATOM 5679 N N . GLU B 1 294 ? -18.25 12.211 7.203 1 96.81 294 GLU B N 1
ATOM 5680 C CA . GLU B 1 294 ? -17.953 12.852 8.484 1 96.81 294 GLU B CA 1
ATOM 5681 C C . GLU B 1 294 ? -17.969 14.375 8.359 1 96.81 294 GLU B C 1
ATOM 5683 O O . GLU B 1 294 ? -18.188 15.078 9.344 1 96.81 294 GLU B O 1
ATOM 5688 N N . THR B 1 295 ? -17.703 14.898 7.188 1 97.06 295 THR B N 1
ATOM 5689 C CA . THR B 1 295 ? -17.625 16.344 7.027 1 97.06 295 THR B CA 1
ATOM 5690 C C . THR B 1 295 ? -18.094 16.75 5.633 1 97.06 295 THR B C 1
ATOM 5692 O O . THR B 1 295 ? -18.141 15.93 4.719 1 97.06 295 THR B O 1
ATOM 5695 N N . PHE B 1 296 ? -18.516 17.984 5.547 1 96.75 296 PHE B N 1
ATOM 5696 C CA . PHE B 1 296 ? -18.781 18.688 4.293 1 96.75 296 PHE B CA 1
ATOM 5697 C C . PHE B 1 296 ? -18.094 20.047 4.281 1 96.75 296 PHE B C 1
ATOM 5699 O O . PHE B 1 296 ? -17.938 20.672 5.324 1 96.75 296 PHE B O 1
ATOM 5706 N N . LYS B 1 297 ? -17.656 20.438 3.131 1 96.88 297 LYS B N 1
ATOM 5707 C CA . LYS B 1 297 ? -17.188 21.812 2.967 1 96.88 297 LYS B CA 1
ATOM 5708 C C . LYS B 1 297 ? -17.375 22.281 1.526 1 96.88 297 LYS B C 1
ATOM 5710 O O . LYS B 1 297 ? -17.516 21.469 0.614 1 96.88 297 LYS B O 1
ATOM 5715 N N . ASN B 1 298 ? -17.469 23.531 1.38 1 96.62 298 ASN B N 1
ATOM 5716 C CA . ASN B 1 298 ? -17.453 24.172 0.073 1 96.62 298 ASN B CA 1
ATOM 5717 C C . ASN B 1 298 ? -16.188 24.984 -0.137 1 96.62 298 ASN B C 1
ATOM 5719 O O . ASN B 1 298 ? -15.859 25.859 0.67 1 96.62 298 ASN B O 1
ATOM 5723 N N . VAL B 1 299 ? -15.43 24.625 -1.102 1 96.19 299 VAL B N 1
ATOM 5724 C CA . VAL B 1 299 ? -14.203 25.344 -1.427 1 96.19 299 VAL B CA 1
ATOM 5725 C C . VAL B 1 299 ? -14.328 25.984 -2.811 1 96.19 299 VAL B C 1
ATOM 5727 O O . VAL B 1 299 ? -14.242 25.281 -3.828 1 96.19 299 VAL B O 1
ATOM 5730 N N . ARG B 1 300 ? -14.523 27.297 -2.781 1 94 300 ARG B N 1
ATOM 5731 C CA . ARG B 1 300 ? -14.594 28.062 -4.016 1 94 300 ARG B CA 1
ATOM 5732 C C . ARG B 1 300 ? -15.633 27.484 -4.969 1 94 300 ARG B C 1
ATOM 5734 O O . ARG B 1 300 ? -15.352 27.297 -6.156 1 94 300 ARG B O 1
ATOM 5741 N N . GLY B 1 301 ? -16.688 27 -4.422 1 94.19 301 GLY B N 1
ATOM 5742 C CA . GLY B 1 301 ? -17.812 26.547 -5.227 1 94.19 301 GLY B CA 1
ATOM 5743 C C . GLY B 1 301 ? -17.875 25.047 -5.363 1 94.19 301 GLY B C 1
ATOM 5744 O O . GLY B 1 301 ? -18.906 24.5 -5.781 1 94.19 301 GLY B O 1
ATOM 5745 N N . LYS B 1 302 ? -16.875 24.328 -5.016 1 96.31 302 LYS B N 1
ATOM 5746 C CA . LYS B 1 302 ? -16.875 22.875 -5.098 1 96.31 302 LYS B CA 1
ATOM 5747 C C . LYS B 1 302 ? -17.234 22.25 -3.754 1 96.31 302 LYS B C 1
ATOM 5749 O O . LYS B 1 302 ? -16.578 22.516 -2.746 1 96.31 302 LYS B O 1
ATOM 5754 N N . ASP B 1 303 ? -18.281 21.422 -3.809 1 97.69 303 ASP B N 1
ATOM 5755 C CA . ASP B 1 303 ? -18.672 20.703 -2.602 1 97.69 303 ASP B CA 1
ATOM 5756 C C . ASP B 1 303 ? -17.828 19.438 -2.424 1 97.69 303 ASP B C 1
ATOM 5758 O O . ASP B 1 303 ? -17.609 18.703 -3.381 1 97.69 303 ASP B O 1
ATOM 5762 N N . ILE B 1 304 ? -17.391 19.266 -1.191 1 98.25 304 ILE B N 1
ATOM 5763 C CA . ILE B 1 304 ? -16.547 18.109 -0.873 1 98.25 304 ILE B CA 1
ATOM 5764 C C . ILE B 1 304 ? -17.047 17.453 0.412 1 98.25 304 ILE B C 1
ATOM 5766 O O . ILE B 1 304 ? -17.172 18.109 1.445 1 98.25 304 ILE B O 1
ATOM 5770 N N . ALA B 1 305 ? -17.406 16.234 0.315 1 98.38 305 ALA B N 1
ATOM 5771 C CA . ALA B 1 305 ? -17.625 15.406 1.489 1 98.38 305 ALA B CA 1
ATOM 5772 C C . ALA B 1 305 ? -16.391 14.562 1.809 1 98.38 305 ALA B C 1
ATOM 5774 O O . ALA B 1 305 ? -15.641 14.195 0.907 1 98.38 305 ALA B O 1
ATOM 5775 N N . THR B 1 306 ? -16.141 14.305 3.064 1 98.38 306 THR B N 1
ATOM 5776 C CA . THR B 1 306 ? -15.031 13.453 3.445 1 98.38 306 THR B CA 1
ATOM 5777 C C . THR B 1 306 ? -15.516 12.266 4.27 1 98.38 306 THR B C 1
ATOM 5779 O O . THR B 1 306 ? -16.328 12.422 5.184 1 98.38 306 THR B O 1
ATOM 5782 N N . VAL B 1 307 ? -15.086 11.062 3.91 1 98.38 307 VAL B N 1
ATOM 5783 C CA . VAL B 1 307 ? -15.422 9.844 4.629 1 98.38 307 VAL B CA 1
ATOM 5784 C C . VAL B 1 307 ? -14.18 9.289 5.328 1 98.38 307 VAL B C 1
ATOM 5786 O O . VAL B 1 307 ? -13.055 9.695 5.016 1 98.38 307 VAL B O 1
ATOM 5789 N N . ILE B 1 308 ? -14.398 8.359 6.293 1 96.81 308 ILE B N 1
ATOM 5790 C CA . ILE B 1 308 ? -13.305 7.688 6.98 1 96.81 308 ILE B CA 1
ATOM 5791 C C . ILE B 1 308 ? -12.797 6.523 6.133 1 96.81 308 ILE B C 1
ATOM 5793 O O . ILE B 1 308 ? -12.414 5.48 6.664 1 96.81 308 ILE B O 1
ATOM 5797 N N . GLY B 1 309 ? -12.82 6.508 4.887 1 97.75 309 GLY B N 1
ATOM 5798 C CA . GLY B 1 309 ? -12.242 5.621 3.885 1 97.75 309 GLY B CA 1
ATOM 5799 C C . GLY B 1 309 ? -11.289 6.328 2.943 1 97.75 309 GLY B C 1
ATOM 5800 O O . GLY B 1 309 ? -11.195 7.555 2.949 1 97.75 309 GLY B O 1
ATOM 5801 N N . SER B 1 310 ? -10.578 5.578 2.217 1 98.06 310 SER B N 1
ATOM 5802 C CA . SER B 1 310 ? -9.602 6.098 1.27 1 98.06 310 SER B CA 1
ATOM 5803 C C . SER B 1 310 ? -9.492 5.207 0.038 1 98.06 310 SER B C 1
ATOM 5805 O O . SER B 1 310 ? -9.922 4.051 0.065 1 98.06 310 SER B O 1
ATOM 5807 N N . GLN B 1 311 ? -8.938 5.785 -0.978 1 97.69 311 GLN B N 1
ATOM 5808 C CA . GLN B 1 311 ? -8.562 4.977 -2.133 1 97.69 311 GLN B CA 1
ATOM 5809 C C . GLN B 1 311 ? -7.578 3.879 -1.741 1 97.69 311 GLN B C 1
ATOM 5811 O O . GLN B 1 311 ? -7.461 2.865 -2.434 1 97.69 311 GLN B O 1
ATOM 5816 N N . LYS B 1 312 ? -6.91 4.02 -0.619 1 97.44 312 LYS B N 1
ATOM 5817 C CA . LYS B 1 312 ? -5.969 3.014 -0.135 1 97.44 312 LYS B CA 1
ATOM 5818 C C . LYS B 1 312 ? -6.703 1.796 0.417 1 97.44 312 LYS B C 1
ATOM 5820 O O . LYS B 1 312 ? -6.098 0.742 0.625 1 97.44 312 LYS B O 1
ATOM 5825 N N . ASN B 1 313 ? -8.023 1.922 0.601 1 98.25 313 ASN B N 1
ATOM 5826 C CA . ASN B 1 313 ? -8.82 0.823 1.14 1 98.25 313 ASN B CA 1
ATOM 5827 C C . ASN B 1 313 ? -9.461 0 0.029 1 98.25 313 ASN B C 1
ATOM 5829 O O . ASN B 1 313 ? -9.992 -1.085 0.28 1 98.25 313 ASN B O 1
ATOM 5833 N N . ILE B 1 314 ? -9.414 0.551 -1.178 1 97.31 314 ILE B N 1
ATOM 5834 C CA . ILE B 1 314 ? -10.055 -0.132 -2.295 1 97.31 314 ILE B CA 1
ATOM 5835 C C . ILE B 1 314 ? -9.086 -0.226 -3.471 1 97.31 314 ILE B C 1
ATOM 5837 O O . ILE B 1 314 ? -8.031 0.417 -3.469 1 97.31 314 ILE B O 1
ATOM 5841 N N . SER B 1 315 ? -9.352 -1 -4.441 1 92.88 315 SER B N 1
ATOM 5842 C CA . SER B 1 315 ? -8.43 -1.233 -5.543 1 92.88 315 SER B CA 1
ATOM 5843 C C . SER B 1 315 ? -8.914 -0.571 -6.828 1 92.88 315 SER B C 1
ATOM 5845 O O . SER B 1 315 ? -8.32 -0.751 -7.891 1 92.88 315 SER B O 1
ATOM 5847 N N . MET B 1 316 ? -9.922 0.185 -6.789 1 88.94 316 MET B N 1
ATOM 5848 C CA . MET B 1 316 ? -10.477 0.85 -7.965 1 88.94 316 MET B CA 1
ATOM 5849 C C . MET B 1 316 ? -10.07 2.318 -8 1 88.94 316 MET B C 1
ATOM 5851 O O . MET B 1 316 ? -10.742 3.168 -7.41 1 88.94 316 MET B O 1
ATOM 5855 N N . SER B 1 317 ? -8.922 2.598 -8.625 1 84.62 317 SER B N 1
ATOM 5856 C CA . SER B 1 317 ? -8.414 3.965 -8.703 1 84.62 317 SER B CA 1
ATOM 5857 C C . SER B 1 317 ? -8.766 4.613 -10.039 1 84.62 317 SER B C 1
ATOM 5859 O O . SER B 1 317 ? -8.711 3.961 -11.078 1 84.62 317 SER B O 1
ATOM 5861 N N . GLY B 1 318 ? -9.062 5.848 -9.938 1 85.88 318 GLY B N 1
ATOM 5862 C CA . GLY B 1 318 ? -9.242 6.625 -11.148 1 85.88 318 GLY B CA 1
ATOM 5863 C C . GLY B 1 318 ? -10.641 6.504 -11.734 1 85.88 318 GLY B C 1
ATOM 5864 O O . GLY B 1 318 ? -10.922 7.066 -12.789 1 85.88 318 GLY B O 1
ATOM 5865 N N . ILE B 1 319 ? -11.453 5.645 -11.156 1 92.69 319 ILE B N 1
ATOM 5866 C CA . ILE B 1 319 ? -12.828 5.5 -11.617 1 92.69 319 ILE B CA 1
ATOM 5867 C C . ILE B 1 319 ? -13.789 5.652 -10.43 1 92.69 319 ILE B C 1
ATOM 5869 O O . ILE B 1 319 ? -13.359 5.641 -9.273 1 92.69 319 ILE B O 1
ATOM 5873 N N . ASN B 1 320 ? -15.031 5.879 -10.789 1 96.12 320 ASN B N 1
ATOM 5874 C CA . ASN B 1 320 ? -16.062 5.781 -9.766 1 96.12 320 ASN B CA 1
ATOM 5875 C C . ASN B 1 320 ? -16.5 4.336 -9.555 1 96.12 320 ASN B C 1
ATOM 5877 O O . ASN B 1 320 ? -17.109 3.73 -10.43 1 96.12 320 ASN B O 1
ATOM 5881 N N . PRO B 1 321 ? -16.156 3.789 -8.445 1 96.81 321 PRO B N 1
ATOM 5882 C CA . PRO B 1 321 ? -16.625 2.424 -8.188 1 96.81 321 PRO B CA 1
ATOM 5883 C C . PRO B 1 321 ? -18.141 2.33 -8.094 1 96.81 321 PRO B C 1
ATOM 5885 O O . PRO B 1 321 ? -18.812 3.354 -7.953 1 96.81 321 PRO B O 1
ATOM 5888 N N . PRO B 1 322 ? -18.703 1.058 -8.289 1 96.44 322 PRO B N 1
ATOM 5889 C CA . PRO B 1 322 ? -20.109 0.914 -7.914 1 96.44 322 PRO B CA 1
ATOM 5890 C C . PRO B 1 322 ? -20.359 1.2 -6.434 1 96.44 322 PRO B C 1
ATOM 5892 O O . PRO B 1 322 ? -19.625 0.691 -5.574 1 96.44 322 PRO B O 1
ATOM 5895 N N . TYR B 1 323 ? -21.312 2.078 -6.18 1 96.94 323 TYR B N 1
ATOM 5896 C CA . TYR B 1 323 ? -21.547 2.451 -4.789 1 96.94 323 TYR B CA 1
ATOM 5897 C C . TYR B 1 323 ? -23.016 2.785 -4.547 1 96.94 323 TYR B C 1
ATOM 5899 O O . TYR B 1 323 ? -23.781 2.967 -5.496 1 96.94 323 TYR B O 1
ATOM 5907 N N . GLU B 1 324 ? -23.422 2.773 -3.316 1 96.56 324 GLU B N 1
ATOM 5908 C CA . GLU B 1 324 ? -24.719 3.27 -2.854 1 96.56 324 GLU B CA 1
ATOM 5909 C C . GLU B 1 324 ? -24.562 4.098 -1.579 1 96.56 324 GLU B C 1
ATOM 5911 O O . GLU B 1 324 ? -23.609 3.914 -0.825 1 96.56 324 GLU B O 1
ATOM 5916 N N . ILE B 1 325 ? -25.438 5.055 -1.421 1 97.81 325 ILE B N 1
ATOM 5917 C CA . ILE B 1 325 ? -25.531 5.824 -0.186 1 97.81 325 ILE B CA 1
ATOM 5918 C C . ILE B 1 325 ? -26.625 5.242 0.706 1 97.81 325 ILE B C 1
ATOM 5920 O O . ILE B 1 325 ? -27.766 5.102 0.279 1 97.81 325 ILE B O 1
ATOM 5924 N N . VAL B 1 326 ? -26.266 4.836 1.881 1 97.56 326 VAL B N 1
ATOM 5925 C CA . VAL B 1 326 ? -27.234 4.352 2.863 1 97.56 326 VAL B CA 1
ATOM 5926 C C . VAL B 1 326 ? -27.375 5.371 3.99 1 97.56 326 VAL B C 1
ATOM 5928 O O . VAL B 1 326 ? -26.391 5.738 4.637 1 97.56 326 VAL B O 1
ATOM 5931 N N . PRO B 1 327 ? -28.531 5.859 4.168 1 96.06 327 PRO B N 1
ATOM 5932 C CA . PRO B 1 327 ? -28.719 6.84 5.242 1 96.06 327 PRO B CA 1
ATOM 5933 C C . PRO B 1 327 ? -28.312 6.301 6.613 1 96.06 327 PRO B C 1
ATOM 5935 O O . PRO B 1 327 ? -28.578 5.137 6.922 1 96.06 327 PRO B O 1
ATOM 5938 N N . GLY B 1 328 ? -27.594 7.086 7.383 1 94.81 328 GLY B N 1
ATOM 5939 C CA . GLY B 1 328 ? -27.266 6.766 8.766 1 94.81 328 GLY B CA 1
ATOM 5940 C C . GLY B 1 328 ? -27.984 7.656 9.766 1 94.81 328 GLY B C 1
ATOM 5941 O O . GLY B 1 328 ? -29.078 8.141 9.5 1 94.81 328 GLY B O 1
ATOM 5942 N N . LEU B 1 329 ? -27.5 7.586 10.984 1 88.25 329 LEU B N 1
ATOM 5943 C CA . LEU B 1 329 ? -27.984 8.547 11.969 1 88.25 329 LEU B CA 1
ATOM 5944 C C . LEU B 1 329 ? -27.547 9.961 11.609 1 88.25 329 LEU B C 1
ATOM 5946 O O . LEU B 1 329 ? -26.438 10.367 11.938 1 88.25 329 LEU B O 1
ATOM 5950 N N . ARG B 1 330 ? -28.484 10.594 10.961 1 85.5 330 ARG B N 1
ATOM 5951 C CA . ARG B 1 330 ? -28.172 11.922 10.438 1 85.5 330 ARG B CA 1
ATOM 5952 C C . ARG B 1 330 ? -28.062 12.945 11.562 1 85.5 330 ARG B C 1
ATOM 5954 O O . ARG B 1 330 ? -28.906 13 12.453 1 85.5 330 ARG B O 1
ATOM 5961 N N . GLU B 1 331 ? -26.953 13.625 11.5 1 80.81 331 GLU B N 1
ATOM 5962 C CA . GLU B 1 331 ? -26.641 14.609 12.531 1 80.81 331 GLU B CA 1
ATOM 5963 C C . GLU B 1 331 ? -26.984 16.016 12.062 1 80.81 331 GLU B C 1
ATOM 5965 O O . GLU B 1 331 ? -27.062 16.953 12.875 1 80.81 331 GLU B O 1
ATOM 5970 N N . GLU B 1 332 ? -27.094 16.172 10.797 1 87.31 332 GLU B N 1
ATOM 5971 C CA . GLU B 1 332 ? -27.406 17.469 10.188 1 87.31 332 GLU B CA 1
ATOM 5972 C C . GLU B 1 332 ? -28.484 17.328 9.125 1 87.31 332 GLU B C 1
ATOM 5974 O O . GLU B 1 332 ? -28.906 16.219 8.789 1 87.31 332 GLU B O 1
ATOM 5979 N N . GLU B 1 333 ? -28.844 18.422 8.625 1 88.75 333 GLU B N 1
ATOM 5980 C CA . GLU B 1 333 ? -29.859 18.469 7.582 1 88.75 333 GLU B CA 1
ATOM 5981 C C . GLU B 1 333 ? -29.344 17.828 6.293 1 88.75 333 GLU B C 1
ATOM 5983 O O . GLU B 1 333 ? -28.156 17.906 5.98 1 88.75 333 GLU B O 1
ATOM 5988 N N . THR B 1 334 ? -30.281 17.219 5.695 1 94.38 334 THR B N 1
ATOM 5989 C CA . THR B 1 334 ? -29.984 16.609 4.398 1 94.38 334 THR B CA 1
ATOM 5990 C C . THR B 1 334 ? -29.906 17.672 3.309 1 94.38 334 THR B C 1
ATOM 5992 O O . THR B 1 334 ? -30.75 18.562 3.248 1 94.38 334 THR B O 1
ATOM 5995 N N . ILE B 1 335 ? -28.891 17.594 2.578 1 95.62 335 ILE B N 1
ATOM 5996 C CA . ILE B 1 335 ? -28.734 18.5 1.45 1 95.62 335 ILE B CA 1
ATOM 5997 C C . ILE B 1 335 ? -28.766 17.719 0.141 1 95.62 335 ILE B C 1
ATOM 5999 O O . ILE B 1 335 ? -28.156 16.656 0.038 1 95.62 335 ILE B O 1
ATOM 6003 N N . ASP B 1 336 ? -29.438 18.219 -0.836 1 97.06 336 ASP B N 1
ATOM 6004 C CA . ASP B 1 336 ? -29.469 17.641 -2.174 1 97.06 336 ASP B CA 1
ATOM 6005 C C . ASP B 1 336 ? -28.375 18.25 -3.059 1 97.06 336 ASP B C 1
ATOM 6007 O O . ASP B 1 336 ? -28.578 19.297 -3.656 1 97.06 336 ASP B O 1
ATOM 6011 N N . TYR B 1 337 ? -27.312 17.578 -3.186 1 97.31 337 TYR B N 1
ATOM 6012 C CA . TYR B 1 337 ? -26.172 18.094 -3.924 1 97.31 337 TYR B CA 1
ATOM 6013 C C . TYR B 1 337 ? -26.312 17.844 -5.418 1 97.31 337 TYR B C 1
ATOM 6015 O O . TYR B 1 337 ? -26.828 16.797 -5.824 1 97.31 337 TYR B O 1
ATOM 6023 N N . LYS B 1 338 ? -25.812 18.703 -6.23 1 96.12 338 LYS B N 1
ATOM 6024 C CA . LYS B 1 338 ? -25.766 18.531 -7.68 1 96.12 338 LYS B CA 1
ATOM 6025 C C . LYS B 1 338 ? -24.422 17.938 -8.109 1 96.12 338 LYS B C 1
ATOM 6027 O O . LYS B 1 338 ? -24.359 17.219 -9.109 1 96.12 338 LYS B O 1
ATOM 6032 N N . ASP B 1 339 ? -23.422 18.281 -7.402 1 97.31 339 ASP B N 1
ATOM 6033 C CA . ASP B 1 339 ? -22.047 17.891 -7.695 1 97.31 339 ASP B CA 1
ATOM 6034 C C . ASP B 1 339 ? -21.188 17.938 -6.441 1 97.31 339 ASP B C 1
ATOM 6036 O O . ASP B 1 339 ? -20.734 19.016 -6.027 1 97.31 339 ASP B O 1
ATOM 6040 N N . VAL B 1 340 ? -20.953 16.828 -5.871 1 98.25 340 VAL B N 1
ATOM 6041 C CA . VAL B 1 340 ? -20.109 16.75 -4.684 1 98.25 340 VAL B CA 1
ATOM 6042 C C . VAL B 1 340 ? -19.094 15.625 -4.844 1 98.25 340 VAL B C 1
ATOM 6044 O O . VAL B 1 340 ? -19.422 14.555 -5.352 1 98.25 340 VAL B O 1
ATOM 6047 N N . ASP B 1 341 ? -17.828 15.914 -4.586 1 98.5 341 ASP B N 1
ATOM 6048 C CA . ASP B 1 341 ? -16.828 14.859 -4.488 1 98.5 341 ASP B CA 1
ATOM 6049 C C . ASP B 1 341 ? -16.828 14.227 -3.102 1 98.5 341 ASP B C 1
ATOM 6051 O O . ASP B 1 341 ? -16.906 14.93 -2.092 1 98.5 341 ASP B O 1
ATOM 6055 N N . ILE B 1 342 ? -16.812 12.938 -3.031 1 98.62 342 ILE B N 1
ATOM 6056 C CA . ILE B 1 342 ? -16.641 12.211 -1.776 1 98.62 342 ILE B CA 1
ATOM 6057 C C . ILE B 1 342 ? -15.195 11.742 -1.65 1 98.62 342 ILE B C 1
ATOM 6059 O O . ILE B 1 342 ? -14.773 10.812 -2.344 1 98.62 342 ILE B O 1
ATOM 6063 N N . ALA B 1 343 ? -14.469 12.43 -0.759 1 98.38 343 ALA B N 1
ATOM 6064 C CA . ALA B 1 343 ? -13.023 12.25 -0.655 1 98.38 343 ALA B CA 1
ATOM 6065 C C . ALA B 1 343 ? -12.656 11.406 0.566 1 98.38 343 ALA B C 1
ATOM 6067 O O . ALA B 1 343 ? -13.5 11.18 1.439 1 98.38 343 ALA B O 1
ATOM 6068 N N . GLY B 1 344 ? -11.43 10.93 0.562 1 98.31 344 GLY B N 1
ATOM 6069 C CA . GLY B 1 344 ? -10.977 10.055 1.626 1 98.31 344 GLY B CA 1
ATOM 6070 C C . GLY B 1 344 ? -10.25 10.789 2.736 1 98.31 344 GLY B C 1
ATOM 6071 O O . GLY B 1 344 ? -10.148 12.016 2.711 1 98.31 344 GLY B O 1
ATOM 6072 N N . PHE B 1 345 ? -9.695 10.023 3.719 1 98.31 345 PHE B N 1
ATOM 6073 C CA . PHE B 1 345 ? -9.188 10.586 4.969 1 98.31 345 PHE B CA 1
ATOM 6074 C C . PHE B 1 345 ? -7.73 11 4.824 1 98.31 345 PHE B C 1
ATOM 6076 O O . PHE B 1 345 ? -7.168 11.633 5.719 1 98.31 345 PHE B O 1
ATOM 6083 N N . THR B 1 346 ? -7.07 10.688 3.666 1 97.81 346 THR B N 1
ATOM 6084 C CA . THR B 1 346 ? -5.641 10.969 3.58 1 97.81 346 THR B CA 1
ATOM 6085 C C . THR B 1 346 ? -5.398 12.422 3.205 1 97.81 346 THR B C 1
ATOM 6087 O O . THR B 1 346 ? -6.32 13.125 2.791 1 97.81 346 THR B O 1
ATOM 6090 N N . CYS B 1 347 ? -4.164 12.867 3.355 1 97.12 347 CYS B N 1
ATOM 6091 C CA . CYS B 1 347 ? -3.756 14.219 2.977 1 97.12 347 CYS B CA 1
ATOM 6092 C C . CYS B 1 347 ? -3.244 14.25 1.541 1 97.12 347 CYS B C 1
ATOM 6094 O O . CYS B 1 347 ? -2.367 15.047 1.209 1 97.12 347 CYS B O 1
ATOM 6096 N N . ILE B 1 348 ? -3.713 13.289 0.77 1 95.38 348 ILE B N 1
ATOM 6097 C CA . ILE B 1 348 ? -3.408 13.227 -0.656 1 95.38 348 ILE B CA 1
ATOM 6098 C C . ILE B 1 348 ? -4.543 13.867 -1.453 1 95.38 348 ILE B C 1
ATOM 6100 O O . ILE B 1 348 ? -5.699 13.453 -1.337 1 95.38 348 ILE B O 1
ATOM 6104 N N . GLU B 1 349 ? -4.25 14.844 -2.268 1 95.44 349 GLU B N 1
ATOM 6105 C CA . GLU B 1 349 ? -5.242 15.586 -3.041 1 95.44 349 GLU B CA 1
ATOM 6106 C C . GLU B 1 349 ? -6.105 14.648 -3.877 1 95.44 349 GLU B C 1
ATOM 6108 O O . GLU B 1 349 ? -7.316 14.844 -3.992 1 95.44 349 GLU B O 1
ATOM 6113 N N . GLY B 1 350 ? -5.492 13.594 -4.406 1 94.88 350 GLY B N 1
ATOM 6114 C CA . GLY B 1 350 ? -6.168 12.719 -5.344 1 94.88 350 GLY B CA 1
ATOM 6115 C C . GLY B 1 350 ? -6.957 11.609 -4.668 1 94.88 350 GLY B C 1
ATOM 6116 O O . GLY B 1 350 ? -7.555 10.766 -5.336 1 94.88 350 GLY B O 1
ATOM 6117 N N . ASP B 1 351 ? -7.008 11.594 -3.359 1 97 351 ASP B N 1
ATOM 6118 C CA . ASP B 1 351 ? -7.773 10.578 -2.643 1 97 351 ASP B CA 1
ATOM 6119 C C . ASP B 1 351 ? -9.266 10.898 -2.678 1 97 351 ASP B C 1
ATOM 6121 O O . ASP B 1 351 ? -9.859 11.258 -1.656 1 97 351 ASP B O 1
ATOM 6125 N N . VAL B 1 352 ? -9.859 10.688 -3.84 1 97.94 352 VAL B N 1
ATOM 6126 C CA . VAL B 1 352 ? -11.289 10.891 -4.082 1 97.94 352 VAL B CA 1
ATOM 6127 C C . VAL B 1 352 ? -11.938 9.562 -4.453 1 97.94 352 VAL B C 1
ATOM 6129 O O . VAL B 1 352 ? -11.57 8.938 -5.453 1 97.94 352 VAL B O 1
ATOM 6132 N N . LEU B 1 353 ? -12.898 9.109 -3.695 1 98.38 353 LEU B N 1
ATOM 6133 C CA . LEU B 1 353 ? -13.547 7.812 -3.889 1 98.38 353 LEU B CA 1
ATOM 6134 C C . LEU B 1 353 ? -14.648 7.902 -4.938 1 98.38 353 LEU B C 1
ATOM 6136 O O . LEU B 1 353 ? -14.812 6.996 -5.758 1 98.38 353 LEU B O 1
ATOM 6140 N N . VAL B 1 354 ? -15.438 8.984 -4.883 1 98.31 354 VAL B N 1
ATOM 6141 C CA . VAL B 1 354 ? -16.516 9.219 -5.84 1 98.31 354 VAL B CA 1
ATOM 6142 C C . VAL B 1 354 ? -16.469 10.664 -6.336 1 98.31 354 VAL B C 1
ATOM 6144 O O . VAL B 1 354 ? -16.453 11.602 -5.535 1 98.31 354 VAL B O 1
ATOM 6147 N N . ARG B 1 355 ? -16.438 10.836 -7.605 1 97.62 355 ARG B N 1
ATOM 6148 C CA . ARG B 1 355 ? -16.422 12.172 -8.203 1 97.62 355 ARG B CA 1
ATOM 6149 C C . ARG B 1 355 ? -17.828 12.57 -8.672 1 97.62 355 ARG B C 1
ATOM 6151 O O . ARG B 1 355 ? -18.578 11.742 -9.195 1 97.62 355 ARG B O 1
ATOM 6158 N N . ASN B 1 356 ? -18.172 13.75 -8.383 1 97.69 356 ASN B N 1
ATOM 6159 C CA . ASN B 1 356 ? -19.328 14.414 -8.953 1 97.69 356 ASN B CA 1
ATOM 6160 C C . ASN B 1 356 ? -20.625 13.672 -8.609 1 97.69 356 ASN B C 1
ATOM 6162 O O . ASN B 1 356 ? -21.469 13.445 -9.484 1 97.69 356 ASN B O 1
ATOM 6166 N N . HIS B 1 357 ? -20.734 13.258 -7.43 1 98.12 357 HIS B N 1
ATOM 6167 C CA . HIS B 1 357 ? -21.969 12.641 -6.98 1 98.12 357 HIS B CA 1
ATOM 6168 C C . HIS B 1 357 ? -23.125 13.641 -6.969 1 98.12 357 HIS B C 1
ATOM 6170 O O . HIS B 1 357 ? -22.953 14.773 -6.512 1 98.12 357 HIS B O 1
ATOM 6176 N N . SER B 1 358 ? -24.25 13.234 -7.414 1 97.94 358 SER B N 1
ATOM 6177 C CA . SER B 1 358 ? -25.484 13.992 -7.305 1 97.94 358 SER B CA 1
ATOM 6178 C C . SER B 1 358 ? -26.516 13.25 -6.457 1 97.94 358 SER B C 1
ATOM 6180 O O . SER B 1 358 ? -26.75 12.055 -6.656 1 97.94 358 SER B O 1
ATOM 6182 N N . GLY B 1 359 ? -27.047 13.953 -5.426 1 97.12 359 GLY B N 1
ATOM 6183 C CA . GLY B 1 359 ? -28.062 13.336 -4.586 1 97.12 359 GLY B CA 1
ATOM 6184 C C . GLY B 1 359 ? -28.031 13.828 -3.152 1 97.12 359 GLY B C 1
ATOM 6185 O O . GLY B 1 359 ? -27.203 14.672 -2.797 1 97.12 359 GLY B O 1
ATOM 6186 N N . LYS B 1 360 ? -28.953 13.352 -2.367 1 96.5 360 LYS B N 1
ATOM 6187 C CA . LYS B 1 360 ? -29.125 13.758 -0.975 1 96.5 360 LYS B CA 1
ATOM 6188 C C . LYS B 1 360 ? -28.047 13.133 -0.092 1 96.5 360 LYS B C 1
ATOM 6190 O O . LYS B 1 360 ? -27.797 11.93 -0.17 1 96.5 360 LYS B O 1
ATOM 6195 N N . LEU B 1 361 ? -27.359 13.969 0.646 1 97.75 361 LEU B N 1
ATOM 6196 C CA . LEU B 1 361 ? -26.344 13.516 1.591 1 97.75 361 LEU B CA 1
ATOM 6197 C C . LEU B 1 361 ? -26.453 14.266 2.912 1 97.75 361 LEU B C 1
ATOM 6199 O O . LEU B 1 361 ? -26.922 15.406 2.945 1 97.75 361 LEU B O 1
ATOM 6203 N N . SER B 1 362 ? -26.078 13.617 3.93 1 97.25 362 SER B N 1
ATOM 6204 C CA . SER B 1 362 ? -25.938 14.219 5.25 1 97.25 362 SER B CA 1
ATOM 6205 C C . SER B 1 362 ? -24.797 13.586 6.035 1 97.25 362 SER B C 1
ATOM 6207 O O . SER B 1 362 ? -24.344 12.492 5.703 1 97.25 362 SER B O 1
ATOM 6209 N N . ILE B 1 363 ? -24.344 14.312 7 1 96.56 363 ILE B N 1
ATOM 6210 C CA . ILE B 1 363 ? -23.406 13.742 7.949 1 96.56 363 ILE B CA 1
ATOM 6211 C C . ILE B 1 363 ? -24 12.492 8.586 1 96.56 363 ILE B C 1
ATOM 6213 O O . ILE B 1 363 ? -25.172 12.477 8.969 1 96.56 363 ILE B O 1
ATOM 6217 N N . GLY B 1 364 ? -23.188 11.453 8.617 1 96.38 364 GLY B N 1
ATOM 6218 C CA . GLY B 1 364 ? -23.656 10.219 9.227 1 96.38 364 GLY B CA 1
ATOM 6219 C C . GLY B 1 364 ? -24.062 9.164 8.211 1 96.38 364 GLY B C 1
ATOM 6220 O O . GLY B 1 364 ? -24.172 7.984 8.547 1 96.38 364 GLY B O 1
ATOM 6221 N N . ASP B 1 365 ? -24.359 9.641 6.945 1 98.19 365 ASP B N 1
ATOM 6222 C CA . ASP B 1 365 ? -24.656 8.68 5.891 1 98.19 365 ASP B CA 1
ATOM 6223 C C . ASP B 1 365 ? -23.469 7.766 5.613 1 98.19 365 ASP B C 1
ATOM 6225 O O . ASP B 1 365 ? -22.328 8.117 5.93 1 98.19 365 ASP B O 1
ATOM 6229 N N . PHE B 1 366 ? -23.797 6.621 5.082 1 98.56 366 PHE B N 1
ATOM 6230 C CA . PHE B 1 366 ? -22.766 5.652 4.77 1 98.56 366 PHE B CA 1
ATOM 6231 C C . PHE B 1 366 ? -22.547 5.547 3.266 1 98.56 366 PHE B C 1
ATOM 6233 O O . PHE B 1 366 ? -23.516 5.461 2.504 1 98.56 366 PHE B O 1
ATOM 6240 N N . LEU B 1 367 ? -21.297 5.676 2.842 1 98.69 367 LEU B N 1
ATOM 6241 C CA . LEU B 1 367 ? -20.875 5.273 1.5 1 98.69 367 LEU B CA 1
ATOM 6242 C C . LEU B 1 367 ? -20.547 3.789 1.455 1 98.69 367 LEU B C 1
ATOM 6244 O O . LEU B 1 367 ? -19.625 3.336 2.145 1 98.69 367 LEU B O 1
ATOM 6248 N N . VAL B 1 368 ? -21.281 3.01 0.685 1 98.25 368 VAL B N 1
ATOM 6249 C CA . VAL B 1 368 ? -21.062 1.574 0.545 1 98.25 368 VAL B CA 1
ATOM 6250 C C . VAL B 1 368 ? -20.531 1.269 -0.857 1 98.25 368 VAL B C 1
ATOM 6252 O O . VAL B 1 368 ? -21.281 1.385 -1.84 1 98.25 368 VAL B O 1
ATOM 6255 N N . ILE B 1 369 ? -19.297 0.899 -0.929 1 97.81 369 ILE B N 1
ATOM 6256 C CA . ILE B 1 369 ? -18.656 0.632 -2.213 1 97.81 369 ILE B CA 1
ATOM 6257 C C . ILE B 1 369 ? -18.609 -0.874 -2.463 1 97.81 369 ILE B C 1
ATOM 6259 O O . ILE B 1 369 ? -18.203 -1.643 -1.592 1 97.81 369 ILE B O 1
ATOM 6263 N N . SER B 1 370 ? -19.016 -1.299 -3.639 1 96.5 370 SER B N 1
ATOM 6264 C CA . SER B 1 370 ? -19.031 -2.707 -4.016 1 96.5 370 SER B CA 1
ATOM 6265 C C . SER B 1 370 ? -17.75 -3.098 -4.754 1 96.5 370 SER B C 1
ATOM 6267 O O . SER B 1 370 ? -16.906 -2.244 -5.043 1 96.5 370 SER B O 1
ATOM 6269 N N . ASN B 1 371 ? -17.547 -4.371 -5.008 1 96.44 371 ASN B N 1
ATOM 6270 C CA . ASN B 1 371 ? -16.453 -4.938 -5.785 1 96.44 371 ASN B CA 1
ATOM 6271 C C . ASN B 1 371 ? -15.102 -4.605 -5.168 1 96.44 371 ASN B C 1
ATOM 6273 O O . ASN B 1 371 ? -14.164 -4.227 -5.879 1 96.44 371 ASN B O 1
ATOM 6277 N N . CYS B 1 372 ? -15.031 -4.75 -3.82 1 97.12 372 CYS B N 1
ATOM 6278 C CA . CYS B 1 372 ? -13.812 -4.406 -3.1 1 97.12 372 CYS B CA 1
ATOM 6279 C C . CYS B 1 372 ? -13.07 -5.664 -2.662 1 97.12 372 CYS B C 1
ATOM 6281 O O . CYS B 1 372 ? -12.195 -5.602 -1.793 1 97.12 372 CYS B O 1
ATOM 6283 N N . GLY B 1 373 ? -13.375 -6.758 -3.277 1 97.5 373 GLY B N 1
ATOM 6284 C CA . GLY B 1 373 ? -12.805 -8.008 -2.799 1 97.5 373 GLY B CA 1
ATOM 6285 C C . GLY B 1 373 ? -11.398 -8.258 -3.309 1 97.5 373 GLY B C 1
ATOM 6286 O O . GLY B 1 373 ? -10.633 -8.992 -2.686 1 97.5 373 GLY B O 1
ATOM 6287 N N . SER B 1 374 ? -11.062 -7.691 -4.422 1 97.06 374 SER B N 1
ATOM 6288 C CA . SER B 1 374 ? -9.773 -7.934 -5.051 1 97.06 374 SER B CA 1
ATOM 6289 C C . SER B 1 374 ? -8.766 -6.844 -4.691 1 97.06 374 SER B C 1
ATOM 6291 O O . SER B 1 374 ? -9 -5.664 -4.961 1 97.06 374 SER B O 1
ATOM 6293 N N . TYR B 1 375 ? -7.641 -7.234 -4.117 1 97.5 375 TYR B N 1
ATOM 6294 C CA . TYR B 1 375 ? -6.465 -6.391 -3.926 1 97.5 375 TYR B CA 1
ATOM 6295 C C . TYR B 1 375 ? -6.801 -5.168 -3.084 1 97.5 375 TYR B C 1
ATOM 6297 O O . TYR B 1 375 ? -6.219 -4.098 -3.271 1 97.5 375 TYR B O 1
ATOM 6305 N N . SER B 1 376 ? -7.816 -5.215 -2.258 1 97.69 376 SER B N 1
ATOM 6306 C CA . SER B 1 376 ? -8.148 -4.117 -1.355 1 97.69 376 SER B CA 1
ATOM 6307 C C . SER B 1 376 ? -7.465 -4.285 -0.004 1 97.69 376 SER B C 1
ATOM 6309 O O . SER B 1 376 ? -6.449 -3.643 0.264 1 97.69 376 SER B O 1
ATOM 6311 N N . ILE B 1 377 ? -7.836 -5.348 0.667 1 97.12 377 ILE B N 1
ATOM 6312 C CA . ILE B 1 377 ? -7.32 -5.562 2.016 1 97.12 377 ILE B CA 1
ATOM 6313 C C . ILE B 1 377 ? -5.824 -5.863 1.956 1 97.12 377 ILE B C 1
ATOM 6315 O O . ILE B 1 377 ? -5.07 -5.461 2.842 1 97.12 377 ILE B O 1
ATOM 6319 N N . VAL B 1 378 ? -5.348 -6.516 0.911 1 97.88 378 VAL B N 1
ATOM 6320 C CA . VAL B 1 378 ? -3.975 -7.008 0.828 1 97.88 378 VAL B CA 1
ATOM 6321 C C . VAL B 1 378 ? -3.043 -5.867 0.425 1 97.88 378 VAL B C 1
ATOM 6323 O O . VAL B 1 378 ? -1.825 -5.961 0.604 1 97.88 378 VAL B O 1
ATOM 6326 N N . MET B 1 379 ? -3.635 -4.758 -0.081 1 97.88 379 MET B N 1
ATOM 6327 C CA . MET B 1 379 ? -2.826 -3.66 -0.607 1 97.88 379 MET B CA 1
ATOM 6328 C C . MET B 1 379 ? -2.895 -2.443 0.31 1 97.88 379 MET B C 1
ATOM 6330 O O . MET B 1 379 ? -2.236 -1.434 0.058 1 97.88 379 MET B O 1
ATOM 6334 N N . LYS B 1 380 ? -3.695 -2.469 1.387 1 98 380 LYS B N 1
ATOM 6335 C CA . LYS B 1 380 ? -3.814 -1.33 2.293 1 98 380 LYS B CA 1
ATOM 6336 C C . LYS B 1 380 ? -2.545 -1.149 3.119 1 98 380 LYS B C 1
ATOM 6338 O O . LYS B 1 380 ? -2.221 -1.988 3.963 1 98 380 LYS B O 1
ATOM 6343 N N . PRO B 1 381 ? -1.765 -0.059 2.939 1 97.56 381 PRO B N 1
ATOM 6344 C CA . PRO B 1 381 ? -0.558 0.188 3.732 1 97.56 381 PRO B CA 1
ATOM 6345 C C . PRO B 1 381 ? -0.864 0.784 5.105 1 97.56 381 PRO B C 1
ATOM 6347 O O . PRO B 1 381 ? -1.981 1.248 5.344 1 97.56 381 PRO B O 1
ATOM 6350 N N . PRO B 1 382 ? 0.08 0.692 5.988 1 97.56 382 PRO B N 1
ATOM 6351 C CA . PRO B 1 382 ? -0.069 1.392 7.27 1 97.56 382 PRO B CA 1
ATOM 6352 C C . PRO B 1 382 ? 0.177 2.895 7.148 1 97.56 382 PRO B C 1
ATOM 6354 O O . PRO B 1 382 ? 1.07 3.432 7.809 1 97.56 382 PRO B O 1
ATOM 6357 N N . PHE B 1 383 ? -0.638 3.531 6.402 1 98.31 383 PHE B N 1
ATOM 6358 C CA . PHE B 1 383 ? -0.497 4.938 6.043 1 98.31 383 PHE B CA 1
ATOM 6359 C C . PHE B 1 383 ? -1.662 5.754 6.586 1 98.31 383 PHE B C 1
ATOM 6361 O O . PHE B 1 383 ? -2.812 5.543 6.199 1 98.31 383 PHE B O 1
ATOM 6368 N N . ILE B 1 384 ? -1.441 6.602 7.574 1 98.38 384 ILE B N 1
ATOM 6369 C CA . ILE B 1 384 ? -2.316 7.586 8.203 1 98.38 384 ILE B CA 1
ATOM 6370 C C . ILE B 1 384 ? -3.275 6.883 9.164 1 98.38 384 ILE B C 1
ATOM 6372 O O . ILE B 1 384 ? -3.404 7.277 10.32 1 98.38 384 ILE B O 1
ATOM 6376 N N . LEU B 1 385 ? -3.957 5.805 8.727 1 98 385 LEU B N 1
ATOM 6377 C CA . LEU B 1 385 ? -4.785 4.996 9.609 1 98 385 LEU B CA 1
ATOM 6378 C C . LEU B 1 385 ? -4.461 3.514 9.453 1 98 385 LEU B C 1
ATOM 6380 O O . LEU B 1 385 ? -4.059 3.072 8.375 1 98 385 LEU B O 1
ATOM 6384 N N . PRO B 1 386 ? -4.629 2.756 10.578 1 97.75 386 PRO B N 1
ATOM 6385 C CA . PRO B 1 386 ? -4.574 1.298 10.445 1 97.75 386 PRO B CA 1
ATOM 6386 C C . PRO B 1 386 ? -5.695 0.744 9.562 1 97.75 386 PRO B C 1
ATOM 6388 O O . PRO B 1 386 ? -6.59 1.488 9.156 1 97.75 386 PRO B O 1
ATOM 6391 N N . ASN B 1 387 ? -5.637 -0.492 9.211 1 98.25 387 ASN B N 1
ATOM 6392 C CA . ASN B 1 387 ? -6.699 -1.114 8.422 1 98.25 387 ASN B CA 1
ATOM 6393 C C . ASN B 1 387 ? -7.934 -1.394 9.273 1 98.25 387 ASN B C 1
ATOM 6395 O O . ASN B 1 387 ? -7.848 -1.44 10.5 1 98.25 387 ASN B O 1
ATOM 6399 N N . PHE B 1 388 ? -9.062 -1.54 8.68 1 98.56 388 PHE B N 1
ATOM 6400 C CA . PHE B 1 388 ? -10.359 -1.646 9.336 1 98.56 388 PHE B CA 1
ATOM 6401 C C . PHE B 1 388 ? -10.773 -3.105 9.484 1 98.56 388 PHE B C 1
ATOM 6403 O O . PHE B 1 388 ? -10.102 -4 8.961 1 98.56 388 PHE B O 1
ATOM 6410 N N . ALA B 1 389 ? -11.805 -3.365 10.219 1 98.75 389 ALA B N 1
ATOM 6411 C CA . ALA B 1 389 ? -12.305 -4.715 10.453 1 98.75 389 ALA B CA 1
ATOM 6412 C C . ALA B 1 389 ? -12.922 -5.297 9.18 1 98.75 389 ALA B C 1
ATOM 6414 O O . ALA B 1 389 ? -13.375 -4.551 8.305 1 98.75 389 ALA B O 1
ATOM 6415 N N . VAL B 1 390 ? -12.875 -6.57 9.047 1 98.81 390 VAL B N 1
ATOM 6416 C CA . VAL B 1 390 ? -13.609 -7.34 8.055 1 98.81 390 VAL B CA 1
ATOM 6417 C C . VAL B 1 390 ? -14.688 -8.172 8.742 1 98.81 390 VAL B C 1
ATOM 6419 O O . VAL B 1 390 ? -14.391 -8.984 9.617 1 98.81 390 VAL B O 1
ATOM 6422 N N . LEU B 1 391 ? -15.914 -7.957 8.312 1 98.31 391 LEU B N 1
ATOM 6423 C CA . LEU B 1 391 ? -17.062 -8.602 8.93 1 98.31 391 LEU B CA 1
ATOM 6424 C C . LEU B 1 391 ? -17.828 -9.438 7.91 1 98.31 391 LEU B C 1
ATOM 6426 O O . LEU B 1 391 ? -17.953 -9.047 6.746 1 98.31 391 LEU B O 1
ATOM 6430 N N . ASP B 1 392 ? -18.281 -10.547 8.266 1 96.81 392 ASP B N 1
ATOM 6431 C CA . ASP B 1 392 ? -19.203 -11.352 7.48 1 96.81 392 ASP B CA 1
ATOM 6432 C C . ASP B 1 392 ? -20.578 -11.406 8.141 1 96.81 392 ASP B C 1
ATOM 6434 O O . ASP B 1 392 ? -20.75 -12.008 9.203 1 96.81 392 ASP B O 1
ATOM 6438 N N . ILE B 1 393 ? -21.578 -10.852 7.445 1 91.81 393 ILE B N 1
ATOM 6439 C CA . ILE B 1 393 ? -22.891 -10.758 8.062 1 91.81 393 ILE B CA 1
ATOM 6440 C C . ILE B 1 393 ? -23.891 -11.609 7.273 1 91.81 393 ILE B C 1
ATOM 6442 O O . ILE B 1 393 ? -25.094 -11.344 7.289 1 91.81 393 ILE B O 1
ATOM 6446 N N . CYS B 1 394 ? -23.406 -12.453 6.508 1 87.06 394 CYS B N 1
ATOM 6447 C CA . CYS B 1 394 ? -24.266 -13.289 5.68 1 87.06 394 CYS B CA 1
ATOM 6448 C C . CYS B 1 394 ? -25.141 -14.195 6.535 1 87.06 394 CYS B C 1
ATOM 6450 O O . CYS B 1 394 ? -26.234 -14.578 6.121 1 87.06 394 CYS B O 1
ATOM 6452 N N . ARG B 1 395 ? -24.734 -14.562 7.746 1 84.69 395 ARG B N 1
ATOM 6453 C CA . ARG B 1 395 ? -25.516 -15.367 8.672 1 84.69 395 ARG B CA 1
ATOM 6454 C C . ARG B 1 395 ? -26.219 -14.492 9.703 1 84.69 395 ARG B C 1
ATOM 6456 O O . ARG B 1 395 ? -26.234 -13.266 9.578 1 84.69 395 ARG B O 1
ATOM 6463 N N . ASP B 1 396 ? -26.875 -15.102 10.57 1 80.75 396 ASP B N 1
ATOM 6464 C CA . ASP B 1 396 ? -27.703 -14.375 11.531 1 80.75 396 ASP B CA 1
ATOM 6465 C C . ASP B 1 396 ? -26.844 -13.484 12.422 1 80.75 396 ASP B C 1
ATOM 6467 O O . ASP B 1 396 ? -27.234 -12.352 12.734 1 80.75 396 ASP B O 1
ATOM 6471 N N . ASN B 1 397 ? -25.719 -13.945 12.711 1 87.5 397 ASN B N 1
ATOM 6472 C CA . ASN B 1 397 ? -24.828 -13.172 13.562 1 87.5 397 ASN B CA 1
ATOM 6473 C C . ASN B 1 397 ? -23.641 -12.609 12.781 1 87.5 397 ASN B C 1
ATOM 6475 O O . ASN B 1 397 ? -23.25 -13.164 11.75 1 87.5 397 ASN B O 1
ATOM 6479 N N . CYS B 1 398 ? -23.172 -11.453 13.227 1 92.75 398 CYS B N 1
ATOM 6480 C CA . CYS B 1 398 ? -21.969 -10.844 12.656 1 92.75 398 CYS B CA 1
ATOM 6481 C C . CYS B 1 398 ? -20.719 -11.617 13.047 1 92.75 398 CYS B C 1
ATOM 6483 O O . CYS B 1 398 ? -20.438 -11.789 14.234 1 92.75 398 CYS B O 1
ATOM 6485 N N . GLU B 1 399 ? -20.094 -12.125 12.117 1 96.81 399 GLU B N 1
ATOM 6486 C CA . GLU B 1 399 ? -18.828 -12.812 12.336 1 96.81 399 GLU B CA 1
ATOM 6487 C C . GLU B 1 399 ? -17.641 -11.898 12.039 1 96.81 399 GLU B C 1
ATOM 6489 O O . GLU B 1 399 ? -17.547 -11.344 10.945 1 96.81 399 GLU B O 1
ATOM 6494 N N . VAL B 1 400 ? -16.75 -11.727 13.047 1 98.25 400 VAL B N 1
ATOM 6495 C CA . VAL B 1 400 ? -15.531 -10.969 12.82 1 98.25 400 VAL B CA 1
ATOM 6496 C C . VAL B 1 400 ? -14.492 -11.836 12.109 1 98.25 400 VAL B C 1
ATOM 6498 O O . VAL B 1 400 ? -14.062 -12.859 12.648 1 98.25 400 VAL B O 1
ATOM 6501 N N . ILE B 1 401 ? -14.125 -11.484 10.922 1 98.38 401 ILE B N 1
ATOM 6502 C CA . ILE B 1 401 ? -13.164 -12.203 10.102 1 98.38 401 ILE B CA 1
ATOM 6503 C C . ILE B 1 401 ? -11.75 -11.68 10.375 1 98.38 401 ILE B C 1
ATOM 6505 O O . ILE B 1 401 ? -10.781 -12.438 10.336 1 98.38 401 ILE B O 1
ATOM 6509 N N . LYS B 1 402 ? -11.648 -10.414 10.586 1 98.69 402 LYS B N 1
ATOM 6510 C CA . LYS B 1 402 ? -10.469 -9.641 10.953 1 98.69 402 LYS B CA 1
ATOM 6511 C C . LYS B 1 402 ? -10.844 -8.453 11.836 1 98.69 402 LYS B C 1
ATOM 6513 O O . LYS B 1 402 ? -11.742 -7.68 11.492 1 98.69 402 LYS B O 1
ATOM 6518 N N . ARG B 1 403 ? -10.289 -8.359 12.984 1 98.56 403 ARG B N 1
ATOM 6519 C CA . ARG B 1 403 ? -10.539 -7.16 13.773 1 98.56 403 ARG B CA 1
ATOM 6520 C C . ARG B 1 403 ? -9.75 -5.969 13.234 1 98.56 403 ARG B C 1
ATOM 6522 O O . ARG B 1 403 ? -8.758 -6.148 12.539 1 98.56 403 ARG B O 1
ATOM 6529 N N . ALA B 1 404 ? -10.195 -4.805 13.555 1 98.44 404 ALA B N 1
ATOM 6530 C CA . ALA B 1 404 ? -9.445 -3.604 13.18 1 98.44 404 ALA B CA 1
ATOM 6531 C C . ALA B 1 404 ? -8.047 -3.623 13.781 1 98.44 404 ALA B C 1
ATOM 6533 O O . ALA B 1 404 ? -7.84 -4.133 14.883 1 98.44 404 ALA B O 1
ATOM 6534 N N . GLU B 1 405 ? -7.09 -3.088 13.062 1 98.38 405 GLU B N 1
ATOM 6535 C CA . GLU B 1 405 ? -5.723 -2.965 13.555 1 98.38 405 GLU B CA 1
ATOM 6536 C C . GLU B 1 405 ? -5.602 -1.834 14.578 1 98.38 405 GLU B C 1
ATOM 6538 O O . GLU B 1 405 ? -6.32 -0.835 14.484 1 98.38 405 GLU B O 1
ATOM 6543 N N . ASN B 1 406 ? -4.73 -2.014 15.508 1 97.5 406 ASN B N 1
ATOM 6544 C CA . ASN B 1 406 ? -4.391 -0.966 16.453 1 97.5 406 ASN B CA 1
ATOM 6545 C C . ASN B 1 406 ? -2.898 -0.648 16.438 1 97.5 406 ASN B C 1
ATOM 6547 O O . ASN B 1 406 ? -2.168 -1.149 15.578 1 97.5 406 ASN B O 1
ATOM 6551 N N . PHE B 1 407 ? -2.48 0.229 17.312 1 97.69 407 PHE B N 1
ATOM 6552 C CA . PHE B 1 407 ? -1.115 0.739 17.328 1 97.69 407 PHE B CA 1
ATOM 6553 C C . PHE B 1 407 ? -0.115 -0.399 17.484 1 97.69 407 PHE B C 1
ATOM 6555 O O . PHE B 1 407 ? 0.875 -0.471 16.766 1 97.69 407 PHE B O 1
ATOM 6562 N N . GLU B 1 408 ? -0.374 -1.34 18.359 1 97.5 408 GLU B N 1
ATOM 6563 C CA . GLU B 1 408 ? 0.556 -2.43 18.641 1 97.5 408 GLU B CA 1
ATOM 6564 C C . GLU B 1 408 ? 0.719 -3.346 17.438 1 97.5 408 GLU B C 1
ATOM 6566 O O . GLU B 1 408 ? 1.816 -3.838 17.156 1 97.5 408 GLU B O 1
ATOM 6571 N N . ASP B 1 409 ? -0.333 -3.574 16.719 1 98.06 409 ASP B N 1
ATOM 6572 C CA . ASP B 1 409 ? -0.284 -4.445 15.555 1 98.06 409 ASP B CA 1
ATOM 6573 C C . ASP B 1 409 ? 0.689 -3.906 14.508 1 98.06 409 ASP B C 1
ATOM 6575 O O . ASP B 1 409 ? 1.363 -4.68 13.828 1 98.06 409 ASP B O 1
ATOM 6579 N N . LEU B 1 410 ? 0.772 -2.578 14.391 1 97.75 410 LEU B N 1
ATOM 6580 C CA . LEU B 1 410 ? 1.512 -1.953 13.297 1 97.75 410 LEU B CA 1
ATOM 6581 C C . LEU B 1 410 ? 2.934 -1.611 13.734 1 97.75 410 LEU B C 1
ATOM 6583 O O . LEU B 1 410 ? 3.848 -1.577 12.906 1 97.75 410 LEU B O 1
ATOM 6587 N N . PHE B 1 411 ? 3.16 -1.356 15.078 1 98.25 411 PHE B N 1
ATOM 6588 C CA . PHE B 1 411 ? 4.387 -0.641 15.406 1 98.25 411 PHE B CA 1
ATOM 6589 C C . PHE B 1 411 ? 5.238 -1.445 16.375 1 98.25 411 PHE B C 1
ATOM 6591 O O . PHE B 1 411 ? 6.289 -0.979 16.828 1 98.25 411 PHE B O 1
ATOM 6598 N N . ARG B 1 412 ? 4.84 -2.684 16.672 1 97.94 412 ARG B N 1
ATOM 6599 C CA . ARG B 1 412 ? 5.586 -3.518 17.609 1 97.94 412 ARG B CA 1
ATOM 6600 C C . ARG B 1 412 ? 6.965 -3.867 17.062 1 97.94 412 ARG B C 1
ATOM 6602 O O . ARG B 1 412 ? 7.848 -4.285 17.812 1 97.94 412 ARG B O 1
ATOM 6609 N N . THR B 1 413 ? 7.176 -3.744 15.742 1 98.44 413 THR B N 1
ATOM 6610 C CA . THR B 1 413 ? 8.461 -4.098 15.148 1 98.44 413 THR B CA 1
ATOM 6611 C C . THR B 1 413 ? 9.422 -2.91 15.188 1 98.44 413 THR B C 1
ATOM 6613 O O . THR B 1 413 ? 10.609 -3.057 14.906 1 98.44 413 THR B O 1
ATOM 6616 N N . TYR B 1 414 ? 8.977 -1.719 15.484 1 98.62 414 TYR B N 1
ATOM 6617 C CA . TYR B 1 414 ? 9.797 -0.517 15.578 1 98.62 414 TYR B CA 1
ATOM 6618 C C . TYR B 1 414 ? 10.422 -0.389 16.969 1 98.62 414 TYR B C 1
ATOM 6620 O O . TYR B 1 414 ? 9.828 -0.814 17.953 1 98.62 414 TYR B O 1
ATOM 6628 N N . ILE B 1 415 ? 11.539 0.198 17.031 1 97.56 415 ILE B N 1
ATOM 6629 C CA . ILE B 1 415 ? 12.172 0.484 18.312 1 97.56 415 ILE B CA 1
ATOM 6630 C C . ILE B 1 415 ? 11.875 1.926 18.734 1 97.56 415 ILE B C 1
ATOM 6632 O O . ILE B 1 415 ? 12.266 2.865 18.031 1 97.56 415 ILE B O 1
ATOM 6636 N N . PHE B 1 416 ? 11.18 2.123 19.781 1 96.69 416 PHE B N 1
ATOM 6637 C CA . PHE B 1 416 ? 10.852 3.438 20.312 1 96.69 416 PHE B CA 1
ATOM 6638 C C . PHE B 1 416 ? 11.812 3.83 21.422 1 96.69 416 PHE B C 1
ATOM 6640 O O . PHE B 1 416 ? 12.281 2.977 22.188 1 96.69 416 PHE B O 1
#

Nearest PDB structures (foldseek):
  8d5r-assembly1_B  TM=8.544E-01  e=4.979E-30  Salmonella enterica subsp. enterica serovar Typhimurium
  8d2y-assembly1_A-2  TM=8.359E-01  e=2.278E-30  Salmonella enterica subsp. enterica serovar Typhimurium
  6n2h-assembly1_A-2  TM=8.502E-01  e=1.658E-29  Salmonella enterica subsp. enterica serovar Typhimurium
  7kh2-assembly1_A  TM=8.477E-01  e=5.861E-29  Francisella tularensis subsp. novicida
  6n2f-assembly1_A  TM=8.505E-01  e=2.037E-27  Arabidopsis thaliana

Sequence (832 aa):
MSKKLQKKINTETLINLSKEYGNAFYLLDSDTFKENYVELSNAFKKYYPKFNIAYSYKTNYIPKLVKIVNDFGGYAEIVSDMEEQIAIHSGIEYNRIIWNGPIKNKEKIEEFLLCGGMVNIDSKQEADIIFSISKRHLDKKLHVGVRCNFDVNDGVMSRFGIDVEGNDFDYVLSYVKNSKNIDLVELQCHFAKRLSKYWSKRADGMLNIYDRVVKDYNLKPQRIDLGGGIYGKMPDDLKNQLGLGDSENYDSYAEAAAKKFADHFANVPDAPELVIEPGSALAGDCMKFVSRIETFKNVRGKDIATVIGSQKNISMSGINPPYEIVPGLREEETIDYKDVDIAGFTCIEGDVLVRNHSGKLSIGDFLVISNCGSYSIVMKPPFILPNFAVLDICRDNCEVIKRAENFEDLFRTYIFMSKKLQKKINTETLINLSKEYGNAFYLLDSDTFKENYVELSNAFKKYYPKFNIAYSYKTNYIPKLVKIVNDFGGYAEIVSDMEEQIAIHSGIEYNRIIWNGPIKNKEKIEEFLLCGGMVNIDSKQEADIIFSISKRHLDKKLHVGVRCNFDVNDGVMSRFGIDVEGNDFDYVLSYVKNSKNIDLVELQCHFAKRLSKYWSKRADGMLNIYDRVVKDYNLKPQRIDLGGGIYGKMPDDLKNQLGLGDSENYDSYAEAAAKKFADHFANVPDAPELVIEPGSALAGDCMKFVSRIETFKNVRGKDIATVIGSQKNISMSGINPPYEIVPGLREEETIDYKDVDIAGFTCIEGDVLVRNHSGKLSIGDFLVISNCGSYSIVMKPPFILPNFAVLDICRDNCEVIKRAENFEDLFRTYIF

Organism: Ligilactobacillus ruminis (strain ATCC 27782 / RF3) (NCBI:txid1069534)

Foldseek 3Di:
DDPLVVVQPAAVNLQVCCVPFNQKAKAFFVVLLLVLQVVLLCLQCVQPVLAAEAAECLFPVQLSSLLSRVVVVHAHEYAEVVSVVSCVVSPHQLLRYEYFYQDYDLVVVLVSQQSNHEYADWFLVSLVSVLVSCVVCVVAAGEYEFEEFDDLPPPDRDPTTDDCPDPSVVVNLQSQLPGDRYAHAEYEYDDDEQALLSLLSLQVVQLVSQVCSCVVRVHHHQEYESEERAAADADPQVCVVVVHDPQGDSNSNSVSHSNVLCVSCVPPPSRHRYYYHYYLRSFQQRMKMKWFWADWDADPHAIETETQDWPLQAVDAPDAADKDKHDYDFPDDKDFDQWYWYAYDDPDPRGTRHGGDTGIDGGGIMIIGGRRGTCRQSRRDPHPAFHGWYWYPSDPDIDTSGRTDDPCNRPVVDDD/DDPLVVVQPAAVNLQVCCVPFNQKAKAFFVVLLLVLQVVLLCLQCVQPVLAAEAAECLFPVQLSSLLSRVVVVHAHEYAEVVSVVSCVVSPHQLLRYEYFYQDYDLVVVLVSQQSNHEYADWFLVSLVSVLVSCVVCVVAAGEYEFEEFDDLPPPDRDPTTDDCPDPSVVVSLQSQLPGDRYAHAEYEYDDDEQALLSLLSLQVVQLVSQVCSCVVRVHHHQEYESEERAAADADPQVCVVVVHDPQGDSNSNSVSHSNVLCVSCVPPPSRHRYYYHYYLNSFQQRMKMKWFWADWDADPHAIETETQDWCLQAVDAPDAADKDKHDYDFPDDKDFDQWYWYAYDDPDPRGTNHGGDTGIDGGGIMIIGGRRRTCRQSRRDPHPAFHGWYWYPSDPDIDTSGRTDDPCNRPVVDDD

Solvent-accessible surface area (backbone atoms only — not comparable to full-atom values): 42247 Å² total; per-residue (Å²): 107,42,71,61,48,58,71,52,65,40,42,69,49,50,47,55,48,27,74,73,60,42,57,28,31,33,40,38,33,68,65,35,29,52,50,36,46,52,53,45,51,48,37,28,31,71,50,24,69,57,52,51,44,24,40,30,34,79,28,49,65,53,42,66,59,56,40,51,39,46,74,73,68,29,31,42,28,28,45,32,70,59,44,45,50,52,39,49,66,48,67,50,55,41,72,42,32,38,36,43,45,74,48,74,60,76,80,54,50,57,58,41,27,75,62,43,14,31,40,36,36,30,38,58,57,55,43,52,52,52,53,53,50,45,71,75,35,70,90,44,68,34,42,29,26,41,23,46,26,76,88,58,81,79,85,70,85,69,87,55,34,32,22,64,87,40,69,59,37,53,52,53,51,54,49,41,60,72,40,91,35,47,42,63,39,30,44,31,31,70,59,85,73,44,56,42,76,47,38,32,40,47,39,52,51,51,53,52,50,50,51,46,40,34,71,75,54,71,44,77,44,52,27,40,28,62,26,42,45,45,76,39,70,71,57,68,69,48,33,53,76,70,69,50,69,90,70,74,46,59,51,47,38,17,55,35,26,28,38,54,52,32,66,75,37,71,88,41,92,85,55,50,33,42,32,36,24,43,26,37,34,37,32,16,42,21,17,30,40,39,19,26,30,67,41,61,47,62,47,93,83,44,35,37,33,30,24,68,38,40,51,57,58,35,58,68,76,97,47,62,60,54,65,50,79,41,62,37,74,61,78,50,73,74,41,75,40,77,50,26,30,37,25,21,38,60,90,48,88,81,33,53,49,34,72,59,43,62,45,74,47,34,38,36,20,27,44,38,32,48,58,31,26,31,41,2,78,35,50,36,28,68,51,64,46,63,57,57,23,31,31,31,54,66,53,96,57,78,39,75,48,21,53,54,53,52,70,64,56,75,46,67,50,46,54,109,109,43,72,60,47,58,72,52,66,40,42,68,49,51,48,55,47,28,75,74,60,42,57,29,33,33,40,38,33,66,65,34,29,52,50,34,47,51,51,46,51,47,36,28,32,73,49,25,68,58,52,51,44,23,41,30,35,79,28,48,65,53,44,66,59,55,40,51,39,46,74,73,68,30,32,43,28,29,46,32,71,56,45,45,50,52,41,49,67,48,67,51,55,43,72,41,32,38,37,43,45,74,49,71,59,74,79,53,48,54,58,41,26,75,62,42,14,30,40,35,35,30,38,60,56,54,44,51,53,51,53,53,50,46,72,76,35,69,90,44,69,35,40,29,26,41,23,46,26,77,87,58,81,79,85,70,85,70,86,55,33,29,22,64,89,40,67,60,38,52,52,52,51,52,50,41,60,72,40,92,35,46,43,61,38,30,42,31,32,68,59,84,74,44,55,43,77,47,38,32,40,48,39,52,50,50,53,50,49,50,51,46,39,33,71,76,55,71,44,75,43,51,27,41,28,62,27,42,46,44,78,38,73,71,57,67,70,48,33,54,78,70,71,49,69,90,71,76,48,60,52,46,40,18,56,36,26,27,38,52,52,31,66,74,37,71,88,40,91,86,54,49,32,42,31,36,25,42,26,37,35,37,30,16,39,20,17,31,40,37,19,26,30,67,43,59,47,60,47,93,83,44,34,37,32,31,24,67,38,39,50,58,59,36,57,68,76,96,47,63,60,53,66,49,79,41,63,37,73,60,78,50,73,73,41,75,40,76,52,27,32,37,25,22,40,58,90,48,88,79,33,54,49,34,72,60,42,62,46,75,47,35,39,36,19,28,44,38,32,49,57,30,24,31,39,2,79,32,51,36,28,68,53,64,45,63,58,57,21,31,31,31,54,66,54,95,55,79,39,74,47,22,52,55,53,51,71,64,55,75,47,68,49,47,54,110